Protein 6ZRC (pdb70)

Solvent-accessible surface area: 34987 Å² total; per-residue (Å²): 150,90,97,99,95,114,82,34,83,64,62,77,103,14,6,135,18,3,29,76,45,0,12,82,34,48,22,73,48,71,20,124,77,20,2,14,0,1,39,5,2,48,62,46,63,126,57,178,42,132,112,44,3,34,2,31,0,0,2,2,8,53,16,66,127,83,14,1,19,4,12,3,0,14,0,25,3,72,94,192,81,121,20,96,55,72,22,56,6,46,0,112,16,13,0,9,11,0,34,33,16,60,75,67,40,34,31,1,0,0,3,6,27,57,55,86,25,42,68,27,20,30,89,158,69,91,70,79,18,124,110,81,55,111,85,25,57,150,142,78,157,102,75,172,61,165,28,0,69,0,6,20,12,0,51,66,54,56,0,26,2,0,1,0,15,49,96,72,16,0,12,5,34,35,38,69,81,98,58,200,142,55,161,110,52,118,37,129,36,89,4,69,15,10,98,24,27,0,37,10,2,19,3,4,72,110,92,79,12,37,0,0,0,0,0,41,17,72,57,0,9,8,4,23,50,183,51,160,73,40,57,133,15,61,94,69,12,123,5,8,108,24,78,0,8,0,4,13,9,6,58,112,29,52,70,29,0,0,0,0,0,17,26,85,14,0,0,12,4,19,23,163,70,11,190,106,64,77,40,36,0,111,16,10,130,66,48,0,48,4,0,56,14,3,56,60,50,79,48,8,0,0,0,0,0,40,7,80,34,0,0,0,0,6,37,77,23,65,75,95,176,58,37,94,54,52,55,72,18,16,24,22,11,2,9,0,1,0,2,3,7,45,22,42,0,5,0,3,15,16,1,51,48,37,63,22,5,0,0,0,1,1,69,58,36,37,0,3,0,1,32,0,4,76,58,1,47,85,68,114,117,49,35,79,61,8,0,28,13,1,32,62,4,45,49,116,38,93,102,6,0,22,50,1,30,97,75,44,129,154,126,83,71,90,97,167,70,37,74,91,59,75,118,52,1,102,102,2,17,106,113,1,12,78,34,42,34,71,50,70,18,121,70,17,1,16,0,1,37,6,2,7,18,1,36,79,57,178,42,134,114,51,7,33,2,31,0,0,2,2,8,57,16,67,118,94,20,4,18,5,12,3,0,15,0,32,4,76,122,175,157,20,100,53,70,21,51,6,47,1,112,19,11,0,9,11,0,35,9,17,21,35,63,40,32,27,1,0,0,3,5,26,64,62,94,27,45,70,30,23,23,88,155,68,101,69,74,34,124,99,112,58,108,82,24,56,147,143,88,157,108,51,160,69,110,22,1,67,0,6,19,13,0,36,43,54,37,0,26,2,0,1,0,16,43,100,70,19,0,13,4,35,33,33,71,81,109,58,204,175,50,188,113,51,117,37,126,35,87,3,68,15,9,100,24,33,0,35,9,4,19,2,4,62,53,90,75,10,40,0,0,0,0,0,38,16,71,60,0,9,9,4,23,47,183,51,156,74,44,58,137,12,59,93,70,13,121,5,8,109,25,80,0,6,0,5,14,9,7,25,47,27,54,69,31,0,0,0,0,0,17,28,88,14,0,0,13,4,18,25,163,68,12,191,109,65,75,41,36,0,111,17,11,128,66,47,0,43,5,0,53,15,2,25,20,34,69,45,7,0,0,0,0,0,41,6,81,39,0,0,0,0,11,36,81,18,64,76,90,177,58,36,108,110,54,54,139,14,14,25,24,9,2,10,0,2,0,2,3,7,52,22,41,0,7,1,3,15,15,1,11,11,36,62,24,4,0,0,0,0,1,69,59,37,37,0,3,0,0,29,0,5,74,62,3,47,47,83,113,165

Secondary structure (DSSP, 8-state):
-HHHHHHHHHHHHHHHHHHHHHEEEEEEEE-SS--S--EEEEEEEPPSSTTEEEEEEEEE---SSS--EEEEEEEEEE---EEEEEEEEE-SS--SEEEEETTEEEEEEEE-SSS-EEEEEGGGS-SS-SS------S-----S------EEE-SSSTTEEEEE-SSS-EEEEE-SS--SS------SEEE---SS-EEEEEE-SS-SSEEEEEESSSEEEEEETT-S-SSS-SEEEE--SS-EEEEEE-SS-TTEEEEEETTSEEEEEESS-TTSEEEEEE--SS-EEEEEE-SS-TTEEEEEETTS-EEEEEGGGTT----HHHHTS--TTEEEE----SS-EEEEEE-SSSTT-EEEEETTSEEEEEEE-HHHHTT--/--HHHHHHHHHHHHHHHHHHHHHEEEEEEEE-SS--S--EEEEEEEPPSSTTEEEEEEEEE---SSS--EEEEEEEEEE---EEEEEEEE-SS--SEEEEETTEEEEEEEE-SSS-EEEEEGGGS-SS--S------S-----S------EEE-SSSTTEEEEE-SSS-EEEEE-SS--SS------SEEE---SS-EEEEEE-SS-SSEEEEEESSSEEEEEETT-S-SSS-SEEEE--SS-EEEEEE-SS-TTEEEEEETTSEEEEEESS-TTSEEEEEE--SS-EEEEEE-SS-TTEEEEEETTS-EEEEEGGGTT----HHHHTS--TTEEEE----SS-EEEEEE-SSSTT-EEEEETTSEEEEEEE-HHHHTT--/-HHHHTT-TTSPP-/-HHHHTT-TTSPP-

Radius of gyration: 31.46 Å; Cα contacts (8 Å, |Δi|>4): 2095; chains: 4; bounding box: 93×59×86 Å

B-factor: mean 115.37, std 13.86, range [82.26, 181.57]

Structure (mmCIF, N/CA/C/O backbone):
data_6ZRC
#
_entry.id   6ZRC
#
_cell.length_a   71.960
_cell.length_b   96.325
_cell.length_c   149.300
_cell.angle_alpha   90.000
_cell.angle_beta   90.010
_cell.angle_gamma   90.000
#
_symmetry.space_group_name_H-M   'C 1 2 1'
#
loop_
_entity.id
_entity.type
_entity.pdbx_description
1 polymer 'Histone-binding protein RBBP4'
2 polymer 'macrocyclic peptide based on residues 659-672 of the metastasis-associated protein MTA1'
3 non-polymer PARA-XYLENE
4 water water
#
loop_
_atom_site.group_PDB
_atom_site.id
_atom_site.type_symbol
_atom_site.label_atom_id
_atom_site.label_alt_id
_atom_site.label_comp_id
_atom_site.label_asym_id
_atom_site.label_entity_id
_atom_site.label_seq_id
_atom_site.pdbx_PDB_ins_code
_atom_site.Cartn_x
_atom_site.Cartn_y
_atom_site.Cartn_z
_atom_site.occupancy
_atom_site.B_iso_or_equiv
_atom_site.auth_seq_id
_atom_site.auth_comp_id
_atom_site.auth_asym_id
_atom_site.auth_atom_id
_atom_site.pdbx_PDB_model_num
ATOM 1 N N . ASP A 1 12 ? 3.236 -6.612 17.372 1.00 179.21 10 ASP A N 1
ATOM 2 C CA . ASP A 1 12 ? 4.500 -6.015 16.960 1.00 174.12 10 ASP A CA 1
ATOM 3 C C . ASP A 1 12 ? 4.500 -4.516 17.268 1.00 168.21 10 ASP A C 1
ATOM 4 O O . ASP A 1 12 ? 5.493 -3.978 17.776 1.00 166.13 10 ASP A O 1
ATOM 9 N N . ALA A 1 13 ? 3.381 -3.853 16.943 1.00 174.58 11 ALA A N 1
ATOM 10 C CA . ALA A 1 13 ? 3.237 -2.426 17.225 1.00 169.33 11 ALA A CA 1
ATOM 11 C C . ALA A 1 13 ? 3.007 -2.182 18.705 1.00 166.33 11 ALA A C 1
ATOM 12 O O . ALA A 1 13 ? 3.467 -1.172 19.257 1.00 162.35 11 ALA A O 1
ATOM 14 N N . VAL A 1 14 ? 2.354 -3.132 19.370 1.00 164.83 12 VAL A N 1
ATOM 15 C CA . VAL A 1 14 ? 2.183 -3.077 20.814 1.00 161.52 12 VAL A CA 1
ATOM 16 C C . VAL A 1 14 ? 3.462 -3.449 21.583 1.00 161.67 12 VAL A C 1
ATOM 17 O O . VAL A 1 14 ? 3.583 -3.114 22.771 1.00 158.50 12 VAL A O 1
ATOM 21 N N . GLU A 1 15 ? 4.435 -4.095 20.924 1.00 159.37 13 GLU A N 1
ATOM 22 C CA . GLU A 1 15 ? 5.704 -4.429 21.566 1.00 160.39 13 GLU A CA 1
ATOM 23 C C . GLU A 1 15 ? 6.598 -3.209 21.747 1.00 156.07 13 GLU A C 1
ATOM 24 O O . GLU A 1 15 ? 7.351 -3.151 22.726 1.00 154.76 13 GLU A O 1
ATOM 30 N N . GLU A 1 16 ? 6.525 -2.235 20.826 1.00 157.78 14 GLU A N 1
ATOM 31 C CA . GLU A 1 16 ? 7.249 -0.968 20.966 1.00 153.17 14 GLU A CA 1
ATOM 32 C C . GLU A 1 16 ? 6.685 -0.109 22.108 1.00 147.97 14 GLU A C 1
ATOM 33 O O . GLU A 1 16 ? 7.434 0.633 22.757 1.00 144.56 14 GLU A O 1
ATOM 39 N N . ARG A 1 17 ? 5.378 -0.223 22.383 1.00 151.42 15 ARG A N 1
ATOM 40 C CA . ARG A 1 17 ? 4.741 0.517 23.470 1.00 146.92 15 ARG A CA 1
ATOM 41 C C . ARG A 1 17 ? 5.146 -0.040 24.842 1.00 146.36 15 ARG A C 1
ATOM 42 O O . ARG A 1 17 ? 5.213 0.716 25.826 1.00 141.91 15 ARG A O 1
ATOM 50 N N . VAL A 1 18 ? 5.464 -1.344 24.900 1.00 144.37 16 VAL A N 1
ATOM 51 C CA . VAL A 1 18 ? 6.026 -1.972 26.099 1.00 144.22 16 VAL A CA 1
ATOM 52 C C . VAL A 1 18 ? 7.435 -1.439 26.356 1.00 142.19 16 VAL A C 1
ATOM 53 O O . VAL A 1 18 ? 7.789 -1.121 27.500 1.00 138.25 16 VAL A O 1
ATOM 57 N N . ILE A 1 19 ? 8.199 -1.214 25.277 1.00 136.49 17 ILE A N 1
ATOM 58 C CA . ILE A 1 19 ? 9.524 -0.592 25.352 1.00 134.27 17 ILE A CA 1
ATOM 59 C C . ILE A 1 19 ? 9.407 0.899 25.693 1.00 128.76 17 ILE A C 1
ATOM 60 O O . ILE A 1 19 ? 10.209 1.431 26.474 1.00 124.81 17 ILE A O 1
ATOM 65 N N . ASN A 1 20 ? 8.369 1.574 25.168 1.00 138.99 18 ASN A N 1
ATOM 66 C CA . ASN A 1 20 ? 8.166 3.004 25.424 1.00 134.08 18 ASN A CA 1
ATOM 67 C C . ASN A 1 20 ? 7.701 3.294 26.853 1.00 130.35 18 ASN A C 1
ATOM 68 O O . ASN A 1 20 ? 8.074 4.330 27.417 1.00 126.48 18 ASN A O 1
ATOM 73 N N . GLU A 1 21 ? 6.937 2.380 27.468 1.00 135.79 19 GLU A N 1
ATOM 74 C CA . GLU A 1 21 ? 6.488 2.597 28.843 1.00 132.41 19 GLU A CA 1
ATOM 75 C C . GLU A 1 21 ? 7.560 2.202 29.858 1.00 130.88 19 GLU A C 1
ATOM 76 O O . GLU A 1 21 ? 7.708 2.855 30.900 1.00 126.68 19 GLU A O 1
ATOM 82 N N . GLU A 1 22 ? 8.329 1.145 29.567 1.00 124.35 20 GLU A N 1
ATOM 83 C CA . GLU A 1 22 ? 9.373 0.709 30.488 1.00 122.75 20 GLU A CA 1
ATOM 84 C C . GLU A 1 22 ? 10.614 1.582 30.424 1.00 119.90 20 GLU A C 1
ATOM 85 O O . GLU A 1 22 ? 11.434 1.524 31.349 1.00 117.07 20 GLU A O 1
ATOM 91 N N . TYR A 1 23 ? 10.761 2.376 29.355 1.00 119.89 21 TYR A N 1
ATOM 92 C CA . TYR A 1 23 ? 11.698 3.493 29.357 1.00 117.14 21 TYR A CA 1
ATOM 93 C C . TYR A 1 23 ? 11.304 4.547 30.392 1.00 112.51 21 TYR A C 1
ATOM 94 O O . TYR A 1 23 ? 12.174 5.149 31.040 1.00 109.69 21 TYR A O 1
ATOM 103 N N . LYS A 1 24 ? 9.997 4.802 30.534 1.00 122.22 22 LYS A N 1
ATOM 104 C CA . LYS A 1 24 ? 9.518 5.873 31.401 1.00 118.84 22 LYS A CA 1
ATOM 105 C C . LYS A 1 24 ? 9.638 5.522 32.864 1.00 116.36 22 LYS A C 1
ATOM 106 O O . LYS A 1 24 ? 9.799 6.431 33.685 1.00 114.13 22 LYS A O 1
ATOM 112 N N . ILE A 1 25 ? 9.568 4.227 33.200 1.00 117.60 23 ILE A N 1
ATOM 113 C CA . ILE A 1 25 ? 9.758 3.803 34.593 1.00 115.44 23 ILE A CA 1
ATOM 114 C C . ILE A 1 25 ? 11.237 3.893 34.956 1.00 113.74 23 ILE A C 1
ATOM 115 O O . ILE A 1 25 ? 11.566 4.302 36.076 1.00 111.18 23 ILE A O 1
ATOM 120 N N . TRP A 1 26 ? 12.129 3.614 33.981 1.00 111.97 24 TRP A N 1
ATOM 121 C CA . TRP A 1 26 ? 13.584 3.777 34.111 1.00 110.49 24 TRP A CA 1
ATOM 122 C C . TRP A 1 26 ? 1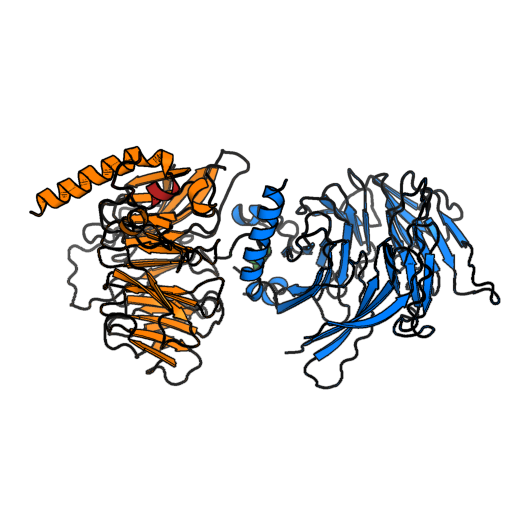3.987 5.229 34.366 1.00 108.30 24 TRP A C 1
ATOM 123 O O . TRP A 1 26 ? 14.905 5.486 35.150 1.00 106.40 24 TRP A O 1
ATOM 134 N N . LYS A 1 27 ? 13.316 6.180 33.710 1.00 115.58 25 LYS A N 1
ATOM 135 C CA . LYS A 1 27 ? 13.632 7.600 33.851 1.00 114.73 25 LYS A CA 1
ATOM 136 C C . LYS A 1 27 ? 13.197 8.126 35.202 1.00 112.97 25 LYS A C 1
ATOM 137 O O . LYS A 1 27 ? 13.855 9.006 35.766 1.00 112.53 25 LYS A O 1
ATOM 143 N N . LYS A 1 28 ? 12.121 7.544 35.740 1.00 115.41 26 LYS A N 1
ATOM 144 C CA . LYS A 1 28 ? 11.735 7.720 37.140 1.00 113.92 26 LYS A CA 1
ATOM 145 C C . LYS A 1 28 ? 12.714 7.032 38.079 1.00 112.32 26 LYS A C 1
ATOM 146 O O . LYS A 1 28 ? 12.985 7.557 39.160 1.00 111.48 26 LYS A O 1
ATOM 152 N N . ASN A 1 29 ? 13.324 5.917 37.643 1.00 111.94 27 ASN A N 1
ATOM 153 C CA . ASN A 1 29 ? 14.237 5.136 38.470 1.00 110.76 27 ASN A CA 1
ATOM 154 C C . ASN A 1 29 ? 15.657 5.681 38.481 1.00 110.46 27 ASN A C 1
ATOM 155 O O . ASN A 1 29 ? 16.443 5.255 39.333 1.00 109.62 27 ASN A O 1
ATOM 160 N N . THR A 1 30 ? 15.981 6.574 37.538 1.00 110.96 28 THR A N 1
ATOM 161 C CA . THR A 1 30 ? 17.311 7.160 37.313 1.00 111.18 28 THR A CA 1
ATOM 162 C C . THR A 1 30 ? 18.040 7.833 38.500 1.00 110.97 28 THR A C 1
ATOM 163 O O . THR A 1 30 ? 19.233 7.508 38.675 1.00 110.84 28 THR A O 1
ATOM 167 N N . PRO A 1 31 ? 17.449 8.705 39.364 1.00 113.00 29 PRO A N 1
ATOM 168 C CA . PRO A 1 31 ? 18.278 9.288 40.449 1.00 113.73 29 PRO A CA 1
ATOM 169 C C . PRO A 1 31 ? 18.558 8.357 41.616 1.00 112.20 29 PRO A C 1
ATOM 170 O O . PRO A 1 31 ? 19.476 8.641 42.401 1.00 113.25 29 PRO A O 1
ATOM 174 N N . PHE A 1 32 ? 17.843 7.240 41.727 1.00 113.54 30 PHE A N 1
ATOM 175 C CA . PHE A 1 32 ? 18.226 6.234 42.703 1.00 112.49 30 PHE A CA 1
ATOM 176 C C . PHE A 1 32 ? 19.280 5.264 42.171 1.00 112.11 30 PHE A C 1
ATOM 177 O O . PHE A 1 32 ? 20.041 4.707 42.970 1.00 111.81 30 PHE A O 1
ATOM 185 N N . LEU A 1 33 ? 19.386 5.078 40.846 1.00 113.04 31 LEU A N 1
ATOM 186 C CA . LEU A 1 33 ? 20.202 3.998 40.309 1.00 112.93 31 LEU A CA 1
ATOM 187 C C . LEU A 1 33 ? 21.509 4.456 39.695 1.00 113.62 31 LEU A C 1
ATOM 188 O O . LEU A 1 33 ? 22.325 3.605 39.320 1.00 113.45 31 LEU A O 1
ATOM 193 N N . TYR A 1 34 ? 21.709 5.761 39.525 1.00 111.46 32 TYR A N 1
ATOM 194 C CA . TYR A 1 34 ? 22.862 6.290 38.818 1.00 112.60 32 TYR A CA 1
ATOM 195 C C . TYR A 1 34 ? 23.455 7.438 39.616 1.00 114.61 32 TYR A C 1
ATOM 196 O O . TYR A 1 34 ? 22.742 8.157 40.321 1.00 115.54 32 TYR A O 1
ATOM 205 N N . ASP A 1 35 ? 24.774 7.586 39.536 1.00 113.54 33 ASP A N 1
ATOM 206 C CA . ASP A 1 35 ? 25.406 8.811 39.997 1.00 116.93 33 ASP A CA 1
ATOM 207 C C . ASP A 1 35 ? 25.643 9.784 38.853 1.00 119.05 33 ASP A C 1
ATOM 208 O O . ASP A 1 35 ? 26.054 10.923 39.105 1.00 122.76 33 ASP A O 1
ATOM 213 N N . LEU A 1 36 ? 25.336 9.365 37.619 1.00 112.95 34 LEU A N 1
ATOM 214 C CA . LEU A 1 36 ? 25.592 10.100 36.381 1.00 114.77 34 LEU A CA 1
ATOM 215 C C . LEU A 1 36 ? 24.843 9.480 35.206 1.00 113.14 34 LEU A C 1
ATOM 216 O O . LEU A 1 36 ? 25.032 8.296 34.939 1.00 111.16 34 LEU A O 1
ATOM 221 N N . VAL A 1 37 ? 23.999 10.241 34.502 1.00 109.80 35 VAL A N 1
ATOM 222 C CA . VAL A 1 37 ? 23.431 9.831 33.216 1.00 109.91 35 VAL A CA 1
ATOM 223 C C . VAL A 1 37 ? 23.593 11.004 32.258 1.00 113.27 35 VAL A C 1
ATOM 224 O O . VAL A 1 37 ? 23.134 12.117 32.547 1.00 115.40 35 VAL A O 1
ATOM 228 N N . MET A 1 38 ? 24.301 10.774 31.150 1.00 107.58 36 MET A N 1
ATOM 229 C CA . MET A 1 38 ? 24.327 11.677 30.006 1.00 110.87 36 MET A CA 1
ATOM 230 C C . MET A 1 38 ? 23.782 10.942 28.785 1.00 110.91 36 MET A C 1
ATOM 231 O O . MET A 1 38 ? 24.131 9.783 28.551 1.00 108.93 36 MET A O 1
ATOM 236 N N . THR A 1 39 ? 22.915 11.607 28.017 1.00 107.91 37 THR A N 1
ATOM 237 C CA . THR A 1 39 ? 22.286 11.031 26.831 1.00 108.35 37 THR A CA 1
ATOM 238 C C . THR A 1 39 ? 22.474 11.993 25.666 1.00 111.87 37 THR A C 1
ATOM 239 O O . THR A 1 39 ? 22.128 13.174 25.787 1.00 114.66 37 THR A O 1
ATOM 243 N N . HIS A 1 40 ? 23.013 11.494 24.543 1.00 104.57 38 HIS A N 1
ATOM 244 C CA . HIS A 1 40 ? 23.283 12.322 23.373 1.00 107.19 38 HIS A CA 1
ATOM 245 C C . HIS A 1 40 ? 22.850 11.587 22.101 1.00 106.56 38 HIS A C 1
ATOM 246 O O . HIS A 1 40 ? 23.274 10.452 21.856 1.00 104.87 38 HIS A O 1
ATOM 253 N N . ALA A 1 41 ? 21.982 12.212 21.303 1.00 106.89 39 ALA A N 1
ATOM 254 C CA . ALA A 1 41 ? 21.687 11.684 19.977 1.00 107.04 39 ALA A CA 1
ATOM 255 C C . ALA A 1 41 ? 22.788 12.111 19.027 1.00 108.27 39 ALA A C 1
ATOM 256 O O . ALA A 1 41 ? 22.949 13.307 18.752 1.00 110.80 39 ALA A O 1
ATOM 258 N N . LEU A 1 42 ? 23.487 11.130 18.458 1.00 110.05 40 LEU A N 1
ATOM 259 C CA . LEU A 1 42 ? 24.427 11.376 17.380 1.00 110.53 40 LEU A CA 1
ATOM 260 C C . LEU A 1 42 ? 23.671 11.634 16.065 1.00 111.86 40 LEU A C 1
ATOM 261 O O . LEU A 1 42 ? 22.453 11.474 15.961 1.00 112.13 40 LEU A O 1
ATOM 266 N N . GLU A 1 43 ? 24.408 12.078 15.047 1.00 115.10 41 GLU A N 1
ATOM 267 C CA . GLU A 1 43 ? 23.778 12.382 13.772 1.00 115.88 41 GLU A CA 1
ATOM 268 C C . GLU A 1 43 ? 23.479 11.114 12.991 1.00 113.80 41 GLU A C 1
ATOM 269 O O . GLU A 1 43 ? 22.493 11.064 12.245 1.00 114.96 41 GLU A O 1
ATOM 275 N N . TRP A 1 44 ? 24.278 10.075 13.194 1.00 115.96 42 TRP A N 1
ATOM 276 C CA . TRP A 1 44 ? 24.128 8.769 12.571 1.00 114.61 42 TRP A CA 1
ATOM 277 C C . TRP A 1 44 ? 24.397 7.750 13.674 1.00 112.69 42 TRP A C 1
ATOM 278 O O . TRP A 1 44 ? 25.140 8.076 14.604 1.00 111.95 42 TRP A O 1
ATOM 289 N N . PRO A 1 45 ? 23.779 6.542 13.638 1.00 107.86 43 PRO A N 1
ATOM 290 C CA . PRO A 1 45 ? 24.067 5.541 14.681 1.00 106.54 43 PRO A CA 1
ATOM 291 C C . PRO A 1 45 ? 25.463 4.951 14.563 1.00 105.26 43 PRO A C 1
ATOM 292 O O . PRO A 1 45 ? 26.069 4.950 13.494 1.00 105.25 43 PRO A O 1
ATOM 296 N N . SER A 1 46 ? 25.997 4.518 15.706 1.00 105.57 44 SER A N 1
ATOM 297 C CA . SER A 1 46 ? 27.330 3.937 15.783 1.00 104.47 44 SER A CA 1
ATOM 298 C C . SER A 1 46 ? 27.270 2.463 16.147 1.00 105.37 44 SER A C 1
ATOM 299 O O . SER A 1 46 ? 26.487 2.054 17.010 1.00 105.83 44 SER A O 1
ATOM 302 N N . LEU A 1 47 ? 28.081 1.668 15.460 1.00 100.40 45 LEU A N 1
ATOM 303 C CA . LEU A 1 47 ? 28.296 0.271 15.802 1.00 102.14 45 LEU A CA 1
ATOM 304 C C . LEU A 1 47 ? 29.454 0.091 16.757 1.00 101.29 45 LEU A C 1
ATOM 305 O O . LEU A 1 47 ? 29.730 -1.037 17.187 1.00 102.75 45 LEU A O 1
ATOM 310 N N . THR A 1 48 ? 30.156 1.171 17.050 1.00 104.88 46 THR A N 1
ATOM 311 C CA . THR A 1 48 ? 31.457 1.086 17.667 1.00 102.30 46 THR A CA 1
ATOM 312 C C . THR A 1 48 ? 31.598 2.188 18.712 1.00 98.38 46 THR A C 1
ATOM 313 O O . THR A 1 48 ? 30.997 3.263 18.595 1.00 98.60 46 THR A O 1
ATOM 317 N N . ALA A 1 49 ? 32.336 1.866 19.778 1.00 101.22 47 ALA A N 1
ATOM 318 C CA . ALA A 1 49 ? 32.519 2.750 20.928 1.00 98.56 47 ALA A CA 1
ATOM 319 C C . ALA A 1 49 ? 33.781 2.323 21.655 1.00 96.46 47 ALA A C 1
ATOM 320 O O . ALA A 1 49 ? 33.838 1.199 22.166 1.00 97.18 47 ALA A O 1
ATOM 322 N N . GLN A 1 50 ? 34.774 3.209 21.723 1.00 97.65 48 GLN A N 1
ATOM 323 C CA . GLN A 1 50 ? 35.947 2.914 22.517 1.00 96.55 48 GLN A CA 1
ATOM 324 C C . GLN A 1 50 ? 36.495 4.210 23.083 1.00 96.32 48 GLN A C 1
ATOM 325 O O . GLN A 1 50 ? 36.563 5.215 22.376 1.00 97.07 48 GLN A O 1
ATOM 331 N N . TRP A 1 51 ? 36.843 4.180 24.373 1.00 90.81 49 TRP A N 1
ATOM 332 C CA . TRP A 1 51 ? 37.361 5.351 25.062 1.00 92.46 49 TRP A CA 1
ATOM 333 C C . TRP A 1 51 ? 38.842 5.472 24.772 1.00 92.96 49 TRP A C 1
ATOM 334 O O . TRP A 1 51 ? 39.582 4.508 24.988 1.00 92.35 49 TRP A O 1
ATOM 345 N N . LEU A 1 52 ? 39.267 6.659 24.321 1.00 97.82 50 LEU A N 1
ATOM 346 C CA . LEU A 1 52 ? 40.686 6.984 24.170 1.00 99.87 50 LEU A CA 1
ATOM 347 C C . LEU A 1 52 ? 41.352 7.065 25.554 1.00 102.84 50 LEU A C 1
ATOM 348 O O . LEU A 1 52 ? 40.693 7.459 26.530 1.00 104.18 50 LEU A O 1
ATOM 353 N N . PRO A 1 53 ? 42.617 6.624 25.699 1.00 101.31 51 PRO A N 1
ATOM 354 C CA . PRO A 1 53 ? 43.143 6.379 27.052 1.00 104.02 51 PRO A CA 1
ATOM 355 C C . PRO A 1 53 ? 43.591 7.625 27.798 1.00 106.44 51 PRO A C 1
ATOM 356 O O . PRO A 1 53 ? 43.851 7.535 29.008 1.00 106.98 51 PRO A O 1
ATOM 360 N N . ASP A 1 54 ? 43.648 8.773 27.128 1.00 108.97 52 ASP A N 1
ATOM 361 C CA . ASP A 1 54 ? 44.077 10.016 27.739 1.00 111.51 52 ASP A CA 1
ATOM 362 C C . ASP A 1 54 ? 42.895 10.727 28.388 1.00 112.62 52 ASP A C 1
ATOM 363 O O . ASP A 1 54 ? 41.782 10.743 27.852 1.00 112.25 52 ASP A O 1
ATOM 368 N N . VAL A 1 55 ? 43.132 11.280 29.567 1.00 112.16 53 VAL A N 1
ATOM 369 C CA . VAL A 1 55 ? 42.230 12.245 30.178 1.00 114.03 53 VAL A CA 1
ATOM 370 C C . VAL A 1 55 ? 42.976 13.574 30.206 1.00 117.46 53 VAL A C 1
ATOM 371 O O . VAL A 1 55 ? 44.180 13.615 30.491 1.00 118.03 53 VAL A O 1
ATOM 375 N N . THR A 1 56 ? 42.313 14.635 29.777 1.00 117.26 54 THR A N 1
ATOM 376 C CA . THR A 1 56 ? 42.812 15.977 30.027 1.00 120.94 54 THR A CA 1
ATOM 377 C C . THR A 1 56 ? 41.863 16.615 31.030 1.00 122.82 54 THR A C 1
ATOM 378 O O . THR A 1 56 ? 40.838 17.182 30.661 1.00 125.07 54 THR A O 1
ATOM 382 N N . ARG A 1 57 ? 42.187 16.495 32.290 1.00 124.74 55 ARG A N 1
ATOM 383 C CA . ARG A 1 57 ? 41.636 17.465 33.215 1.00 127.40 55 ARG A CA 1
ATOM 384 C C . ARG A 1 57 ? 42.497 18.717 33.176 1.00 130.87 55 ARG A C 1
ATOM 385 O O . ARG A 1 57 ? 43.711 18.635 33.371 1.00 130.48 55 ARG A O 1
ATOM 393 N N . PRO A 1 58 ? 41.911 19.895 32.995 1.00 130.86 56 PRO A N 1
ATOM 394 C CA . PRO A 1 58 ? 42.513 21.065 33.628 1.00 134.16 56 PRO A CA 1
ATOM 395 C C . PRO A 1 58 ? 42.313 20.958 35.131 1.00 133.93 56 PRO A C 1
ATOM 396 O O . PRO A 1 58 ? 41.381 20.294 35.624 1.00 132.14 56 PRO A O 1
ATOM 400 N N . GLU A 1 59 ? 43.214 21.622 35.867 1.00 132.40 57 GLU A N 1
ATOM 401 C CA . GLU A 1 59 ? 42.921 21.955 37.253 1.00 133.77 57 GLU A CA 1
ATOM 402 C C . GLU A 1 59 ? 41.753 22.938 37.250 1.00 136.50 57 GLU A C 1
ATOM 403 O O . GLU A 1 59 ? 41.652 23.793 36.362 1.00 138.77 57 GLU A O 1
ATOM 409 N N . GLY A 1 60 ? 40.780 22.657 38.115 1.00 140.67 58 GLY A N 1
ATOM 410 C CA . GLY A 1 60 ? 39.448 23.216 38.040 1.00 141.80 58 GLY A CA 1
ATOM 411 C C . GLY A 1 60 ? 38.640 22.778 36.818 1.00 140.55 58 GLY A C 1
ATOM 412 O O . GLY A 1 60 ? 38.841 21.700 36.239 1.00 137.34 58 GLY A O 1
ATOM 413 N N . LYS A 1 61 ? 37.703 23.669 36.456 1.00 139.91 59 LYS A N 1
ATOM 414 C CA . LYS A 1 61 ? 36.565 23.765 35.539 1.00 140.84 59 LYS A CA 1
ATOM 415 C C . LYS A 1 61 ? 35.324 23.052 36.088 1.00 138.67 59 LYS A C 1
ATOM 416 O O . LYS A 1 61 ? 34.240 23.225 35.514 1.00 139.53 59 LYS A O 1
ATOM 422 N N . ASP A 1 62 ? 35.442 22.304 37.210 1.00 140.57 60 ASP A N 1
ATOM 423 C CA . ASP A 1 62 ? 34.581 21.221 37.741 1.00 137.29 60 ASP A CA 1
ATOM 424 C C . ASP A 1 62 ? 34.346 20.072 36.746 1.00 134.00 60 ASP A C 1
ATOM 425 O O . ASP A 1 62 ? 33.345 19.360 36.882 1.00 131.80 60 ASP A O 1
ATOM 430 N N . PHE A 1 63 ? 35.238 19.851 35.767 1.00 129.22 61 PHE A N 1
ATOM 431 C CA . PHE A 1 63 ? 35.153 18.696 34.887 1.00 125.96 61 PHE A CA 1
ATOM 432 C C . PHE A 1 63 ? 36.539 18.289 34.406 1.00 124.78 61 PHE A C 1
ATOM 433 O O . PHE A 1 63 ? 37.525 19.018 34.542 1.00 126.98 61 PHE A O 1
ATOM 441 N N . SER A 1 64 ? 36.576 17.098 33.828 1.00 121.96 62 SER A N 1
ATOM 442 C CA . SER A 1 64 ? 37.679 16.596 33.036 1.00 120.46 62 SER A CA 1
ATOM 443 C C . SER A 1 64 ? 37.157 16.233 31.654 1.00 120.01 62 SER A C 1
ATOM 444 O O . SER A 1 64 ? 35.997 15.845 31.506 1.00 118.90 62 SER A O 1
ATOM 447 N N . ILE A 1 65 ? 38.028 16.353 30.653 1.00 115.19 63 ILE A N 1
ATOM 448 C CA . ILE A 1 65 ? 37.716 16.046 29.264 1.00 115.38 63 ILE A CA 1
ATOM 449 C C . ILE A 1 65 ? 38.206 14.639 28.962 1.00 110.36 63 ILE A C 1
ATOM 450 O O . ILE A 1 65 ? 39.395 14.349 29.095 1.00 109.10 63 ILE A O 1
ATOM 455 N N . HIS A 1 66 ? 37.304 13.770 28.537 1.00 114.48 64 HIS A N 1
ATOM 456 C C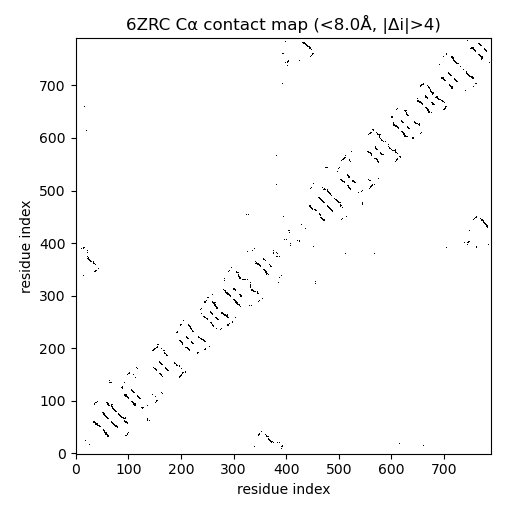A . HIS A 1 66 ? 37.636 12.429 28.086 1.00 109.89 64 HIS A CA 1
ATOM 457 C C . HIS A 1 66 ? 37.213 12.255 26.627 1.00 109.96 64 HIS A C 1
ATOM 458 O O . HIS A 1 66 ? 36.319 12.953 26.142 1.00 112.89 64 HIS A O 1
ATOM 465 N N . ARG A 1 67 ? 37.871 11.332 25.902 1.00 108.94 65 ARG A N 1
ATOM 466 C CA . ARG A 1 67 ? 37.641 11.203 24.467 1.00 108.31 65 ARG A CA 1
ATOM 467 C C . ARG A 1 67 ? 37.216 9.780 24.092 1.00 101.75 65 ARG A C 1
ATOM 468 O O . ARG A 1 67 ? 37.601 8.803 24.752 1.00 98.65 65 ARG A O 1
ATOM 476 N N . LEU A 1 68 ? 36.412 9.685 23.011 1.00 104.68 66 LEU A N 1
ATOM 477 C CA . LEU A 1 68 ? 35.720 8.472 22.572 1.00 100.50 66 LEU A CA 1
ATOM 478 C C . LEU A 1 68 ? 35.776 8.275 21.055 1.00 99.89 66 LEU A C 1
ATOM 479 O O . LEU A 1 68 ? 35.603 9.233 20.305 1.00 102.95 66 LEU A O 1
ATOM 484 N N . VAL A 1 69 ? 35.925 7.026 20.597 1.00 100.01 67 VAL A N 1
ATOM 485 C CA . VAL A 1 69 ? 36.039 6.707 19.167 1.00 99.83 67 VAL A CA 1
ATOM 486 C C . VAL A 1 69 ? 34.750 6.067 18.650 1.00 100.70 67 VAL A C 1
ATOM 487 O O . VAL A 1 69 ? 34.410 4.936 19.027 1.00 100.13 67 VAL A O 1
ATOM 491 N N . LEU A 1 70 ? 34.075 6.766 17.731 1.00 99.29 68 LEU A N 1
ATOM 492 C CA . LEU A 1 70 ? 32.808 6.359 17.119 1.00 101.43 68 LEU A CA 1
ATOM 493 C C . LEU A 1 70 ? 32.977 6.174 15.607 1.00 102.05 68 LEU A C 1
ATOM 494 O O . LEU A 1 70 ? 34.039 6.411 15.032 1.00 100.90 68 LEU A O 1
ATOM 499 N N . GLY A 1 71 ? 31.901 5.756 14.953 1.00 103.23 69 GLY A N 1
ATOM 500 C CA . GLY A 1 71 ? 31.869 5.639 13.507 1.00 103.93 69 GLY A CA 1
ATOM 501 C C . GLY A 1 71 ? 30.429 5.684 13.058 1.00 106.22 69 GLY A C 1
ATOM 502 O O . GLY A 1 71 ? 29.516 5.660 13.878 1.00 106.88 69 GLY A O 1
ATOM 503 N N . THR A 1 72 ? 30.214 5.816 11.745 1.00 107.64 70 THR A N 1
ATOM 504 C CA . THR A 1 72 ? 28.865 5.795 11.198 1.00 109.53 70 THR A CA 1
ATOM 505 C C . THR A 1 72 ? 28.746 4.574 10.294 1.00 110.43 70 THR A C 1
ATOM 506 O O . THR A 1 72 ? 29.755 4.047 9.831 1.00 109.85 70 THR A O 1
ATOM 510 N N . HIS A 1 73 ? 27.522 4.110 10.018 1.00 112.26 71 HIS A N 1
ATOM 511 C CA . HIS A 1 73 ? 27.394 2.893 9.205 1.00 114.01 71 HIS A CA 1
ATOM 512 C C . HIS A 1 73 ? 26.309 3.037 8.133 1.00 115.94 71 HIS A C 1
ATOM 513 O O . HIS A 1 73 ? 25.511 2.121 7.889 1.00 117.67 71 HIS A O 1
ATOM 520 N N . THR A 1 74 ? 26.288 4.171 7.441 1.00 121.78 72 THR A N 1
ATOM 521 C CA . THR A 1 74 ? 25.213 4.456 6.500 1.00 123.83 72 THR A CA 1
ATOM 522 C C . THR A 1 74 ? 25.689 4.289 5.063 1.00 124.80 72 THR A C 1
ATOM 523 O O . THR A 1 74 ? 26.872 4.449 4.756 1.00 123.85 72 THR A O 1
ATOM 527 N N . SER A 1 75 ? 24.746 3.963 4.188 1.00 127.78 73 SER A N 1
ATOM 528 C CA . SER A 1 75 ? 24.986 3.890 2.758 1.00 129.12 73 SER A CA 1
ATOM 529 C C . SER A 1 75 ? 24.421 5.080 2.017 1.00 130.41 73 SER A C 1
ATOM 530 O O . SER A 1 75 ? 24.489 5.106 0.787 1.00 132.61 73 SER A O 1
ATOM 533 N N . ASP A 1 76 ? 23.743 5.977 2.712 1.00 133.91 74 ASP A N 1
ATOM 534 C CA . ASP A 1 76 ? 23.090 7.100 2.059 1.00 135.73 74 ASP A CA 1
ATOM 535 C C . ASP A 1 76 ? 23.963 8.336 2.007 1.00 135.22 74 ASP A C 1
ATOM 536 O O . ASP A 1 76 ? 23.802 9.162 1.099 1.00 136.99 74 ASP A O 1
ATOM 541 N N . GLU A 1 77 ? 24.836 8.508 2.980 1.00 128.27 75 GLU A N 1
ATOM 542 C CA . GLU A 1 77 ? 25.669 9.692 3.044 1.00 128.14 75 GLU A CA 1
ATOM 543 C C . GLU A 1 77 ? 27.135 9.282 3.063 1.00 125.94 75 GLU A C 1
ATOM 544 O O . GLU A 1 77 ? 27.463 8.090 3.089 1.00 124.68 75 GLU A O 1
ATOM 550 N N . GLN A 1 78 ? 28.003 10.302 3.031 1.00 125.47 76 GLN A N 1
ATOM 551 C CA . GLN A 1 78 ? 29.427 10.129 3.291 1.00 123.68 76 GLN A CA 1
ATOM 552 C C . GLN A 1 78 ? 29.641 9.679 4.729 1.00 122.01 76 GLN A C 1
ATOM 553 O O . GLN A 1 78 ? 29.160 10.329 5.660 1.00 122.38 76 GLN A O 1
ATOM 559 N N . ASN A 1 79 ? 30.319 8.544 4.897 1.00 118.60 77 ASN A N 1
ATOM 560 C CA . ASN A 1 79 ? 30.529 7.988 6.220 1.00 116.60 77 ASN A CA 1
ATOM 561 C C . ASN A 1 79 ? 31.616 8.736 6.979 1.00 115.57 77 ASN A C 1
ATOM 562 O O . ASN A 1 79 ? 32.389 9.510 6.424 1.00 116.34 77 ASN A O 1
ATOM 567 N N . HIS A 1 80 ? 31.667 8.507 8.281 1.00 112.82 78 HIS A N 1
ATOM 568 C CA . HIS A 1 80 ? 32.559 9.307 9.106 1.00 112.37 78 HIS A CA 1
ATOM 569 C C . HIS A 1 80 ? 33.158 8.487 10.239 1.00 109.88 78 HIS A C 1
ATOM 570 O O . HIS A 1 80 ? 32.568 7.522 10.736 1.00 109.09 78 HIS A O 1
ATOM 577 N N . LEU A 1 81 ? 34.370 8.885 10.602 1.00 110.36 79 LEU A N 1
ATOM 578 C CA . LEU A 1 81 ? 35.074 8.459 11.802 1.00 108.17 79 LEU A CA 1
ATOM 579 C C . LEU A 1 81 ? 35.027 9.636 12.771 1.00 110.00 79 LEU A C 1
ATOM 580 O O . LEU A 1 81 ? 35.416 10.752 12.408 1.00 112.52 79 LEU A O 1
ATOM 585 N N . VAL A 1 82 ? 34.509 9.405 13.977 1.00 104.44 80 VAL A N 1
ATOM 586 C CA . VAL A 1 82 ? 34.151 10.472 14.909 1.00 107.41 80 VAL A CA 1
ATOM 587 C C . VAL A 1 82 ? 34.982 10.344 16.191 1.00 105.91 80 VAL A C 1
ATOM 588 O O . VAL A 1 82 ? 35.028 9.270 16.807 1.00 102.45 80 VAL A O 1
ATOM 592 N N . ILE A 1 83 ? 35.645 11.435 16.589 1.00 105.86 81 ILE A N 1
ATOM 593 C CA . ILE A 1 83 ? 36.109 11.596 17.962 1.00 106.19 81 ILE A CA 1
ATOM 594 C C . ILE A 1 83 ? 35.173 12.556 18.695 1.00 111.62 81 ILE A C 1
ATOM 595 O O . ILE A 1 83 ? 35.017 13.713 18.293 1.00 117.55 81 ILE A O 1
ATOM 600 N N . ALA A 1 84 ? 34.562 12.089 19.779 1.00 103.46 82 ALA A N 1
ATOM 601 C CA . ALA A 1 84 ? 33.763 12.938 20.657 1.00 108.64 82 ALA A CA 1
ATOM 602 C C . ALA A 1 84 ? 34.500 13.241 21.966 1.00 110.27 82 ALA A C 1
ATOM 603 O O . ALA A 1 84 ? 35.129 12.360 22.557 1.00 105.32 82 ALA A O 1
ATOM 605 N N . SER A 1 85 ? 34.404 14.490 22.418 1.00 108.70 83 SER A N 1
ATOM 606 C CA . SER A 1 85 ? 34.846 14.896 23.747 1.00 110.69 83 SER A CA 1
ATOM 607 C C . SER A 1 85 ? 33.666 14.875 24.717 1.00 108.89 83 SER A C 1
ATOM 608 O O . SER A 1 85 ? 32.605 15.431 24.420 1.00 111.86 83 SER A O 1
ATOM 611 N N . VAL A 1 86 ? 33.846 14.212 25.867 1.00 115.94 84 VAL A N 1
ATOM 612 C CA . VAL A 1 86 ? 32.802 14.046 26.888 1.00 114.02 84 VAL A CA 1
ATOM 613 C C . VAL A 1 86 ? 33.304 14.608 28.219 1.00 115.22 84 VAL A C 1
ATOM 614 O O . VAL A 1 86 ? 34.260 14.083 28.800 1.00 112.77 84 VAL A O 1
ATOM 618 N N . GLN A 1 87 ? 32.639 15.648 28.717 1.00 115.03 85 GLN A N 1
ATOM 619 C CA . GLN A 1 87 ? 32.992 16.279 29.987 1.00 116.23 85 GLN A CA 1
ATOM 620 C C . GLN A 1 87 ? 32.291 15.581 31.153 1.00 112.53 85 GLN A C 1
ATOM 621 O O . GLN A 1 87 ? 31.061 15.596 31.237 1.00 112.34 85 GLN A O 1
ATOM 627 N N . LEU A 1 88 ? 33.073 14.999 32.071 1.00 120.68 86 LEU A N 1
ATOM 628 C CA . LEU A 1 88 ? 32.560 14.314 33.256 1.00 118.15 86 LEU A CA 1
ATOM 629 C C . LEU A 1 88 ? 32.877 15.124 34.505 1.00 120.54 86 LEU A C 1
ATOM 630 O O . LEU A 1 88 ? 34.024 15.548 34.644 1.00 122.02 86 LEU A O 1
ATOM 635 N N . PRO A 1 89 ? 31.947 15.335 35.439 1.00 126.27 87 PRO A N 1
ATOM 636 C CA . PRO A 1 89 ? 32.239 16.180 36.606 1.00 128.71 87 PRO A CA 1
ATOM 637 C C . PRO A 1 89 ? 33.087 15.479 37.664 1.00 127.08 87 PRO A C 1
ATOM 638 O O . PRO A 1 89 ? 33.402 14.291 37.575 1.00 123.93 87 PRO A O 1
ATOM 642 N N . ASN A 1 90 ? 33.508 16.280 38.660 1.00 132.82 88 ASN A N 1
ATOM 643 C CA . ASN A 1 90 ? 34.236 15.806 39.835 1.00 132.20 88 ASN A CA 1
ATOM 644 C C . ASN A 1 90 ? 33.634 16.458 41.085 1.00 134.72 88 ASN A C 1
ATOM 645 O O . ASN A 1 90 ? 34.292 17.214 41.802 1.00 137.34 88 ASN A O 1
ATOM 650 N N . ASP A 1 91 ? 32.373 16.146 41.384 1.00 143.19 89 ASP A N 1
ATOM 651 C CA . ASP A 1 91 ? 31.778 16.652 42.626 1.00 145.60 89 ASP A CA 1
ATOM 652 C C . ASP A 1 91 ? 31.737 15.509 43.633 1.00 143.60 89 ASP A C 1
ATOM 653 O O . ASP A 1 91 ? 32.548 15.479 44.559 1.00 144.22 89 ASP A O 1
ATOM 658 N N . GLY A 1 115 ? 27.030 18.226 32.287 1.00 116.57 113 GLY A N 1
ATOM 659 C CA . GLY A 1 115 ? 28.195 18.154 31.421 1.00 116.99 113 GLY A CA 1
ATOM 660 C C . GLY A 1 115 ? 27.938 18.629 30.003 1.00 120.04 113 GLY A C 1
ATOM 661 O O . GLY A 1 115 ? 27.037 19.434 29.759 1.00 122.88 113 GLY A O 1
ATOM 662 N N . LYS A 1 116 ? 28.743 18.131 29.066 1.00 117.83 114 LYS A N 1
ATOM 663 C CA . LYS A 1 116 ? 28.594 18.444 27.650 1.00 120.59 114 LYS A CA 1
ATOM 664 C C . LYS A 1 116 ? 29.174 17.296 26.844 1.00 117.24 114 LYS A C 1
ATOM 665 O O . LYS A 1 116 ? 30.204 16.734 27.215 1.00 114.82 114 LYS A O 1
ATOM 671 N N . ILE A 1 117 ? 28.508 16.929 25.757 1.00 119.62 115 ILE A N 1
ATOM 672 C CA . ILE A 1 117 ? 29.098 16.029 24.773 1.00 117.19 115 ILE A CA 1
ATOM 673 C C . ILE A 1 117 ? 29.095 16.748 23.433 1.00 122.01 115 ILE A C 1
ATOM 674 O O . ILE A 1 117 ? 28.029 17.076 22.899 1.00 123.17 115 ILE A O 1
ATOM 679 N N . GLU A 1 118 ? 30.287 17.011 22.907 1.00 116.68 116 GLU A N 1
ATOM 680 C CA . GLU A 1 118 ? 30.486 17.633 21.610 1.00 121.54 116 GLU A CA 1
ATOM 681 C C . GLU A 1 118 ? 31.338 16.723 20.739 1.00 118.77 116 GLU A C 1
ATOM 682 O O . GLU A 1 118 ? 31.979 15.783 21.214 1.00 113.32 116 GLU A O 1
ATOM 688 N N . ILE A 1 119 ? 31.345 17.031 19.445 1.00 122.91 117 ILE A N 1
ATOM 689 C CA . ILE A 1 119 ? 32.088 16.262 18.457 1.00 117.49 117 ILE A CA 1
ATOM 690 C C . ILE A 1 119 ? 33.379 17.012 18.169 1.00 120.39 117 ILE A C 1
ATOM 691 O O . ILE A 1 119 ? 33.349 18.167 17.729 1.00 124.77 117 ILE A O 1
ATOM 696 N N . GLU A 1 120 ? 34.512 16.374 18.460 1.00 119.20 118 GLU A N 1
ATOM 697 C CA . GLU A 1 120 ? 35.803 17.027 18.278 1.00 120.91 118 GLU A CA 1
ATOM 698 C C . GLU A 1 120 ? 36.275 16.917 16.835 1.00 117.00 118 GLU A C 1
ATOM 699 O O . GLU A 1 120 ? 36.521 17.928 16.168 1.00 119.67 118 GLU A O 1
ATOM 705 N N . ILE A 1 121 ? 36.467 15.686 16.357 1.00 122.61 119 ILE A N 1
ATOM 706 C CA . ILE A 1 121 ? 36.933 15.427 15.002 1.00 119.33 119 ILE A CA 1
ATOM 707 C C . ILE A 1 121 ? 35.854 14.652 14.241 1.00 116.33 119 ILE A C 1
ATOM 708 O O . ILE A 1 121 ? 35.242 13.723 14.779 1.00 113.44 119 ILE A O 1
ATOM 713 N N . LYS A 1 122 ? 35.620 15.046 12.985 1.00 123.11 120 LYS A N 1
ATOM 714 C CA . LYS A 1 122 ? 34.940 14.221 11.996 1.00 120.08 120 LYS A CA 1
ATOM 715 C C . LYS A 1 122 ? 35.871 14.051 10.805 1.00 118.36 120 LYS A C 1
ATOM 716 O O . LYS A 1 122 ? 36.347 15.041 10.240 1.00 121.00 120 LYS A O 1
ATOM 722 N N . ILE A 1 123 ? 36.117 12.799 10.418 1.00 122.10 121 ILE A N 1
ATOM 723 C CA . ILE A 1 123 ? 37.028 12.438 9.333 1.00 120.29 121 ILE A CA 1
ATOM 724 C C . ILE A 1 123 ? 36.288 11.526 8.362 1.00 119.10 121 ILE A C 1
ATOM 725 O O . ILE A 1 123 ? 35.655 10.564 8.799 1.00 117.50 121 ILE A O 1
ATOM 730 N N . ASN A 1 124 ? 36.346 11.841 7.058 1.00 119.81 122 ASN A N 1
ATOM 731 C CA . ASN A 1 124 ? 35.715 11.043 6.010 1.00 119.43 122 ASN A CA 1
ATOM 732 C C . ASN A 1 124 ? 36.286 9.632 5.854 1.00 116.87 122 ASN A C 1
ATOM 733 O O . ASN A 1 124 ? 37.360 9.439 5.277 1.00 116.77 122 ASN A O 1
ATOM 738 N N . HIS A 1 125 ? 35.534 8.646 6.334 1.00 112.09 123 HIS A N 1
ATOM 739 C CA . HIS A 1 125 ? 35.848 7.235 6.188 1.00 110.92 123 HIS A CA 1
ATOM 740 C C . HIS A 1 125 ? 35.188 6.749 4.903 1.00 112.67 123 HIS A C 1
ATOM 741 O O . HIS A 1 125 ? 34.126 7.235 4.508 1.00 113.99 123 HIS A O 1
ATOM 748 N N . GLU A 1 126 ? 35.844 5.829 4.212 1.00 112.48 124 GLU A N 1
ATOM 749 C CA . GLU A 1 126 ? 35.260 5.268 2.997 1.00 114.63 124 GLU A CA 1
ATOM 750 C C . GLU A 1 126 ? 34.624 3.924 3.338 1.00 115.17 124 GLU A C 1
ATOM 751 O O . GLU A 1 126 ? 35.304 3.006 3.818 1.00 114.85 124 GLU A O 1
ATOM 757 N N . GLY A 1 127 ? 33.311 3.837 3.137 1.00 115.92 125 GLY A N 1
ATOM 758 C CA . GLY A 1 127 ? 32.545 2.675 3.527 1.00 117.15 125 GLY A CA 1
ATOM 759 C C . GLY A 1 127 ? 32.127 2.752 4.983 1.00 115.83 125 GLY A C 1
ATOM 760 O O . GLY A 1 127 ? 32.520 3.642 5.740 1.00 113.84 125 GLY A O 1
ATOM 761 N N . GLU A 1 128 ? 31.326 1.764 5.371 1.00 115.01 126 GLU A N 1
ATOM 762 C CA . GLU A 1 128 ? 30.708 1.732 6.686 1.00 114.48 126 GLU A CA 1
ATOM 763 C C . GLU A 1 128 ? 31.732 1.354 7.756 1.00 113.11 126 GLU A C 1
ATOM 764 O O . GLU A 1 128 ? 32.686 0.624 7.484 1.00 113.47 126 GLU A O 1
ATOM 770 N N . VAL A 1 129 ? 31.590 1.939 8.947 1.00 106.92 127 VAL A N 1
ATOM 771 C CA . VAL A 1 129 ? 32.470 1.670 10.082 1.00 105.31 127 VAL A CA 1
ATOM 772 C C . VAL A 1 129 ? 31.791 0.602 10.931 1.00 107.58 127 VAL A C 1
ATOM 773 O O . VAL A 1 129 ? 30.797 0.875 11.615 1.00 107.78 127 VAL A O 1
ATOM 777 N N . ASN A 1 130 ? 32.316 -0.625 10.867 1.00 100.47 128 ASN A N 1
ATOM 778 C CA . ASN A 1 130 ? 31.789 -1.734 11.658 1.00 103.72 128 ASN A CA 1
ATOM 779 C C . ASN A 1 130 ? 32.372 -1.757 13.069 1.00 103.35 128 ASN A C 1
ATOM 780 O O . ASN A 1 130 ? 31.644 -2.010 14.036 1.00 105.07 128 ASN A O 1
ATOM 785 N N . ARG A 1 131 ? 33.680 -1.522 13.200 1.00 101.65 129 ARG A N 1
ATOM 786 C CA . ARG A 1 131 ? 34.364 -1.490 14.491 1.00 99.97 129 ARG A CA 1
ATOM 787 C C . ARG A 1 131 ? 35.596 -0.612 14.363 1.00 94.87 129 ARG A C 1
ATOM 788 O O . ARG A 1 131 ? 36.299 -0.712 13.359 1.00 94.76 129 ARG A O 1
ATOM 796 N N . ALA A 1 132 ? 35.833 0.261 15.352 1.00 101.72 130 ALA A N 1
ATOM 797 C CA . ALA A 1 132 ? 36.956 1.198 15.341 1.00 97.56 130 ALA A CA 1
ATOM 798 C C . ALA A 1 132 ? 37.741 1.111 16.647 1.00 95.39 130 ALA A C 1
ATOM 799 O O . ALA A 1 132 ? 37.193 1.378 17.727 1.00 94.66 130 ALA A O 1
ATOM 801 N N . ARG A 1 133 ? 39.016 0.732 16.552 1.00 94.51 131 ARG A N 1
ATOM 802 C CA . ARG A 1 133 ? 39.892 0.575 17.711 1.00 93.21 131 ARG A CA 1
ATOM 803 C C . ARG A 1 133 ? 41.197 1.356 17.529 1.00 91.49 131 ARG A C 1
ATOM 804 O O . ARG A 1 133 ? 41.755 1.394 16.424 1.00 92.21 131 ARG A O 1
ATOM 812 N N . TYR A 1 134 ? 41.689 1.974 18.607 1.00 98.34 132 TYR A N 1
ATOM 813 C CA . TYR A 1 134 ? 42.979 2.656 18.546 1.00 98.32 132 TYR A CA 1
ATOM 814 C C . TYR A 1 134 ? 44.128 1.668 18.783 1.00 99.41 132 TYR A C 1
ATOM 815 O O . TYR A 1 134 ? 43.985 0.681 19.502 1.00 100.64 132 TYR A O 1
ATOM 824 N N . MET A 1 135 ? 45.269 1.978 18.230 1.00 99.65 133 MET A N 1
ATOM 825 C CA . MET A 1 135 ? 46.501 1.258 18.530 1.00 101.45 133 MET A CA 1
ATOM 826 C C . MET A 1 135 ? 47.016 1.746 19.876 1.00 102.27 133 MET A C 1
ATOM 827 O O . MET A 1 135 ? 47.050 2.949 20.083 1.00 102.11 133 MET A O 1
ATOM 832 N N . PRO A 1 136 ? 47.352 0.856 20.831 1.00 102.68 134 PRO A N 1
ATOM 833 C CA . PRO A 1 136 ? 47.788 1.319 22.164 1.00 104.43 134 PRO A CA 1
ATOM 834 C C . PRO A 1 136 ? 49.147 1.980 22.192 1.00 106.17 134 PRO A C 1
ATOM 835 O O . PRO A 1 136 ? 49.347 2.896 22.994 1.00 107.31 134 PRO A O 1
ATOM 839 N N . GLN A 1 137 ? 50.040 1.627 21.276 1.00 102.84 135 GLN A N 1
ATOM 840 C CA . GLN A 1 137 ? 51.384 2.189 21.291 1.00 104.34 135 GLN A CA 1
ATOM 841 C C . GLN A 1 137 ? 51.450 3.588 20.673 1.00 103.39 135 GLN A C 1
ATOM 842 O O . GLN A 1 137 ? 52.473 4.263 20.852 1.00 105.09 135 GLN A O 1
ATOM 848 N N . ASN A 1 138 ? 50.373 4.042 19.970 1.00 104.66 136 ASN A N 1
ATOM 849 C CA . ASN A 1 138 ? 50.098 5.437 19.608 1.00 104.84 136 ASN A CA 1
ATOM 850 C C . ASN A 1 138 ? 48.595 5.579 19.385 1.00 103.06 136 ASN A C 1
ATOM 851 O O . ASN A 1 138 ? 48.089 5.140 18.338 1.00 101.40 136 ASN A O 1
ATOM 856 N N . PRO A 1 139 ? 47.849 6.214 20.312 1.00 105.58 137 PRO A N 1
ATOM 857 C CA . PRO A 1 139 ? 46.372 6.276 20.186 1.00 103.93 137 PRO A CA 1
ATOM 858 C C . PRO A 1 139 ? 45.830 7.226 19.120 1.00 104.06 137 PRO A C 1
ATOM 859 O O . PRO A 1 139 ? 44.608 7.227 18.891 1.00 103.25 137 PRO A O 1
ATOM 863 N N . CYS A 1 140 ? 46.686 8.006 18.459 1.00 106.60 138 CYS A N 1
ATOM 864 C CA . CYS A 1 140 ? 46.301 8.726 17.255 1.00 107.31 138 CYS A CA 1
ATOM 865 C C . CYS A 1 140 ? 46.045 7.797 16.058 1.00 105.05 138 CYS A C 1
ATOM 866 O O . CYS A 1 140 ? 45.304 8.172 15.146 1.00 105.28 138 CYS A O 1
ATOM 869 N N . ILE A 1 141 ? 46.648 6.606 16.041 1.00 104.29 139 ILE A N 1
ATOM 870 C CA . ILE A 1 141 ? 46.429 5.601 15.005 1.00 103.29 139 ILE A CA 1
ATOM 871 C C . ILE A 1 141 ? 45.195 4.793 15.376 1.00 101.96 139 ILE A C 1
ATOM 872 O O . ILE A 1 141 ? 45.158 4.145 16.424 1.00 101.53 139 ILE A O 1
ATOM 877 N N . ILE A 1 142 ? 44.173 4.845 14.523 1.00 100.65 140 ILE A N 1
ATOM 878 C CA . ILE A 1 142 ? 42.906 4.147 14.711 1.00 100.26 140 ILE A CA 1
ATOM 879 C C . ILE A 1 142 ? 42.703 3.195 13.542 1.00 101.58 140 ILE A C 1
ATOM 880 O O . ILE A 1 142 ? 42.782 3.612 12.385 1.00 102.68 140 ILE A O 1
ATOM 885 N N . ALA A 1 143 ? 42.455 1.920 13.838 1.00 96.26 141 ALA A N 1
ATOM 886 C CA . ALA A 1 143 ? 42.134 0.933 12.819 1.00 98.97 141 ALA A CA 1
ATOM 887 C C . ALA A 1 143 ? 40.629 0.770 12.741 1.00 100.28 141 ALA A C 1
ATOM 888 O O . ALA A 1 143 ? 39.958 0.755 13.772 1.00 99.76 141 ALA A O 1
ATOM 890 N N . THR A 1 144 ? 40.091 0.714 11.512 1.00 99.09 142 THR A N 1
ATOM 891 C CA . THR A 1 144 ? 38.666 0.473 11.301 1.00 100.97 142 THR A CA 1
ATOM 892 C C . THR A 1 144 ? 38.413 -0.788 10.488 1.00 105.04 142 THR A C 1
ATOM 893 O O . THR A 1 144 ? 39.156 -1.113 9.568 1.00 106.20 142 THR A O 1
ATOM 897 N N . LYS A 1 145 ? 37.339 -1.480 10.820 1.00 100.33 143 LYS A N 1
ATOM 898 C CA . LYS A 1 145 ? 36.909 -2.653 10.079 1.00 105.03 143 LYS A CA 1
ATOM 899 C C . LYS A 1 145 ? 35.733 -2.272 9.175 1.00 105.52 143 LYS A C 1
ATOM 900 O O . LYS A 1 145 ? 34.779 -1.626 9.616 1.00 104.28 143 LYS A O 1
ATOM 906 N N . THR A 1 146 ? 35.827 -2.625 7.903 1.00 114.06 144 THR A N 1
ATOM 907 C CA . THR A 1 146 ? 34.814 -2.262 6.931 1.00 114.55 144 THR A CA 1
ATOM 908 C C . THR A 1 146 ? 33.999 -3.507 6.576 1.00 118.59 144 THR A C 1
ATOM 909 O O . THR A 1 146 ? 34.451 -4.624 6.846 1.00 121.36 144 THR A O 1
ATOM 913 N N . PRO A 1 147 ? 32.797 -3.379 5.970 1.00 116.94 145 PRO A N 1
ATOM 914 C CA . PRO A 1 147 ? 32.115 -4.587 5.462 1.00 120.77 145 PRO A CA 1
ATOM 915 C C . PRO A 1 147 ? 32.734 -5.197 4.213 1.00 123.09 145 PRO A C 1
ATOM 916 O O . PRO A 1 147 ? 32.295 -6.281 3.810 1.00 126.63 145 PRO A O 1
ATOM 920 N N . SER A 1 148 ? 33.669 -4.519 3.548 1.00 125.11 146 SER A N 1
ATOM 921 C CA . SER A 1 148 ? 34.545 -5.136 2.577 1.00 127.22 146 SER A CA 1
ATOM 922 C C . SER A 1 148 ? 35.683 -5.872 3.294 1.00 128.36 146 SER A C 1
ATOM 923 O O . SER A 1 148 ? 35.837 -5.823 4.523 1.00 127.27 146 SER A O 1
ATOM 926 N N . SER A 1 149 ? 36.558 -6.500 2.508 1.00 128.10 147 SER A N 1
ATOM 927 C CA . SER A 1 149 ? 37.513 -7.459 3.058 1.00 130.31 147 SER A CA 1
ATOM 928 C C . SER A 1 149 ? 38.795 -6.829 3.646 1.00 127.39 147 SER A C 1
ATOM 929 O O . SER A 1 149 ? 39.718 -7.571 4.015 1.00 128.94 147 SER A O 1
ATOM 932 N N . ASP A 1 150 ? 38.868 -5.508 3.779 1.00 128.65 148 ASP A N 1
ATOM 933 C CA . ASP A 1 150 ? 40.074 -4.827 4.206 1.00 125.64 148 ASP A CA 1
ATOM 934 C C . ASP A 1 150 ? 39.873 -4.195 5.568 1.00 122.67 148 ASP A C 1
ATOM 935 O O . ASP A 1 150 ? 38.771 -4.159 6.117 1.00 122.63 148 ASP A O 1
ATOM 940 N N . VAL A 1 151 ? 40.986 -3.694 6.094 1.00 113.91 149 VAL A N 1
ATOM 941 C CA . VAL A 1 151 ? 41.050 -2.955 7.344 1.00 111.82 149 VAL A CA 1
ATOM 942 C C . VAL A 1 151 ? 41.663 -1.611 6.998 1.00 109.32 149 VAL A C 1
ATOM 943 O O . VAL A 1 151 ? 42.776 -1.561 6.463 1.00 110.03 149 VAL A O 1
ATOM 947 N N . LEU A 1 152 ? 40.956 -0.530 7.294 1.00 105.56 150 LEU A N 1
ATOM 948 C CA . LEU A 1 152 ? 41.526 0.786 7.075 1.00 105.81 150 LEU A CA 1
ATOM 949 C C . LEU A 1 152 ? 42.186 1.285 8.350 1.00 106.38 150 LEU A C 1
ATOM 950 O O . LEU A 1 152 ? 41.819 0.902 9.457 1.00 106.24 150 LEU A O 1
ATOM 955 N N . VAL A 1 153 ? 43.225 2.092 8.176 1.00 105.74 151 VAL A N 1
ATOM 956 C CA . VAL A 1 153 ? 44.001 2.657 9.269 1.00 106.93 151 VAL A CA 1
ATOM 957 C C . VAL A 1 153 ? 44.050 4.161 9.037 1.00 110.37 151 VAL A C 1
ATOM 958 O O . VAL A 1 153 ? 44.482 4.613 7.968 1.00 111.06 151 VAL A O 1
ATOM 962 N N . PHE A 1 154 ? 43.580 4.930 10.012 1.00 105.13 152 PHE A N 1
ATOM 963 C CA . PHE A 1 154 ? 43.650 6.379 9.956 1.00 110.30 152 PHE A CA 1
ATOM 964 C C . PHE A 1 154 ? 44.600 6.899 11.028 1.00 112.21 152 PHE A C 1
ATOM 965 O O . PHE A 1 154 ? 44.904 6.218 12.006 1.00 110.01 152 PHE A O 1
ATOM 973 N N . ASP A 1 155 ? 45.111 8.103 10.790 1.00 110.56 153 ASP A N 1
ATOM 974 C CA . ASP A 1 155 ? 45.848 8.897 11.768 1.00 113.28 153 ASP A CA 1
ATOM 975 C C . ASP A 1 155 ? 45.158 10.250 11.769 1.00 117.28 153 ASP A C 1
ATOM 976 O O . ASP A 1 155 ? 45.234 10.967 10.767 1.00 118.84 153 ASP A O 1
ATOM 981 N N . TYR A 1 156 ? 44.507 10.601 12.893 1.00 114.84 154 TYR A N 1
ATOM 982 C CA . TYR A 1 156 ? 43.603 11.752 12.923 1.00 116.42 154 TYR A CA 1
ATOM 983 C C . TYR A 1 156 ? 44.330 13.093 12.900 1.00 118.43 154 TYR A C 1
ATOM 984 O O . TYR A 1 156 ? 43.748 14.093 12.468 1.00 119.03 154 TYR A O 1
ATOM 993 N N . THR A 1 157 ? 45.607 13.105 13.286 1.00 121.17 155 THR A N 1
ATOM 994 C CA . THR A 1 157 ? 46.455 14.280 13.155 1.00 122.48 155 THR A CA 1
ATOM 995 C C . THR A 1 157 ? 46.817 14.594 11.701 1.00 122.72 155 THR A C 1
ATOM 996 O O . THR A 1 157 ? 47.201 15.732 11.410 1.00 123.55 155 THR A O 1
ATOM 1000 N N . LYS A 1 158 ? 46.728 13.621 10.790 1.00 124.07 156 LYS A N 1
ATOM 1001 C CA . LYS A 1 158 ? 47.062 13.818 9.387 1.00 124.18 156 LYS A CA 1
ATOM 1002 C C . LYS A 1 158 ? 45.845 14.164 8.522 1.00 124.43 156 LYS A C 1
ATOM 1003 O O . LYS A 1 158 ? 45.891 13.973 7.299 1.00 123.96 156 LYS A O 1
ATOM 1009 N N . HIS A 1 159 ? 44.777 14.673 9.123 1.00 125.40 157 HIS A N 1
ATOM 1010 C CA . HIS A 1 159 ? 43.526 14.964 8.429 1.00 125.33 157 HIS A CA 1
ATOM 1011 C C . HIS A 1 159 ? 42.989 16.314 8.866 1.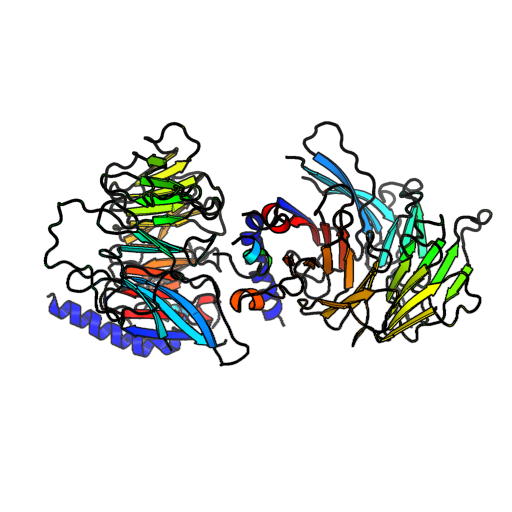00 125.81 157 HIS A C 1
ATOM 1012 O O . HIS A 1 159 ? 43.364 16.828 9.924 1.00 126.03 157 HIS A O 1
ATOM 1019 N N . PRO A 1 160 ? 42.134 16.947 8.043 1.00 130.63 158 PRO A N 1
ATOM 1020 C CA . PRO A 1 160 ? 41.322 18.063 8.548 1.00 130.57 158 PRO A CA 1
ATOM 1021 C C . PRO A 1 160 ? 40.311 17.623 9.607 1.00 129.25 158 PRO A C 1
ATOM 1022 O O . PRO A 1 160 ? 39.806 16.493 9.596 1.00 128.26 158 PRO A O 1
ATOM 1026 N N . SER A 1 161 ? 40.041 18.543 10.545 1.00 131.03 159 SER A N 1
ATOM 1027 C CA . SER A 1 161 ? 39.232 18.226 11.721 1.00 129.30 159 SER A CA 1
ATOM 1028 C C . SER A 1 161 ? 37.743 18.117 11.395 1.00 127.86 159 SER A C 1
ATOM 1029 O O . SER A 1 161 ? 37.016 17.368 12.056 1.00 125.79 159 SER A O 1
ATOM 1032 N N . LYS A 1 162 ? 37.281 18.821 10.376 1.00 132.86 160 LYS A N 1
ATOM 1033 C CA . LYS A 1 162 ? 35.898 18.745 9.950 1.00 131.83 160 LYS A CA 1
ATOM 1034 C C . LYS A 1 162 ? 35.896 18.592 8.439 1.00 133.33 160 LYS A C 1
ATOM 1035 O O . LYS A 1 162 ? 36.877 18.966 7.788 1.00 134.87 160 LYS A O 1
ATOM 1041 N N . PRO A 1 163 ? 34.835 17.996 7.844 1.00 136.70 161 PRO A N 1
ATOM 1042 C CA . PRO A 1 163 ? 34.693 18.027 6.375 1.00 138.86 161 PRO A CA 1
ATOM 1043 C C . PRO A 1 163 ? 33.990 19.286 5.860 1.00 140.33 161 PRO A C 1
ATOM 1044 O O . PRO A 1 163 ? 32.893 19.232 5.272 1.00 140.79 161 PRO A O 1
ATOM 1048 N N . ASP A 1 164 ? 34.628 20.436 6.086 1.00 143.58 162 ASP A N 1
ATOM 1049 C CA . ASP A 1 164 ? 34.358 21.726 5.452 1.00 145.44 162 ASP A CA 1
ATOM 1050 C C . ASP A 1 164 ? 34.673 21.732 3.948 1.00 147.66 162 ASP A C 1
ATOM 1051 O O . ASP A 1 164 ? 34.112 22.586 3.241 1.00 149.17 162 ASP A O 1
ATOM 1056 N N . PRO A 1 165 ? 35.583 20.877 3.410 1.00 146.17 163 PRO A N 1
ATOM 1057 C CA . PRO A 1 165 ? 35.390 20.458 2.011 1.00 147.86 163 PRO A CA 1
ATOM 1058 C C . PRO A 1 165 ? 34.039 19.843 1.676 1.00 147.94 163 PRO A C 1
ATOM 1059 O O . PRO A 1 165 ? 33.400 20.335 0.733 1.00 149.84 163 PRO A O 1
ATOM 1063 N N . SER A 1 166 ? 33.610 18.780 2.402 1.00 145.00 164 SER A N 1
ATOM 1064 C CA . SER A 1 166 ? 32.389 17.958 2.162 1.00 144.32 164 SER A CA 1
ATOM 1065 C C . SER A 1 166 ? 32.382 17.327 0.758 1.00 145.99 164 SER A C 1
ATOM 1066 O O . SER A 1 166 ? 31.333 17.186 0.119 1.00 146.58 164 SER A O 1
ATOM 1069 N N . GLY A 1 167 ? 33.574 16.963 0.281 1.00 141.56 165 GLY A N 1
ATOM 1070 C CA . GLY A 1 167 ? 33.778 16.212 -0.929 1.00 141.73 165 GLY A CA 1
ATOM 1071 C C . GLY A 1 167 ? 33.611 14.782 -0.513 1.00 139.60 165 GLY A C 1
ATOM 1072 O O . GLY A 1 167 ? 34.497 14.192 0.117 1.00 138.04 165 GLY A O 1
ATOM 1073 N N . GLU A 1 168 ? 32.418 14.269 -0.777 1.00 134.42 166 GLU A N 1
ATOM 1074 C CA . GLU A 1 168 ? 32.145 12.865 -0.566 1.00 131.86 166 GLU A CA 1
ATOM 1075 C C . GLU A 1 168 ? 32.919 11.993 -1.554 1.00 131.05 166 GLU A C 1
ATOM 1076 O O . GLU A 1 168 ? 33.232 12.398 -2.681 1.00 132.19 166 GLU A O 1
ATOM 1082 N N . CYS A 1 169 ? 33.273 10.799 -1.089 1.00 133.56 167 CYS A N 1
ATOM 1083 C CA . CYS A 1 169 ? 33.647 9.695 -1.954 1.00 130.65 167 CYS A CA 1
ATOM 1084 C C . CYS A 1 169 ? 32.521 8.681 -2.064 1.00 127.93 167 CYS A C 1
ATOM 1085 O O . CYS A 1 169 ? 32.715 7.614 -2.661 1.00 124.26 167 CYS A O 1
ATOM 1088 N N . ASN A 1 170 ? 31.342 9.005 -1.507 1.00 127.71 168 ASN A N 1
ATOM 1089 C CA . ASN A 1 170 ? 30.268 8.041 -1.331 1.00 124.02 168 ASN A CA 1
ATOM 1090 C C . ASN A 1 170 ? 29.518 7.839 -2.646 1.00 124.35 168 ASN A C 1
ATOM 1091 O O . ASN A 1 170 ? 29.109 8.821 -3.276 1.00 128.49 168 ASN A O 1
ATOM 1096 N N . PRO A 1 171 ? 29.313 6.597 -3.084 1.00 119.86 169 PRO A N 1
ATOM 1097 C CA . PRO A 1 171 ? 28.660 6.354 -4.368 1.00 119.63 169 PRO A CA 1
ATOM 1098 C C . PRO A 1 171 ? 27.144 6.463 -4.256 1.00 119.99 169 PRO A C 1
ATOM 1099 O O . PRO A 1 171 ? 26.585 6.696 -3.187 1.00 119.59 169 PRO A O 1
ATOM 1103 N N . ASP A 1 172 ? 26.481 6.290 -5.401 1.00 115.55 170 ASP A N 1
ATOM 1104 C CA . ASP A 1 172 ? 25.028 6.308 -5.466 1.00 115.38 170 ASP A CA 1
ATOM 1105 C C . ASP A 1 172 ? 24.424 4.928 -5.293 1.00 108.74 170 ASP A C 1
ATOM 1106 O O . ASP A 1 172 ? 23.266 4.813 -4.865 1.00 107.61 170 ASP A O 1
ATOM 1111 N N . LEU A 1 173 ? 25.149 3.883 -5.676 1.00 116.10 171 LEU A N 1
ATOM 1112 C CA . LEU A 1 173 ? 24.774 2.525 -5.328 1.00 110.63 171 LEU A CA 1
ATOM 1113 C C . LEU A 1 173 ? 26.011 1.768 -4.882 1.00 108.23 171 LEU A C 1
ATOM 1114 O O . LEU A 1 173 ? 27.147 2.194 -5.071 1.00 109.79 171 LEU A O 1
ATOM 1119 N N . ARG A 1 174 ? 25.765 0.620 -4.287 1.00 115.93 172 ARG A N 1
ATOM 1120 C CA . ARG A 1 174 ? 26.823 -0.176 -3.694 1.00 114.70 172 ARG A CA 1
ATOM 1121 C C . ARG A 1 174 ? 26.341 -1.604 -3.832 1.00 113.62 172 ARG A C 1
ATOM 1122 O O . ARG A 1 174 ? 25.346 -1.982 -3.212 1.00 113.40 172 ARG A O 1
ATOM 1130 N N . LEU A 1 175 ? 26.962 -2.359 -4.698 1.00 112.84 173 LEU A N 1
ATOM 1131 C CA . LEU A 1 175 ? 26.407 -3.653 -5.036 1.00 113.99 173 LEU A CA 1
ATOM 1132 C C . LEU A 1 175 ? 27.303 -4.689 -4.384 1.00 116.47 173 LEU A C 1
ATOM 1133 O O . LEU A 1 175 ? 28.356 -5.031 -4.921 1.00 117.20 173 LEU A O 1
ATOM 1138 N N . ARG A 1 176 ? 26.923 -5.149 -3.198 1.00 121.98 174 ARG A N 1
ATOM 1139 C CA . ARG A 1 176 ? 27.692 -6.170 -2.497 1.00 126.01 174 ARG A CA 1
ATOM 1140 C C . ARG A 1 176 ? 27.023 -7.496 -2.802 1.00 131.41 174 ARG A C 1
ATOM 1141 O O . ARG A 1 176 ? 25.825 -7.666 -2.545 1.00 132.48 174 ARG A O 1
ATOM 1149 N N . GLY A 1 177 ? 27.777 -8.409 -3.388 1.00 123.66 175 GLY A N 1
ATOM 1150 C CA . GLY A 1 177 ? 27.253 -9.738 -3.599 1.00 130.01 175 GLY A CA 1
ATOM 1151 C C . GLY A 1 177 ? 27.278 -10.593 -2.354 1.00 137.45 175 GLY A C 1
ATOM 1152 O O . GLY A 1 177 ? 26.435 -10.493 -1.454 1.00 139.09 175 GLY A O 1
ATOM 1153 N N . HIS A 1 178 ? 28.278 -11.460 -2.334 1.00 132.88 176 HIS A N 1
ATOM 1154 C CA . HIS A 1 178 ? 28.471 -12.482 -1.315 1.00 140.95 176 HIS A CA 1
ATOM 1155 C C . HIS A 1 178 ? 29.237 -11.802 -0.184 1.00 140.18 176 HIS A C 1
ATOM 1156 O O . HIS A 1 178 ? 30.471 -11.780 -0.168 1.00 137.33 176 HIS A O 1
ATOM 1163 N N . GLN A 1 179 ? 28.505 -11.223 0.778 1.00 145.82 177 GLN A N 1
ATOM 1164 C CA . GLN A 1 179 ? 29.149 -10.483 1.870 1.00 141.55 177 GLN A CA 1
ATOM 1165 C C . GLN A 1 179 ? 28.477 -10.710 3.225 1.00 142.47 177 GLN A C 1
ATOM 1166 O O . GLN A 1 179 ? 27.381 -10.192 3.482 1.00 140.45 177 GLN A O 1
ATOM 1172 N N . LYS A 1 180 ? 29.117 -11.547 4.054 1.00 140.80 178 LYS A N 1
ATOM 1173 C CA . LYS A 1 180 ? 28.867 -11.658 5.495 1.00 139.08 178 LYS A CA 1
ATOM 1174 C C . LYS A 1 180 ? 30.204 -11.658 6.227 1.00 140.35 178 LYS A C 1
ATOM 1175 O O . LYS A 1 180 ? 31.072 -12.495 5.948 1.00 144.36 178 LYS A O 1
ATOM 1181 N N . GLU A 1 181 ? 30.386 -10.710 7.142 1.00 131.90 179 GLU A N 1
ATOM 1182 C CA . GLU A 1 181 ? 31.633 -10.631 7.887 1.00 132.73 179 GLU A CA 1
ATOM 1183 C C . GLU A 1 181 ? 31.359 -10.257 9.334 1.00 127.30 179 GLU A C 1
ATOM 1184 O O . GLU A 1 181 ? 30.361 -9.599 9.647 1.00 121.96 179 GLU A O 1
ATOM 1190 N N . GLY A 1 182 ? 32.257 -10.684 10.218 1.00 125.50 180 GLY A N 1
ATOM 1191 C CA . GLY A 1 182 ? 32.170 -10.310 11.610 1.00 120.48 180 GLY A CA 1
ATOM 1192 C C . GLY A 1 182 ? 32.987 -9.076 11.880 1.00 115.82 180 GLY A C 1
ATOM 1193 O O . GLY A 1 182 ? 33.706 -8.563 11.023 1.00 115.99 180 GLY A O 1
ATOM 1194 N N . TYR A 1 183 ? 32.893 -8.608 13.111 1.00 118.63 181 TYR A N 1
ATOM 1195 C CA . TYR A 1 183 ? 33.334 -7.256 13.382 1.00 113.50 181 TYR A CA 1
ATOM 1196 C C . TYR A 1 183 ? 34.694 -7.178 14.040 1.00 113.83 181 TYR A C 1
ATOM 1197 O O . TYR A 1 183 ? 35.214 -6.075 14.144 1.00 110.32 181 TYR A O 1
ATOM 1206 N N . GLY A 1 184 ? 35.292 -8.310 14.418 1.00 109.05 182 GLY A N 1
ATOM 1207 C CA . GLY A 1 184 ? 36.390 -8.323 15.390 1.00 108.71 182 GLY A CA 1
ATOM 1208 C C . GLY A 1 184 ? 37.725 -7.815 14.854 1.00 109.59 182 GLY A C 1
ATOM 1209 O O . GLY A 1 184 ? 38.092 -8.057 13.703 1.00 113.38 182 GLY A O 1
ATOM 1210 N N . LEU A 1 185 ? 38.398 -7.027 15.696 1.00 108.93 183 LEU A N 1
ATOM 1211 C CA . LEU A 1 185 ? 39.592 -6.280 15.317 1.00 108.44 183 LEU A CA 1
ATOM 1212 C C . LEU A 1 185 ? 40.366 -5.930 16.575 1.00 106.09 183 LEU A C 1
ATOM 1213 O O . LEU A 1 185 ? 39.867 -5.148 17.384 1.00 102.40 183 LEU A O 1
ATOM 1218 N N . SER A 1 186 ? 41.608 -6.407 16.709 1.00 107.16 184 SER A N 1
ATOM 1219 C CA . SER A 1 186 ? 42.332 -6.210 17.963 1.00 104.92 184 SER A CA 1
ATOM 1220 C C . SER A 1 186 ? 43.829 -6.042 17.742 1.00 106.03 184 SER A C 1
ATOM 1221 O O . SER A 1 186 ? 44.456 -6.824 17.016 1.00 111.18 184 SER A O 1
ATOM 1224 N N . TRP A 1 187 ? 44.392 -5.011 18.366 1.00 104.58 185 TRP A N 1
ATOM 1225 C CA . TRP A 1 187 ? 45.822 -4.742 18.332 1.00 104.97 185 TRP A CA 1
ATOM 1226 C C . TRP A 1 187 ? 46.549 -5.489 19.440 1.00 106.31 185 TRP A C 1
ATOM 1227 O O . TRP A 1 187 ? 45.990 -5.768 20.501 1.00 107.35 185 TRP A O 1
ATOM 1238 N N . ASN A 1 188 ? 47.785 -5.855 19.169 1.00 103.37 186 ASN A N 1
ATOM 1239 C CA . ASN A 1 188 ? 48.617 -6.512 20.173 1.00 105.15 186 ASN A CA 1
ATOM 1240 C C . ASN A 1 188 ? 49.144 -5.455 21.134 1.00 102.99 186 ASN A C 1
ATOM 1241 O O . ASN A 1 188 ? 49.923 -4.586 20.717 1.00 102.09 186 ASN A O 1
ATOM 1246 N N . PRO A 1 189 ? 48.804 -5.520 22.430 1.00 110.88 187 PRO A N 1
ATOM 1247 C CA . PRO A 1 189 ? 49.337 -4.540 23.384 1.00 107.28 187 PRO A CA 1
ATOM 1248 C C . PRO A 1 189 ? 50.789 -4.790 23.803 1.00 108.28 187 PRO A C 1
ATOM 1249 O O . PRO A 1 189 ? 51.409 -3.891 24.389 1.00 105.61 187 PRO A O 1
ATOM 1253 N N . ASN A 1 190 ? 51.360 -5.952 23.459 1.00 106.02 188 ASN A N 1
ATOM 1254 C CA . ASN A 1 190 ? 52.727 -6.335 23.771 1.00 108.09 188 ASN A CA 1
ATOM 1255 C C . ASN A 1 190 ? 53.656 -6.374 22.561 1.00 111.44 188 ASN A C 1
ATOM 1256 O O . ASN A 1 190 ? 54.863 -6.571 22.750 1.00 113.27 188 ASN A O 1
ATOM 1261 N N . LEU A 1 191 ? 53.136 -6.233 21.332 1.00 105.99 189 LEU A N 1
ATOM 1262 C CA . LEU A 1 191 ? 53.964 -6.101 20.121 1.00 105.89 189 LEU A CA 1
ATOM 1263 C C . LEU A 1 191 ? 53.378 -5.006 19.249 1.00 103.12 189 LEU A C 1
ATOM 1264 O O . LEU A 1 191 ? 52.254 -5.157 18.781 1.00 101.79 189 LEU A O 1
ATOM 1269 N N . SER A 1 192 ? 54.127 -3.934 19.017 1.00 104.73 190 SER A N 1
ATOM 1270 C CA . SER A 1 192 ? 53.613 -2.763 18.311 1.00 102.60 190 SER A CA 1
ATOM 1271 C C . SER A 1 192 ? 53.463 -3.016 16.813 1.00 102.09 190 SER A C 1
ATOM 1272 O O . SER A 1 192 ? 54.441 -3.296 16.112 1.00 104.21 190 SER A O 1
ATOM 1275 N N . GLY A 1 193 ? 52.221 -2.949 16.341 1.00 103.59 191 GLY A N 1
ATOM 1276 C CA . GLY A 1 193 ? 51.888 -3.092 14.951 1.00 105.27 191 GLY A CA 1
ATOM 1277 C C . GLY A 1 193 ? 51.180 -4.370 14.583 1.00 110.35 191 GLY A C 1
ATOM 1278 O O . GLY A 1 193 ? 50.589 -4.433 13.491 1.00 111.38 191 GLY A O 1
ATOM 1279 N N . HIS A 1 194 ? 51.226 -5.389 15.439 1.00 109.10 192 HIS A N 1
ATOM 1280 C CA . HIS A 1 194 ? 50.611 -6.680 15.135 1.00 109.96 192 HIS A CA 1
ATOM 1281 C C . HIS A 1 194 ? 49.102 -6.578 15.338 1.00 109.33 192 HIS A C 1
ATOM 1282 O O . HIS A 1 194 ? 48.631 -6.423 16.466 1.00 108.78 192 HIS A O 1
ATOM 1289 N N . LEU A 1 195 ? 48.342 -6.679 14.247 1.00 107.72 193 LEU A N 1
ATOM 1290 C CA . LEU A 1 195 ? 46.917 -6.376 14.255 1.00 106.99 193 LEU A CA 1
ATOM 1291 C C . LEU A 1 195 ? 46.132 -7.527 13.643 1.00 108.32 193 LEU A C 1
ATOM 1292 O O . LEU A 1 195 ? 46.426 -7.964 12.529 1.00 109.42 193 LEU A O 1
ATOM 1297 N N . LEU A 1 196 ? 45.148 -8.031 14.380 1.00 107.72 194 LEU A N 1
ATOM 1298 C CA . LEU A 1 196 ? 44.285 -9.090 13.880 1.00 109.28 194 LEU A CA 1
ATOM 1299 C C . LEU A 1 196 ? 42.924 -8.564 13.455 1.00 108.33 194 LEU A C 1
ATOM 1300 O O . LEU A 1 196 ? 42.439 -7.550 13.966 1.00 106.26 194 LEU A O 1
ATOM 1305 N N . SER A 1 197 ? 42.287 -9.318 12.555 1.00 110.86 195 SER A N 1
ATOM 1306 C CA . SER A 1 197 ? 40.916 -9.058 12.147 1.00 110.04 195 SER A CA 1
ATOM 1307 C C . SER A 1 197 ? 40.267 -10.334 11.638 1.00 112.52 195 SER A C 1
ATOM 1308 O O . SER A 1 197 ? 40.931 -11.279 11.210 1.00 114.94 195 SER A O 1
ATOM 1311 N N . ALA A 1 198 ? 38.943 -10.330 11.692 1.00 116.11 196 ALA A N 1
ATOM 1312 C CA . ALA A 1 198 ? 38.118 -11.433 11.225 1.00 117.93 196 ALA A CA 1
ATOM 1313 C C . ALA A 1 198 ? 37.972 -11.332 9.713 1.00 118.77 196 ALA A C 1
ATOM 1314 O O . ALA A 1 198 ? 37.383 -10.375 9.204 1.00 117.05 196 ALA A O 1
ATOM 1316 N N . SER A 1 199 ? 38.522 -12.301 8.988 1.00 123.51 197 SER A N 1
ATOM 1317 C CA . SER A 1 199 ? 38.556 -12.227 7.537 1.00 124.37 197 SER A CA 1
ATOM 1318 C C . SER A 1 199 ? 37.309 -12.875 6.920 1.00 125.20 197 SER A C 1
ATOM 1319 O O . SER A 1 199 ? 36.456 -13.446 7.609 1.00 125.08 197 SER A O 1
ATOM 1322 N N . ASP A 1 200 ? 37.215 -12.789 5.589 1.00 129.61 198 ASP A N 1
ATOM 1323 C CA . ASP A 1 200 ? 35.930 -12.892 4.892 1.00 129.57 198 ASP A CA 1
ATOM 1324 C C . ASP A 1 200 ? 35.453 -14.334 4.706 1.00 131.77 198 ASP A C 1
ATOM 1325 O O . ASP A 1 200 ? 34.254 -14.609 4.847 1.00 131.53 198 ASP A O 1
ATOM 1330 N N . ASP A 1 201 ? 36.344 -15.247 4.333 1.00 127.25 199 ASP A N 1
ATOM 1331 C CA . ASP A 1 201 ? 35.999 -16.653 4.134 1.00 129.42 199 ASP A CA 1
ATOM 1332 C C . ASP A 1 201 ? 36.571 -17.482 5.281 1.00 130.19 199 ASP A C 1
ATOM 1333 O O . ASP A 1 201 ? 37.513 -18.264 5.097 1.00 131.95 199 ASP A O 1
ATOM 1338 N N . HIS A 1 202 ? 36.025 -17.221 6.485 1.00 123.15 200 HIS A N 1
ATOM 1339 C CA . HIS A 1 202 ? 36.156 -18.014 7.724 1.00 123.97 200 HIS A CA 1
ATOM 1340 C C . HIS A 1 202 ? 37.584 -18.016 8.261 1.00 124.75 200 HIS A C 1
ATOM 1341 O O . HIS A 1 202 ? 38.009 -18.967 8.924 1.00 126.67 200 HIS A O 1
ATOM 1348 N N . THR A 1 203 ? 38.340 -16.963 7.978 1.00 124.41 201 THR A N 1
ATOM 1349 C CA . THR A 1 203 ? 39.730 -16.895 8.382 1.00 124.89 201 THR A CA 1
ATOM 1350 C C . THR A 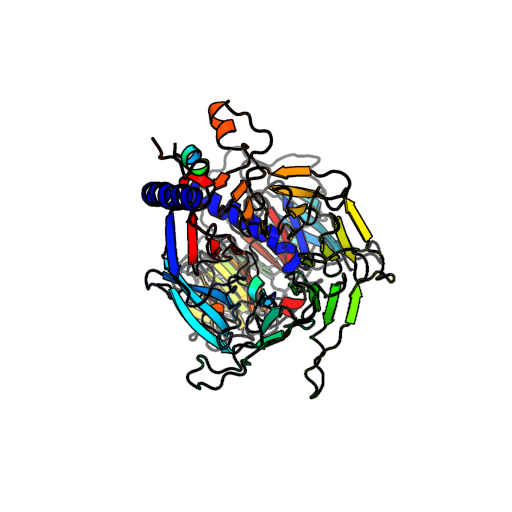1 203 ? 39.962 -15.717 9.316 1.00 122.74 201 THR A C 1
ATOM 1351 O O . THR A 1 203 ? 39.067 -14.914 9.598 1.00 120.71 201 THR A O 1
ATOM 1355 N N . ILE A 1 204 ? 41.178 -15.685 9.860 1.00 119.47 202 ILE A N 1
ATOM 1356 C CA . ILE A 1 204 ? 41.691 -14.586 10.670 1.00 117.28 202 ILE A CA 1
ATOM 1357 C C . ILE A 1 204 ? 42.994 -14.166 10.007 1.00 116.64 202 ILE A C 1
ATOM 1358 O O . ILE A 1 204 ? 43.821 -15.022 9.679 1.00 118.52 202 ILE A O 1
ATOM 1363 N N . CYS A 1 205 ? 43.161 -12.870 9.762 1.00 120.64 203 CYS A N 1
ATOM 1364 C CA . CYS A 1 205 ? 44.377 -12.344 9.162 1.00 120.01 203 CYS A CA 1
ATOM 1365 C C . CYS A 1 205 ? 45.207 -11.590 10.183 1.00 118.31 203 CYS A C 1
ATOM 1366 O O . CYS A 1 205 ? 44.664 -10.900 11.046 1.00 116.57 203 CYS A O 1
ATOM 1369 N N . LEU A 1 206 ? 46.523 -11.702 10.060 1.00 118.27 204 LEU A N 1
ATOM 1370 C CA . LEU A 1 206 ? 47.460 -10.925 10.855 1.00 116.59 204 LEU A CA 1
ATOM 1371 C C . LEU A 1 206 ? 48.235 -9.981 9.942 1.00 115.41 204 LEU A C 1
ATOM 1372 O O . LEU A 1 206 ? 48.768 -10.406 8.913 1.00 116.53 204 LEU A O 1
ATOM 1377 N N . TRP A 1 207 ? 48.286 -8.707 10.320 1.00 117.41 205 TRP A N 1
ATOM 1378 C CA . TRP A 1 207 ? 49.130 -7.711 9.677 1.00 116.57 205 TRP A CA 1
ATOM 1379 C C . TRP A 1 207 ? 50.176 -7.227 10.673 1.00 115.79 205 TRP A C 1
ATOM 1380 O O . TRP A 1 207 ? 49.888 -7.090 11.859 1.00 115.05 205 TRP A O 1
ATOM 1391 N N . ASP A 1 208 ? 51.391 -6.975 10.186 1.00 117.27 206 ASP A N 1
ATOM 1392 C CA . ASP A 1 208 ? 52.469 -6.345 10.948 1.00 116.55 206 ASP A CA 1
ATOM 1393 C C . ASP A 1 208 ? 52.711 -5.012 10.248 1.00 116.01 206 ASP A C 1
ATOM 1394 O O . ASP A 1 208 ? 53.300 -4.978 9.164 1.00 116.57 206 ASP A O 1
ATOM 1399 N N . ILE A 1 209 ? 52.227 -3.918 10.835 1.00 115.30 207 ILE A N 1
ATOM 1400 C CA . ILE A 1 209 ? 52.349 -2.602 10.219 1.00 115.03 207 ILE A CA 1
ATOM 1401 C C . ILE A 1 209 ? 53.554 -1.828 10.753 1.00 115.14 207 ILE A C 1
ATOM 1402 O O . ILE A 1 209 ? 53.700 -0.629 10.468 1.00 115.18 207 ILE A O 1
ATOM 1407 N N . SER A 1 210 ? 54.438 -2.498 11.504 1.00 122.15 208 SER A N 1
ATOM 1408 C CA . SER A 1 210 ? 55.633 -1.852 12.041 1.00 122.35 208 SER A CA 1
ATOM 1409 C C . SER A 1 210 ? 56.667 -1.622 10.951 1.00 123.01 208 SER A C 1
ATOM 1410 O O . SER A 1 210 ? 57.292 -0.557 10.893 1.00 123.17 208 SER A O 1
ATOM 1413 N N . ALA A 1 211 ? 56.834 -2.592 10.057 1.00 129.20 209 ALA A N 1
ATOM 1414 C CA . ALA A 1 211 ? 57.587 -2.359 8.832 1.00 130.05 209 ALA A CA 1
ATOM 1415 C C . ALA A 1 211 ? 56.567 -1.930 7.785 1.00 130.01 209 ALA A C 1
ATOM 1416 O O . ALA A 1 211 ? 55.973 -2.754 7.083 1.00 130.05 209 ALA A O 1
ATOM 1418 N N . VAL A 1 212 ? 56.317 -0.627 7.723 1.00 136.87 210 VAL A N 1
ATOM 1419 C CA . VAL A 1 212 ? 55.508 -0.054 6.648 1.00 137.05 210 VAL A CA 1
ATOM 1420 C C . VAL A 1 212 ? 56.385 0.019 5.383 1.00 137.89 210 VAL A C 1
ATOM 1421 O O . VAL A 1 212 ? 57.557 0.418 5.492 1.00 138.24 210 VAL A O 1
ATOM 1425 N N . PRO A 1 213 ? 55.888 -0.405 4.209 1.00 139.71 211 PRO A N 1
ATOM 1426 C CA . PRO A 1 213 ? 56.716 -0.339 2.980 1.00 140.48 211 PRO A CA 1
ATOM 1427 C C . PRO A 1 213 ? 56.866 1.084 2.447 1.00 140.61 211 PRO A C 1
ATOM 1428 O O . PRO A 1 213 ? 56.162 2.012 2.857 1.00 140.20 211 PRO A O 1
ATOM 1432 N N . LYS A 1 214 ? 57.793 1.246 1.485 1.00 143.62 212 LYS A N 1
ATOM 1433 C CA . LYS A 1 214 ? 58.255 2.564 1.027 1.00 143.89 212 LYS A CA 1
ATOM 1434 C C . LYS A 1 214 ? 57.238 3.310 0.152 1.00 143.95 212 LYS A C 1
ATOM 1435 O O . LYS A 1 214 ? 57.430 3.438 -1.068 1.00 144.52 212 LYS A O 1
ATOM 1441 N N . GLU A 1 215 ? 56.170 3.804 0.816 1.00 144.50 213 GLU A N 1
ATOM 1442 C CA . GLU A 1 215 ? 55.098 4.667 0.279 1.00 144.32 213 GLU A CA 1
ATOM 1443 C C . GLU A 1 215 ? 54.313 3.971 -0.842 1.00 144.40 213 GLU A C 1
ATOM 1444 O O . GLU A 1 215 ? 54.121 4.500 -1.944 1.00 144.82 213 GLU A O 1
ATOM 1450 N N . GLY A 1 216 ? 53.962 2.715 -0.560 1.00 137.25 214 GLY A N 1
ATOM 1451 C CA . GLY A 1 216 ? 53.081 1.872 -1.337 1.00 137.12 214 GLY A CA 1
ATOM 1452 C C . GLY A 1 216 ? 51.739 1.894 -0.627 1.00 136.01 214 GLY A C 1
ATOM 1453 O O . GLY A 1 216 ? 50.690 1.814 -1.268 1.00 135.88 214 GLY A O 1
ATOM 1454 N N . LYS A 1 217 ? 51.790 1.906 0.723 1.00 126.32 215 LYS A N 1
ATOM 1455 C CA . LYS A 1 217 ? 50.678 2.068 1.694 1.00 125.25 215 LYS A CA 1
ATOM 1456 C C . LYS A 1 217 ? 49.633 0.947 1.650 1.00 124.93 215 LYS A C 1
ATOM 1457 O O . LYS A 1 217 ? 48.513 1.124 2.124 1.00 124.33 215 LYS A O 1
ATOM 1463 N N . VAL A 1 218 ? 49.989 -0.204 1.093 1.00 122.95 216 VAL A N 1
ATOM 1464 C CA . VAL A 1 218 ? 49.194 -1.418 1.102 1.00 122.96 216 VAL A CA 1
ATOM 1465 C C . VAL A 1 218 ? 49.992 -2.428 1.904 1.00 123.33 216 VAL A C 1
ATOM 1466 O O . VAL A 1 218 ? 51.178 -2.645 1.635 1.00 124.10 216 VAL A O 1
ATOM 1470 N N . VAL A 1 219 ? 49.392 -2.972 2.944 1.00 119.06 217 VAL A N 1
ATOM 1471 C CA . VAL A 1 219 ? 50.060 -3.980 3.749 1.00 119.31 217 VAL A CA 1
ATOM 1472 C C . VAL A 1 219 ? 49.355 -5.302 3.500 1.00 120.17 217 VAL A C 1
ATOM 1473 O O . VAL A 1 219 ? 48.158 -5.440 3.783 1.00 119.68 217 VAL A O 1
ATOM 1477 N N . ASP A 1 220 ? 50.090 -6.275 2.972 1.00 120.39 218 ASP A N 1
ATOM 1478 C CA . ASP A 1 220 ? 49.538 -7.610 2.848 1.00 121.56 218 ASP A CA 1
ATOM 1479 C C . ASP A 1 220 ? 49.608 -8.336 4.191 1.00 121.62 218 ASP A C 1
ATOM 1480 O O . ASP A 1 220 ? 50.239 -7.877 5.147 1.00 120.69 218 ASP A O 1
ATOM 1485 N N . ALA A 1 221 ? 48.920 -9.471 4.270 1.00 118.05 219 ALA A N 1
ATOM 1486 C CA . ALA A 1 221 ? 48.830 -10.195 5.530 1.00 118.50 219 ALA A CA 1
ATOM 1487 C C . ALA A 1 221 ? 50.103 -10.987 5.790 1.00 119.63 219 ALA A C 1
ATOM 1488 O O . ALA A 1 221 ? 50.670 -11.599 4.877 1.00 120.91 219 ALA A O 1
ATOM 1490 N N . LYS A 1 222 ? 50.567 -10.932 7.041 1.00 116.39 220 LYS A N 1
ATOM 1491 C CA . LYS A 1 222 ? 51.681 -11.769 7.467 1.00 117.45 220 LYS A CA 1
ATOM 1492 C C . LYS A 1 222 ? 51.241 -13.222 7.557 1.00 119.82 220 LYS A C 1
ATOM 1493 O O . LYS A 1 222 ? 51.827 -14.107 6.925 1.00 121.46 220 LYS A O 1
ATOM 1499 N N . THR A 1 223 ? 50.178 -13.475 8.299 1.00 116.61 221 THR A N 1
ATOM 1500 C CA . THR A 1 223 ? 49.671 -14.817 8.490 1.00 119.04 221 THR A CA 1
ATOM 1501 C C . THR A 1 223 ? 48.172 -14.814 8.252 1.00 119.21 221 THR A C 1
ATOM 1502 O O . THR A 1 223 ? 47.503 -13.787 8.386 1.00 117.38 221 THR A O 1
ATOM 1506 N N . ILE A 1 224 ? 47.664 -15.962 7.821 1.00 120.43 222 ILE A N 1
ATOM 1507 C CA . ILE A 1 224 ? 46.240 -16.186 7.604 1.00 120.99 222 ILE A CA 1
ATOM 1508 C C . ILE A 1 224 ? 45.889 -17.469 8.344 1.00 123.53 222 ILE A C 1
ATOM 1509 O O . ILE A 1 224 ? 46.481 -18.523 8.083 1.00 125.52 222 ILE A O 1
ATOM 1514 N N . PHE A 1 225 ? 44.962 -17.374 9.289 1.00 120.13 223 PHE A N 1
ATOM 1515 C CA . PHE A 1 225 ? 44.682 -18.456 10.220 1.00 122.35 223 PHE A CA 1
ATOM 1516 C C . PHE A 1 225 ? 43.383 -19.143 9.821 1.00 123.31 223 PHE A C 1
ATOM 1517 O O . PHE A 1 225 ? 42.328 -18.509 9.806 1.00 121.92 223 PHE A O 1
ATOM 1525 N N . THR A 1 226 ? 43.463 -20.436 9.482 1.00 123.52 224 THR A N 1
ATOM 1526 C CA . THR A 1 226 ? 42.374 -21.092 8.755 1.00 124.17 224 THR A CA 1
ATOM 1527 C C . THR A 1 226 ? 41.630 -22.151 9.580 1.00 125.65 224 THR A C 1
ATOM 1528 O O . THR A 1 226 ? 41.366 -23.255 9.091 1.00 127.13 224 THR A O 1
ATOM 1532 N N . GLY A 1 227 ? 41.259 -21.839 10.818 1.00 124.10 225 GLY A N 1
ATOM 1533 C CA . GLY A 1 227 ? 40.710 -22.872 11.684 1.00 125.35 225 GLY A CA 1
ATOM 1534 C C . GLY A 1 227 ? 39.205 -23.001 11.794 1.00 124.66 225 GLY A C 1
ATOM 1535 O O . GLY A 1 227 ? 38.683 -24.114 11.940 1.00 125.69 225 GLY A O 1
ATOM 1536 N N . HIS A 1 228 ? 38.501 -21.875 11.747 1.00 124.38 226 HIS A N 1
ATOM 1537 C CA . HIS A 1 228 ? 37.060 -21.874 11.930 1.00 123.26 226 HIS A CA 1
ATOM 1538 C C . HIS A 1 228 ? 36.349 -22.350 10.665 1.00 123.54 226 HIS A C 1
ATOM 1539 O O . HIS A 1 228 ? 36.869 -22.228 9.551 1.00 123.67 226 HIS A O 1
ATOM 1546 N N . THR A 1 229 ? 35.157 -22.929 10.850 1.00 122.65 227 THR A N 1
ATOM 1547 C CA . THR A 1 229 ? 34.360 -23.417 9.731 1.00 122.89 227 THR A CA 1
ATOM 1548 C C . THR A 1 229 ? 33.165 -22.530 9.409 1.00 120.69 227 THR A C 1
ATOM 1549 O O . THR A 1 229 ? 32.473 -22.793 8.419 1.00 120.86 227 THR A O 1
ATOM 1553 N N . ALA A 1 230 ? 32.896 -21.505 10.216 1.00 121.10 228 ALA A N 1
ATOM 1554 C CA . ALA A 1 230 ? 31.868 -20.524 9.890 1.00 118.58 228 ALA A CA 1
ATOM 1555 C C . ALA A 1 230 ? 32.441 -19.129 10.083 1.00 116.53 228 ALA A C 1
ATOM 1556 O O . ALA A 1 230 ? 33.658 -18.994 10.207 1.00 117.24 228 ALA A O 1
ATOM 1558 N N . VAL A 1 231 ? 31.585 -18.104 10.075 1.00 119.83 229 VAL A N 1
ATOM 1559 C CA . VAL A 1 231 ? 32.011 -16.704 9.999 1.00 117.58 229 VAL A CA 1
ATOM 1560 C C . VAL A 1 231 ? 32.571 -16.259 11.346 1.00 116.73 229 VAL A C 1
ATOM 1561 O O . VAL A 1 231 ? 31.878 -16.325 12.366 1.00 116.08 229 VAL A O 1
ATOM 1565 N N . VAL A 1 232 ? 33.843 -15.847 11.342 1.00 115.69 230 VAL A N 1
ATOM 1566 C CA . VAL A 1 232 ? 34.529 -15.367 12.537 1.00 115.21 230 VAL A CA 1
ATOM 1567 C C . VAL A 1 232 ? 33.967 -14.009 12.919 1.00 111.72 230 VAL A C 1
ATOM 1568 O O . VAL A 1 232 ? 33.871 -13.117 12.078 1.00 110.00 230 VAL A O 1
ATOM 1572 N N . GLU A 1 233 ? 33.514 -13.878 14.167 1.00 115.86 231 GLU A N 1
ATOM 1573 C CA . GLU A 1 233 ? 32.830 -12.673 14.619 1.00 112.53 231 GLU A CA 1
ATOM 1574 C C . GLU A 1 233 ? 33.715 -11.747 15.444 1.00 110.95 231 GLU A C 1
ATOM 1575 O O . GLU A 1 233 ? 33.726 -10.533 15.218 1.00 108.60 231 GLU A O 1
ATOM 1581 N N . ASP A 1 234 ? 34.444 -12.285 16.415 1.00 107.72 232 ASP A N 1
ATOM 1582 C CA . ASP A 1 234 ? 35.308 -11.459 17.243 1.00 106.07 232 ASP A CA 1
ATOM 1583 C C . ASP A 1 234 ? 36.618 -12.182 17.492 1.00 108.74 232 ASP A C 1
ATOM 1584 O O . ASP A 1 234 ? 36.672 -13.411 17.594 1.00 112.38 232 ASP A O 1
ATOM 1589 N N . VAL A 1 235 ? 37.671 -11.386 17.595 1.00 104.85 233 VAL A N 1
ATOM 1590 C CA . VAL A 1 235 ? 39.024 -11.871 17.799 1.00 106.85 233 VAL A CA 1
ATOM 1591 C C . VAL A 1 235 ? 39.690 -10.933 18.816 1.00 103.84 233 VAL A C 1
ATOM 1592 O O . VAL A 1 235 ? 39.348 -9.746 18.891 1.00 101.14 233 VAL A O 1
ATOM 1596 N N . SER A 1 236 ? 40.555 -11.481 19.678 1.00 105.42 234 SER A N 1
ATOM 1597 C CA . SER A 1 236 ? 41.286 -10.658 20.647 1.00 103.06 234 SER A CA 1
ATOM 1598 C C . SER A 1 236 ? 42.626 -11.272 21.015 1.00 104.23 234 SER A C 1
ATOM 1599 O O . SER A 1 236 ? 42.693 -12.457 21.344 1.00 106.41 234 SER A O 1
ATOM 1602 N N . TRP A 1 237 ? 43.661 -10.432 21.034 1.00 106.86 235 TRP A N 1
ATOM 1603 C CA . TRP A 1 237 ? 44.963 -10.808 21.567 1.00 107.71 235 TRP A CA 1
ATOM 1604 C C . TRP A 1 237 ? 44.902 -10.974 23.073 1.00 106.83 235 TRP A C 1
ATOM 1605 O O . TRP A 1 237 ? 44.095 -10.334 23.752 1.00 105.07 235 TRP A O 1
ATOM 1616 N N . HIS A 1 238 ? 45.768 -11.844 23.585 1.00 108.44 236 HIS A N 1
ATOM 1617 C CA . HIS A 1 238 ? 45.931 -11.992 25.023 1.00 107.60 236 HIS A CA 1
ATOM 1618 C C . HIS A 1 238 ? 46.642 -10.767 25.583 1.00 106.54 236 HIS A C 1
ATOM 1619 O O . HIS A 1 238 ? 47.503 -10.176 24.925 1.00 107.49 236 HIS A O 1
ATOM 1626 N N . LEU A 1 239 ? 46.262 -10.366 26.791 1.00 107.66 237 LEU A N 1
ATOM 1627 C CA . LEU A 1 239 ? 46.752 -9.103 27.319 1.00 106.10 237 LEU A CA 1
ATOM 1628 C C . LEU A 1 239 ? 48.138 -9.226 27.916 1.00 106.40 237 LEU A C 1
ATOM 1629 O O . LEU A 1 239 ? 48.801 -8.207 28.114 1.00 105.23 237 LEU A O 1
ATOM 1634 N N . LEU A 1 240 ? 48.595 -10.442 28.194 1.00 108.99 238 LEU A N 1
ATOM 1635 C CA . LEU A 1 240 ? 49.900 -10.639 28.792 1.00 109.13 238 LEU A CA 1
ATOM 1636 C C . LEU A 1 240 ? 50.886 -11.294 27.836 1.00 111.16 238 LEU A C 1
ATOM 1637 O O . LEU A 1 240 ? 51.948 -10.729 27.568 1.00 111.07 238 LEU A O 1
ATOM 1642 N N . HIS A 1 241 ? 50.570 -12.478 27.326 1.00 109.35 239 HIS A N 1
ATOM 1643 C CA . HIS A 1 241 ? 51.431 -13.161 26.370 1.00 111.52 239 HIS A CA 1
ATOM 1644 C C . HIS A 1 241 ? 51.246 -12.573 24.978 1.00 112.50 239 HIS A C 1
ATOM 1645 O O . HIS A 1 241 ? 50.118 -12.428 24.495 1.00 112.67 239 HIS A O 1
ATOM 1652 N N . GLU A 1 242 ? 52.358 -12.261 24.322 1.00 114.91 240 GLU A N 1
ATOM 1653 C CA . GLU A 1 242 ? 52.340 -11.611 23.019 1.00 115.10 240 GLU A CA 1
ATOM 1654 C C . GLU A 1 242 ? 52.019 -12.565 21.872 1.00 117.39 240 GLU A C 1
ATOM 1655 O O . GLU A 1 242 ? 51.710 -12.100 20.768 1.00 116.97 240 GLU A O 1
ATOM 1661 N N . SER A 1 243 ? 52.101 -13.874 22.105 1.00 111.25 241 SER A N 1
ATOM 1662 C CA . SER A 1 243 ? 51.911 -14.877 21.076 1.00 113.83 241 SER A CA 1
ATOM 1663 C C . SER A 1 243 ? 50.484 -15.399 20.995 1.00 114.50 241 SER A C 1
ATOM 1664 O O . SER A 1 243 ? 50.111 -15.949 19.956 1.00 116.70 241 SER A O 1
ATOM 1667 N N . LEU A 1 244 ? 49.682 -15.248 22.055 1.00 113.47 242 LEU A N 1
ATOM 1668 C CA . LEU A 1 244 ? 48.376 -15.891 22.151 1.00 113.73 242 LEU A CA 1
ATOM 1669 C C . LEU A 1 244 ? 47.247 -14.974 21.703 1.00 111.90 242 LEU A C 1
ATOM 1670 O O . LEU A 1 244 ? 47.232 -13.782 22.030 1.00 109.11 242 LEU A O 1
ATOM 1675 N N . PHE A 1 245 ? 46.273 -15.550 20.995 1.00 108.37 243 PHE A N 1
ATOM 1676 C CA . PHE A 1 245 ? 45.019 -14.853 20.795 1.00 106.67 243 PHE A CA 1
ATOM 1677 C C . PHE A 1 245 ? 43.855 -15.828 20.825 1.00 109.05 243 PHE A C 1
ATOM 1678 O O . PHE A 1 245 ? 44.020 -17.042 20.688 1.00 112.12 243 PHE A O 1
ATOM 1686 N N . GLY A 1 246 ? 42.670 -15.262 21.025 1.00 105.58 244 GLY A N 1
ATOM 1687 C CA . GLY A 1 246 ? 41.437 -16.023 21.009 1.00 108.01 244 GLY A CA 1
ATOM 1688 C C . GLY A 1 246 ? 40.469 -15.512 19.957 1.00 108.25 244 GLY A C 1
ATOM 1689 O O . GLY A 1 246 ? 40.447 -14.324 19.639 1.00 105.24 244 GLY A O 1
ATOM 1690 N N . SER A 1 247 ? 39.655 -16.423 19.420 1.00 110.34 245 SER A N 1
ATOM 1691 C CA . SER A 1 247 ? 38.709 -16.078 18.364 1.00 111.25 245 SER A CA 1
ATOM 1692 C C . SER A 1 247 ? 37.406 -16.832 18.576 1.00 112.39 245 SER A C 1
ATOM 1693 O O . SER A 1 247 ? 37.413 -17.961 19.074 1.00 113.37 245 SER A O 1
ATOM 1696 N N . VAL A 1 248 ? 36.278 -16.185 18.255 1.00 114.84 246 VAL A N 1
ATOM 1697 C CA . VAL A 1 248 ? 34.956 -16.800 18.340 1.00 113.83 246 VAL A CA 1
ATOM 1698 C C . VAL A 1 248 ? 34.226 -16.638 17.006 1.00 112.67 246 VAL A C 1
ATOM 1699 O O . VAL A 1 248 ? 34.482 -15.701 16.239 1.00 110.84 246 VAL A O 1
ATOM 1703 N N . ALA A 1 249 ? 33.303 -17.557 16.724 1.00 115.31 247 ALA A N 1
ATOM 1704 C CA . ALA A 1 249 ? 32.686 -17.593 15.404 1.00 114.47 247 ALA A CA 1
ATOM 1705 C C . ALA A 1 249 ? 31.263 -18.126 15.491 1.00 113.93 247 ALA A C 1
ATOM 1706 O O . ALA A 1 249 ? 30.722 -18.341 16.577 1.00 113.67 247 ALA A O 1
ATOM 1708 N N . ASP A 1 250 ? 30.670 -18.370 14.322 1.00 116.03 248 ASP A N 1
ATOM 1709 C CA . ASP A 1 250 ? 29.316 -18.898 14.206 1.00 115.98 248 ASP A CA 1
ATOM 1710 C C . ASP A 1 250 ? 29.267 -20.415 14.143 1.00 118.74 248 ASP A C 1
ATOM 1711 O O . ASP A 1 250 ? 28.170 -20.977 14.076 1.00 118.93 248 ASP A O 1
ATOM 1716 N N . ASP A 1 251 ? 30.414 -21.097 14.252 1.00 115.92 249 ASP A N 1
ATOM 1717 C CA . ASP A 1 251 ? 30.466 -22.555 14.330 1.00 118.55 249 ASP A CA 1
ATOM 1718 C C . ASP A 1 251 ? 30.416 -23.088 15.771 1.00 119.27 249 ASP A C 1
ATOM 1719 O O . ASP A 1 251 ? 30.871 -24.217 16.009 1.00 121.48 249 ASP A O 1
ATOM 1724 N N . GLN A 1 252 ? 29.916 -22.259 16.714 1.00 119.81 250 GLN A N 1
ATOM 1725 C CA . GLN A 1 252 ? 29.794 -22.479 18.163 1.00 119.76 250 GLN A CA 1
ATOM 1726 C C . GLN A 1 252 ? 31.143 -22.762 18.833 1.00 121.17 250 GLN A C 1
ATOM 1727 O O . GLN A 1 252 ? 31.207 -23.500 19.818 1.00 121.96 250 GLN A O 1
ATOM 1733 N N . LYS A 1 253 ? 32.238 -22.177 18.332 1.00 117.78 251 LYS A N 1
ATOM 1734 C CA . LYS A 1 253 ? 33.562 -22.558 18.812 1.00 119.41 251 LYS A CA 1
ATOM 1735 C C . LYS A 1 253 ? 34.378 -21.370 19.298 1.00 118.09 251 LYS A C 1
ATOM 1736 O O . LYS A 1 253 ? 34.443 -20.327 18.640 1.00 117.06 251 LYS A O 1
ATOM 1742 N N . LEU A 1 254 ? 34.994 -21.549 20.461 1.00 117.27 252 LEU A N 1
ATOM 1743 C CA . LEU A 1 254 ? 36.057 -20.689 20.951 1.00 116.36 252 LEU A CA 1
ATOM 1744 C C . LEU A 1 254 ? 37.376 -21.386 20.654 1.00 118.74 252 LEU A C 1
ATOM 1745 O O . LEU A 1 254 ? 37.556 -22.551 21.027 1.00 120.08 252 LEU A O 1
ATOM 1750 N N . MET A 1 255 ? 38.285 -20.690 19.967 1.00 116.00 253 MET A N 1
ATOM 1751 C CA . MET A 1 255 ? 39.578 -21.241 19.588 1.00 117.67 253 MET A CA 1
ATOM 1752 C C . MET A 1 255 ? 40.686 -20.363 20.145 1.00 116.30 253 MET A C 1
ATOM 1753 O O . MET A 1 255 ? 40.578 -19.136 20.115 1.00 114.55 253 MET A O 1
ATOM 1758 N N . ILE A 1 256 ? 41.744 -21.002 20.652 1.00 118.82 254 ILE A N 1
ATOM 1759 C CA . ILE A 1 256 ? 42.870 -20.341 21.312 1.00 116.46 254 ILE A CA 1
ATOM 1760 C C . ILE A 1 256 ? 44.123 -20.650 20.500 1.00 118.20 254 ILE A C 1
ATOM 1761 O O . ILE A 1 256 ? 44.458 -21.821 20.292 1.00 120.04 254 ILE A O 1
ATOM 1766 N N . TRP A 1 257 ? 44.819 -19.610 20.055 1.00 115.64 255 TRP A N 1
ATOM 1767 C CA . TRP A 1 257 ? 45.863 -19.746 19.051 1.00 117.44 255 TRP A CA 1
ATOM 1768 C C . TRP A 1 257 ? 47.205 -19.338 19.624 1.00 115.62 255 TRP A C 1
ATOM 1769 O O . TRP A 1 257 ? 47.274 -18.740 20.693 1.00 112.74 255 TRP A O 1
ATOM 1780 N N . ASP A 1 258 ? 48.272 -19.635 18.872 1.00 118.87 256 ASP A N 1
ATOM 1781 C CA . ASP A 1 258 ? 49.640 -19.236 19.203 1.00 117.47 256 ASP A CA 1
ATOM 1782 C C . ASP A 1 258 ? 50.381 -18.977 17.894 1.00 118.31 256 ASP A C 1
ATOM 1783 O O . ASP A 1 258 ? 50.471 -19.877 17.052 1.00 119.72 256 ASP A O 1
ATOM 1788 N N . THR A 1 259 ? 50.968 -17.771 17.763 1.00 118.88 257 THR A N 1
ATOM 1789 C CA . THR A 1 259 ? 51.594 -17.323 16.513 1.00 117.91 257 THR A CA 1
ATOM 1790 C C . THR A 1 259 ? 52.923 -18.008 16.213 1.00 118.12 257 THR A C 1
ATOM 1791 O O . THR A 1 259 ? 53.351 -18.003 15.054 1.00 117.98 257 THR A O 1
ATOM 1795 N N . ARG A 1 260 ? 53.559 -18.622 17.216 1.00 118.22 258 ARG A N 1
ATOM 1796 C CA . ARG A 1 260 ? 54.814 -19.348 17.062 1.00 118.28 258 ARG A CA 1
ATOM 1797 C C . ARG A 1 260 ? 54.630 -20.755 16.503 1.00 120.39 258 ARG A C 1
ATOM 1798 O O . ARG A 1 260 ? 55.628 -21.410 16.184 1.00 120.72 258 ARG A O 1
ATOM 1806 N N . SER A 1 261 ? 53.395 -21.239 16.418 1.00 122.24 259 SER A N 1
ATOM 1807 C CA . SER A 1 261 ? 53.112 -22.540 15.833 1.00 124.10 259 SER A CA 1
ATOM 1808 C C . SER A 1 261 ? 53.286 -22.508 14.324 1.00 124.71 259 SER A C 1
ATOM 1809 O O . SER A 1 261 ? 52.925 -21.529 13.665 1.00 124.01 259 SER A O 1
ATOM 1812 N N . ASN A 1 262 ? 53.855 -23.585 13.779 1.00 127.59 260 ASN A N 1
ATOM 1813 C CA . ASN A 1 262 ? 54.047 -23.675 12.336 1.00 128.00 260 ASN A CA 1
ATOM 1814 C C . ASN A 1 262 ? 52.759 -23.994 11.587 1.00 129.27 260 ASN A C 1
ATOM 1815 O O . ASN A 1 262 ? 52.665 -23.698 10.391 1.00 129.18 260 ASN A O 1
ATOM 1820 N N . ASN A 1 263 ? 51.768 -24.583 12.250 1.00 127.32 261 ASN A N 1
ATOM 1821 C CA . ASN A 1 263 ? 50.507 -24.940 11.610 1.00 128.42 261 ASN A CA 1
ATOM 1822 C C . ASN A 1 263 ? 49.473 -23.866 11.912 1.00 127.70 261 ASN A C 1
ATOM 1823 O O . ASN A 1 263 ? 48.939 -23.799 13.023 1.00 127.91 261 ASN A O 1
ATOM 1828 N N . THR A 1 264 ? 49.160 -23.051 10.913 1.00 127.09 262 THR A N 1
ATOM 1829 C CA . THR A 1 264 ? 48.170 -21.999 11.069 1.00 126.12 262 THR A CA 1
ATOM 1830 C C . THR A 1 264 ? 46.795 -22.435 10.572 1.00 126.82 262 THR A C 1
ATOM 1831 O O . THR A 1 264 ? 45.903 -21.598 10.414 1.00 125.64 262 THR A O 1
ATOM 1835 N N . SER A 1 265 ? 46.598 -23.733 10.345 1.00 125.80 263 SER A N 1
ATOM 1836 C CA . SER A 1 265 ? 45.285 -24.266 10.014 1.00 126.60 263 SER A CA 1
ATOM 1837 C C . SER A 1 265 ? 44.571 -24.837 11.221 1.00 127.30 263 SER A C 1
ATOM 1838 O O . SER A 1 265 ? 43.340 -24.915 11.221 1.00 127.37 263 SER A O 1
ATOM 1841 N N . LYS A 1 266 ? 45.317 -25.269 12.229 1.00 126.30 264 LYS A N 1
ATOM 1842 C CA . LYS A 1 266 ? 44.743 -25.772 13.450 1.00 126.56 264 LYS A CA 1
ATOM 1843 C C . LYS A 1 266 ? 45.160 -24.862 14.594 1.00 125.56 264 LYS A C 1
ATOM 1844 O O . LYS A 1 266 ? 46.328 -24.454 14.650 1.00 125.00 264 LYS A O 1
ATOM 1850 N N . PRO A 1 267 ? 44.245 -24.495 15.495 1.00 125.03 265 PRO A N 1
ATOM 1851 C CA . PRO A 1 267 ? 44.637 -23.771 16.708 1.00 123.85 265 PRO A CA 1
ATOM 1852 C C . PRO A 1 267 ? 45.158 -24.735 17.767 1.00 123.52 265 PRO A C 1
ATOM 1853 O O . PRO A 1 267 ? 45.189 -25.955 17.588 1.00 124.55 265 PRO A O 1
ATOM 1857 N N . SER A 1 268 ? 45.547 -24.158 18.904 1.00 124.44 266 SER A N 1
ATOM 1858 C CA . SER A 1 268 ? 46.056 -24.962 20.007 1.00 123.56 266 SER A CA 1
ATOM 1859 C C . SER A 1 268 ? 44.934 -25.668 20.754 1.00 123.59 266 SER A C 1
ATOM 1860 O O . SER A 1 268 ? 45.090 -26.827 21.157 1.00 124.08 266 SER A O 1
ATOM 1863 N N . HIS A 1 269 ? 43.799 -24.991 20.958 1.00 124.14 267 HIS A N 1
ATOM 1864 C CA . HIS A 1 269 ? 42.659 -25.563 21.664 1.00 123.80 267 HIS A CA 1
ATOM 1865 C C . HIS A 1 269 ? 41.366 -25.170 20.968 1.00 124.66 267 HIS A C 1
ATOM 1866 O O . HIS A 1 269 ? 41.263 -24.090 20.383 1.00 124.52 267 HIS A O 1
ATOM 1873 N N . SER A 1 270 ? 40.371 -26.051 21.057 1.00 122.66 268 SER A N 1
ATOM 1874 C CA . SER A 1 270 ? 39.061 -25.803 20.474 1.00 123.05 268 SER A CA 1
ATOM 1875 C C . SER A 1 270 ? 38.001 -26.300 21.447 1.00 122.57 268 SER A C 1
ATOM 1876 O O . SER A 1 270 ? 38.123 -27.401 21.995 1.00 122.90 268 SER A O 1
ATOM 1879 N N . VAL A 1 271 ? 36.983 -25.467 21.681 1.00 123.80 269 VAL A N 1
ATOM 1880 C CA . VAL A 1 271 ? 35.883 -25.757 22.593 1.00 122.84 269 VAL A CA 1
ATOM 1881 C C . VAL A 1 271 ? 34.602 -25.839 21.779 1.00 123.37 269 VAL A C 1
ATOM 1882 O O . VAL A 1 271 ? 34.448 -25.115 20.798 1.00 122.99 269 VAL A O 1
ATOM 1886 N N . ASP A 1 272 ? 33.685 -26.727 22.168 1.00 125.65 270 ASP A N 1
ATOM 1887 C CA . ASP A 1 272 ? 32.273 -26.538 21.833 1.00 125.28 270 ASP A CA 1
ATOM 1888 C C . ASP A 1 272 ? 31.681 -25.644 22.918 1.00 122.46 270 ASP A C 1
ATOM 1889 O O . ASP A 1 272 ? 31.154 -26.117 23.929 1.00 121.90 270 ASP A O 1
ATOM 1894 N N . ALA A 1 273 ? 31.758 -24.327 22.684 1.00 123.75 271 ALA A N 1
ATOM 1895 C CA . ALA A 1 273 ? 31.581 -23.322 23.731 1.00 121.00 271 ALA A CA 1
ATOM 1896 C C . ALA A 1 273 ? 30.116 -23.100 24.078 1.00 119.50 271 ALA A C 1
ATOM 1897 O O . ALA A 1 273 ? 29.716 -23.184 25.249 1.00 118.26 271 ALA A O 1
ATOM 1899 N N . HIS A 1 274 ? 29.311 -22.806 23.068 1.00 122.44 272 HIS A N 1
ATOM 1900 C CA . HIS A 1 274 ? 27.937 -22.392 23.247 1.00 120.86 272 HIS A CA 1
ATOM 1901 C C . HIS A 1 274 ? 27.037 -23.254 22.383 1.00 122.35 272 HIS A C 1
ATOM 1902 O O . HIS A 1 274 ? 27.497 -24.079 21.588 1.00 124.38 272 HIS A O 1
ATOM 1909 N N . THR A 1 275 ? 25.738 -23.040 22.529 1.00 123.92 273 THR A N 1
ATOM 1910 C CA . THR A 1 275 ? 24.779 -23.766 21.726 1.00 125.08 273 THR A CA 1
ATOM 1911 C C . THR A 1 275 ? 24.315 -22.952 20.526 1.00 124.00 273 THR A C 1
ATOM 1912 O O . THR A 1 275 ? 23.481 -23.436 19.751 1.00 124.86 273 THR A O 1
ATOM 1916 N N . ALA A 1 276 ? 24.863 -21.757 20.329 1.00 121.02 274 ALA A N 1
ATOM 1917 C CA . ALA A 1 276 ? 24.557 -20.955 19.148 1.00 119.77 274 ALA A CA 1
ATOM 1918 C C . ALA A 1 276 ? 25.791 -20.143 18.765 1.00 119.12 274 ALA A C 1
ATOM 1919 O O . ALA A 1 276 ? 26.919 -20.482 19.142 1.00 120.32 274 ALA A O 1
ATOM 1921 N N . GLU A 1 277 ? 25.558 -19.051 18.033 1.00 117.35 275 GLU A N 1
ATOM 1922 C CA . GLU A 1 277 ? 26.622 -18.221 17.479 1.00 116.56 275 GLU A CA 1
ATOM 1923 C C . GLU A 1 277 ? 27.324 -17.394 18.546 1.00 115.17 275 GLU A C 1
ATOM 1924 O O . GLU A 1 277 ? 26.688 -16.614 19.259 1.00 113.09 275 GLU A O 1
ATOM 1930 N N . VAL A 1 278 ? 28.642 -17.528 18.612 1.00 113.37 276 VAL A N 1
ATOM 1931 C CA . VAL A 1 278 ? 29.452 -16.813 19.591 1.00 112.45 276 VAL A CA 1
ATOM 1932 C C . VAL A 1 278 ? 29.922 -15.502 18.973 1.00 110.49 276 VAL A C 1
ATOM 1933 O O . VAL A 1 278 ? 30.617 -15.501 17.953 1.00 111.33 276 VAL A O 1
ATOM 1937 N N . ASN A 1 279 ? 29.545 -14.381 19.594 1.00 111.74 277 ASN A N 1
ATOM 1938 C CA . ASN A 1 279 ? 29.671 -13.073 18.967 1.00 109.23 277 ASN A CA 1
ATOM 1939 C C . ASN A 1 279 ? 30.738 -12.161 19.558 1.00 108.26 277 ASN A C 1
ATOM 1940 O O . ASN A 1 279 ? 31.048 -11.143 18.924 1.00 106.46 277 ASN A O 1
ATOM 1945 N N . CYS A 1 280 ? 31.285 -12.468 20.744 1.00 105.50 278 CYS A N 1
ATOM 1946 C CA . CYS A 1 280 ? 32.250 -11.610 21.434 1.00 104.11 278 CYS A CA 1
ATOM 1947 C C . CYS A 1 280 ? 33.072 -12.431 22.414 1.00 106.71 278 CYS A C 1
ATOM 1948 O O . CYS A 1 280 ? 32.601 -13.447 22.935 1.00 108.12 278 CYS A O 1
ATOM 1951 N N . LEU A 1 281 ? 34.303 -11.970 22.665 1.00 102.22 279 LEU A N 1
ATOM 1952 C CA . LEU A 1 281 ? 35.115 -12.518 23.745 1.00 102.51 279 LEU A CA 1
ATOM 1953 C C . LEU A 1 281 ? 35.960 -11.414 24.378 1.00 99.49 279 LEU A C 1
ATOM 1954 O O . LEU A 1 281 ? 36.277 -10.409 23.740 1.00 97.75 279 LEU A O 1
ATOM 1959 N N . SER A 1 282 ? 36.293 -11.589 25.655 1.00 98.66 280 SER A N 1
ATOM 1960 C CA . SER A 1 282 ? 37.141 -10.613 26.335 1.00 96.54 280 SER A CA 1
ATOM 1961 C C . SER A 1 282 ? 37.995 -11.322 27.374 1.00 96.98 280 SER A C 1
ATOM 1962 O O . SER A 1 282 ? 37.465 -12.051 28.219 1.00 97.53 280 SER A O 1
ATOM 1965 N N . PHE A 1 283 ? 39.312 -11.099 27.305 1.00 96.29 281 PHE A N 1
ATOM 1966 C CA . PHE A 1 283 ? 40.240 -11.644 28.293 1.00 96.47 281 PHE A CA 1
ATOM 1967 C C . PHE A 1 283 ? 40.241 -10.804 29.569 1.00 95.11 281 PHE A C 1
ATOM 1968 O O . PHE A 1 283 ? 40.128 -9.576 29.524 1.00 93.86 281 PHE A O 1
ATOM 1976 N N . ASN A 1 284 ? 40.407 -11.480 30.711 1.00 98.77 282 ASN A N 1
ATOM 1977 C CA . ASN A 1 284 ? 40.453 -10.809 32.015 1.00 97.93 282 ASN A CA 1
ATOM 1978 C C . ASN A 1 284 ? 41.799 -10.111 32.166 1.00 97.42 282 ASN A C 1
ATOM 1979 O O . ASN A 1 284 ? 42.833 -10.739 31.931 1.00 98.42 282 ASN A O 1
ATOM 1984 N N . PRO A 1 285 ? 41.827 -8.833 32.576 1.00 99.03 283 PRO A N 1
ATOM 1985 C CA . PRO A 1 285 ? 43.115 -8.139 32.734 1.00 98.62 283 PRO A CA 1
ATOM 1986 C C . PRO A 1 285 ? 43.821 -8.413 34.053 1.00 98.84 283 PRO A C 1
ATOM 1987 O O . PRO A 1 285 ? 44.962 -7.966 34.232 1.00 98.79 283 PRO A O 1
ATOM 1991 N N . TYR A 1 286 ? 43.189 -9.128 34.977 1.00 99.89 284 TYR A N 1
ATOM 1992 C CA . TYR A 1 286 ? 43.771 -9.405 36.283 1.00 100.00 284 TYR A CA 1
ATOM 1993 C C . TYR A 1 286 ? 44.133 -10.870 36.443 1.00 100.99 284 TYR A C 1
ATOM 1994 O O . TYR A 1 286 ? 44.912 -11.203 37.338 1.00 101.32 284 TYR A O 1
ATOM 2003 N N . SER A 1 287 ? 43.560 -11.745 35.623 1.00 101.22 285 SER A N 1
ATOM 2004 C CA . SER A 1 287 ? 43.814 -13.176 35.672 1.00 102.30 285 SER A CA 1
ATOM 2005 C C . SER A 1 287 ? 44.065 -13.606 34.247 1.00 103.25 285 SER A C 1
ATOM 2006 O O . SER A 1 287 ? 43.173 -13.484 33.406 1.00 103.48 285 SER A O 1
ATOM 2009 N N . GLU A 1 288 ? 45.261 -14.118 33.980 1.00 104.97 286 GLU A N 1
ATOM 2010 C CA . GLU A 1 288 ? 45.702 -14.405 32.620 1.00 106.06 286 GLU A CA 1
ATOM 2011 C C . GLU A 1 288 ? 45.083 -15.666 32.027 1.00 107.58 286 GLU A C 1
ATOM 2012 O O . GLU A 1 288 ? 45.150 -15.854 30.807 1.00 108.63 286 GLU A O 1
ATOM 2018 N N . PHE A 1 289 ? 44.485 -16.531 32.851 1.00 106.45 287 PHE A N 1
ATOM 2019 C CA . PHE A 1 289 ? 43.856 -17.754 32.376 1.00 107.98 287 PHE A CA 1
ATOM 2020 C C . PHE A 1 289 ? 42.361 -17.595 32.148 1.00 107.75 287 PHE A C 1
ATOM 2021 O O . PHE A 1 289 ? 41.730 -18.487 31.579 1.00 109.23 287 PHE A O 1
ATOM 2029 N N . ILE A 1 290 ? 41.796 -16.467 32.547 1.00 103.24 288 ILE A N 1
ATOM 2030 C CA . ILE A 1 290 ? 40.362 -16.293 32.652 1.00 102.91 288 ILE A CA 1
ATOM 2031 C C . ILE A 1 290 ? 39.921 -15.405 31.498 1.00 102.51 288 ILE A C 1
ATOM 2032 O O . ILE A 1 290 ? 40.622 -14.453 31.143 1.00 101.50 288 ILE A O 1
ATOM 2037 N N . LEU A 1 291 ? 38.839 -15.806 30.829 1.00 103.44 289 LEU A N 1
ATOM 2038 C CA . LEU A 1 291 ? 38.228 -15.022 29.769 1.00 103.14 289 LEU A CA 1
ATOM 2039 C C . LEU A 1 291 ? 36.726 -15.299 29.785 1.00 103.78 289 LEU A C 1
ATOM 2040 O O . LEU A 1 291 ? 36.239 -16.156 30.529 1.00 104.50 289 LEU A O 1
ATOM 2045 N N . ALA A 1 292 ? 35.990 -14.593 28.936 1.00 105.76 290 ALA A N 1
ATOM 2046 C CA . ALA A 1 292 ? 34.544 -14.743 28.926 1.00 106.16 290 ALA A CA 1
ATOM 2047 C C . ALA A 1 292 ? 34.013 -14.552 27.513 1.00 107.25 290 ALA A C 1
ATOM 2048 O O . ALA A 1 292 ? 34.390 -13.596 26.839 1.00 106.51 290 ALA A O 1
ATOM 2050 N N . THR A 1 293 ? 33.144 -15.453 27.069 1.00 109.13 291 THR A N 1
ATOM 2051 C CA . THR A 1 293 ? 32.557 -15.385 25.741 1.00 109.96 291 THR A CA 1
ATOM 2052 C C . THR A 1 293 ? 31.051 -15.205 25.881 1.00 109.12 291 THR A C 1
ATOM 2053 O O . THR A 1 293 ? 30.423 -15.935 26.648 1.00 109.48 291 THR A O 1
ATOM 2057 N N . GLY A 1 294 ? 30.478 -14.255 25.134 1.00 110.36 292 GLY A N 1
ATOM 2058 C CA . GLY A 1 294 ? 29.038 -14.048 25.106 1.00 109.33 292 GLY A CA 1
ATOM 2059 C C . GLY A 1 294 ? 28.478 -14.330 23.724 1.00 109.89 292 GLY A C 1
ATOM 2060 O O . GLY A 1 294 ? 29.180 -14.199 22.723 1.00 110.43 292 GLY A O 1
ATOM 2061 N N . SER A 1 295 ? 27.200 -14.709 23.667 1.00 109.65 293 SER A N 1
ATOM 2062 C CA . SER A 1 295 ? 26.739 -15.425 22.483 1.00 110.81 293 SER A CA 1
ATOM 2063 C C . SER A 1 295 ? 25.230 -15.305 22.285 1.00 110.01 293 SER A C 1
ATOM 2064 O O . SER A 1 295 ? 24.514 -14.656 23.053 1.00 108.58 293 SER A O 1
ATOM 2067 N N . ALA A 1 296 ? 24.755 -15.976 21.229 1.00 113.12 294 ALA A N 1
ATOM 2068 C CA . ALA A 1 296 ? 23.371 -15.940 20.782 1.00 112.62 294 ALA A CA 1
ATOM 2069 C C . ALA A 1 296 ? 22.473 -16.916 21.517 1.00 113.90 294 ALA A C 1
ATOM 2070 O O . ALA A 1 296 ? 21.264 -16.915 21.269 1.00 113.91 294 ALA A O 1
ATOM 2072 N N . ASP A 1 297 ? 22.998 -17.708 22.450 1.00 113.70 295 ASP A N 1
ATOM 2073 C CA . ASP A 1 297 ? 22.162 -18.541 23.306 1.00 114.69 295 ASP A CA 1
ATOM 2074 C C . ASP A 1 297 ? 21.712 -17.829 24.595 1.00 113.49 295 ASP A C 1
ATOM 2075 O O . ASP A 1 297 ? 21.164 -18.497 25.488 1.00 114.26 295 ASP A O 1
ATOM 2080 N N . LYS A 1 298 ? 21.916 -16.487 24.666 1.00 114.51 296 LYS A N 1
ATOM 2081 C CA . LYS A 1 298 ? 21.701 -15.519 25.758 1.00 112.97 296 LYS A CA 1
ATOM 2082 C C . LYS A 1 298 ? 22.560 -15.808 26.987 1.00 113.28 296 LYS A C 1
ATOM 2083 O O . LYS A 1 298 ? 22.254 -15.336 28.087 1.00 112.56 296 LYS A O 1
ATOM 2089 N N . THR A 1 299 ? 23.684 -16.504 26.823 1.00 112.63 297 THR A N 1
ATOM 2090 C CA . THR A 1 299 ? 24.559 -16.819 27.938 1.00 113.06 297 THR A CA 1
ATOM 2091 C C . THR A 1 299 ? 25.906 -16.149 27.721 1.00 112.46 297 THR A C 1
ATOM 2092 O O . THR A 1 299 ? 26.373 -15.994 26.581 1.00 112.53 297 THR A O 1
ATOM 2096 N N . VAL A 1 300 ? 26.506 -15.718 28.826 1.00 111.19 298 VAL A N 1
ATOM 2097 C CA . VAL A 1 300 ? 27.930 -15.426 28.873 1.00 110.96 298 VAL A CA 1
ATOM 2098 C C . VAL A 1 300 ? 28.597 -16.595 29.571 1.00 112.17 298 VAL A C 1
ATOM 2099 O O . VAL A 1 300 ? 28.254 -16.925 30.712 1.00 112.14 298 VAL A O 1
ATOM 2103 N N . ALA A 1 301 ? 29.530 -17.232 28.889 1.00 110.87 299 ALA A N 1
ATOM 2104 C CA . ALA A 1 301 ? 30.257 -18.338 29.476 1.00 112.07 299 ALA A CA 1
ATOM 2105 C C . ALA A 1 301 ? 31.513 -17.807 30.155 1.00 111.17 299 ALA A C 1
ATOM 2106 O O . ALA A 1 301 ? 31.958 -16.691 29.885 1.00 110.11 299 ALA A O 1
ATOM 2108 N N . LEU A 1 302 ? 32.046 -18.591 31.094 1.00 111.29 300 LEU A N 1
ATOM 2109 C CA . LEU A 1 302 ? 33.296 -18.275 31.773 1.00 110.22 300 LEU A CA 1
ATOM 2110 C C . LEU A 1 302 ? 34.267 -19.426 31.581 1.00 111.80 300 LEU A C 1
ATOM 2111 O O . LEU A 1 302 ? 33.884 -20.594 31.685 1.00 113.39 300 LEU A O 1
ATOM 2116 N N . TRP A 1 303 ? 35.521 -19.094 31.282 1.00 109.10 301 TRP A N 1
ATOM 2117 C CA . TRP A 1 303 ? 36.506 -20.067 30.822 1.00 110.76 301 TRP A CA 1
ATOM 2118 C C . TRP A 1 303 ? 37.815 -19.936 31.574 1.00 109.73 301 TRP A C 1
ATOM 2119 O O . TRP A 1 303 ? 38.319 -18.825 31.741 1.00 107.94 301 TRP A O 1
ATOM 2130 N N . ASP A 1 304 ? 38.374 -21.072 31.996 1.00 114.82 302 ASP A N 1
ATOM 2131 C CA . ASP A 1 304 ? 39.793 -21.160 32.325 1.00 114.51 302 ASP A CA 1
ATOM 2132 C C . ASP A 1 304 ? 40.561 -21.628 31.094 1.00 116.43 302 ASP A C 1
ATOM 2133 O O . ASP A 1 304 ? 40.079 -22.466 30.325 1.00 118.52 302 ASP A O 1
ATOM 2138 N N . LEU A 1 305 ? 41.777 -21.099 30.930 1.00 114.16 303 LEU A N 1
ATOM 2139 C CA . LEU A 1 305 ? 42.598 -21.479 29.789 1.00 116.01 303 LEU A CA 1
ATOM 2140 C C . LEU A 1 305 ? 43.252 -22.841 29.964 1.00 117.66 303 LEU A C 1
ATOM 2141 O O . LEU A 1 305 ? 43.510 -23.528 28.969 1.00 119.80 303 LEU A O 1
ATOM 2146 N N . ARG A 1 306 ? 43.532 -23.247 31.196 1.00 117.94 304 ARG A N 1
ATOM 2147 C CA . ARG A 1 306 ? 44.246 -24.498 31.403 1.00 119.19 304 ARG A CA 1
ATOM 2148 C C . ARG A 1 306 ? 43.341 -25.726 31.370 1.00 120.86 304 ARG A C 1
ATOM 2149 O O . ARG A 1 306 ? 43.859 -26.848 31.320 1.00 122.16 304 ARG A O 1
ATOM 2157 N N . ASN A 1 307 ? 42.015 -25.553 31.416 1.00 119.60 305 ASN A N 1
ATOM 2158 C CA . ASN A 1 307 ? 41.094 -26.652 31.113 1.00 121.40 305 ASN A CA 1
ATOM 2159 C C . ASN A 1 307 ? 39.867 -26.042 30.449 1.00 121.48 305 ASN A C 1
ATOM 2160 O O . ASN A 1 307 ? 38.934 -25.603 31.130 1.00 120.34 305 ASN A O 1
ATOM 2165 N N . LEU A 1 308 ? 39.865 -26.047 29.123 1.00 119.80 306 LEU A N 1
ATOM 2166 C CA . LEU A 1 308 ? 38.753 -25.475 28.381 1.00 120.32 306 LEU A CA 1
ATOM 2167 C C . LEU A 1 308 ? 37.564 -26.414 28.252 1.00 121.73 306 LEU A C 1
ATOM 2168 O O . LEU A 1 308 ? 36.487 -25.952 27.873 1.00 121.67 306 LEU A O 1
ATOM 2173 N N . LYS A 1 309 ? 37.703 -27.691 28.633 1.00 121.82 307 LYS A N 1
ATOM 2174 C CA . LYS A 1 309 ? 36.594 -28.644 28.578 1.00 123.09 307 LYS A CA 1
ATOM 2175 C C . LYS A 1 309 ? 35.540 -28.412 29.668 1.00 121.52 307 LYS A C 1
ATOM 2176 O O . LYS A 1 309 ? 34.431 -28.943 29.557 1.00 122.37 307 LYS A O 1
ATOM 2182 N N . LEU A 1 310 ? 35.859 -27.650 30.718 1.00 122.97 308 LEU A N 1
ATOM 2183 C CA . LEU A 1 310 ? 34.898 -27.218 31.723 1.00 121.39 308 LEU A CA 1
ATOM 2184 C C . LEU A 1 310 ? 34.615 -25.727 31.552 1.00 119.75 308 LEU A C 1
ATOM 2185 O O . LEU A 1 310 ? 35.508 -24.891 31.738 1.00 118.42 308 LEU A O 1
ATOM 2190 N N . LYS A 1 311 ? 33.381 -25.402 31.178 1.00 120.15 309 LYS A N 1
ATOM 2191 C CA . LYS A 1 311 ? 32.864 -24.051 31.351 1.00 118.14 309 LYS A CA 1
ATOM 2192 C C . LYS A 1 311 ? 32.711 -23.794 32.846 1.00 116.53 309 LYS A C 1
ATOM 2193 O O . LYS A 1 311 ? 32.074 -24.593 33.546 1.00 117.03 309 LYS A O 1
ATOM 2199 N N . LEU A 1 312 ? 33.335 -22.714 33.342 1.00 116.65 310 LEU A N 1
ATOM 2200 C CA . LEU A 1 312 ? 33.305 -22.426 34.775 1.00 115.11 310 LEU A CA 1
ATOM 2201 C C . LEU A 1 312 ? 31.940 -21.908 35.218 1.00 114.56 310 LEU A C 1
ATOM 2202 O O . LEU A 1 312 ? 31.381 -22.399 36.202 1.00 114.73 310 LEU A O 1
ATOM 2207 N N . HIS A 1 313 ? 31.378 -20.933 34.505 1.00 115.36 311 HIS A N 1
ATOM 2208 C CA . HIS A 1 313 ? 30.067 -20.423 34.879 1.00 114.72 311 HIS A CA 1
ATOM 2209 C C . HIS A 1 313 ? 29.353 -19.902 33.647 1.00 114.91 311 HIS A C 1
ATOM 2210 O O . HIS A 1 313 ? 29.983 -19.327 32.759 1.00 114.68 311 HIS A O 1
ATOM 2217 N N . SER A 1 314 ? 28.033 -20.103 33.610 1.00 112.93 312 SER A N 1
ATOM 2218 C CA . SER A 1 314 ? 27.150 -19.565 32.582 1.00 112.57 312 SER A CA 1
ATOM 2219 C C . SER A 1 314 ? 26.268 -18.485 33.206 1.00 111.21 312 SER A C 1
ATOM 2220 O O . SER A 1 314 ? 25.363 -18.798 33.983 1.00 111.66 312 SER A O 1
ATOM 2223 N N . PHE A 1 315 ? 26.525 -17.219 32.866 1.00 110.44 313 PHE A N 1
ATOM 2224 C CA . PHE A 1 315 ? 25.702 -16.096 33.319 1.00 109.30 313 PHE A CA 1
ATOM 2225 C C . PHE A 1 315 ? 24.432 -16.002 32.486 1.00 109.48 313 PHE A C 1
ATOM 2226 O O . PHE A 1 315 ? 24.505 -15.883 31.258 1.00 109.60 313 PHE A O 1
ATOM 2234 N N . GLU A 1 316 ? 23.264 -16.059 33.133 1.00 111.86 314 GLU A N 1
ATOM 2235 C CA . GLU A 1 316 ? 21.989 -16.045 32.413 1.00 111.93 314 GLU A CA 1
ATOM 2236 C C . GLU A 1 316 ? 21.070 -14.968 32.972 1.00 110.96 314 GLU A C 1
ATOM 2237 O O . GLU A 1 316 ? 20.472 -15.160 34.035 1.00 111.60 314 GLU A O 1
ATOM 2243 N N . SER A 1 317 ? 20.936 -13.847 32.232 1.00 111.96 315 SER A N 1
ATOM 2244 C CA . SER A 1 317 ? 19.815 -12.923 32.409 1.00 111.63 315 SER A CA 1
ATOM 2245 C C . SER A 1 317 ? 19.452 -12.171 31.139 1.00 110.77 315 SER A C 1
ATOM 2246 O O . SER A 1 317 ? 18.508 -11.376 31.183 1.00 110.44 315 SER A O 1
ATOM 2249 N N . HIS A 1 318 ? 20.181 -12.344 30.040 1.00 111.16 316 HIS A N 1
ATOM 2250 C CA . HIS A 1 318 ? 19.831 -11.671 28.802 1.00 110.48 316 HIS A CA 1
ATOM 2251 C C . HIS A 1 318 ? 18.652 -12.391 28.181 1.00 111.27 316 HIS A C 1
ATOM 2252 O O . HIS A 1 318 ? 18.451 -13.593 28.382 1.00 112.43 316 HIS A O 1
ATOM 2259 N N . LYS A 1 319 ? 17.808 -11.617 27.519 1.00 113.61 317 LYS A N 1
ATOM 2260 C CA . LYS A 1 319 ? 16.626 -12.174 26.900 1.00 114.35 317 LYS A CA 1
ATOM 2261 C C . LYS A 1 319 ? 16.834 -12.427 25.416 1.00 114.21 317 LYS A C 1
ATOM 2262 O O . LYS A 1 319 ? 16.057 -13.173 24.820 1.00 115.10 317 LYS A O 1
ATOM 2268 N N . ASP A 1 320 ? 17.862 -11.832 24.817 1.00 110.29 318 ASP A N 1
ATOM 2269 C CA . ASP A 1 320 ? 18.166 -12.010 23.402 1.00 110.20 318 ASP A CA 1
ATOM 2270 C C . ASP A 1 320 ? 19.690 -12.078 23.248 1.00 110.10 318 ASP A C 1
ATOM 2271 O O . ASP A 1 320 ? 20.442 -12.217 24.225 1.00 110.00 318 ASP A O 1
ATOM 2276 N N . GLU A 1 321 ? 20.113 -11.978 21.989 1.00 108.08 319 GLU A N 1
ATOM 2277 C CA . GLU A 1 321 ? 21.466 -12.258 21.541 1.00 108.24 319 GLU A CA 1
ATOM 2278 C C . GLU A 1 321 ? 22.472 -11.205 22.012 1.00 106.96 319 GLU A C 1
ATOM 2279 O O . GLU A 1 321 ? 22.231 -10.001 21.886 1.00 105.62 319 GLU A O 1
ATOM 2285 N N . ILE A 1 322 ? 23.583 -11.685 22.595 1.00 104.72 320 ILE A N 1
ATOM 2286 C CA . ILE A 1 322 ? 24.640 -10.864 23.187 1.00 103.71 320 ILE A CA 1
ATOM 2287 C C . ILE A 1 322 ? 25.665 -10.522 22.112 1.00 103.38 320 ILE A C 1
ATOM 2288 O O . ILE A 1 322 ? 26.144 -11.418 21.411 1.00 104.73 320 ILE A O 1
ATOM 2293 N N . PHE A 1 323 ? 26.013 -9.229 21.977 1.00 103.81 321 PHE A N 1
ATOM 2294 C CA . PHE A 1 323 ? 27.001 -8.815 20.985 1.00 103.27 321 PHE A CA 1
ATOM 2295 C C . PHE A 1 323 ? 28.294 -8.224 21.541 1.00 102.76 321 PHE A C 1
ATOM 2296 O O . PHE A 1 323 ? 29.227 -8.000 20.753 1.00 102.60 321 PHE A O 1
ATOM 2304 N N . GLN A 1 324 ? 28.389 -7.961 22.845 1.00 98.87 322 GLN A N 1
ATOM 2305 C CA . GLN A 1 324 ? 29.605 -7.397 23.412 1.00 98.44 322 GLN A CA 1
ATOM 2306 C C . GLN A 1 324 ? 29.738 -7.865 24.859 1.00 99.24 322 GLN A C 1
ATOM 2307 O O . GLN A 1 324 ? 28.742 -7.901 25.583 1.00 99.41 322 GLN A O 1
ATOM 2313 N N . VAL A 1 325 ? 30.952 -8.264 25.260 1.00 96.75 323 VAL A N 1
ATOM 2314 C CA . VAL A 1 325 ? 31.295 -8.513 26.657 1.00 97.44 323 VAL A CA 1
ATOM 2315 C C . VAL A 1 325 ? 32.621 -7.797 26.940 1.00 96.56 323 VAL A C 1
ATOM 2316 O O . VAL A 1 325 ? 33.512 -7.775 26.080 1.00 96.35 323 VAL A O 1
ATOM 2320 N N . GLN A 1 326 ? 32.697 -7.067 28.066 1.00 95.76 324 GLN A N 1
ATOM 2321 C CA . GLN A 1 326 ? 33.928 -6.366 28.463 1.00 95.00 324 GLN A CA 1
ATOM 2322 C C . GLN A 1 326 ? 34.149 -6.473 29.967 1.00 95.72 324 GLN A C 1
ATOM 2323 O O . GLN A 1 326 ? 33.208 -6.363 30.763 1.00 96.59 324 GLN A O 1
ATOM 2329 N N . TRP A 1 327 ? 35.409 -6.647 30.354 1.00 92.78 325 TRP A N 1
ATOM 2330 C CA . TRP A 1 327 ? 35.788 -6.675 31.764 1.00 93.25 325 TRP A CA 1
ATOM 2331 C C . TRP A 1 327 ? 36.022 -5.268 32.287 1.00 92.60 325 TRP A C 1
ATOM 2332 O O . TRP A 1 327 ? 36.358 -4.350 31.530 1.00 91.72 325 TRP A O 1
ATOM 2343 N N . SER A 1 328 ? 35.747 -5.093 33.568 1.00 96.33 326 SER A N 1
ATOM 2344 C CA . SER A 1 328 ? 36.093 -3.848 34.225 1.00 96.72 326 SER A CA 1
ATOM 2345 C C . SER A 1 328 ? 37.618 -3.738 34.337 1.00 95.96 326 SER A C 1
ATOM 2346 O O . SER A 1 328 ? 38.275 -4.660 34.850 1.00 95.67 326 SER A O 1
ATOM 2349 N N . PRO A 1 329 ? 38.216 -2.640 33.860 1.00 99.57 327 PRO A N 1
ATOM 2350 C CA . PRO A 1 329 ? 39.650 -2.437 34.056 1.00 99.22 327 PRO A CA 1
ATOM 2351 C C . PRO A 1 329 ? 40.011 -1.956 35.446 1.00 100.01 327 PRO A C 1
ATOM 2352 O O . PRO A 1 329 ? 41.211 -1.911 35.746 1.00 99.91 327 PRO A O 1
ATOM 2356 N N . HIS A 1 330 ? 39.035 -1.554 36.283 1.00 97.71 328 HIS A N 1
ATOM 2357 C CA . HIS A 1 330 ? 39.281 -1.166 37.669 1.00 98.66 328 HIS A CA 1
ATOM 2358 C C . HIS A 1 330 ? 38.906 -2.242 38.681 1.00 98.70 328 HIS A C 1
ATOM 2359 O O . HIS A 1 330 ? 39.129 -2.044 39.875 1.00 99.31 328 HIS A O 1
ATOM 2366 N N . ASN A 1 331 ? 38.294 -3.338 38.254 1.00 101.90 329 ASN A N 1
ATOM 2367 C CA . ASN A 1 331 ? 37.860 -4.380 39.177 1.00 102.04 329 ASN A CA 1
ATOM 2368 C C . ASN A 1 331 ? 37.987 -5.733 38.511 1.00 101.30 329 ASN A C 1
ATOM 2369 O O . ASN A 1 331 ? 37.454 -5.903 37.406 1.00 101.46 329 ASN A O 1
ATOM 2374 N N . GLU A 1 332 ? 38.655 -6.673 39.204 1.00 102.71 330 GLU A N 1
ATOM 2375 C CA . GLU A 1 332 ? 38.837 -8.049 38.722 1.00 102.65 330 GLU A CA 1
ATOM 2376 C C . GLU A 1 332 ? 37.513 -8.805 38.598 1.00 103.23 330 GLU A C 1
ATOM 2377 O O . GLU A 1 332 ? 37.217 -9.421 37.564 1.00 103.39 330 GLU A O 1
ATOM 2383 N N . THR A 1 333 ? 36.658 -8.635 39.579 1.00 106.48 331 THR A N 1
ATOM 2384 C CA . THR A 1 333 ? 35.506 -9.474 39.836 1.00 107.30 331 THR A CA 1
ATOM 2385 C C . THR A 1 333 ? 34.285 -9.133 38.954 1.00 107.71 331 THR A C 1
ATOM 2386 O O . THR A 1 333 ? 33.267 -9.833 39.024 1.00 108.37 331 THR A O 1
ATOM 2390 N N . ILE A 1 334 ? 34.378 -8.103 38.106 1.00 99.81 332 ILE A N 1
ATOM 2391 C CA . ILE A 1 334 ? 33.249 -7.403 37.509 1.00 100.35 332 ILE A CA 1
ATOM 2392 C C . ILE A 1 334 ? 33.351 -7.520 35.993 1.00 100.19 332 ILE A C 1
ATOM 2393 O O . ILE A 1 334 ? 34.413 -7.216 35.416 1.00 99.17 332 ILE A O 1
ATOM 2398 N N . LEU A 1 335 ? 32.267 -7.996 35.345 1.00 100.33 333 LEU A N 1
ATOM 2399 C CA . LEU A 1 335 ? 32.170 -7.958 33.889 1.00 99.98 333 LEU A CA 1
ATOM 2400 C C . LEU A 1 335 ? 30.811 -7.430 33.465 1.00 99.97 333 LEU A C 1
ATOM 2401 O O . LEU A 1 335 ? 29.844 -7.439 34.229 1.00 100.52 333 LEU A O 1
ATOM 2406 N N . ALA A 1 336 ? 30.732 -6.979 32.221 1.00 99.96 334 ALA A N 1
ATOM 2407 C CA . ALA A 1 336 ? 29.462 -6.492 31.716 1.00 99.25 334 ALA A CA 1
ATOM 2408 C C . ALA A 1 336 ? 29.183 -7.061 30.336 1.00 98.61 334 ALA A C 1
ATOM 2409 O O . ALA A 1 336 ? 30.104 -7.362 29.579 1.00 98.34 334 ALA A O 1
ATOM 2411 N N . SER A 1 337 ? 27.902 -7.220 30.012 1.00 101.78 335 SER A N 1
ATOM 2412 C CA . SER A 1 337 ? 27.557 -7.757 28.713 1.00 101.47 335 SER A CA 1
ATOM 2413 C C . SER A 1 337 ? 26.374 -7.002 28.135 1.00 100.78 335 SER A C 1
ATOM 2414 O O . SER A 1 337 ? 25.513 -6.541 28.877 1.00 101.11 335 SER A O 1
ATOM 2417 N N . SER A 1 338 ? 26.302 -6.940 26.797 1.00 103.27 336 SER A N 1
ATOM 2418 C CA . SER A 1 338 ? 25.246 -6.178 26.132 1.00 102.80 336 SER A CA 1
ATOM 2419 C C . SER A 1 338 ? 24.825 -6.869 24.845 1.00 102.67 336 SER A C 1
ATOM 2420 O O . SER A 1 338 ? 25.490 -7.789 24.378 1.00 103.14 336 SER A O 1
ATOM 2423 N N . GLY A 1 339 ? 23.708 -6.412 24.265 1.00 103.23 337 GLY A N 1
ATOM 2424 C CA . GLY A 1 339 ? 23.253 -6.985 23.004 1.00 103.41 337 GLY A CA 1
ATOM 2425 C C . GLY A 1 339 ? 21.880 -6.596 22.474 1.00 103.54 337 GLY A C 1
ATOM 2426 O O . GLY A 1 339 ? 21.478 -5.433 22.571 1.00 103.43 337 GLY A O 1
ATOM 2427 N N . THR A 1 340 ? 21.152 -7.570 21.905 1.00 106.95 338 THR A N 1
ATOM 2428 C CA . THR A 1 340 ? 19.928 -7.298 21.134 1.00 107.24 338 THR A CA 1
ATOM 2429 C C . THR A 1 340 ? 18.719 -6.980 22.010 1.00 107.48 338 THR A C 1
ATOM 2430 O O . THR A 1 340 ? 17.833 -6.238 21.572 1.00 107.40 338 THR A O 1
ATOM 2434 N N . ASP A 1 341 ? 18.725 -7.396 23.285 1.00 107.76 339 ASP A N 1
ATOM 2435 C CA . ASP A 1 341 ? 17.563 -7.287 24.167 1.00 108.45 339 ASP A CA 1
ATOM 2436 C C . ASP A 1 341 ? 17.372 -5.913 24.810 1.00 108.58 339 ASP A C 1
ATOM 2437 O O . ASP A 1 341 ? 16.518 -5.828 25.702 1.00 109.22 339 ASP A O 1
ATOM 2442 N N . ARG A 1 342 ? 18.157 -4.888 24.397 1.00 107.96 340 ARG A N 1
ATOM 2443 C CA . ARG A 1 342 ? 18.282 -3.483 24.833 1.00 108.34 340 ARG A CA 1
ATOM 2444 C C . ARG A 1 342 ? 18.877 -3.336 26.238 1.00 108.59 340 ARG A C 1
ATOM 2445 O O . ARG A 1 342 ? 18.919 -2.222 26.781 1.00 109.54 340 ARG A O 1
ATOM 2453 N N . ARG A 1 343 ? 19.453 -4.399 26.791 1.00 105.79 341 ARG A N 1
ATOM 2454 C CA . ARG A 1 343 ? 19.902 -4.437 28.170 1.00 106.50 341 ARG A CA 1
ATOM 2455 C C . ARG A 1 343 ? 21.415 -4.561 28.191 1.00 106.03 341 ARG A C 1
ATOM 2456 O O . ARG A 1 343 ? 21.998 -5.338 27.420 1.00 105.34 341 ARG A O 1
ATOM 2464 N N . LEU A 1 344 ? 22.052 -3.758 29.031 1.00 101.57 342 LEU A N 1
ATOM 2465 C CA . LEU A 1 344 ? 23.449 -3.946 29.368 1.00 101.14 342 LEU A CA 1
ATOM 2466 C C . LEU A 1 344 ? 23.468 -4.491 30.795 1.00 101.99 342 LEU A C 1
ATOM 2467 O O . LEU A 1 344 ? 23.292 -3.738 31.758 1.00 102.97 342 LEU A O 1
ATOM 2472 N N . ASN A 1 345 ? 23.677 -5.799 30.919 1.00 101.40 343 ASN A N 1
ATOM 2473 C CA . ASN A 1 345 ? 23.874 -6.440 32.207 1.00 102.25 343 ASN A CA 1
ATOM 2474 C C . ASN A 1 345 ? 25.270 -6.136 32.701 1.00 102.32 343 ASN A C 1
ATOM 2475 O O . ASN A 1 345 ? 26.166 -5.898 31.901 1.00 101.71 343 ASN A O 1
ATOM 2480 N N . VAL A 1 346 ? 25.438 -6.081 34.024 1.00 99.07 344 VAL A N 1
ATOM 2481 C CA . VAL A 1 346 ? 26.742 -5.956 34.676 1.00 99.41 344 VAL A CA 1
ATOM 2482 C C . VAL A 1 346 ? 26.815 -7.059 35.729 1.00 100.05 344 VAL A C 1
ATOM 2483 O O . VAL A 1 346 ? 26.027 -7.064 36.683 1.00 100.49 344 VAL A O 1
ATOM 2487 N N . TRP A 1 347 ? 27.758 -7.983 35.561 1.00 104.65 345 TRP A N 1
ATOM 2488 C CA . TRP A 1 347 ? 27.868 -9.170 36.398 1.00 104.97 345 TRP A CA 1
ATOM 2489 C C . TRP A 1 347 ? 28.961 -9.007 37.453 1.00 105.23 345 TRP A C 1
ATOM 2490 O O . TRP A 1 347 ? 29.901 -8.222 37.289 1.00 105.10 345 TRP A O 1
ATOM 2501 N N . ASP A 1 348 ? 28.829 -9.775 38.545 1.00 110.10 346 ASP A N 1
ATOM 2502 C CA . ASP A 1 348 ? 29.796 -9.788 39.650 1.00 109.97 346 ASP A CA 1
ATOM 2503 C C . ASP A 1 348 ? 30.093 -11.229 40.057 1.00 109.96 346 ASP A C 1
ATOM 2504 O O . ASP A 1 348 ? 29.275 -11.858 40.739 1.00 110.56 346 ASP A O 1
ATOM 2509 N N . LEU A 1 349 ? 31.321 -11.680 39.765 1.00 110.59 347 LEU A N 1
ATOM 2510 C CA . LEU A 1 349 ? 31.813 -13.032 40.058 1.00 110.85 347 LEU A CA 1
ATOM 2511 C C . LEU A 1 349 ? 31.920 -13.372 41.541 1.00 110.82 347 LEU A C 1
ATOM 2512 O O . LEU A 1 349 ? 31.882 -14.555 41.895 1.00 111.34 347 LEU A O 1
ATOM 2517 N N . SER A 1 350 ? 32.002 -12.375 42.423 1.00 108.84 348 SER A N 1
ATOM 2518 C CA . SER A 1 350 ? 32.145 -12.630 43.847 1.00 109.07 348 SER A CA 1
ATOM 2519 C C . SER A 1 350 ? 30.824 -12.935 44.544 1.00 109.87 348 SER A C 1
ATOM 2520 O O . SER A 1 350 ? 30.834 -13.154 45.752 1.00 110.11 348 SER A O 1
ATOM 2523 N N . LYS A 1 351 ? 29.697 -12.938 43.831 1.00 115.49 349 LYS A N 1
ATOM 2524 C CA . LYS A 1 351 ? 28.391 -13.279 44.372 1.00 116.18 349 LYS A CA 1
ATOM 2525 C C . LYS A 1 351 ? 27.840 -14.582 43.799 1.00 116.52 349 LYS A C 1
ATOM 2526 O O . LYS A 1 351 ? 26.661 -14.874 44.002 1.00 117.05 349 LYS A O 1
ATOM 2532 N N . ILE A 1 352 ? 28.671 -15.358 43.088 1.00 116.66 350 ILE A N 1
ATOM 2533 C CA . ILE A 1 352 ? 28.280 -16.646 42.510 1.00 117.33 350 ILE A CA 1
ATOM 2534 C C . ILE A 1 352 ? 28.056 -17.683 43.613 1.00 117.92 350 ILE A C 1
ATOM 2535 O O . ILE A 1 352 ? 28.852 -17.802 44.557 1.00 117.85 350 ILE A O 1
ATOM 2540 N N . GLY A 1 353 ? 26.910 -18.366 43.558 1.00 120.66 351 GLY A N 1
ATOM 2541 C CA . GLY A 1 353 ? 26.615 -19.410 44.515 1.00 121.37 351 GLY A CA 1
ATOM 2542 C C . GLY A 1 353 ? 26.071 -18.915 45.826 1.00 121.30 351 GLY A C 1
ATOM 2543 O O . GLY A 1 353 ? 25.977 -19.709 46.769 1.00 121.92 351 GLY A O 1
ATOM 2544 N N . GLU A 1 354 ? 25.695 -17.637 45.898 1.00 123.78 352 GLU A N 1
ATOM 2545 C CA . GLU A 1 354 ? 25.147 -17.020 47.096 1.00 123.63 352 GLU A CA 1
ATOM 2546 C C . GLU A 1 354 ? 23.762 -17.555 47.415 1.00 124.84 352 GLU A C 1
ATOM 2547 O O . GLU A 1 354 ? 23.026 -18.009 46.530 1.00 125.30 352 GLU A O 1
ATOM 2553 N N . GLU A 1 355 ? 23.437 -17.523 48.702 1.00 125.97 353 GLU A N 1
ATOM 2554 C CA . GLU A 1 355 ? 22.098 -17.842 49.152 1.00 126.68 353 GLU A CA 1
ATOM 2555 C C . GLU A 1 355 ? 21.169 -16.705 48.738 1.00 126.69 353 GLU A C 1
ATOM 2556 O O . GLU A 1 355 ? 21.576 -15.540 48.680 1.00 126.23 353 GLU A O 1
ATOM 2562 N N . GLN A 1 356 ? 19.949 -17.062 48.352 1.00 126.41 354 GLN A N 1
ATOM 2563 C CA . GLN A 1 356 ? 19.049 -16.125 47.714 1.00 126.50 354 GLN A CA 1
ATOM 2564 C C . GLN A 1 356 ? 17.640 -16.463 48.144 1.00 127.49 354 GLN A C 1
ATOM 2565 O O . GLN A 1 356 ? 17.310 -17.630 48.359 1.00 128.18 354 GLN A O 1
ATOM 2571 N N . SER A 1 357 ? 16.794 -15.446 48.222 1.00 130.22 355 SER A N 1
ATOM 2572 C CA . SER A 1 357 ? 15.377 -15.665 48.487 1.00 131.15 355 SER A CA 1
ATOM 2573 C C . SER A 1 357 ? 14.688 -16.016 47.168 1.00 131.20 355 SER A C 1
ATOM 2574 O O . SER A 1 357 ? 15.292 -15.880 46.094 1.00 130.50 355 SER A O 1
ATOM 2577 N N . PRO A 1 358 ? 13.454 -16.554 47.217 1.00 130.81 356 PRO A N 1
ATOM 2578 C CA . PRO A 1 358 ? 12.632 -16.618 45.988 1.00 129.81 356 PRO A CA 1
ATOM 2579 C C . PRO A 1 358 ? 12.307 -15.257 45.364 1.00 128.45 356 PRO A C 1
ATOM 2580 O O . PRO A 1 358 ? 12.288 -15.146 44.126 1.00 127.87 356 PRO A O 1
ATOM 2584 N N . GLU A 1 359 ? 12.125 -14.215 46.192 1.00 128.71 357 GLU A N 1
ATOM 2585 C CA . GLU A 1 359 ? 11.845 -12.875 45.678 1.00 128.52 357 GLU A CA 1
ATOM 2586 C C . GLU A 1 359 ? 13.080 -12.198 45.074 1.00 127.64 357 GLU A C 1
ATOM 2587 O O . GLU A 1 359 ? 12.924 -11.310 44.227 1.00 127.23 357 GLU A O 1
ATOM 2593 N N . ASP A 1 360 ? 14.306 -12.578 45.490 1.00 128.92 358 ASP A N 1
ATOM 2594 C CA . ASP A 1 360 ? 15.501 -12.077 44.790 1.00 128.16 358 ASP A CA 1
ATOM 2595 C C . ASP A 1 360 ? 15.796 -12.857 43.514 1.00 127.43 358 ASP A C 1
ATOM 2596 O O . ASP A 1 360 ? 16.273 -12.266 42.539 1.00 126.72 358 ASP A O 1
ATOM 2601 N N . ALA A 1 361 ? 15.497 -14.167 43.492 1.00 124.83 359 ALA A N 1
ATOM 2602 C CA . ALA A 1 361 ? 15.814 -15.033 42.354 1.00 124.44 359 ALA A CA 1
ATOM 2603 C C . ALA A 1 361 ? 14.903 -14.808 41.159 1.00 124.50 359 ALA A C 1
ATOM 2604 O O . ALA A 1 361 ? 15.248 -15.252 40.056 1.00 124.27 359 ALA A O 1
ATOM 2606 N N . GLU A 1 362 ? 13.737 -14.178 41.385 1.00 126.13 360 GLU A N 1
ATOM 2607 C CA . GLU A 1 362 ? 12.876 -13.658 40.324 1.00 125.99 360 GLU A CA 1
ATOM 2608 C C . GLU A 1 362 ? 13.591 -12.632 39.458 1.00 124.91 360 GLU A C 1
ATOM 2609 O O . GLU A 1 362 ? 13.426 -12.623 38.234 1.00 124.70 360 GLU A O 1
ATOM 2615 N N . ASP A 1 363 ? 14.384 -11.755 40.075 1.00 122.19 361 ASP A N 1
ATOM 2616 C CA . ASP A 1 363 ? 15.012 -10.672 39.341 1.00 121.52 361 ASP A CA 1
ATOM 2617 C C . ASP A 1 363 ? 16.302 -11.102 38.658 1.00 120.79 361 ASP A C 1
ATOM 2618 O O . ASP A 1 363 ? 16.848 -10.340 37.848 1.00 120.03 361 ASP A O 1
ATOM 2623 N N . GLY A 1 364 ? 16.805 -12.294 38.971 1.00 121.31 362 GLY A N 1
ATOM 2624 C CA . GLY A 1 364 ? 17.955 -12.839 38.298 1.00 120.62 362 GLY A CA 1
ATOM 2625 C C . GLY A 1 364 ? 18.854 -13.644 39.222 1.00 121.01 362 GLY A C 1
ATOM 2626 O O . GLY A 1 364 ? 18.493 -13.977 40.360 1.00 121.63 362 GLY A O 1
ATOM 2627 N N . PRO A 1 365 ? 20.063 -13.951 38.760 1.00 117.81 363 PRO A N 1
ATOM 2628 C CA . PRO A 1 365 ? 21.014 -14.667 39.597 1.00 117.84 363 PRO A CA 1
ATOM 2629 C C . PRO A 1 365 ? 21.669 -13.717 40.596 1.00 117.62 363 PRO A C 1
ATOM 2630 O O . PRO A 1 365 ? 21.558 -12.490 40.418 1.00 117.27 363 PRO A O 1
ATOM 2634 N N . PRO A 1 366 ? 22.321 -14.209 41.684 1.00 117.13 364 PRO A N 1
ATOM 2635 C CA . PRO A 1 366 ? 22.916 -13.259 42.663 1.00 117.06 364 PRO A CA 1
ATOM 2636 C C . PRO A 1 366 ? 24.163 -12.550 42.171 1.00 116.41 364 PRO A C 1
ATOM 2637 O O . PRO A 1 366 ? 24.463 -11.456 42.663 1.00 116.19 364 PRO A O 1
ATOM 2641 N N . GLU A 1 367 ? 24.805 -13.092 41.132 1.00 113.79 365 GLU A N 1
ATOM 2642 C CA . GLU A 1 367 ? 25.911 -12.479 40.407 1.00 113.33 365 GLU A CA 1
ATOM 2643 C C . GLU A 1 367 ? 25.490 -11.302 39.536 1.00 112.90 365 GLU A C 1
ATOM 2644 O O . GLU A 1 367 ? 26.354 -10.541 39.098 1.00 112.33 365 GLU A O 1
ATOM 2650 N N . LEU A 1 368 ? 24.204 -11.141 39.252 1.00 109.16 366 LEU A N 1
ATOM 2651 C CA . LEU A 1 368 ? 23.722 -9.997 38.493 1.00 108.87 366 LEU A CA 1
ATOM 2652 C C . LEU A 1 368 ? 23.697 -8.781 39.411 1.00 109.00 366 LEU A C 1
ATOM 2653 O O . LEU A 1 368 ? 22.913 -8.723 40.352 1.00 109.87 366 LEU A O 1
ATOM 2658 N N . LEU A 1 369 ? 24.607 -7.849 39.185 1.00 103.64 367 LEU A N 1
ATOM 2659 C CA . LEU A 1 369 ? 24.698 -6.617 39.951 1.00 104.14 367 LEU A CA 1
ATOM 2660 C C . LEU A 1 369 ? 23.786 -5.522 39.408 1.00 104.55 367 LEU A C 1
ATOM 2661 O O . LEU A 1 369 ? 23.209 -4.763 40.183 1.00 105.46 367 LEU A O 1
ATOM 2666 N N . PHE A 1 370 ? 23.647 -5.415 38.086 1.00 102.77 368 PHE A N 1
ATOM 2667 C CA . PHE A 1 370 ? 23.056 -4.225 37.488 1.00 102.87 368 PHE A CA 1
ATOM 2668 C C . PHE A 1 370 ? 22.565 -4.555 36.094 1.00 102.06 368 PHE A C 1
ATOM 2669 O O . PHE A 1 370 ? 23.275 -5.199 35.324 1.00 101.13 368 PHE A O 1
ATOM 2677 N N . ILE A 1 371 ? 21.331 -4.147 35.804 1.00 103.22 369 ILE A N 1
ATOM 2678 C CA . ILE A 1 371 ? 20.781 -4.092 34.457 1.00 102.42 369 ILE A CA 1
ATOM 2679 C C . ILE A 1 371 ? 20.628 -2.613 34.132 1.00 103.01 369 ILE A C 1
ATOM 2680 O O . ILE A 1 371 ? 19.975 -1.880 34.888 1.00 104.19 369 ILE A O 1
ATOM 2685 N N . HIS A 1 372 ? 21.242 -2.171 33.023 1.00 103.66 370 HIS A N 1
ATOM 2686 C CA . HIS A 1 372 ? 21.228 -0.754 32.652 1.00 104.68 370 HIS A CA 1
ATOM 2687 C C . HIS A 1 372 ? 19.849 -0.300 32.157 1.00 105.50 370 HIS A C 1
ATOM 2688 O O . HIS A 1 372 ? 19.119 0.348 32.922 1.00 107.19 370 HIS A O 1
ATOM 2695 N N . GLY A 1 373 ? 19.456 -0.629 30.939 1.00 105.01 371 GLY A N 1
ATOM 2696 C CA . GLY A 1 373 ? 18.098 -0.312 30.549 1.00 105.88 371 GLY A CA 1
ATOM 2697 C C . GLY A 1 373 ? 17.814 1.104 30.109 1.00 107.24 371 GLY A C 1
ATOM 2698 O O . GLY A 1 373 ? 16.654 1.520 30.127 1.00 108.14 371 GLY A O 1
ATOM 2699 N N . GLY A 1 374 ? 18.821 1.845 29.666 1.00 106.65 372 GLY A N 1
ATOM 2700 C CA . GLY A 1 374 ? 18.547 3.141 29.079 1.00 108.09 372 GLY A CA 1
ATOM 2701 C C . GLY A 1 374 ? 18.269 3.119 27.602 1.00 107.17 372 GLY A C 1
ATOM 2702 O O . GLY A 1 374 ? 17.709 4.061 27.029 1.00 108.42 372 GLY A O 1
ATOM 2703 N N . HIS A 1 375 ? 18.663 2.023 26.985 1.00 106.02 373 HIS A N 1
ATOM 2704 C CA . HIS A 1 375 ? 18.548 1.896 25.559 1.00 105.28 373 HIS A CA 1
ATOM 2705 C C . HIS A 1 375 ? 17.190 1.327 25.214 1.00 104.93 373 HIS A C 1
ATOM 2706 O O . HIS A 1 375 ? 16.679 0.437 25.905 1.00 104.27 373 HIS A O 1
ATOM 2713 N N . THR A 1 376 ? 16.594 1.915 24.176 1.00 108.25 374 THR A N 1
ATOM 2714 C CA . THR A 1 376 ? 15.331 1.512 23.589 1.00 107.99 374 THR A CA 1
ATOM 2715 C C . THR A 1 376 ? 15.529 0.781 22.266 1.00 106.95 374 THR A C 1
ATOM 2716 O O . THR A 1 376 ? 14.543 0.357 21.651 1.00 106.79 374 THR A O 1
ATOM 2720 N N . ALA A 1 377 ? 16.772 0.658 21.805 1.00 105.91 375 ALA A N 1
ATOM 2721 C CA . ALA A 1 377 ? 17.156 -0.118 20.636 1.00 104.72 375 ALA A CA 1
ATOM 2722 C C . ALA A 1 377 ? 18.334 -0.989 21.044 1.00 103.68 375 ALA A C 1
ATOM 2723 O O . ALA A 1 377 ? 18.814 -0.884 22.177 1.00 103.71 375 ALA A O 1
ATOM 2725 N N . LYS A 1 378 ? 18.762 -1.866 20.117 1.00 106.13 376 LYS A N 1
ATOM 2726 C CA . LYS A 1 378 ? 19.813 -2.857 20.357 1.00 105.13 376 LYS A CA 1
ATOM 2727 C C . LYS A 1 378 ? 21.155 -2.165 20.546 1.00 104.97 376 LYS A C 1
ATOM 2728 O O . LYS A 1 378 ? 21.544 -1.303 19.745 1.00 105.42 376 LYS A O 1
ATOM 2734 N N . ILE A 1 379 ? 21.775 -2.463 21.685 1.00 104.46 377 ILE A N 1
ATOM 2735 C CA . ILE A 1 379 ? 23.085 -1.933 22.022 1.00 103.97 377 ILE A CA 1
ATOM 2736 C C . ILE A 1 379 ? 24.097 -2.605 21.117 1.00 103.82 377 ILE A C 1
ATOM 2737 O O . ILE A 1 379 ? 24.177 -3.837 21.063 1.00 103.24 377 ILE A O 1
ATOM 2742 N N . SER A 1 380 ? 24.854 -1.800 20.387 1.00 102.85 378 SER A N 1
ATOM 2743 C CA . SER A 1 380 ? 25.810 -2.364 19.447 1.00 102.73 378 SER A CA 1
ATOM 2744 C C . SER A 1 380 ? 27.176 -2.578 20.086 1.00 101.63 378 SER A C 1
ATOM 2745 O O . SER A 1 380 ? 27.826 -3.589 19.803 1.00 100.70 378 SER A O 1
ATOM 2748 N N . ASP A 1 381 ? 27.613 -1.669 20.960 1.00 100.02 379 ASP A N 1
ATOM 2749 C CA . ASP A 1 381 ? 28.966 -1.713 21.516 1.00 99.17 379 ASP A CA 1
ATOM 2750 C C . ASP A 1 381 ? 28.970 -0.957 22.847 1.00 98.98 379 ASP A C 1
ATOM 2751 O O . ASP A 1 381 ? 28.156 -0.051 23.053 1.00 99.97 379 ASP A O 1
ATOM 2756 N N . PHE A 1 382 ? 29.918 -1.303 23.732 1.00 97.74 380 PHE A N 1
ATOM 2757 C CA . PHE A 1 382 ? 30.181 -0.471 24.905 1.00 98.13 380 PHE A CA 1
ATOM 2758 C C . PHE A 1 382 ? 31.645 -0.574 25.333 1.00 97.69 380 PHE A C 1
ATOM 2759 O O . PHE A 1 382 ? 32.256 -1.645 25.271 1.00 96.46 380 PHE A O 1
ATOM 2767 N N . SER A 1 383 ? 32.160 0.516 25.905 1.00 94.56 381 SER A N 1
ATOM 2768 C CA . SER A 1 383 ? 33.512 0.536 26.457 1.00 94.21 381 SER A CA 1
ATOM 2769 C C . SER A 1 383 ? 33.519 1.127 27.858 1.00 95.27 381 SER A C 1
ATOM 2770 O O . SER A 1 383 ? 32.830 2.117 28.133 1.00 97.02 381 SER A O 1
ATOM 2773 N N . TRP A 1 384 ? 34.305 0.520 28.741 1.00 91.67 382 TRP A N 1
ATOM 2774 C CA . TRP A 1 384 ? 34.490 1.055 30.090 1.00 92.96 382 TRP A CA 1
ATOM 2775 C C . TRP A 1 384 ? 35.543 2.151 30.077 1.00 94.54 382 TRP A C 1
ATOM 2776 O O . TRP A 1 384 ? 36.537 2.039 29.356 1.00 93.75 382 TRP A O 1
ATOM 2787 N N . ASN A 1 385 ? 35.316 3.209 30.841 1.00 90.44 383 ASN A N 1
ATOM 2788 C CA . ASN A 1 385 ? 36.271 4.314 30.932 1.00 92.42 383 ASN A CA 1
ATOM 2789 C C . ASN A 1 385 ? 37.505 3.871 31.723 1.00 91.88 383 ASN A C 1
ATOM 2790 O O . ASN A 1 385 ? 37.372 3.306 32.816 1.00 91.65 383 ASN A O 1
ATOM 2795 N N . PRO A 1 386 ? 38.718 4.087 31.198 1.00 97.29 384 PRO A N 1
ATOM 2796 C CA . PRO A 1 386 ? 39.909 3.607 31.905 1.00 96.29 384 PRO A CA 1
ATOM 2797 C C . PRO A 1 386 ? 40.383 4.529 33.004 1.00 98.58 384 PRO A C 1
ATOM 2798 O O . PRO A 1 386 ? 41.235 4.117 33.786 1.00 98.02 384 PRO A O 1
ATOM 2802 N N . ASN A 1 387 ? 39.855 5.743 33.097 1.00 98.95 385 ASN A N 1
ATOM 2803 C CA . ASN A 1 387 ? 40.365 6.769 33.990 1.00 101.32 385 ASN A CA 1
ATOM 2804 C C . ASN A 1 387 ? 39.389 7.202 35.076 1.00 103.78 385 ASN A C 1
ATOM 2805 O O . ASN A 1 387 ? 39.840 7.696 36.110 1.00 104.90 385 ASN A O 1
ATOM 2810 N N . GLU A 1 388 ? 38.075 7.070 34.855 1.00 101.87 386 GLU A N 1
ATOM 2811 C CA . GLU A 1 388 ? 37.059 7.210 35.895 1.00 103.80 386 GLU A CA 1
ATOM 2812 C C . GLU A 1 388 ? 36.426 5.851 36.128 1.00 101.50 386 GLU A C 1
ATOM 2813 O O . GLU A 1 388 ? 35.847 5.302 35.174 1.00 100.40 386 GLU A O 1
ATOM 2819 N N . PRO A 1 389 ? 36.466 5.309 37.359 1.00 103.21 387 PRO A N 1
ATOM 2820 C CA . PRO A 1 389 ? 35.935 3.960 37.603 1.00 100.94 387 PRO A CA 1
ATOM 2821 C C . PRO A 1 389 ? 34.416 3.949 37.606 1.00 101.94 387 PRO A C 1
ATOM 2822 O O . PRO A 1 389 ? 33.781 4.955 37.929 1.00 104.29 387 PRO A O 1
ATOM 2826 N N . TRP A 1 390 ? 33.872 2.829 37.112 1.00 104.76 388 TRP A N 1
ATOM 2827 C CA . TRP A 1 390 ? 32.469 2.437 36.868 1.00 104.23 388 TRP A CA 1
ATOM 2828 C C . TRP A 1 390 ? 31.732 3.216 35.776 1.00 104.37 388 TRP A C 1
ATOM 2829 O O . TRP A 1 390 ? 30.583 2.907 35.527 1.00 103.34 388 TRP A O 1
ATOM 2840 N N . VAL A 1 391 ? 32.367 4.147 35.075 1.00 100.29 389 VAL A N 1
ATOM 2841 C CA . VAL A 1 391 ? 31.735 4.931 34.013 1.00 100.14 389 VAL A CA 1
ATOM 2842 C C . VAL A 1 391 ? 31.787 4.144 32.703 1.00 97.08 389 VAL A C 1
ATOM 2843 O O . VAL A 1 391 ? 32.834 3.615 32.342 1.00 95.86 389 VAL A O 1
ATOM 2847 N N . ILE A 1 392 ? 30.634 3.965 32.043 1.00 99.04 390 ILE A N 1
ATOM 2848 C CA . ILE A 1 392 ? 30.527 3.239 30.766 1.00 97.66 390 ILE A CA 1
ATOM 2849 C C . ILE A 1 392 ? 29.895 4.160 29.720 1.00 97.71 390 ILE A C 1
ATOM 2850 O O . ILE A 1 392 ? 28.907 4.833 30.006 1.00 97.71 390 ILE A O 1
ATOM 2855 N N . CYS A 1 393 ? 30.493 4.238 28.526 1.00 97.36 391 CYS A N 1
ATOM 2856 C CA . CYS A 1 393 ? 29.772 4.683 27.328 1.00 97.57 391 CYS A CA 1
ATOM 2857 C C . CYS A 1 393 ? 29.202 3.488 26.576 1.00 97.51 391 CYS A C 1
ATOM 2858 O O . CYS A 1 393 ? 29.955 2.578 26.238 1.00 97.14 391 CYS A O 1
ATOM 2861 N N . SER A 1 394 ? 27.888 3.521 26.281 1.00 97.90 392 SER A N 1
ATOM 2862 C CA . SER A 1 394 ? 27.205 2.509 25.471 1.00 98.28 392 SER A CA 1
ATOM 2863 C C . SER A 1 394 ? 26.353 3.150 24.361 1.00 100.83 392 SER A C 1
ATOM 2864 O O . SER A 1 394 ? 25.710 4.183 24.580 1.00 101.41 392 SER A O 1
ATOM 2867 N N . VAL A 1 395 ? 26.338 2.532 23.166 1.00 97.04 393 VAL A N 1
ATOM 2868 C CA . VAL A 1 395 ? 25.716 3.104 21.963 1.00 100.48 393 VAL A CA 1
ATOM 2869 C C . VAL A 1 395 ? 24.675 2.147 21.385 1.00 101.94 393 VAL A C 1
ATOM 2870 O O . VAL A 1 395 ? 24.855 0.924 21.371 1.00 100.57 393 VAL A O 1
ATOM 2874 N N . SER A 1 396 ? 23.569 2.705 20.918 1.00 99.85 394 SER A N 1
ATOM 2875 C CA . SER A 1 396 ? 22.545 1.888 20.280 1.00 101.52 394 SER A CA 1
ATOM 2876 C C . SER A 1 396 ? 22.176 2.430 18.898 1.00 106.89 394 SER A C 1
ATOM 2877 O O . SER A 1 396 ? 22.634 3.488 18.458 1.00 109.31 394 SER A O 1
ATOM 2880 N N . GLU A 1 397 ? 21.274 1.714 18.245 1.00 102.19 395 GLU A N 1
ATOM 2881 C CA . GLU A 1 397 ? 20.982 1.880 16.825 1.00 105.54 395 GLU A CA 1
ATOM 2882 C C . GLU A 1 397 ? 19.917 2.913 16.533 1.00 104.74 395 GLU A C 1
ATOM 2883 O O . GLU A 1 397 ? 19.525 3.054 15.379 1.00 106.03 395 GLU A O 1
ATOM 2889 N N . ASP A 1 398 ? 19.446 3.637 17.538 1.00 110.42 396 ASP A N 1
ATOM 2890 C CA . ASP A 1 398 ? 18.475 4.701 17.348 1.00 110.24 396 ASP A CA 1
ATOM 2891 C C . ASP A 1 398 ? 19.123 6.072 17.499 1.00 111.11 396 ASP A C 1
ATOM 2892 O O . ASP A 1 398 ? 18.478 7.018 17.961 1.00 110.43 396 ASP A O 1
ATOM 2897 N N . ASN A 1 399 ? 20.416 6.142 17.139 1.00 112.10 397 ASN A N 1
ATOM 2898 C CA . ASN A 1 399 ? 21.417 7.211 17.272 1.00 112.98 397 ASN A CA 1
ATOM 2899 C C . ASN A 1 399 ? 21.789 7.570 18.727 1.00 110.25 397 ASN A C 1
ATOM 2900 O O . ASN A 1 399 ? 22.538 8.537 18.941 1.00 109.10 397 ASN A O 1
ATOM 2905 N N . ILE A 1 400 ? 21.347 6.807 19.725 1.00 112.52 398 ILE A N 1
ATOM 2906 C CA . ILE A 1 400 ? 21.603 7.147 21.121 1.00 108.78 398 ILE A CA 1
ATOM 2907 C C . ILE A 1 400 ? 23.007 6.686 21.493 1.00 107.10 398 ILE A C 1
ATOM 2908 O O . ILE A 1 400 ? 23.369 5.519 21.313 1.00 107.22 398 ILE A O 1
ATOM 2913 N N . MET A 1 401 ? 23.821 7.626 21.940 1.00 112.87 399 MET A N 1
ATOM 2914 C CA . MET A 1 401 ? 24.952 7.332 22.798 1.00 109.85 399 MET A CA 1
ATOM 2915 C C . MET A 1 401 ? 24.586 7.719 24.232 1.00 107.59 399 MET A C 1
ATOM 2916 O O . MET A 1 401 ? 23.997 8.787 24.462 1.00 107.29 399 MET A O 1
ATOM 2921 N N . GLN A 1 402 ? 24.838 6.810 25.178 1.00 107.72 400 GLN A N 1
ATOM 2922 C CA . GLN A 1 402 ? 24.668 7.083 26.602 1.00 105.91 400 GLN A CA 1
ATOM 2923 C C . GLN A 1 402 ? 25.993 6.896 27.324 1.00 104.83 400 GLN A C 1
ATOM 2924 O O . GLN A 1 402 ? 26.654 5.874 27.140 1.00 104.73 400 GLN A O 1
ATOM 2930 N N . VAL A 1 403 ? 26.370 7.885 28.134 1.00 107.57 401 VAL A N 1
ATOM 2931 C CA . VAL A 1 403 ? 27.508 7.807 29.050 1.00 107.02 401 VAL A CA 1
ATOM 2932 C C . VAL A 1 403 ? 26.941 7.821 30.466 1.00 106.88 401 VAL A C 1
ATOM 2933 O O . VAL A 1 403 ? 26.249 8.773 30.857 1.00 106.60 401 VAL A O 1
ATOM 2937 N N . TRP A 1 404 ? 27.170 6.740 31.209 1.00 107.81 402 TRP A N 1
ATOM 2938 C CA . TRP A 1 404 ? 26.468 6.544 32.466 1.00 107.99 402 TRP A CA 1
ATOM 2939 C C . TRP A 1 404 ? 27.394 5.940 33.509 1.00 109.13 402 TRP A C 1
ATOM 2940 O O . TRP A 1 404 ? 28.491 5.462 33.195 1.00 109.40 402 TRP A O 1
ATOM 2951 N N . GLN A 1 405 ? 26.930 5.988 34.764 1.00 106.33 403 GLN A N 1
ATOM 2952 C CA . GLN A 1 405 ? 27.624 5.359 35.885 1.00 108.48 403 GLN A CA 1
ATOM 2953 C C . GLN A 1 405 ? 26.603 5.092 36.973 1.00 109.26 403 GLN A C 1
ATOM 2954 O O . GLN A 1 405 ? 25.978 6.044 37.461 1.00 109.54 403 GLN A O 1
ATOM 2960 N N . MET A 1 406 ? 26.510 3.827 37.418 1.00 111.70 404 MET A N 1
ATOM 2961 C CA . MET A 1 406 ? 25.581 3.389 38.459 1.00 112.46 404 MET A CA 1
ATOM 2962 C C . MET A 1 406 ? 25.983 3.958 39.817 1.00 115.81 404 MET A C 1
ATOM 2963 O O . MET A 1 406 ? 27.115 4.430 40.002 1.00 117.94 404 MET A O 1
ATOM 2968 N N . ALA A 1 407 ? 25.007 3.970 40.738 1.00 116.20 405 ALA A N 1
ATOM 2969 C CA . ALA A 1 407 ? 25.156 4.652 42.024 1.00 119.80 405 ALA A CA 1
ATOM 2970 C C . ALA A 1 407 ? 26.165 3.945 42.924 1.00 122.00 405 ALA A C 1
ATOM 2971 O O . ALA A 1 407 ? 26.373 2.727 42.829 1.00 122.01 405 ALA A O 1
ATOM 2973 N N . GLU A 1 408 ? 26.844 4.762 43.754 1.00 129.17 406 GLU A N 1
ATOM 2974 C CA . GLU A 1 408 ? 28.010 4.340 44.524 1.00 132.62 406 GLU A CA 1
ATOM 2975 C C . GLU A 1 408 ? 27.641 3.375 45.640 1.00 133.98 406 GLU A C 1
ATOM 2976 O O . GLU A 1 408 ? 28.472 2.541 46.017 1.00 136.09 406 GLU A O 1
ATOM 2982 N N . ASN A 1 409 ? 26.376 3.423 46.084 1.00 140.40 407 ASN A N 1
ATOM 2983 C CA . ASN A 1 409 ? 25.838 2.538 47.091 1.00 141.40 407 ASN A CA 1
ATOM 2984 C C . ASN A 1 409 ? 25.600 1.134 46.561 1.00 140.47 407 ASN A C 1
ATOM 2985 O O . ASN A 1 409 ? 25.537 0.186 47.357 1.00 141.75 407 ASN A O 1
ATOM 2990 N N . ILE A 1 410 ? 25.423 0.974 45.255 1.00 133.48 408 ILE A N 1
ATOM 2991 C CA . ILE A 1 410 ? 25.057 -0.360 44.792 1.00 132.27 408 ILE A CA 1
ATOM 2992 C C . ILE A 1 410 ? 26.298 -1.248 44.585 1.00 133.83 408 ILE A C 1
ATOM 2993 O O . ILE A 1 410 ? 26.189 -2.475 44.705 1.00 133.30 408 ILE A O 1
ATOM 2998 N N . TYR A 1 411 ? 27.486 -0.682 44.289 1.00 124.03 409 TYR A N 1
ATOM 2999 C CA . TYR A 1 411 ? 28.646 -1.523 44.007 1.00 125.55 409 TYR A CA 1
ATOM 3000 C C . TYR A 1 411 ? 29.552 -1.702 45.204 1.00 129.90 409 TYR A C 1
ATOM 3001 O O . TYR A 1 411 ? 30.476 -2.520 45.136 1.00 131.44 409 TYR A O 1
ATOM 3010 N N . ASN A 1 412 ? 29.355 -0.909 46.253 1.00 139.42 410 ASN A N 1
ATOM 3011 C CA . ASN A 1 412 ? 30.198 -0.938 47.434 1.00 141.50 410 ASN A CA 1
ATOM 3012 C C . ASN A 1 412 ? 29.574 -1.762 48.542 1.00 141.95 410 ASN A C 1
ATOM 3013 O O . ASN A 1 412 ? 30.163 -1.840 49.635 1.00 143.77 410 ASN A O 1
ATOM 3018 N N . ASP A 1 413 ? 28.417 -2.389 48.243 1.00 153.28 411 ASP A N 1
ATOM 3019 C CA . ASP A 1 413 ? 27.563 -3.185 49.151 1.00 153.25 411 ASP A CA 1
ATOM 3020 C C . ASP A 1 413 ? 27.175 -2.398 50.396 1.00 154.61 411 ASP A C 1
ATOM 3021 O O . ASP A 1 413 ? 27.296 -2.880 51.536 1.00 157.47 411 ASP A O 1
ATOM 3026 N N . GLU A 1 414 ? 26.783 -1.141 50.183 1.00 159.18 412 GLU A N 1
ATOM 3027 C CA . GLU A 1 414 ? 26.565 -0.232 51.303 1.00 160.70 412 GLU A CA 1
ATO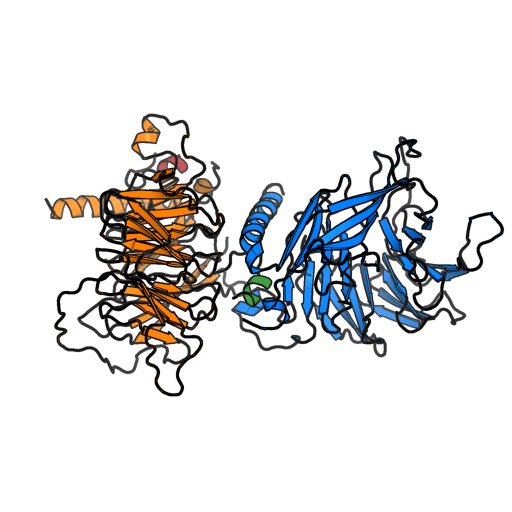M 3028 C C . GLU A 1 414 ? 25.222 0.467 51.176 1.00 160.66 412 GLU A C 1
ATOM 3029 O O . GLU A 1 414 ? 24.916 1.000 50.119 1.00 157.92 412 GLU A O 1
ATOM 3035 N N . ASP A 1 415 ? 24.446 0.496 52.257 1.00 163.22 413 ASP A N 1
ATOM 3036 C CA . ASP A 1 415 ? 23.138 1.189 52.288 1.00 163.37 413 ASP A CA 1
ATOM 3037 C C . ASP A 1 415 ? 22.710 1.609 53.711 1.00 168.77 413 ASP A C 1
ATOM 3038 O O . ASP A 1 415 ? 21.510 1.738 53.994 1.00 170.61 413 ASP A O 1
ATOM 3046 N N . CYS B 2 2 ? 17.095 -1.470 49.606 1.00 115.03 2 CYS P N 1
ATOM 3047 C CA . CYS B 2 2 ? 16.228 -1.238 48.472 1.00 113.79 2 CYS P CA 1
ATOM 3048 C C . CYS B 2 2 ? 16.912 -0.661 47.226 1.00 112.30 2 CYS P C 1
ATOM 3049 O O . CYS B 2 2 ? 16.246 -0.566 46.195 1.00 111.33 2 CYS P O 1
ATOM 3052 N N . THR B 2 3 ? 18.183 -0.240 47.292 1.00 112.60 3 THR P N 1
ATOM 3053 C CA . THR B 2 3 ? 18.834 0.226 46.063 1.00 112.04 3 THR P CA 1
ATOM 3054 C C . THR B 2 3 ? 19.505 -0.922 45.303 1.00 111.37 3 THR P C 1
ATOM 3055 O O . THR B 2 3 ? 19.425 -0.964 44.066 1.00 111.65 3 THR P O 1
ATOM 3059 N N . LYS B 2 4 ? 20.083 -1.893 46.036 1.00 117.39 4 LYS P N 1
ATOM 3060 C CA . LYS B 2 4 ? 20.590 -3.152 45.469 1.00 116.92 4 LYS P CA 1
ATOM 3061 C C . LYS B 2 4 ? 19.483 -4.010 44.872 1.00 117.16 4 LYS P C 1
ATOM 3062 O O . LYS B 2 4 ? 19.722 -4.741 43.904 1.00 117.66 4 LYS P O 1
ATOM 3068 N N . ARG B 2 5 ? 18.277 -3.953 45.445 1.00 112.68 5 ARG P N 1
ATOM 3069 C CA . ARG B 2 5 ? 17.165 -4.666 44.837 1.00 113.51 5 ARG P CA 1
ATOM 3070 C C . ARG B 2 5 ? 16.660 -3.940 43.602 1.00 111.94 5 ARG P C 1
ATOM 3071 O O . ARG B 2 5 ? 16.363 -4.592 42.599 1.00 112.65 5 ARG P O 1
ATOM 3079 N N . ALA B 2 6 ? 16.649 -2.592 43.613 1.00 107.47 6 ALA P N 1
ATOM 3080 C CA . ALA B 2 6 ? 16.175 -1.805 42.462 1.00 108.12 6 ALA P CA 1
ATOM 3081 C C . ALA B 2 6 ? 17.115 -1.833 41.253 1.00 109.30 6 ALA P C 1
ATOM 3082 O O . ALA B 2 6 ? 16.694 -1.508 40.138 1.00 110.50 6 ALA P O 1
ATOM 3084 N N . ALA B 2 7 ? 18.384 -2.198 41.460 1.00 114.43 7 ALA P N 1
ATOM 3085 C CA . ALA B 2 7 ? 19.329 -2.393 40.371 1.00 115.01 7 ALA P CA 1
ATOM 3086 C C . ALA B 2 7 ? 19.009 -3.606 39.507 1.00 113.02 7 ALA P C 1
ATOM 3087 O O . ALA B 2 7 ? 19.453 -3.670 38.353 1.00 113.90 7 ALA P O 1
ATOM 3089 N N . ARG B 2 8 ? 18.318 -4.599 40.064 1.00 114.35 8 ARG P N 1
ATOM 3090 C CA . ARG B 2 8 ? 18.001 -5.853 39.402 1.00 113.97 8 ARG P CA 1
ATOM 3091 C C . ARG B 2 8 ? 16.626 -5.849 38.763 1.00 112.63 8 ARG P C 1
ATOM 3092 O O . ARG B 2 8 ? 16.334 -6.707 37.924 1.00 112.79 8 ARG P O 1
ATOM 3100 N N . ARG B 2 9 ? 15.769 -4.915 39.138 1.00 115.86 9 ARG P N 1
ATOM 3101 C CA . ARG B 2 9 ? 14.485 -4.724 38.463 1.00 114.05 9 ARG P CA 1
ATOM 3102 C C . ARG B 2 9 ? 14.288 -3.251 38.092 1.00 111.85 9 ARG P C 1
ATOM 3103 O O . ARG B 2 9 ? 13.432 -2.574 38.694 1.00 112.43 9 ARG P O 1
ATOM 3111 N N . PRO B 2 10 ? 15.002 -2.728 37.085 1.00 116.95 10 PRO P N 1
ATOM 3112 C CA . PRO B 2 10 ? 14.816 -1.312 36.736 1.00 115.25 10 PRO P CA 1
ATOM 3113 C C . PRO B 2 10 ? 13.649 -1.007 35.793 1.00 112.04 10 PRO P C 1
ATOM 3114 O O . PRO B 2 10 ? 13.465 0.165 35.442 1.00 110.81 10 PRO P O 1
ATOM 3118 N N . TYR B 2 11 ? 12.903 -1.995 35.292 1.00 120.82 11 TYR P N 1
ATOM 3119 C CA . TYR B 2 11 ? 11.667 -1.708 34.549 1.00 118.02 11 TYR P CA 1
ATOM 3120 C C . TYR B 2 11 ? 10.427 -1.737 35.450 1.00 119.98 11 TYR P C 1
ATOM 3121 O O . TYR B 2 11 ? 9.338 -1.359 35.026 1.00 117.50 11 TYR P O 1
ATOM 3130 N N . LYS B 2 12 ? 10.565 -2.172 36.669 1.00 111.50 12 LYS P N 1
ATOM 3131 C CA . LYS B 2 12 ? 9.508 -2.086 37.646 1.00 114.33 12 LYS P CA 1
ATOM 3132 C C . LYS B 2 12 ? 9.789 -0.908 38.566 1.00 117.41 12 LYS P C 1
ATOM 3133 O O . LYS B 2 12 ? 10.961 -0.583 38.779 1.00 118.33 12 LYS P O 1
ATOM 3139 N N . PRO B 2 13 ? 8.767 -0.171 39.074 1.00 108.14 13 PRO P N 1
ATOM 3140 C CA . PRO B 2 13 ? 9.067 0.966 39.959 1.00 111.82 13 PRO P CA 1
ATOM 3141 C C . PRO B 2 13 ? 9.440 0.496 41.345 1.00 116.36 13 PRO P C 1
ATOM 3142 O O . PRO B 2 13 ? 8.964 -0.557 41.780 1.00 117.61 13 PRO P O 1
ATOM 3146 N N . CYS B 2 14 ? 10.328 1.244 41.995 1.00 109.95 14 CYS P N 1
ATOM 3147 C CA . CYS B 2 14 ? 10.869 0.836 43.312 1.00 112.43 14 CYS P CA 1
ATOM 3148 C C . CYS B 2 14 ? 9.959 1.296 44.380 1.00 115.09 14 CYS P C 1
ATOM 3149 O O . CYS B 2 14 ? 9.218 2.287 44.200 1.00 116.05 14 CYS P O 1
ATOM 3152 N N . ALA B 2 15 ? 10.033 0.610 45.514 1.00 110.99 15 ALA P N 1
ATOM 3153 C CA . ALA B 2 15 ? 9.092 0.800 46.591 1.00 112.16 15 ALA P CA 1
ATOM 3154 C C . ALA B 2 15 ? 9.798 0.399 47.923 1.00 113.26 15 ALA P C 1
ATOM 3155 O O . ALA B 2 15 ? 9.223 0.506 49.042 1.00 114.10 15 ALA P O 1
ATOM 3161 N N . CYS C 2 2 ? -18.825 3.206 25.117 1.00 124.11 2 CYS Q N 1
ATOM 3162 C CA . CYS C 2 2 ? -19.729 3.115 26.242 1.00 122.88 2 CYS Q CA 1
ATOM 3163 C C . CYS C 2 2 ? -19.107 2.515 27.507 1.00 115.39 2 CYS Q C 1
ATOM 3164 O O . CYS C 2 2 ? -19.762 2.513 28.531 1.00 114.53 2 CYS Q O 1
ATOM 3167 N N . THR C 2 3 ? -17.879 1.990 27.442 1.00 124.10 3 THR Q N 1
ATOM 3168 C CA . THR C 2 3 ? -17.227 1.493 28.658 1.00 119.44 3 THR Q CA 1
ATOM 3169 C C . THR C 2 3 ? -16.509 2.627 29.396 1.00 120.93 3 THR Q C 1
ATOM 3170 O O . THR C 2 3 ? -16.518 2.666 30.635 1.00 120.37 3 THR Q O 1
ATOM 3174 N N . LYS C 2 4 ? -15.958 3.583 28.629 1.00 116.11 4 LYS Q N 1
ATOM 3175 C CA . LYS C 2 4 ? -15.422 4.848 29.144 1.00 117.55 4 LYS Q CA 1
ATOM 3176 C C . LYS C 2 4 ? -16.502 5.709 29.795 1.00 119.60 4 LYS Q C 1
ATOM 3177 O O . LYS C 2 4 ? -16.241 6.399 30.786 1.00 119.09 4 LYS Q O 1
ATOM 3183 N N . ARG C 2 5 ? -17.728 5.664 29.269 1.00 113.28 5 ARG Q N 1
ATOM 3184 C CA . ARG C 2 5 ? -18.816 6.382 29.908 1.00 114.43 5 ARG Q CA 1
ATOM 3185 C C . ARG C 2 5 ? -19.316 5.646 31.144 1.00 111.42 5 ARG Q C 1
ATOM 3186 O O . ARG C 2 5 ? -19.627 6.298 32.137 1.00 110.15 5 ARG Q O 1
ATOM 3194 N N . ALA C 2 6 ? -19.318 4.300 31.134 1.00 113.12 6 ALA Q N 1
ATOM 3195 C CA . ALA C 2 6 ? -19.774 3.495 32.272 1.00 109.87 6 ALA Q CA 1
ATOM 3196 C C . ALA C 2 6 ? -18.820 3.530 33.465 1.00 109.91 6 ALA Q C 1
ATOM 3197 O O . ALA C 2 6 ? -19.218 3.199 34.587 1.00 107.41 6 ALA Q O 1
ATOM 3199 N N . ALA C 2 7 ? -17.558 3.900 33.233 1.00 118.19 7 ALA Q N 1
ATOM 3200 C CA . ALA C 2 7 ? -16.600 4.123 34.296 1.00 116.36 7 ALA Q CA 1
ATOM 3201 C C . ALA C 2 7 ? -16.927 5.345 35.143 1.00 113.29 7 ALA Q C 1
ATOM 3202 O O . ALA C 2 7 ? -16.514 5.413 36.307 1.00 111.70 7 ALA Q O 1
ATOM 3204 N N . ARG C 2 8 ? -17.620 6.328 34.576 1.00 115.78 8 ARG Q N 1
ATOM 3205 C CA . ARG C 2 8 ? -17.924 7.579 35.248 1.00 113.79 8 ARG Q CA 1
ATOM 3206 C C . ARG C 2 8 ? -19.282 7.582 35.929 1.00 112.92 8 ARG Q C 1
ATOM 3207 O O . ARG C 2 8 ? -19.571 8.497 36.702 1.00 111.36 8 ARG Q O 1
ATOM 3215 N N . ARG C 2 9 ? -20.143 6.626 35.615 1.00 113.56 9 ARG Q N 1
ATOM 3216 C CA . ARG C 2 9 ? -21.419 6.439 36.314 1.00 112.69 9 ARG Q CA 1
ATOM 3217 C C . ARG C 2 9 ? -21.653 4.961 36.653 1.00 113.38 9 ARG Q C 1
ATOM 3218 O O . ARG C 2 9 ? -22.525 4.318 36.041 1.00 114.84 9 ARG Q O 1
ATOM 3226 N N . PRO C 2 10 ? -20.939 4.388 37.628 1.00 111.43 10 PRO Q N 1
ATOM 3227 C CA . PRO C 2 10 ? -21.159 2.964 37.923 1.00 112.00 10 PRO Q CA 1
ATOM 3228 C C . PRO C 2 10 ? -22.324 2.653 38.870 1.00 111.67 10 PRO Q C 1
ATOM 3229 O O . PRO C 2 10 ? -22.593 1.469 39.109 1.00 112.51 10 PRO Q O 1
ATOM 3233 N N . TYR C 2 11 ? -23.012 3.642 39.446 1.00 118.58 11 TYR Q N 1
ATOM 3234 C CA . TYR C 2 11 ? -24.236 3.338 40.186 1.00 118.04 11 TYR Q CA 1
ATOM 3235 C C . TYR C 2 11 ? -25.474 3.430 39.291 1.00 118.70 11 TYR Q C 1
ATOM 3236 O O . TYR C 2 11 ? -26.571 3.070 39.714 1.00 118.26 11 TYR Q O 1
ATOM 3245 N N . LYS C 2 12 ? -25.324 3.912 38.076 1.00 115.40 12 LYS Q N 1
ATOM 3246 C CA . LYS C 2 12 ? -26.385 3.847 37.099 1.00 116.49 12 LYS Q CA 1
ATOM 3247 C C . LYS C 2 12 ? -26.099 2.697 36.146 1.00 119.04 12 LYS Q C 1
ATOM 3248 O O . LYS C 2 12 ? -24.933 2.405 35.894 1.00 120.38 12 LYS Q O 1
ATOM 3254 N N . PRO C 2 13 ? -27.110 1.956 35.632 1.00 113.76 13 PRO Q N 1
ATOM 3255 C CA . PRO C 2 13 ? -26.807 0.827 34.740 1.00 114.61 13 PRO Q CA 1
ATOM 3256 C C . PRO C 2 13 ? -26.427 1.263 33.337 1.00 115.89 13 PRO Q C 1
ATOM 3257 O O . PRO C 2 13 ? -26.955 2.249 32.814 1.00 115.12 13 PRO Q O 1
ATOM 3261 N N . CYS C 2 14 ? -25.488 0.535 32.749 1.00 114.41 14 CYS Q N 1
ATOM 3262 C CA . CYS C 2 14 ? -24.956 0.907 31.425 1.00 115.65 14 CYS Q CA 1
ATOM 3263 C C . CYS C 2 14 ? -25.879 0.458 30.350 1.00 117.16 14 CYS Q C 1
ATOM 3264 O O . CYS C 2 14 ? -26.677 -0.477 30.562 1.00 117.72 14 CYS Q O 1
ATOM 3267 N N . ALA C 2 15 ? -25.798 1.093 29.190 1.00 116.28 15 ALA Q N 1
ATOM 3268 C CA . ALA C 2 15 ? -26.778 0.849 28.156 1.00 117.22 15 ALA Q CA 1
ATOM 3269 C C . ALA C 2 15 ? -26.063 1.055 26.803 1.00 118.55 15 ALA Q C 1
ATOM 3270 O O . ALA C 2 15 ? -24.819 1.180 26.799 1.00 118.78 15 ALA Q O 1
ATOM 3273 N N . ASP D 1 11 ? -34.746 9.660 58.046 1.00 168.35 9 ASP B N 1
ATOM 3274 C CA . ASP D 1 11 ? -34.481 9.230 56.676 1.00 165.84 9 ASP B CA 1
ATOM 3275 C C . ASP D 1 11 ? -33.074 8.624 56.595 1.00 164.23 9 ASP B C 1
ATOM 3276 O O . ASP D 1 11 ? -32.392 8.705 55.570 1.00 162.23 9 ASP B O 1
ATOM 3281 N N . ASP D 1 12 ? -32.655 8.017 57.707 1.00 165.85 10 ASP B N 1
ATOM 3282 C CA . ASP D 1 12 ? -31.360 7.348 57.782 1.00 164.68 10 ASP B CA 1
ATOM 3283 C C . ASP D 1 12 ? -31.436 5.939 57.205 1.00 160.92 10 ASP B C 1
ATOM 3284 O O . ASP D 1 12 ? -30.498 5.488 56.534 1.00 158.87 10 ASP B O 1
ATOM 3289 N N . ALA D 1 13 ? -32.536 5.227 57.493 1.00 166.07 11 ALA B N 1
ATOM 3290 C CA . ALA D 1 13 ? -32.736 3.869 56.995 1.00 161.51 11 ALA B CA 1
ATOM 3291 C C . ALA D 1 13 ? -33.009 3.852 55.498 1.00 159.10 11 ALA B C 1
ATOM 3292 O O . ALA D 1 13 ? -32.636 2.890 54.815 1.00 155.20 11 ALA B O 1
ATOM 3294 N N . VAL D 1 14 ? -33.615 4.920 54.965 1.00 158.60 12 VAL B N 1
ATOM 3295 C CA . VAL D 1 14 ? -33.784 5.033 53.517 1.00 156.23 12 VAL B CA 1
ATOM 3296 C C . VAL D 1 14 ? -32.474 5.433 52.813 1.00 155.39 12 VAL B C 1
ATOM 3297 O O . VAL D 1 14 ? -32.363 5.268 51.591 1.00 152.05 12 VAL B O 1
ATOM 3301 N N . GLU D 1 15 ? -31.475 5.954 53.544 1.00 157.04 13 GLU B N 1
ATOM 3302 C CA . GLU D 1 15 ? -30.149 6.147 52.961 1.00 155.32 13 GLU B CA 1
ATOM 3303 C C . GLU D 1 15 ? -29.417 4.829 52.795 1.00 151.97 13 GLU B C 1
ATOM 3304 O O . GLU D 1 15 ? -28.671 4.670 51.824 1.00 148.50 13 GLU B O 1
ATOM 3310 N N . GLU D 1 16 ? -29.670 3.870 53.702 1.00 154.10 14 GLU B N 1
ATOM 3311 C CA . GLU D 1 16 ? -29.162 2.500 53.596 1.00 150.43 14 GLU B CA 1
ATOM 3312 C C . GLU D 1 16 ? -29.770 1.760 52.397 1.00 145.60 14 GLU B C 1
ATOM 3313 O O . GLU D 1 16 ? -29.089 0.943 51.771 1.00 141.86 14 GLU B O 1
ATOM 3319 N N . ARG D 1 17 ? -31.014 2.102 52.030 1.00 147.27 15 ARG B N 1
ATOM 3320 C CA . ARG D 1 17 ? -31.699 1.571 50.856 1.00 143.29 15 ARG B CA 1
ATOM 3321 C C . ARG D 1 17 ? -31.060 2.041 49.547 1.00 141.21 15 ARG B C 1
ATOM 3322 O O . ARG D 1 17 ? -30.983 1.267 48.576 1.00 136.86 15 ARG B O 1
ATOM 3330 N N . VAL D 1 18 ? -30.550 3.280 49.536 1.00 141.97 16 VAL B N 1
ATOM 3331 C CA . VAL D 1 18 ? -29.839 3.825 48.383 1.00 139.57 16 VAL B CA 1
ATOM 3332 C C . VAL D 1 18 ? -28.480 3.149 48.227 1.00 136.71 16 VAL B C 1
ATOM 3333 O O . VAL D 1 18 ? -28.111 2.752 47.118 1.00 132.54 16 VAL B O 1
ATOM 3337 N N . ILE D 1 19 ? -27.795 2.888 49.352 1.00 133.55 17 ILE B N 1
ATOM 3338 C CA . ILE D 1 19 ? -26.500 2.205 49.361 1.00 131.32 17 ILE B CA 1
ATOM 3339 C C . ILE D 1 19 ? -26.639 0.714 49.020 1.00 127.48 17 ILE B C 1
ATOM 3340 O O . ILE D 1 19 ? -25.826 0.177 48.254 1.00 123.94 17 ILE B O 1
ATOM 3345 N N . ASN D 1 20 ? -27.704 0.048 49.506 1.00 135.65 18 ASN B N 1
ATOM 3346 C CA . ASN D 1 20 ? -27.895 -1.387 49.240 1.00 131.97 18 ASN B CA 1
ATOM 3347 C C . ASN D 1 20 ? -28.320 -1.667 47.803 1.00 128.46 18 ASN B C 1
ATOM 3348 O O . ASN D 1 20 ? -27.946 -2.705 47.244 1.00 125.29 18 ASN B O 1
ATOM 3353 N N . GLU D 1 21 ? -29.051 -0.739 47.180 1.00 132.92 19 GLU B N 1
ATOM 3354 C CA . GLU D 1 21 ? -29.449 -0.936 45.794 1.00 129.87 19 GLU B CA 1
ATOM 3355 C C . GLU D 1 21 ? -28.377 -0.510 44.799 1.00 127.55 19 GLU B C 1
ATOM 3356 O O . GLU D 1 21 ? -28.229 -1.142 43.743 1.00 124.20 19 GLU B O 1
ATOM 3362 N N . GLU D 1 22 ? -27.608 0.540 45.105 1.00 122.56 20 GLU B N 1
ATOM 3363 C CA . GLU D 1 22 ? -26.566 0.962 44.177 1.00 120.13 20 GLU B CA 1
ATOM 3364 C C . GLU D 1 22 ? -25.329 0.078 44.236 1.00 117.74 20 GLU B C 1
ATOM 3365 O O . GLU D 1 22 ? -24.513 0.133 43.309 1.00 115.16 20 GLU B O 1
ATOM 3371 N N . TYR D 1 23 ? -25.189 -0.730 45.292 1.00 114.49 21 TYR B N 1
ATOM 3372 C CA . TYR D 1 23 ? -24.261 -1.856 45.268 1.00 112.44 21 TYR B CA 1
ATOM 3373 C C . TYR D 1 23 ? -24.679 -2.902 44.234 1.00 109.53 21 TYR B C 1
ATOM 3374 O O . TYR D 1 23 ? -23.820 -3.529 43.593 1.00 107.26 21 TYR B O 1
ATOM 3383 N N . LYS D 1 24 ? -25.994 -3.138 44.104 1.00 119.73 22 LYS B N 1
ATOM 3384 C CA . LYS D 1 24 ? -26.492 -4.206 43.242 1.00 117.71 22 LYS B CA 1
ATOM 3385 C C . LYS D 1 24 ? -26.359 -3.864 41.771 1.00 115.64 22 LYS B C 1
ATOM 3386 O O . LYS D 1 24 ? -26.141 -4.773 40.960 1.00 114.28 22 LYS B O 1
ATOM 3392 N N . ILE D 1 25 ? -26.425 -2.568 41.426 1.00 116.24 23 ILE B N 1
ATOM 3393 C CA . ILE D 1 25 ? -26.216 -2.134 40.035 1.00 114.33 23 ILE B CA 1
ATOM 3394 C C . ILE D 1 25 ? -24.739 -2.232 39.684 1.00 112.83 23 ILE B C 1
ATOM 3395 O O . ILE D 1 25 ? -24.399 -2.640 38.560 1.00 111.39 23 ILE B O 1
ATOM 3400 N N . TRP D 1 26 ? -23.857 -1.966 40.673 1.00 111.17 24 TRP B N 1
ATOM 3401 C CA . TRP D 1 26 ? -22.407 -2.140 40.549 1.00 109.85 24 TRP B CA 1
ATOM 3402 C C . TRP D 1 26 ? -22.013 -3.592 40.299 1.00 108.86 24 TRP B C 1
ATOM 3403 O O . TRP D 1 26 ? -21.106 -3.840 39.512 1.00 107.64 24 TRP B O 1
ATOM 3414 N N . LYS D 1 27 ? -22.696 -4.546 40.935 1.00 111.07 25 LYS B N 1
ATOM 3415 C CA . LYS D 1 27 ? -22.391 -5.967 40.780 1.00 110.93 25 LYS B CA 1
ATOM 3416 C C . LYS D 1 27 ? -22.788 -6.485 39.405 1.00 110.30 25 LYS B C 1
ATOM 3417 O O . LYS D 1 27 ? -22.073 -7.317 38.837 1.00 110.08 25 LYS B O 1
ATOM 3423 N N . LYS D 1 28 ? -23.886 -5.951 38.831 1.00 113.13 26 LYS B N 1
ATOM 3424 C CA . LYS D 1 28 ? -24.198 -6.162 37.415 1.00 112.68 26 LYS B CA 1
ATOM 3425 C C . LYS D 1 28 ? -23.263 -5.383 36.511 1.00 111.32 26 LYS B C 1
ATOM 3426 O O . LYS D 1 28 ? -23.102 -5.762 35.348 1.00 111.41 26 LYS B O 1
ATOM 3432 N N . ASN D 1 29 ? -22.673 -4.275 36.998 1.00 113.86 27 ASN B N 1
ATOM 3433 C CA . ASN D 1 29 ? -21.746 -3.484 36.195 1.00 112.77 27 ASN B CA 1
ATOM 3434 C C . ASN D 1 29 ? -20.323 -4.019 36.219 1.00 112.43 27 ASN B C 1
ATOM 3435 O O . ASN D 1 29 ? -19.519 -3.524 35.429 1.00 111.73 27 ASN B O 1
ATOM 3440 N N . THR D 1 30 ? -19.986 -4.914 37.163 1.00 112.09 28 THR B N 1
ATOM 3441 C CA . THR D 1 30 ? -18.632 -5.463 37.330 1.00 111.91 28 THR B CA 1
ATOM 3442 C C . THR D 1 30 ? -17.908 -6.127 36.142 1.00 112.15 28 THR B C 1
ATOM 3443 O O . THR D 1 30 ? -16.710 -5.870 36.024 1.00 111.80 28 THR B O 1
ATOM 3447 N N . PRO D 1 31 ? -18.506 -7.001 35.271 1.00 113.29 29 PRO B N 1
ATOM 3448 C CA . PRO D 1 31 ? -17.661 -7.568 34.189 1.00 114.07 29 PRO B CA 1
ATOM 3449 C C . PRO D 1 31 ? -17.384 -6.608 33.047 1.00 113.28 29 PRO B C 1
ATOM 3450 O O . PRO D 1 31 ? -16.400 -6.817 32.317 1.00 114.02 29 PRO B O 1
ATOM 3454 N N . PHE D 1 32 ? -18.139 -5.512 32.942 1.00 113.80 30 PHE B N 1
ATOM 3455 C CA . PHE D 1 32 ? -17.789 -4.482 31.979 1.00 113.28 30 PHE B CA 1
ATOM 3456 C C . PHE D 1 32 ? -16.731 -3.520 32.501 1.00 111.97 30 PHE B C 1
ATOM 3457 O O . PHE D 1 32 ? -15.997 -2.939 31.694 1.00 112.52 30 PHE B O 1
ATOM 3465 N N . LEU D 1 33 ? -16.608 -3.360 33.820 1.00 116.20 31 LEU B N 1
ATOM 3466 C CA . LEU D 1 33 ? -15.782 -2.293 34.358 1.00 115.22 31 LEU B CA 1
ATOM 3467 C C . LEU D 1 33 ? -14.476 -2.766 34.966 1.00 115.45 31 LEU B C 1
ATOM 3468 O O . LEU D 1 33 ? -13.664 -1.923 35.371 1.00 114.79 31 LEU B O 1
ATOM 3473 N N . TYR D 1 34 ? -14.283 -4.074 35.124 1.00 114.22 32 TYR B N 1
ATOM 3474 C CA . TYR D 1 34 ? -13.128 -4.604 35.828 1.00 114.58 32 TYR B CA 1
ATOM 3475 C C . TYR D 1 34 ? -12.530 -5.760 35.038 1.00 116.09 32 TYR B C 1
ATOM 3476 O O . TYR D 1 34 ? -13.242 -6.493 34.341 1.00 117.23 32 TYR B O 1
ATOM 3485 N N . ASP D 1 35 ? -11.209 -5.903 35.122 1.00 114.98 33 ASP B N 1
ATOM 3486 C CA . ASP D 1 35 ? -10.594 -7.138 34.660 1.00 117.13 33 ASP B CA 1
ATOM 3487 C C . ASP D 1 35 ? -10.363 -8.114 35.801 1.00 117.69 33 ASP B C 1
ATOM 3488 O O . ASP D 1 35 ? -9.984 -9.263 35.545 1.00 119.69 33 ASP B O 1
ATOM 3493 N N . LEU D 1 36 ? -10.650 -7.691 37.035 1.00 115.16 34 LEU B N 1
ATOM 3494 C CA . LEU D 1 36 ? -10.379 -8.417 38.276 1.00 115.66 34 LEU B CA 1
ATOM 3495 C C . LEU D 1 36 ? -11.102 -7.775 39.452 1.00 114.75 34 LEU B C 1
ATOM 3496 O O . LEU D 1 36 ? -10.899 -6.589 39.693 1.00 113.70 34 LEU B O 1
ATOM 3501 N N . VAL D 1 37 ? -11.942 -8.514 40.182 1.00 111.75 35 VAL B N 1
ATOM 3502 C CA . VAL D 1 37 ? -12.462 -8.090 41.487 1.00 111.82 35 VAL B CA 1
ATOM 3503 C C . VAL D 1 37 ? -12.291 -9.273 42.430 1.00 113.37 35 VAL B C 1
ATOM 3504 O O . VAL D 1 37 ? -12.799 -10.367 42.155 1.00 114.33 35 VAL B O 1
ATOM 3508 N N . MET D 1 38 ? -11.557 -9.072 43.523 1.00 111.36 36 MET B N 1
ATOM 3509 C CA . MET D 1 38 ? -11.561 -10.006 44.641 1.00 112.84 36 MET B CA 1
ATOM 3510 C C . MET D 1 38 ? -12.135 -9.298 45.865 1.00 113.75 36 MET B C 1
ATOM 3511 O O . MET D 1 38 ? -11.854 -8.121 46.095 1.00 113.45 36 MET B O 1
ATOM 3516 N N . THR D 1 39 ? -12.992 -9.997 46.609 1.00 109.33 37 THR B N 1
ATOM 3517 C CA . THR D 1 39 ? -13.636 -9.452 47.799 1.00 110.79 37 THR B CA 1
ATOM 3518 C C . THR D 1 39 ? -13.430 -10.421 48.953 1.00 112.81 37 THR B C 1
ATOM 3519 O O . THR D 1 39 ? -13.733 -11.611 48.818 1.00 113.17 37 THR B O 1
ATOM 3523 N N . HIS D 1 40 ? -12.897 -9.915 50.075 1.00 106.80 38 HIS B N 1
ATOM 3524 C CA . HIS D 1 40 ? -12.631 -10.720 51.263 1.00 108.26 38 HIS B CA 1
ATOM 3525 C C . HIS D 1 40 ? -13.071 -9.951 52.512 1.00 110.47 38 HIS B C 1
ATOM 3526 O O . HIS D 1 40 ? -12.617 -8.825 52.749 1.00 111.59 38 HIS B O 1
ATOM 3533 N N . ALA D 1 41 ? -13.952 -10.551 53.313 1.00 105.81 39 ALA B N 1
ATOM 3534 C CA . ALA D 1 41 ? -14.265 -9.994 54.626 1.00 107.73 39 ALA B CA 1
ATOM 3535 C C . ALA D 1 41 ? -13.163 -10.375 55.604 1.00 107.86 39 ALA B C 1
ATOM 3536 O O . ALA D 1 41 ? -12.959 -11.560 55.893 1.00 106.87 39 ALA B O 1
ATOM 3538 N N . LEU D 1 42 ? -12.499 -9.371 56.169 1.00 107.38 40 LEU B N 1
ATOM 3539 C CA . LEU D 1 42 ? -11.556 -9.603 57.246 1.00 107.92 40 LEU B CA 1
ATOM 3540 C C . LEU D 1 42 ? -12.305 -9.879 58.563 1.00 109.40 40 LEU B C 1
ATOM 3541 O O . LEU D 1 42 ? -13.526 -9.740 58.662 1.00 110.00 40 LEU B O 1
ATOM 3546 N N . GLU D 1 43 ? -11.562 -10.313 59.585 1.00 111.59 41 GLU B N 1
ATOM 3547 C CA . GLU D 1 43 ? -12.208 -10.618 60.857 1.00 112.78 41 GLU B CA 1
ATOM 3548 C C . GLU D 1 43 ? -12.528 -9.347 61.628 1.00 112.09 41 GLU B C 1
ATOM 3549 O O . GLU D 1 43 ? -13.533 -9.289 62.346 1.00 113.30 41 GLU B O 1
ATOM 3555 N N . TRP D 1 44 ? -11.725 -8.313 61.431 1.00 112.17 42 TRP B N 1
ATOM 3556 C CA . TRP D 1 44 ? -11.887 -7.004 62.036 1.00 111.68 42 TRP B CA 1
ATOM 3557 C C . TRP D 1 44 ? -11.593 -6.008 60.930 1.00 109.78 42 TRP B C 1
ATOM 3558 O O . TRP D 1 44 ? -10.835 -6.347 60.008 1.00 108.66 42 TRP B O 1
ATOM 3569 N N . PRO D 1 45 ? -12.200 -4.797 60.932 1.00 103.60 43 PRO B N 1
ATOM 3570 C CA . PRO D 1 45 ? -11.887 -3.809 59.891 1.00 101.99 43 PRO B CA 1
ATOM 3571 C C . PRO D 1 45 ? -10.491 -3.225 60.027 1.00 100.72 43 PRO B C 1
ATOM 3572 O O . PRO D 1 45 ? -9.909 -3.191 61.109 1.00 101.22 43 PRO B O 1
ATOM 3576 N N . SER D 1 46 ? -9.941 -2.804 58.893 1.00 101.40 44 SER B N 1
ATOM 3577 C CA . SER D 1 46 ? -8.609 -2.230 58.838 1.00 100.06 44 SER B CA 1
ATOM 3578 C C . SER D 1 46 ? -8.658 -0.759 58.476 1.00 99.94 44 SER B C 1
ATOM 3579 O O . SER D 1 46 ? -9.362 -0.355 57.551 1.00 99.89 44 SER B O 1
ATOM 3582 N N . LEU D 1 47 ? -7.877 0.030 59.186 1.00 97.15 45 LEU B N 1
ATOM 3583 C CA . LEU D 1 47 ? -7.679 1.426 58.852 1.00 97.83 45 LEU B CA 1
ATOM 3584 C C . LEU D 1 47 ? -6.524 1.622 57.899 1.00 96.43 45 LEU B C 1
ATOM 3585 O O . LEU D 1 47 ? -6.273 2.754 57.478 1.00 96.97 45 LEU B O 1
ATOM 3590 N N . THR D 1 48 ? -5.802 0.552 57.585 1.00 96.29 46 THR B N 1
ATOM 3591 C CA . THR D 1 48 ? -4.497 0.657 56.969 1.00 94.83 46 THR B CA 1
ATOM 3592 C C . THR D 1 48 ? -4.360 -0.432 55.903 1.00 91.90 46 THR B C 1
ATOM 3593 O O . THR D 1 48 ? -4.957 -1.513 56.009 1.00 91.93 46 THR B O 1
ATOM 3597 N N . ALA D 1 49 ? -3.625 -0.101 54.838 1.00 94.51 47 ALA B N 1
ATOM 3598 C CA . ALA D 1 49 ? -3.456 -0.982 53.681 1.00 92.06 47 ALA B CA 1
ATOM 3599 C C . ALA D 1 49 ? -2.196 -0.573 52.944 1.00 90.60 47 ALA B C 1
ATOM 3600 O O . ALA D 1 49 ? -2.134 0.540 52.399 1.00 91.48 47 ALA B O 1
ATOM 3602 N N . GLN D 1 50 ? -1.222 -1.475 52.880 1.00 92.88 48 GLN B N 1
ATOM 3603 C CA . GLN D 1 50 ? -0.045 -1.190 52.096 1.00 92.06 48 GLN B CA 1
ATOM 3604 C C . GLN D 1 50 ? 0.496 -2.481 51.522 1.00 91.36 48 GLN B C 1
ATOM 3605 O O . GLN D 1 50 ? 0.561 -3.490 52.223 1.00 91.41 48 GLN B O 1
ATOM 3611 N N . TRP D 1 51 ? 0.853 -2.444 50.236 1.00 88.51 49 TRP B N 1
ATOM 3612 C CA . TRP D 1 51 ? 1.368 -3.623 49.560 1.00 89.82 49 TRP B CA 1
ATOM 3613 C C . TRP D 1 51 ? 2.837 -3.785 49.900 1.00 89.45 49 TRP B C 1
ATOM 3614 O O . TRP D 1 51 ? 3.602 -2.821 49.806 1.00 89.44 49 TRP B O 1
ATOM 3625 N N . LEU D 1 52 ? 3.219 -4.986 50.330 1.00 95.78 50 LEU B N 1
ATOM 3626 C CA . LEU D 1 52 ? 4.627 -5.321 50.495 1.00 95.94 50 LEU B CA 1
ATOM 3627 C C . LEU D 1 52 ? 5.297 -5.407 49.118 1.00 98.90 50 LEU B C 1
ATOM 3628 O O . LEU D 1 52 ? 4.645 -5.810 48.145 1.00 101.49 50 LEU B O 1
ATOM 3633 N N . PRO D 1 53 ? 6.563 -4.966 48.974 1.00 98.89 51 PRO B N 1
ATOM 3634 C CA . PRO D 1 53 ? 7.092 -4.726 47.619 1.00 102.40 51 PRO B CA 1
ATOM 3635 C C . PRO D 1 53 ? 7.540 -5.969 46.875 1.00 104.28 51 PRO B C 1
ATOM 3636 O O . PRO D 1 53 ? 7.795 -5.880 45.665 1.00 107.03 51 PRO B O 1
ATOM 3640 N N . ASP D 1 54 ? 7.595 -7.114 47.541 1.00 106.44 52 ASP B N 1
ATOM 3641 C CA . ASP D 1 54 ? 8.039 -8.348 46.928 1.00 108.32 52 ASP B CA 1
ATOM 3642 C C . ASP D 1 54 ? 6.878 -9.067 46.258 1.00 109.87 52 ASP B C 1
ATOM 3643 O O . ASP D 1 54 ? 5.759 -9.099 46.775 1.00 109.27 52 ASP B O 1
ATOM 3648 N N . VAL D 1 55 ? 7.140 -9.610 45.077 1.00 107.77 53 VAL B N 1
ATOM 3649 C CA . VAL D 1 55 ? 6.258 -10.578 44.446 1.00 109.29 53 VAL B CA 1
ATOM 3650 C C . VAL D 1 55 ? 7.022 -11.896 44.407 1.00 110.62 53 VAL B C 1
ATOM 3651 O O . VAL D 1 55 ? 8.236 -11.913 44.165 1.00 111.23 53 VAL B O 1
ATOM 3655 N N . THR D 1 56 ? 6.370 -12.975 44.801 1.00 112.99 54 THR B N 1
ATOM 3656 C CA . THR D 1 56 ? 6.883 -14.298 44.489 1.00 115.11 54 THR B CA 1
ATOM 3657 C C . THR D 1 56 ? 5.909 -14.924 43.498 1.00 117.25 54 THR B C 1
ATOM 3658 O O . THR D 1 56 ? 4.893 -15.500 43.880 1.00 117.94 54 THR B O 1
ATOM 3662 N N . ARG D 1 57 ? 6.202 -14.784 42.230 1.00 117.59 55 ARG B N 1
ATOM 3663 C CA . ARG D 1 57 ? 5.606 -15.727 41.301 1.00 119.87 55 ARG B CA 1
ATOM 3664 C C . ARG D 1 57 ? 6.425 -17.005 41.322 1.00 121.36 55 ARG B C 1
ATOM 3665 O O . ARG D 1 57 ? 7.636 -16.957 41.114 1.00 121.87 55 ARG B O 1
ATOM 3673 N N . PRO D 1 58 ? 5.805 -18.168 41.498 1.00 126.06 56 PRO B N 1
ATOM 3674 C CA . PRO D 1 58 ? 6.386 -19.370 40.907 1.00 128.43 56 PRO B CA 1
ATOM 3675 C C . PRO D 1 58 ? 6.248 -19.305 39.393 1.00 130.70 56 PRO B C 1
ATOM 3676 O O . PRO D 1 58 ? 5.391 -18.592 38.839 1.00 130.65 56 PRO B O 1
ATOM 3680 N N . GLU D 1 59 ? 7.138 -20.045 38.716 1.00 133.55 57 GLU B N 1
ATOM 3681 C CA . GLU D 1 59 ? 6.872 -20.419 37.332 1.00 136.29 57 GLU B CA 1
ATOM 3682 C C . GLU D 1 59 ? 5.650 -21.323 37.348 1.00 137.24 57 GLU B C 1
ATOM 3683 O O . GLU D 1 59 ? 5.501 -22.163 38.246 1.00 137.19 57 GLU B O 1
ATOM 3689 N N . GLY D 1 60 ? 4.703 -20.998 36.472 1.00 141.21 58 GLY B N 1
ATOM 3690 C CA . GLY D 1 60 ? 3.351 -21.488 36.540 1.00 141.66 58 GLY B CA 1
ATOM 3691 C C . GLY D 1 60 ? 2.572 -21.044 37.778 1.00 139.53 58 GLY B C 1
ATOM 3692 O O . GLY D 1 60 ? 2.785 -19.962 38.355 1.00 137.28 58 GLY B O 1
ATOM 3693 N N . LYS D 1 61 ? 1.640 -21.934 38.161 1.00 140.04 59 LYS B N 1
ATOM 3694 C CA . LYS D 1 61 ? 0.530 -22.009 39.112 1.00 139.16 59 LYS B CA 1
ATOM 3695 C C . LYS D 1 61 ? -0.713 -21.269 38.602 1.00 138.97 59 LYS B C 1
ATOM 3696 O O . LYS D 1 61 ? -1.780 -21.415 39.213 1.00 139.02 59 LYS B O 1
ATOM 3702 N N . ASP D 1 62 ? -0.615 -20.527 37.472 1.00 139.03 60 ASP B N 1
ATOM 3703 C CA . ASP D 1 62 ? -1.482 -19.445 36.952 1.00 138.23 60 ASP B CA 1
ATOM 3704 C C . ASP D 1 62 ? -1.700 -18.292 37.940 1.00 135.41 60 ASP B C 1
ATOM 3705 O O . ASP D 1 62 ? -2.722 -17.606 37.835 1.00 134.79 60 ASP B O 1
ATOM 3710 N N . PHE D 1 63 ? -0.785 -18.058 38.896 1.00 129.81 61 PHE B N 1
ATOM 3711 C CA . PHE D 1 63 ? -0.841 -16.896 39.771 1.00 127.10 61 PHE B CA 1
ATOM 3712 C C . PHE D 1 63 ? 0.556 -16.488 40.222 1.00 125.74 61 PHE B C 1
ATOM 3713 O O . PHE D 1 63 ? 1.531 -17.234 40.101 1.00 126.67 61 PHE B O 1
ATOM 3721 N N . SER D 1 64 ? 0.607 -15.292 40.794 1.00 119.02 62 SER B N 1
ATOM 3722 C CA . SER D 1 64 ? 1.719 -14.788 41.573 1.00 117.36 62 SER B CA 1
ATOM 3723 C C . SER D 1 64 ? 1.208 -14.421 42.960 1.00 115.89 62 SER B C 1
ATOM 3724 O O . SER D 1 64 ? 0.063 -13.992 43.110 1.00 115.54 62 SER B O 1
ATOM 3727 N N . ILE D 1 65 ? 2.070 -14.561 43.967 1.00 112.59 63 ILE B N 1
ATOM 3728 C CA . ILE D 1 65 ? 1.731 -14.264 45.356 1.00 111.57 63 ILE B CA 1
ATOM 3729 C C . ILE D 1 65 ? 2.194 -12.851 45.662 1.00 109.07 63 ILE B C 1
ATOM 3730 O O . ILE D 1 65 ? 3.387 -12.542 45.565 1.00 108.10 63 ILE B O 1
ATOM 3735 N N . HIS D 1 66 ? 1.264 -12.006 46.062 1.00 106.95 64 HIS B N 1
ATOM 3736 C CA . HIS D 1 66 ? 1.559 -10.652 46.490 1.00 104.68 64 HIS B CA 1
ATOM 3737 C C . HIS D 1 66 ? 1.142 -10.479 47.950 1.00 104.08 64 HIS B C 1
ATOM 3738 O O . HIS D 1 66 ? 0.295 -11.216 48.454 1.00 105.94 64 HIS B O 1
ATOM 3745 N N . ARG D 1 67 ? 1.777 -9.543 48.663 1.00 104.37 65 ARG B N 1
ATOM 3746 C CA . ARG D 1 67 ? 1.576 -9.399 50.101 1.00 102.87 65 ARG B CA 1
ATOM 3747 C C . ARG D 1 67 ? 1.143 -7.989 50.511 1.00 99.67 65 ARG B C 1
ATOM 3748 O O . ARG D 1 67 ? 1.511 -6.997 49.872 1.00 97.99 65 ARG B O 1
ATOM 3756 N N . LEU D 1 68 ? 0.350 -7.926 51.603 1.00 98.45 66 LEU B N 1
ATOM 3757 C CA . LEU D 1 68 ? -0.355 -6.729 52.068 1.00 96.08 66 LEU B CA 1
ATOM 3758 C C . LEU D 1 68 ? -0.294 -6.547 53.582 1.00 95.46 66 LEU B C 1
ATOM 3759 O O . LEU D 1 68 ? -0.446 -7.516 54.323 1.00 97.95 66 LEU B O 1
ATOM 3764 N N . VAL D 1 69 ? -0.165 -5.299 54.050 1.00 95.07 67 VAL B N 1
ATOM 3765 C CA . VAL D 1 69 ? -0.047 -4.992 55.483 1.00 95.81 67 VAL B CA 1
ATOM 3766 C C . VAL D 1 69 ? -1.339 -4.375 56.011 1.00 97.92 67 VAL B C 1
ATOM 3767 O O . VAL D 1 69 ? -1.720 -3.264 55.615 1.00 97.65 67 VAL B O 1
ATOM 3771 N N . LEU D 1 70 ? -1.991 -5.082 56.938 1.00 96.25 68 LEU B N 1
ATOM 3772 C CA . LEU D 1 70 ? -3.258 -4.682 57.557 1.00 99.26 68 LEU B CA 1
ATOM 3773 C C . LEU D 1 70 ? -3.079 -4.476 59.063 1.00 100.76 68 LEU B C 1
ATOM 3774 O O . LEU D 1 70 ? -2.014 -4.701 59.627 1.00 99.70 68 LEU B O 1
ATOM 3779 N N . GLY D 1 71 ? -4.151 -4.054 59.720 1.00 102.14 69 GLY B N 1
ATOM 3780 C CA . GLY D 1 71 ? -4.170 -3.909 61.166 1.00 103.01 69 GLY B CA 1
ATOM 3781 C C . GLY D 1 71 ? -5.608 -3.967 61.620 1.00 104.73 69 GLY B C 1
ATOM 3782 O O . GLY D 1 71 ? -6.523 -3.996 60.800 1.00 104.65 69 GLY B O 1
ATOM 3783 N N . THR D 1 72 ? -5.815 -4.066 62.935 1.00 105.61 70 THR B N 1
ATOM 3784 C CA . THR D 1 72 ? -7.159 -4.052 63.501 1.00 107.07 70 THR B CA 1
ATOM 3785 C C . THR D 1 72 ? -7.293 -2.815 64.385 1.00 108.11 70 THR B C 1
ATOM 3786 O O . THR D 1 72 ? -6.288 -2.252 64.813 1.00 108.04 70 THR B O 1
ATOM 3790 N N . HIS D 1 73 ? -8.525 -2.363 64.667 1.00 107.72 71 HIS B N 1
ATOM 3791 C CA . HIS D 1 73 ? -8.670 -1.140 65.476 1.00 109.56 71 HIS B CA 1
ATOM 3792 C C . HIS D 1 73 ? -9.750 -1.297 66.557 1.00 111.73 71 HIS B C 1
ATOM 3793 O O . HIS D 1 73 ? -10.528 -0.374 66.836 1.00 113.29 71 HIS B O 1
ATOM 3800 N N . THR D 1 74 ? -9.766 -2.437 67.235 1.00 116.88 72 THR B N 1
ATOM 3801 C CA . THR D 1 74 ? -10.856 -2.757 68.146 1.00 118.90 72 THR B CA 1
ATOM 3802 C C . THR D 1 74 ? -10.404 -2.594 69.588 1.00 120.41 72 THR B C 1
ATOM 3803 O O . THR D 1 74 ? -9.219 -2.721 69.902 1.00 119.66 72 THR B O 1
ATOM 3807 N N . SER D 1 75 ? -11.359 -2.306 70.459 1.00 125.82 73 SER B N 1
ATOM 3808 C CA . SER D 1 75 ? -11.099 -2.269 71.888 1.00 127.61 73 SER B CA 1
ATOM 3809 C C . SER D 1 75 ? -11.631 -3.485 72.608 1.00 128.75 73 SER B C 1
ATOM 3810 O O . SER D 1 75 ? -11.402 -3.609 73.814 1.00 130.85 73 SER B O 1
ATOM 3813 N N . ASP D 1 76 ? -12.369 -4.354 71.923 1.00 132.60 74 ASP B N 1
ATOM 3814 C CA . ASP D 1 76 ? -13.043 -5.445 72.620 1.00 134.34 74 ASP B CA 1
ATOM 3815 C C . ASP D 1 76 ? -12.183 -6.689 72.740 1.00 133.52 74 ASP B C 1
ATOM 3816 O O . ASP D 1 76 ? -12.369 -7.468 73.691 1.00 135.20 74 ASP B O 1
ATOM 3821 N N . GLU D 1 77 ? -11.293 -6.906 71.779 1.00 126.96 75 GLU B N 1
ATOM 3822 C CA . GLU D 1 77 ? -10.452 -8.085 71.718 1.00 126.02 75 GLU B CA 1
ATOM 3823 C C . GLU D 1 77 ? -8.987 -7.654 71.680 1.00 124.24 75 GLU B C 1
ATOM 3824 O O . GLU D 1 77 ? -8.663 -6.462 71.682 1.00 123.89 75 GLU B O 1
ATOM 3830 N N . GLN D 1 78 ? -8.104 -8.649 71.685 1.00 123.21 76 GLN B N 1
ATOM 3831 C CA . GLN D 1 78 ? -6.684 -8.435 71.437 1.00 121.33 76 GLN B CA 1
ATOM 3832 C C . GLN D 1 78 ? -6.440 -8.004 69.988 1.00 119.68 76 GLN B C 1
ATOM 3833 O O . GLN D 1 78 ? -6.841 -8.704 69.054 1.00 119.34 76 GLN B O 1
ATOM 3839 N N . ASN D 1 79 ? -5.778 -6.859 69.810 1.00 116.05 77 ASN B N 1
ATOM 3840 C CA . ASN D 1 79 ? -5.509 -6.300 68.497 1.00 114.27 77 ASN B CA 1
ATOM 3841 C C . ASN D 1 79 ? -4.375 -7.030 67.797 1.00 112.67 77 ASN B C 1
ATOM 3842 O O . ASN D 1 79 ? -3.614 -7.775 68.403 1.00 112.75 77 ASN B O 1
ATOM 3847 N N . HIS D 1 80 ? -4.270 -6.813 66.492 1.00 113.25 78 HIS B N 1
ATOM 3848 C CA . HIS D 1 80 ? -3.345 -7.608 65.697 1.00 111.94 78 HIS B CA 1
ATOM 3849 C C . HIS D 1 80 ? -2.734 -6.787 64.566 1.00 110.21 78 HIS B C 1
ATOM 3850 O O . HIS D 1 80 ? -3.320 -5.812 64.087 1.00 110.39 78 HIS B O 1
ATOM 3857 N N . LEU D 1 81 ? -1.528 -7.193 64.167 1.00 110.96 79 LEU B N 1
ATOM 3858 C CA . LEU D 1 81 ? -0.868 -6.750 62.937 1.00 109.03 79 LEU B CA 1
ATOM 3859 C C . LEU D 1 81 ? -0.908 -7.901 61.931 1.00 108.98 79 LEU B C 1
ATOM 3860 O O . LEU D 1 81 ? -0.454 -9.009 62.230 1.00 109.30 79 LEU B O 1
ATOM 3865 N N . VAL D 1 82 ? -1.460 -7.648 60.747 1.00 104.76 80 VAL B N 1
ATOM 3866 C CA . VAL D 1 82 ? -1.829 -8.707 59.807 1.00 106.27 80 VAL B CA 1
ATOM 3867 C C . VAL D 1 82 ? -1.005 -8.569 58.524 1.00 103.95 80 VAL B C 1
ATOM 3868 O O . VAL D 1 82 ? -0.956 -7.488 57.923 1.00 101.64 80 VAL B O 1
ATOM 3872 N N . ILE D 1 83 ? -0.348 -9.658 58.107 1.00 103.45 81 ILE B N 1
ATOM 3873 C CA . ILE D 1 83 ? 0.111 -9.802 56.728 1.00 102.48 81 ILE B CA 1
ATOM 3874 C C . ILE D 1 83 ? -0.835 -10.740 55.977 1.00 107.04 81 ILE B C 1
ATOM 3875 O O . ILE D 1 83 ? -1.011 -11.900 56.361 1.00 110.29 81 ILE B O 1
ATOM 3880 N N . ALA D 1 84 ? -1.440 -10.254 54.900 1.00 100.07 82 ALA B N 1
ATOM 3881 C CA . ALA D 1 84 ? -2.237 -11.098 54.012 1.00 104.64 82 ALA B CA 1
ATOM 3882 C C . ALA D 1 84 ? -1.492 -11.396 52.708 1.00 104.68 82 ALA B C 1
ATOM 3883 O O . ALA D 1 84 ? -0.884 -10.507 52.107 1.00 100.37 82 ALA B O 1
ATOM 3885 N N . SER D 1 85 ? -1.571 -12.648 52.262 1.00 106.96 83 SER B N 1
ATOM 3886 C CA . SER D 1 85 ? -1.128 -13.044 50.932 1.00 106.18 83 SER B CA 1
ATOM 3887 C C . SER D 1 85 ? -2.311 -13.032 49.969 1.00 106.67 83 SER B C 1
ATOM 3888 O O . SER D 1 85 ? -3.360 -13.622 50.252 1.00 108.50 83 SER B O 1
ATOM 3891 N N . VAL D 1 86 ? -2.141 -12.342 48.836 1.00 110.64 84 VAL B N 1
ATOM 3892 C CA . VAL D 1 86 ? -3.180 -12.171 47.817 1.00 109.95 84 VAL B CA 1
ATOM 3893 C C . VAL D 1 86 ? -2.652 -12.704 46.491 1.00 110.21 84 VAL B C 1
ATOM 3894 O O . VAL D 1 86 ? -1.694 -12.158 45.936 1.00 109.00 84 VAL B O 1
ATOM 3898 N N . GLN D 1 87 ? -3.292 -13.750 45.974 1.00 112.46 85 GLN B N 1
ATOM 3899 C CA . GLN D 1 87 ? -2.909 -14.372 44.710 1.00 113.29 85 GLN B CA 1
ATOM 3900 C C . GLN D 1 87 ? -3.589 -13.682 43.531 1.00 112.69 85 GLN B C 1
ATOM 3901 O O . GLN D 1 87 ? -4.816 -13.688 43.431 1.00 113.20 85 GLN B O 1
ATOM 3907 N N . LEU D 1 88 ? -2.791 -13.116 42.624 1.00 117.66 86 LEU B N 1
ATOM 3908 C CA . LEU D 1 88 ? -3.300 -12.456 41.432 1.00 117.88 86 LEU B CA 1
ATOM 3909 C C . LEU D 1 88 ? -2.983 -13.285 40.192 1.00 120.09 86 LEU B C 1
ATOM 3910 O O . LEU D 1 88 ? -1.828 -13.699 40.048 1.00 120.48 86 LEU B O 1
ATOM 3915 N N . PRO D 1 89 ? -3.928 -13.510 39.268 1.00 129.17 87 PRO B N 1
ATOM 3916 C CA . PRO D 1 89 ? -3.662 -14.387 38.115 1.00 131.52 87 PRO B CA 1
ATOM 3917 C C . PRO D 1 89 ? -2.793 -13.742 37.040 1.00 132.13 87 PRO B C 1
ATOM 3918 O O . PRO D 1 89 ? -2.480 -12.551 37.086 1.00 130.81 87 PRO B O 1
ATOM 3922 N N . ASN D 1 90 ? -2.382 -14.578 36.082 1.00 142.40 88 ASN B N 1
ATOM 3923 C CA . ASN D 1 90 ? -1.598 -14.119 34.942 1.00 143.72 88 ASN B CA 1
ATOM 3924 C C . ASN D 1 90 ? -2.466 -13.306 33.987 1.00 144.90 88 ASN B C 1
ATOM 3925 O O . ASN D 1 90 ? -3.698 -13.426 33.966 1.00 145.14 88 ASN B O 1
ATOM 3930 N N . ASP D 1 91 ? -1.813 -12.442 33.220 1.00 153.30 89 ASP B N 1
ATOM 3931 C CA . ASP D 1 91 ? -2.507 -11.688 32.181 1.00 155.07 89 ASP B CA 1
ATOM 3932 C C . ASP D 1 91 ? -2.103 -12.216 30.796 1.00 158.32 89 ASP B C 1
ATOM 3933 O O . ASP D 1 91 ? -2.961 -12.589 29.990 1.00 160.35 89 ASP B O 1
ATOM 3938 N N . LYS D 1 116 ? -7.368 -16.642 45.498 1.00 113.56 114 LYS B N 1
ATOM 3939 C CA . LYS D 1 116 ? -7.421 -16.834 46.952 1.00 114.22 114 LYS B CA 1
ATOM 3940 C C . LYS D 1 116 ? -6.825 -15.666 47.739 1.00 112.13 114 LYS B C 1
ATOM 3941 O O . LYS D 1 116 ? -5.834 -15.086 47.335 1.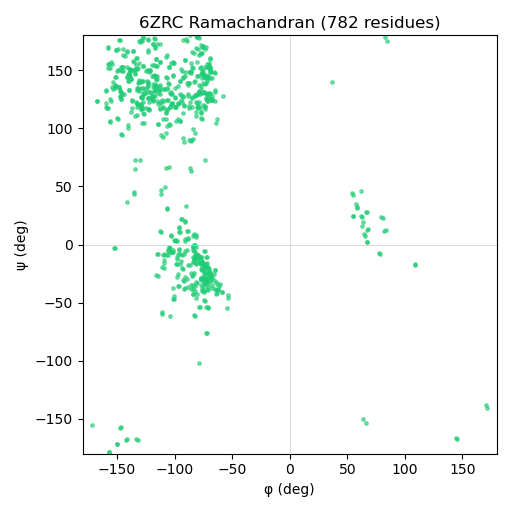00 110.80 114 LYS B O 1
ATOM 3947 N N . ILE D 1 117 ? -7.453 -15.278 48.844 1.00 112.28 115 ILE B N 1
ATOM 3948 C CA . ILE D 1 117 ? -6.849 -14.353 49.800 1.00 111.17 115 ILE B CA 1
ATOM 3949 C C . ILE D 1 117 ? -6.855 -15.026 51.168 1.00 113.26 115 ILE B C 1
ATOM 3950 O O . ILE D 1 117 ? -7.927 -15.330 51.707 1.00 114.00 115 ILE B O 1
ATOM 3955 N N . GLU D 1 118 ? -5.664 -15.267 51.720 1.00 112.93 116 GLU B N 1
ATOM 3956 C CA . GLU D 1 118 ? -5.473 -15.858 53.037 1.00 114.61 116 GLU B CA 1
ATOM 3957 C C . GLU D 1 118 ? -4.633 -14.940 53.928 1.00 113.56 116 GLU B C 1
ATOM 3958 O O . GLU D 1 118 ? -4.009 -13.978 53.469 1.00 112.06 116 GLU B O 1
ATOM 3964 N N . ILE D 1 119 ? -4.622 -15.256 55.226 1.00 115.12 117 ILE B N 1
ATOM 3965 C CA . ILE D 1 119 ? -3.877 -14.496 56.227 1.00 113.33 117 ILE B CA 1
ATOM 3966 C C . ILE D 1 119 ? -2.570 -15.226 56.512 1.00 112.07 117 ILE B C 1
ATOM 3967 O O . ILE D 1 119 ? -2.574 -16.379 56.960 1.00 112.57 117 ILE B O 1
ATOM 3972 N N . GLU D 1 120 ? -1.450 -14.564 56.231 1.00 115.19 118 GLU B N 1
ATOM 3973 C CA . GLU D 1 120 ? -0.152 -15.202 56.408 1.00 112.88 118 GLU B CA 1
ATOM 3974 C C . GLU D 1 120 ? 0.306 -15.118 57.858 1.00 110.76 118 GLU B C 1
ATOM 3975 O O . GLU D 1 120 ? 0.570 -16.140 58.503 1.00 111.02 118 GLU B O 1
ATOM 3981 N N . ILE D 1 121 ? 0.482 -13.892 58.361 1.00 116.36 119 ILE B N 1
ATOM 3982 C CA . ILE D 1 121 ? 0.938 -13.635 59.721 1.00 114.47 119 ILE B CA 1
ATOM 3983 C C . ILE D 1 121 ? -0.138 -12.853 60.476 1.00 115.26 119 ILE B C 1
ATOM 3984 O O . ILE D 1 121 ? -0.752 -11.934 59.923 1.00 115.36 119 ILE B O 1
ATOM 3989 N N . LYS D 1 122 ? -0.378 -13.233 61.737 1.00 118.70 120 LYS B N 1
ATOM 3990 C CA . LYS D 1 122 ? -1.035 -12.381 62.725 1.00 118.71 120 LYS B CA 1
ATOM 3991 C C . LYS D 1 122 ? -0.110 -12.232 63.927 1.00 117.33 120 LYS B C 1
ATOM 3992 O O . LYS D 1 122 ? 0.326 -13.231 64.510 1.00 117.89 120 LYS B O 1
ATOM 3998 N N . ILE D 1 123 ? 0.178 -10.985 64.297 1.00 119.15 121 ILE B N 1
ATOM 3999 C CA . ILE D 1 123 ? 1.100 -10.636 65.371 1.00 118.01 121 ILE B CA 1
ATOM 4000 C C . ILE D 1 123 ? 0.366 -9.695 66.309 1.00 119.24 121 ILE B C 1
ATOM 4001 O O . ILE D 1 123 ? -0.178 -8.691 65.845 1.00 119.24 121 ILE B O 1
ATOM 4006 N N . ASN D 1 124 ? 0.375 -10.007 67.616 1.00 118.12 122 ASN B N 1
ATOM 4007 C CA . ASN D 1 124 ? -0.263 -9.212 68.662 1.00 119.55 122 ASN B CA 1
ATOM 4008 C C . ASN D 1 124 ? 0.326 -7.814 68.831 1.00 118.91 122 ASN B C 1
ATOM 4009 O O . ASN D 1 124 ? 1.445 -7.636 69.315 1.00 118.83 122 ASN B O 1
ATOM 4014 N N . HIS D 1 125 ? -0.442 -6.827 68.398 1.00 114.40 123 HIS B N 1
ATOM 4015 C CA . HIS D 1 125 ? -0.121 -5.415 68.500 1.00 112.14 123 HIS B CA 1
ATOM 4016 C C . HIS D 1 125 ? -0.689 -4.848 69.804 1.00 112.30 123 HIS B C 1
ATOM 4017 O O . HIS D 1 125 ? -1.714 -5.315 70.313 1.00 114.19 123 HIS B O 1
ATOM 4024 N N . GLU D 1 126 ? 0.001 -3.856 70.365 1.00 118.47 124 GLU B N 1
ATOM 4025 C CA . GLU D 1 126 ? -0.450 -3.207 71.599 1.00 118.04 124 GLU B CA 1
ATOM 4026 C C . GLU D 1 126 ? -1.286 -1.995 71.225 1.00 117.17 124 GLU B C 1
ATOM 4027 O O . GLU D 1 126 ? -0.750 -1.003 70.724 1.00 116.69 124 GLU B O 1
ATOM 4033 N N . GLY D 1 127 ? -2.576 -2.041 71.519 1.00 115.42 125 GLY B N 1
ATOM 4034 C CA . GLY D 1 127 ? -3.435 -0.939 71.146 1.00 114.87 125 GLY B CA 1
ATOM 4035 C C . GLY D 1 127 ? -3.896 -1.017 69.707 1.00 115.54 125 GLY B C 1
ATOM 4036 O O . GLY D 1 127 ? -3.547 -1.924 68.949 1.00 116.62 125 GLY B O 1
ATOM 4037 N N . GLU D 1 128 ? -4.711 -0.026 69.341 1.00 115.84 126 GLU B N 1
ATOM 4038 C CA . GLU D 1 128 ? -5.321 0.037 68.020 1.00 116.49 126 GLU B CA 1
ATOM 4039 C C . GLU D 1 128 ? -4.280 0.412 66.966 1.00 116.71 126 GLU B C 1
ATOM 4040 O O . GLU D 1 128 ? -3.334 1.153 67.246 1.00 115.92 126 GLU B O 1
ATOM 4046 N N . VAL D 1 129 ? -4.412 -0.173 65.778 1.00 106.75 127 VAL B N 1
ATOM 4047 C CA . VAL D 1 129 ? -3.508 0.086 64.659 1.00 106.63 127 VAL B CA 1
ATOM 4048 C C . VAL D 1 129 ? -4.155 1.160 63.800 1.00 106.33 127 VAL B C 1
ATOM 4049 O O . VAL D 1 129 ? -5.137 0.894 63.100 1.00 107.16 127 VAL B O 1
ATOM 4053 N N . ASN D 1 130 ? -3.631 2.387 63.868 1.00 107.92 128 ASN B N 1
ATOM 4054 C CA . ASN D 1 130 ? -4.171 3.462 63.038 1.00 107.65 128 ASN B CA 1
ATOM 4055 C C . ASN D 1 130 ? -3.560 3.458 61.633 1.00 108.10 128 ASN B C 1
ATOM 4056 O O . ASN D 1 130 ? -4.283 3.641 60.650 1.00 108.12 128 ASN B O 1
ATOM 4061 N N . ARG D 1 131 ? -2.245 3.254 61.512 1.00 104.09 129 ARG B N 1
ATOM 4062 C CA . ARG D 1 131 ? -1.586 3.217 60.207 1.00 104.56 129 ARG B CA 1
ATOM 4063 C C . ARG D 1 131 ? -0.336 2.364 60.302 1.00 104.28 129 ARG B C 1
ATOM 4064 O O . ARG D 1 131 ? 0.444 2.574 61.226 1.00 103.56 129 ARG B O 1
ATOM 4072 N N . ALA D 1 132 ? -0.119 1.460 59.336 1.00 101.78 130 ALA B N 1
ATOM 4073 C CA . ALA D 1 132 ? 1.012 0.534 59.347 1.00 99.48 130 ALA B CA 1
ATOM 4074 C C . ALA D 1 132 ? 1.776 0.601 58.031 1.00 97.21 130 ALA B C 1
ATOM 4075 O O . ALA D 1 132 ? 1.230 0.259 56.978 1.00 96.73 130 ALA B O 1
ATOM 4077 N N . ARG D 1 133 ? 3.046 1.001 58.099 1.00 97.35 131 ARG B N 1
ATOM 4078 C CA . ARG D 1 133 ? 3.908 1.160 56.933 1.00 95.02 131 ARG B CA 1
ATOM 4079 C C . ARG D 1 133 ? 5.224 0.396 57.079 1.00 93.23 131 ARG B C 1
ATOM 4080 O O . ARG D 1 133 ? 5.832 0.392 58.160 1.00 93.85 131 ARG B O 1
ATOM 4088 N N . TYR D 1 134 ? 5.692 -0.216 55.986 1.00 101.63 132 TYR B N 1
ATOM 4089 C CA . TYR D 1 134 ? 6.984 -0.893 56.043 1.00 100.56 132 TYR B CA 1
ATOM 4090 C C . TYR D 1 134 ? 8.134 0.094 55.804 1.00 99.50 132 TYR B C 1
ATOM 4091 O O . TYR D 1 134 ? 7.985 1.083 55.091 1.00 100.09 132 TYR B O 1
ATOM 4100 N N . MET D 1 135 ? 9.279 -0.210 56.357 1.00 103.88 133 MET B N 1
ATOM 4101 C CA . MET D 1 135 ? 10.510 0.518 56.052 1.00 103.18 133 MET B CA 1
ATOM 4102 C C . MET D 1 135 ? 11.041 0.021 54.712 1.00 102.08 133 MET B C 1
ATOM 4103 O O . MET D 1 135 ? 11.089 -1.186 54.521 1.00 101.91 133 MET B O 1
ATOM 4108 N N . PRO D 1 136 ? 11.401 0.908 53.758 1.00 104.78 134 PRO B N 1
ATOM 4109 C CA . PRO D 1 136 ? 11.852 0.439 52.426 1.00 104.63 134 PRO B CA 1
ATOM 4110 C C . PRO D 1 136 ? 13.194 -0.248 52.419 1.00 103.74 134 PRO B C 1
ATOM 4111 O O . PRO D 1 136 ? 13.380 -1.189 51.644 1.00 104.08 134 PRO B O 1
ATOM 4115 N N . GLN D 1 137 ? 14.072 0.102 53.350 1.00 101.74 135 GLN B N 1
ATOM 4116 C CA . GLN D 1 137 ? 15.415 -0.453 53.389 1.00 100.46 135 GLN B CA 1
ATOM 4117 C C . GLN D 1 137 ? 15.471 -1.840 54.028 1.00 100.24 135 GLN B C 1
ATOM 4118 O O . GLN D 1 137 ? 16.496 -2.520 53.886 1.00 99.60 135 GLN B O 1
ATOM 4124 N N . ASN D 1 138 ? 14.383 -2.281 54.706 1.00 99.95 136 ASN B N 1
ATOM 4125 C CA . ASN D 1 138 ? 14.117 -3.670 55.097 1.00 101.00 136 ASN B CA 1
ATOM 4126 C C . ASN D 1 138 ? 12.607 -3.823 55.271 1.00 102.42 136 ASN B C 1
ATOM 4127 O O . ASN D 1 138 ? 12.060 -3.364 56.285 1.00 102.57 136 ASN B O 1
ATOM 4132 N N . PRO D 1 139 ? 11.898 -4.473 54.332 1.00 101.06 137 PRO B N 1
ATOM 4133 C CA . PRO D 1 139 ? 10.422 -4.553 54.426 1.00 102.44 137 PRO B CA 1
ATOM 4134 C C . PRO D 1 139 ? 9.875 -5.515 55.476 1.00 104.20 137 PRO B C 1
ATOM 4135 O O . PRO D 1 139 ? 8.651 -5.533 55.681 1.00 105.74 137 PRO B O 1
ATOM 4139 N N . CYS D 1 140 ? 10.727 -6.290 56.157 1.00 103.12 138 CYS B N 1
ATOM 4140 C CA . CYS D 1 140 ? 10.325 -7.016 57.354 1.00 104.93 138 CYS B CA 1
ATOM 4141 C C . CYS D 1 140 ? 10.038 -6.106 58.553 1.00 103.96 138 CYS B C 1
ATOM 4142 O O . CYS D 1 140 ? 9.320 -6.525 59.462 1.00 105.80 138 CYS B O 1
ATOM 4145 N N . ILE D 1 141 ? 10.602 -4.900 58.590 1.00 101.98 139 ILE B N 1
ATOM 4146 C CA . ILE D 1 141 ? 10.336 -3.935 59.650 1.00 102.22 139 ILE B CA 1
ATOM 4147 C C . ILE D 1 141 ? 9.102 -3.129 59.270 1.00 102.71 139 ILE B C 1
ATOM 4148 O O . ILE D 1 141 ? 9.022 -2.569 58.174 1.00 101.74 139 ILE B O 1
ATOM 4153 N N . ILE D 1 142 ? 8.098 -3.156 60.147 1.00 99.13 140 ILE B N 1
ATOM 4154 C CA . ILE D 1 142 ? 6.819 -2.484 59.952 1.00 100.35 140 ILE B CA 1
ATOM 4155 C C . ILE D 1 142 ? 6.677 -1.470 61.084 1.00 101.54 140 ILE B C 1
ATOM 4156 O O . ILE D 1 142 ? 6.845 -1.831 62.253 1.00 102.48 140 ILE B O 1
ATOM 4161 N N . ALA D 1 143 ? 6.398 -0.207 60.759 1.00 98.78 141 ALA B N 1
ATOM 4162 C CA . ALA D 1 143 ? 6.125 0.794 61.787 1.00 100.62 141 ALA B CA 1
ATOM 4163 C C . ALA D 1 143 ? 4.627 0.968 61.896 1.00 102.26 141 ALA B C 1
ATOM 4164 O O . ALA D 1 143 ? 3.962 1.100 60.871 1.00 102.37 141 ALA B O 1
ATOM 4166 N N . THR D 1 144 ? 4.098 1.002 63.126 1.00 103.33 142 THR B N 1
ATOM 4167 C CA . THR D 1 144 ? 2.672 1.224 63.331 1.00 104.21 142 THR B CA 1
ATOM 4168 C C . THR D 1 144 ? 2.414 2.502 64.121 1.00 104.68 142 THR B C 1
ATOM 4169 O O . THR D 1 144 ? 3.200 2.883 64.982 1.00 104.73 142 THR B O 1
ATOM 4173 N N . LYS D 1 145 ? 1.323 3.184 63.798 1.00 109.67 143 LYS B N 1
ATOM 4174 C CA . LYS D 1 145 ? 0.893 4.349 64.560 1.00 110.01 143 LYS B CA 1
ATOM 4175 C C . LYS D 1 145 ? -0.298 3.973 65.447 1.00 109.82 143 LYS B C 1
ATOM 4176 O O . LYS D 1 145 ? -1.249 3.328 64.994 1.00 109.76 143 LYS B O 1
ATOM 4182 N N . THR D 1 146 ? -0.209 4.321 66.723 1.00 116.77 144 THR B N 1
ATOM 4183 C CA . THR D 1 146 ? -1.221 3.997 67.713 1.00 116.36 144 THR B CA 1
ATOM 4184 C C . THR D 1 146 ? -1.976 5.272 68.084 1.00 116.00 144 THR B C 1
ATOM 4185 O O . THR D 1 146 ? -1.448 6.370 67.875 1.00 116.25 144 THR B O 1
ATOM 4189 N N . PRO D 1 147 ? -3.185 5.189 68.683 1.00 119.02 145 PRO B N 1
ATOM 4190 C CA . PRO D 1 147 ? -3.824 6.419 69.202 1.00 118.50 145 PRO B CA 1
ATOM 4191 C C . PRO D 1 147 ? -3.181 7.006 70.460 1.00 118.71 145 PRO B C 1
ATOM 4192 O O . PRO D 1 147 ? -3.535 8.131 70.848 1.00 118.54 145 PRO B O 1
ATOM 4196 N N . SER D 1 148 ? -2.274 6.292 71.116 1.00 123.70 146 SER B N 1
ATOM 4197 C CA . SER D 1 148 ? -1.410 6.867 72.118 1.00 124.12 146 SER B CA 1
ATOM 4198 C C . SER D 1 148 ? -0.256 7.625 71.451 1.00 125.22 146 SER B C 1
ATOM 4199 O O . SER D 1 148 ? -0.059 7.593 70.230 1.00 125.40 146 SER B O 1
ATOM 4202 N N . SER D 1 149 ? 0.590 8.243 72.275 1.00 129.14 147 SER B N 1
ATOM 4203 C CA . SER D 1 149 ? 1.548 9.235 71.795 1.00 130.20 147 SER B CA 1
ATOM 4204 C C . SER D 1 149 ? 2.855 8.638 71.241 1.00 130.54 147 SER B C 1
ATOM 4205 O O . SER D 1 149 ? 3.777 9.404 70.919 1.00 131.24 147 SER B O 1
ATOM 4208 N N . ASP D 1 150 ? 2.957 7.316 71.100 1.00 126.09 148 ASP B N 1
ATOM 4209 C CA . ASP D 1 150 ? 4.176 6.643 70.679 1.00 126.12 148 ASP B CA 1
ATOM 4210 C C . ASP D 1 150 ? 3.944 5.978 69.327 1.00 125.61 148 ASP B C 1
ATOM 4211 O O . ASP D 1 150 ? 2.835 5.972 68.794 1.00 125.48 148 ASP B O 1
ATOM 4216 N N . VAL D 1 151 ? 5.030 5.458 68.760 1.00 118.80 149 VAL B N 1
ATOM 4217 C CA . VAL D 1 151 ? 5.054 4.731 67.493 1.00 114.75 149 VAL B CA 1
ATOM 4218 C C . VAL D 1 151 ? 5.666 3.367 67.777 1.00 112.97 149 VAL B C 1
ATOM 4219 O O . VAL D 1 151 ? 6.729 3.295 68.409 1.00 114.53 149 VAL B O 1
ATOM 4223 N N . LEU D 1 152 ? 4.974 2.290 67.406 1.00 107.76 150 LEU B N 1
ATOM 4224 C CA . LEU D 1 152 ? 5.569 0.973 67.566 1.00 108.20 150 LEU B CA 1
ATOM 4225 C C . LEU D 1 152 ? 6.244 0.534 66.287 1.00 105.79 150 LEU B C 1
ATOM 4226 O O . LEU D 1 152 ? 5.895 0.976 65.198 1.00 103.55 150 LEU B O 1
ATOM 4231 N N . VAL D 1 153 ? 7.276 -0.286 66.439 1.00 109.48 151 VAL B N 1
ATOM 4232 C CA . VAL D 1 153 ? 8.043 -0.855 65.338 1.00 107.58 151 VAL B CA 1
ATOM 4233 C C . VAL D 1 153 ? 8.106 -2.355 65.583 1.00 110.39 151 VAL B C 1
ATOM 4234 O O . VAL D 1 153 ? 8.613 -2.795 66.621 1.00 111.97 151 VAL B O 1
ATOM 4238 N N . PHE D 1 154 ? 7.604 -3.134 64.641 1.00 106.91 152 PHE B N 1
ATOM 4239 C CA . PHE D 1 154 ? 7.668 -4.581 64.721 1.00 110.23 152 PHE B CA 1
ATOM 4240 C C . PHE D 1 154 ? 8.599 -5.099 63.631 1.00 108.28 152 PHE B C 1
ATOM 4241 O O . PHE D 1 154 ? 8.853 -4.422 62.638 1.00 105.39 152 PHE B O 1
ATOM 4249 N N . ASP D 1 155 ? 9.134 -6.296 63.850 1.00 114.42 153 ASP B N 1
ATOM 4250 C CA . ASP D 1 155 ? 9.875 -7.063 62.850 1.00 113.10 153 ASP B CA 1
ATOM 4251 C C . ASP D 1 155 ? 9.194 -8.419 62.810 1.00 117.31 153 ASP B C 1
ATOM 4252 O O . ASP D 1 155 ? 9.314 -9.178 63.777 1.00 118.10 153 ASP B O 1
ATOM 4257 N N . TYR D 1 156 ? 8.521 -8.738 61.684 1.00 113.07 154 TYR B N 1
ATOM 4258 C CA . TYR D 1 156 ? 7.614 -9.891 61.638 1.00 115.03 154 TYR B CA 1
ATOM 4259 C C . TYR D 1 156 ? 8.341 -11.235 61.610 1.00 115.60 154 TYR B C 1
ATOM 4260 O O . TYR D 1 156 ? 7.749 -12.253 61.981 1.00 116.71 154 TYR B O 1
ATOM 4269 N N . THR D 1 157 ? 9.624 -11.238 61.245 1.00 120.76 155 THR B N 1
ATOM 4270 C CA . THR D 1 157 ? 10.462 -12.424 61.346 1.00 120.59 155 THR B CA 1
ATOM 4271 C C . THR D 1 157 ? 10.787 -12.816 62.789 1.00 119.25 155 THR B C 1
ATOM 4272 O O . THR D 1 157 ? 11.147 -13.974 63.029 1.00 119.21 155 THR B O 1
ATOM 4276 N N . LYS D 1 158 ? 10.684 -11.890 63.748 1.00 123.11 156 LYS B N 1
ATOM 4277 C CA . LYS D 1 158 ? 10.989 -12.156 65.147 1.00 122.15 156 LYS B CA 1
ATOM 4278 C C . LYS D 1 158 ? 9.765 -12.548 65.968 1.00 125.57 156 LYS B C 1
ATOM 4279 O O . LYS D 1 158 ? 9.794 -12.407 67.196 1.00 125.68 156 LYS B O 1
ATOM 4285 N N . HIS D 1 159 ? 8.702 -13.036 65.342 1.00 122.51 157 HIS B N 1
ATOM 4286 C CA . HIS D 1 159 ? 7.471 -13.337 66.062 1.00 125.17 157 HIS B CA 1
ATOM 4287 C C . HIS D 1 159 ? 6.916 -14.674 65.639 1.00 126.73 157 HIS B C 1
ATOM 4288 O O . HIS D 1 159 ? 7.255 -15.190 64.557 1.00 126.48 157 HIS B O 1
ATOM 4295 N N . PRO D 1 160 ? 6.089 -15.319 66.477 1.00 131.07 158 PRO B N 1
ATOM 4296 C CA . PRO D 1 160 ? 5.253 -16.420 66.000 1.00 132.13 158 PRO B CA 1
ATOM 4297 C C . PRO D 1 160 ? 4.212 -15.951 64.989 1.00 131.59 158 PRO B C 1
ATOM 4298 O O . PRO D 1 160 ? 3.710 -14.823 65.057 1.00 131.19 158 PRO B O 1
ATOM 4302 N N . SER D 1 161 ? 3.902 -16.851 64.043 1.00 133.76 159 SER B N 1
ATOM 4303 C CA . SER D 1 161 ? 3.073 -16.504 62.892 1.00 130.12 159 SER B CA 1
ATOM 4304 C C . SER D 1 161 ? 1.599 -16.365 63.254 1.00 129.69 159 SER B C 1
ATOM 4305 O O . SER D 1 161 ? 0.887 -15.569 62.630 1.00 126.90 159 SER B O 1
ATOM 4308 N N . LYS D 1 162 ? 1.127 -17.100 64.254 1.00 134.57 160 LYS B N 1
ATOM 4309 C CA . LYS D 1 162 ? -0.247 -16.952 64.690 1.00 134.59 160 LYS B CA 1
ATOM 4310 C C . LYS D 1 162 ? -0.269 -16.922 66.219 1.00 139.69 160 LYS B C 1
ATOM 4311 O O . LYS D 1 162 ? 0.584 -17.541 66.855 1.00 141.48 160 LYS B O 1
ATOM 4317 N N . PRO D 1 163 ? -1.236 -16.216 66.818 1.00 138.22 161 PRO B N 1
ATOM 4318 C CA . PRO D 1 163 ? -1.419 -16.320 68.286 1.00 142.33 161 PRO B CA 1
ATOM 4319 C C . PRO D 1 163 ? -2.322 -17.475 68.710 1.00 142.36 161 PRO B C 1
ATOM 4320 O O . PRO D 1 163 ? -3.448 -17.303 69.228 1.00 143.38 161 PRO B O 1
ATOM 4324 N N . ASP D 1 164 ? -1.850 -18.693 68.456 1.00 148.85 162 ASP B N 1
ATOM 4325 C CA . ASP D 1 164 ? -2.418 -19.896 69.064 1.00 148.71 162 ASP B CA 1
ATOM 4326 C C . ASP D 1 164 ? -2.172 -19.943 70.588 1.00 151.35 162 ASP B C 1
ATOM 4327 O O . ASP D 1 164 ? -2.973 -20.585 71.294 1.00 151.88 162 ASP B O 1
ATOM 4332 N N . PRO D 1 165 ? -1.097 -19.339 71.148 1.00 148.98 163 PRO B N 1
ATOM 4333 C CA . PRO D 1 165 ? -1.226 -18.809 72.512 1.00 151.55 163 PRO B CA 1
ATOM 4334 C C . PRO D 1 165 ? -2.343 -17.783 72.624 1.00 153.30 163 PRO B C 1
ATOM 4335 O O . PRO D 1 165 ? -2.360 -16.772 71.919 1.00 152.89 163 PRO B O 1
ATOM 4339 N N . SER D 1 166 ? -3.237 -18.010 73.594 1.00 149.89 164 SER B N 1
ATOM 4340 C CA . SER D 1 166 ? -4.328 -17.100 73.937 1.00 151.54 164 SER B CA 1
ATOM 4341 C C . SER D 1 166 ? -3.917 -16.088 75.016 1.00 154.12 164 SER B C 1
ATOM 4342 O O . SER D 1 166 ? -4.742 -15.727 75.876 1.00 156.62 164 SER B O 1
ATOM 4345 N N . GLY D 1 167 ? -2.641 -15.672 75.026 1.00 147.20 165 GLY B N 1
ATOM 4346 C CA . GLY D 1 167 ? -2.140 -14.614 75.862 1.00 148.91 165 GLY B CA 1
ATOM 4347 C C . GLY D 1 167 ? -2.330 -13.289 75.163 1.00 148.11 165 GLY B C 1
ATOM 4348 O O . GLY D 1 167 ? -1.485 -12.814 74.402 1.00 145.99 165 GLY B O 1
ATOM 4349 N N . GLU D 1 168 ? -3.493 -12.714 75.423 1.00 139.79 166 GLU B N 1
ATOM 4350 C CA . GLU D 1 168 ? -3.774 -11.332 75.104 1.00 138.66 166 GLU B CA 1
ATOM 4351 C C . GLU D 1 168 ? -3.001 -10.425 76.061 1.00 140.91 166 GLU B C 1
ATOM 4352 O O . GLU D 1 168 ? -2.669 -10.809 77.193 1.00 143.82 166 GLU B O 1
ATOM 4358 N N . CYS D 1 169 ? -2.695 -9.217 75.595 1.00 134.55 167 CYS B N 1
ATOM 4359 C CA . CYS D 1 169 ? -2.339 -8.138 76.503 1.00 133.67 167 CYS B CA 1
ATOM 4360 C C . CYS D 1 169 ? -3.484 -7.142 76.695 1.00 131.64 167 CYS B C 1
ATOM 4361 O O . CYS D 1 169 ? -3.303 -6.144 77.399 1.00 129.53 167 CYS B O 1
ATOM 4364 N N . ASN D 1 170 ? -4.693 -7.451 76.160 1.00 129.84 168 ASN B N 1
ATOM 4365 C CA . ASN D 1 170 ? -5.806 -6.505 76.023 1.00 126.08 168 ASN B CA 1
ATOM 4366 C C . ASN D 1 170 ? -6.518 -6.261 77.356 1.00 126.54 168 ASN B C 1
ATOM 4367 O O . ASN D 1 170 ? -6.912 -7.221 78.025 1.00 129.93 168 ASN B O 1
ATOM 4372 N N . PRO D 1 171 ? -6.742 -5.001 77.745 1.00 122.05 169 PRO B N 1
ATOM 4373 C CA . PRO D 1 171 ? -7.376 -4.707 79.030 1.00 122.17 169 PRO B CA 1
ATOM 4374 C C . PRO D 1 171 ? -8.889 -4.848 78.969 1.00 122.24 169 PRO B C 1
ATOM 4375 O O . PRO D 1 171 ? -9.471 -5.139 77.931 1.00 121.84 169 PRO B O 1
ATOM 4379 N N . ASP D 1 172 ? -9.522 -4.629 80.127 1.00 118.01 170 ASP B N 1
ATOM 4380 C CA . ASP D 1 172 ? -10.973 -4.635 80.229 1.00 118.11 170 ASP B CA 1
ATOM 4381 C C . ASP D 1 172 ? -11.581 -3.261 80.032 1.00 114.32 170 ASP B C 1
ATOM 4382 O O . ASP D 1 172 ? -12.714 -3.160 79.535 1.00 114.23 170 ASP B O 1
ATOM 4387 N N . LEU D 1 173 ? -10.868 -2.207 80.415 1.00 116.08 171 LEU B N 1
ATOM 4388 C CA . LEU D 1 173 ? -11.267 -0.858 80.060 1.00 113.88 171 LEU B CA 1
ATOM 4389 C C . LEU D 1 173 ? -10.037 -0.094 79.610 1.00 112.07 171 LEU B C 1
ATOM 4390 O O . LEU D 1 173 ? -8.900 -0.520 79.805 1.00 111.93 171 LEU B O 1
ATOM 4395 N N . ARG D 1 174 ? -10.279 1.047 78.992 1.00 117.89 172 ARG B N 1
ATOM 4396 C CA . ARG D 1 174 ? -9.207 1.847 78.421 1.00 117.23 172 ARG B CA 1
ATOM 4397 C C . ARG D 1 174 ? -9.704 3.274 78.534 1.00 119.69 172 ARG B C 1
ATOM 4398 O O . ARG D 1 174 ? -10.639 3.667 77.841 1.00 121.70 172 ARG B O 1
ATOM 4406 N N . LEU D 1 175 ? -9.121 4.029 79.429 1.00 113.62 173 LEU B N 1
ATOM 4407 C CA . LEU D 1 175 ? -9.684 5.319 79.793 1.00 117.48 173 LEU B CA 1
ATOM 4408 C C . LEU D 1 175 ? -8.813 6.351 79.105 1.00 119.74 173 LEU B C 1
ATOM 4409 O O . LEU D 1 175 ? -7.672 6.600 79.502 1.00 118.88 173 LEU B O 1
ATOM 4414 N N . ARG D 1 176 ? -9.344 6.890 78.023 1.00 124.35 174 ARG B N 1
ATOM 4415 C CA . ARG D 1 176 ? -8.607 7.771 77.135 1.00 126.94 174 ARG B CA 1
ATOM 4416 C C . ARG D 1 176 ? -8.833 9.225 77.522 1.00 131.54 174 ARG B C 1
ATOM 4417 O O . ARG D 1 176 ? -9.978 9.689 77.575 1.00 133.82 174 ARG B O 1
ATOM 4425 N N . GLY D 1 177 ? -7.742 9.935 77.810 1.00 132.72 175 GLY B N 1
ATOM 4426 C CA . GLY D 1 177 ? -7.826 11.375 77.930 1.00 136.80 175 GLY B CA 1
ATOM 4427 C C . GLY D 1 177 ? -7.970 11.964 76.543 1.00 138.59 175 GLY B C 1
ATOM 4428 O O . GLY D 1 177 ? -7.508 11.376 75.559 1.00 135.92 175 GLY B O 1
ATOM 4429 N N . HIS D 1 178 ? -8.607 13.138 76.454 1.00 144.72 176 HIS B N 1
ATOM 4430 C CA . HIS D 1 178 ? -9.061 13.611 75.143 1.00 144.84 176 HIS B CA 1
ATOM 4431 C C . HIS D 1 178 ? -7.905 14.289 74.411 1.00 145.92 176 HIS B C 1
ATOM 4432 O O . HIS D 1 178 ? -7.594 15.461 74.639 1.00 149.42 176 HIS B O 1
ATOM 4439 N N . GLN D 1 179 ? -7.242 13.513 73.561 1.00 145.01 177 GLN B N 1
ATOM 4440 C CA . GLN D 1 179 ? -6.196 14.012 72.675 1.00 144.91 177 GLN B CA 1
ATOM 4441 C C . GLN D 1 179 ? -6.426 13.264 71.366 1.00 144.61 177 GLN B C 1
ATOM 4442 O O . GLN D 1 179 ? -5.984 12.119 71.219 1.00 142.83 177 GLN B O 1
ATOM 4448 N N . LYS D 1 180 ? -7.072 13.924 70.401 1.00 141.77 178 LYS B N 1
ATOM 4449 C CA . LYS D 1 180 ? -7.337 13.300 69.110 1.00 141.10 178 LYS B CA 1
ATOM 4450 C C . LYS D 1 180 ? -6.223 13.674 68.146 1.00 140.07 178 LYS B C 1
ATOM 4451 O O . LYS D 1 180 ? -5.992 14.858 67.881 1.00 140.39 178 LYS B O 1
ATOM 4457 N N . GLU D 1 181 ? -5.579 12.663 67.577 1.00 131.88 179 GLU B N 1
ATOM 4458 C CA . GLU D 1 181 ? -4.414 12.889 66.742 1.00 130.66 179 GLU B CA 1
ATOM 4459 C C . GLU D 1 181 ? -4.570 12.124 65.435 1.00 127.70 179 GLU B C 1
ATOM 4460 O O . GLU D 1 181 ? -5.308 11.137 65.344 1.00 126.22 179 GLU B O 1
ATOM 4466 N N . GLY D 1 182 ? -3.865 12.606 64.411 1.00 119.22 180 GLY B N 1
ATOM 4467 C CA . GLY D 1 182 ? -3.984 12.055 63.081 1.00 115.59 180 GLY B CA 1
ATOM 4468 C C . GLY D 1 182 ? -3.079 10.874 62.837 1.00 113.80 180 GLY B C 1
ATOM 4469 O O . GLY D 1 182 ? -2.327 10.427 63.704 1.00 115.53 180 GLY B O 1
ATOM 4470 N N . TYR D 1 183 ? -3.176 10.355 61.619 1.00 111.06 181 TYR B N 1
ATOM 4471 C CA . TYR D 1 183 ? -2.722 9.008 61.323 1.00 107.97 181 TYR B CA 1
ATOM 4472 C C . TYR D 1 183 ? -1.368 8.941 60.637 1.00 106.03 181 TYR B C 1
ATOM 4473 O O . TYR D 1 183 ? -0.875 7.839 60.448 1.00 103.35 181 TYR B O 1
ATOM 4482 N N . GLY D 1 184 ? -0.759 10.069 60.271 1.00 106.38 182 GLY B N 1
ATOM 4483 C CA . GLY D 1 184 ? 0.351 10.062 59.310 1.00 104.10 182 GLY B CA 1
ATOM 4484 C C . GLY D 1 184 ? 1.690 9.567 59.859 1.00 105.01 182 GLY B C 1
ATOM 4485 O O . GLY D 1 184 ? 2.072 9.867 60.991 1.00 108.97 182 GLY B O 1
ATOM 4486 N N . LEU D 1 185 ? 2.383 8.773 59.032 1.00 106.47 183 LEU B N 1
ATOM 4487 C CA . LEU D 1 185 ? 3.604 8.070 59.412 1.00 106.15 183 LEU B CA 1
ATOM 4488 C C . LEU D 1 185 ? 4.383 7.702 58.153 1.00 102.32 183 LEU B C 1
ATOM 4489 O O . LEU D 1 185 ? 3.859 6.962 57.321 1.00 98.82 183 LEU B O 1
ATOM 4494 N N . SER D 1 186 ? 5.635 8.165 58.023 1.00 104.58 184 SER B N 1
ATOM 4495 C CA . SER D 1 186 ? 6.377 7.976 56.771 1.00 100.69 184 SER B CA 1
ATOM 4496 C C . SER D 1 186 ? 7.878 7.783 56.964 1.00 101.29 184 SER B C 1
ATOM 4497 O O . SER D 1 186 ? 8.533 8.563 57.665 1.00 106.56 184 SER B O 1
ATOM 4500 N N . TRP D 1 187 ? 8.419 6.743 56.334 1.00 101.57 185 TRP B N 1
ATOM 4501 C CA . TRP D 1 187 ? 9.846 6.450 56.362 1.00 101.07 185 TRP B CA 1
ATOM 4502 C C . TRP D 1 187 ? 10.588 7.195 55.265 1.00 100.72 185 TRP B C 1
ATOM 4503 O O . TRP D 1 187 ? 10.041 7.477 54.198 1.00 98.58 185 TRP B O 1
ATOM 4514 N N . ASN D 1 188 ? 11.830 7.551 55.545 1.00 100.16 186 ASN B N 1
ATOM 4515 C CA . ASN D 1 188 ? 12.659 8.207 54.534 1.00 100.32 186 ASN B CA 1
ATOM 4516 C C . ASN D 1 188 ? 13.204 7.158 53.577 1.00 94.03 186 ASN B C 1
ATOM 4517 O O . ASN D 1 188 ? 13.996 6.295 53.991 1.00 92.52 186 ASN B O 1
ATOM 4522 N N . PRO D 1 189 ? 12.858 7.215 52.277 1.00 104.69 187 PRO B N 1
ATOM 4523 C CA . PRO D 1 189 ? 13.405 6.246 51.322 1.00 100.21 187 PRO B CA 1
ATOM 4524 C C . PRO D 1 189 ? 14.854 6.521 50.899 1.00 100.19 187 PRO B C 1
ATOM 4525 O O . PRO D 1 189 ? 15.484 5.639 50.299 1.00 96.97 187 PRO B O 1
ATOM 4529 N N . ASN D 1 190 ? 15.408 7.692 51.244 1.00 100.39 188 ASN B N 1
ATOM 4530 C CA . ASN D 1 190 ? 16.760 8.100 50.915 1.00 102.42 188 ASN B CA 1
ATOM 4531 C C . ASN D 1 190 ? 17.707 8.156 52.119 1.00 107.91 188 ASN B C 1
ATOM 4532 O O . ASN D 1 190 ? 18.910 8.367 51.913 1.00 109.90 188 ASN B O 1
ATOM 4537 N N . LEU D 1 191 ? 17.200 8.022 53.360 1.00 96.09 189 LEU B N 1
ATOM 4538 C CA . LEU D 1 191 ? 18.017 7.900 54.581 1.00 100.65 189 LEU B CA 1
ATOM 4539 C C . LEU D 1 191 ? 17.416 6.828 55.472 1.00 96.42 189 LEU B C 1
ATOM 4540 O O . LEU D 1 191 ? 16.357 7.064 56.042 1.00 98.21 189 LEU B O 1
ATOM 4545 N N . SER D 1 192 ? 18.125 5.721 55.683 1.00 99.85 190 SER B N 1
ATOM 4546 C CA . SER D 1 192 ? 17.583 4.548 56.371 1.00 95.92 190 SER B CA 1
ATOM 4547 C C . SER D 1 192 ? 17.435 4.766 57.884 1.00 100.07 190 SER B C 1
ATOM 4548 O O . SER D 1 192 ? 18.406 5.054 58.588 1.00 103.54 190 SER B O 1
ATOM 4551 N N . GLY D 1 193 ? 16.198 4.689 58.362 1.00 98.31 191 GLY B N 1
ATOM 4552 C CA . GLY D 1 193 ? 15.873 4.810 59.759 1.00 101.76 191 GLY B CA 1
ATOM 4553 C C . GLY D 1 193 ? 15.168 6.090 60.134 1.00 108.73 191 GLY B C 1
ATOM 4554 O O . GLY D 1 193 ? 14.584 6.159 61.226 1.00 111.01 191 GLY B O 1
ATOM 4555 N N . HIS D 1 194 ? 15.217 7.105 59.274 1.00 105.69 192 HIS B N 1
ATOM 4556 C CA . HIS D 1 194 ? 14.607 8.401 59.554 1.00 106.13 192 HIS B CA 1
ATOM 4557 C C . HIS D 1 194 ? 13.095 8.293 59.345 1.00 103.98 192 HIS B C 1
ATOM 4558 O O . HIS D 1 194 ? 12.628 8.087 58.223 1.00 102.99 192 HIS B O 1
ATOM 4565 N N . LEU D 1 195 ? 12.324 8.428 60.426 1.00 107.19 193 LEU B N 1
ATOM 4566 C CA . LEU D 1 195 ? 10.898 8.132 60.417 1.00 105.18 193 LEU B CA 1
ATOM 4567 C C . LEU D 1 195 ? 10.110 9.299 60.996 1.00 106.04 193 LEU B C 1
ATOM 4568 O O . LEU D 1 195 ? 10.385 9.750 62.112 1.00 107.95 193 LEU B O 1
ATOM 4573 N N . LEU D 1 196 ? 9.122 9.779 60.246 1.00 105.45 194 LEU B N 1
ATOM 4574 C CA . LEU D 1 196 ? 8.262 10.842 60.739 1.00 106.29 194 LEU B CA 1
ATOM 4575 C C . LEU D 1 196 ? 6.923 10.305 61.225 1.00 104.53 194 LEU B C 1
ATOM 4576 O O . LEU D 1 196 ? 6.470 9.242 60.800 1.00 102.22 194 LEU B O 1
ATOM 4581 N N . SER D 1 197 ? 6.282 11.080 62.106 1.00 108.31 195 SER B N 1
ATOM 4582 C CA . SER D 1 197 ? 4.933 10.778 62.563 1.00 107.11 195 SER B CA 1
ATOM 4583 C C . SER D 1 197 ? 4.217 12.038 63.017 1.00 108.89 195 SER B C 1
ATOM 4584 O O . SER D 1 197 ? 4.826 13.030 63.417 1.00 111.41 195 SER B O 1
ATOM 4587 N N . ALA D 1 198 ? 2.893 11.959 62.960 1.00 113.60 196 ALA B N 1
ATOM 4588 C CA . ALA D 1 198 ? 2.025 13.046 63.381 1.00 114.43 196 ALA B CA 1
ATOM 4589 C C . ALA D 1 198 ? 1.887 12.978 64.894 1.00 116.16 196 ALA B C 1
ATOM 4590 O O . ALA D 1 198 ? 1.235 12.074 65.429 1.00 115.31 196 ALA B O 1
ATOM 4592 N N . SER D 1 199 ? 2.471 13.948 65.583 1.00 121.08 197 SER B N 1
ATOM 4593 C CA . SER D 1 199 ? 2.529 13.891 67.031 1.00 122.77 197 SER B CA 1
ATOM 4594 C C . SER D 1 199 ? 1.280 14.554 67.616 1.00 123.21 197 SER B C 1
ATOM 4595 O O . SER D 1 199 ? 0.444 15.117 66.897 1.00 121.99 197 SER B O 1
ATOM 4598 N N . ASP D 1 200 ? 1.160 14.474 68.944 1.00 128.09 198 ASP B N 1
ATOM 4599 C CA . ASP D 1 200 ? -0.151 14.567 69.587 1.00 127.93 198 ASP B CA 1
ATOM 4600 C C . ASP D 1 200 ? -0.636 16.008 69.765 1.00 129.43 198 ASP B C 1
ATOM 4601 O O . ASP D 1 200 ? -1.793 16.314 69.449 1.00 128.53 198 ASP B O 1
ATOM 4606 N N . ASP D 1 201 ? 0.224 16.907 70.247 1.00 125.56 199 ASP B N 1
ATOM 4607 C CA . ASP D 1 201 ? -0.156 18.310 70.440 1.00 127.17 199 ASP B CA 1
ATOM 4608 C C . ASP D 1 201 ? 0.475 19.174 69.347 1.00 127.09 199 ASP B C 1
ATOM 4609 O O . ASP D 1 201 ? 1.402 19.960 69.588 1.00 129.24 199 ASP B O 1
ATOM 4614 N N . HIS D 1 202 ? -0.019 18.922 68.119 1.00 122.85 200 HIS B N 1
ATOM 4615 C CA . HIS D 1 202 ? 0.150 19.734 66.903 1.00 122.43 200 HIS B CA 1
ATOM 4616 C C . HIS D 1 202 ? 1.596 19.756 66.415 1.00 123.34 200 HIS B C 1
ATOM 4617 O O . HIS D 1 202 ? 2.038 20.727 65.792 1.00 124.35 200 HIS B O 1
ATOM 4624 N N . THR D 1 203 ? 2.350 18.702 66.697 1.00 121.57 201 THR B N 1
ATOM 4625 C CA . THR D 1 203 ? 3.746 18.635 66.311 1.00 122.56 201 THR B CA 1
ATOM 4626 C C . THR D 1 203 ? 3.972 17.464 65.364 1.00 120.52 201 THR B C 1
ATOM 4627 O O . THR D 1 203 ? 3.061 16.688 65.057 1.00 118.17 201 THR B O 1
ATOM 4631 N N . ILE D 1 204 ? 5.192 17.415 64.823 1.00 117.13 202 ILE B N 1
ATOM 4632 C CA . ILE D 1 204 ? 5.692 16.318 63.996 1.00 115.67 202 ILE B CA 1
ATOM 4633 C C . ILE D 1 204 ? 7.003 15.879 64.635 1.00 117.02 202 ILE B C 1
ATOM 4634 O O . ILE D 1 204 ? 7.848 16.724 64.942 1.00 119.23 202 ILE B O 1
ATOM 4639 N N . CYS D 1 205 ? 7.166 14.577 64.861 1.00 117.30 203 CYS B N 1
ATOM 4640 C CA . CYS D 1 205 ? 8.388 14.040 65.446 1.00 118.59 203 CYS B CA 1
ATOM 4641 C C . CYS D 1 205 ? 9.232 13.304 64.423 1.00 117.53 203 CYS B C 1
ATOM 4642 O O . CYS D 1 205 ? 8.705 12.580 63.585 1.00 115.04 203 CYS B O 1
ATOM 4645 N N . LEU D 1 206 ? 10.547 13.432 64.558 1.00 115.75 204 LEU B N 1
ATOM 4646 C CA . LEU D 1 206 ? 11.507 12.668 63.778 1.00 114.68 204 LEU B CA 1
ATOM 4647 C C . LEU D 1 206 ? 12.244 11.715 64.708 1.00 114.57 204 LEU B C 1
ATOM 4648 O O . LEU D 1 206 ? 12.701 12.119 65.781 1.00 116.55 204 LEU B O 1
ATOM 4653 N N . TRP D 1 207 ? 12.301 10.448 64.320 1.00 116.63 205 TRP B N 1
ATOM 4654 C CA . TRP D 1 207 ? 13.131 9.448 64.968 1.00 116.77 205 TRP B CA 1
ATOM 4655 C C . TRP D 1 207 ? 14.176 8.953 63.983 1.00 116.27 205 TRP B C 1
ATOM 4656 O O . TRP D 1 207 ? 13.874 8.759 62.812 1.00 114.63 205 TRP B O 1
ATOM 4667 N N . ASP D 1 208 ? 15.392 8.719 64.465 1.00 115.75 206 ASP B N 1
ATOM 4668 C CA . ASP D 1 208 ? 16.457 8.088 63.692 1.00 115.52 206 ASP B CA 1
ATOM 4669 C C . ASP D 1 208 ? 16.713 6.755 64.387 1.00 115.23 206 ASP B C 1
ATOM 4670 O O . ASP D 1 208 ? 17.316 6.717 65.463 1.00 116.58 206 ASP B O 1
ATOM 4675 N N . ILE D 1 209 ? 16.228 5.662 63.793 1.00 116.31 207 ILE B N 1
ATOM 4676 C CA . ILE D 1 209 ? 16.352 4.342 64.404 1.00 116.08 207 ILE B CA 1
ATOM 4677 C C . ILE D 1 209 ? 17.569 3.578 63.876 1.00 116.55 207 ILE B C 1
ATOM 4678 O O . ILE D 1 209 ? 17.747 2.392 64.188 1.00 116.44 207 ILE B O 1
ATOM 4683 N N . SER D 1 210 ? 18.451 4.261 63.132 1.00 122.02 208 SER B N 1
ATOM 4684 C CA . SER D 1 210 ? 19.659 3.638 62.594 1.00 122.77 208 SER B CA 1
ATOM 4685 C C . SER D 1 210 ? 20.697 3.416 63.684 1.00 124.28 208 SER B C 1
ATOM 4686 O O . SER D 1 210 ? 21.360 2.372 63.716 1.00 124.56 208 SER B O 1
ATOM 4689 N N . ALA D 1 211 ? 20.836 4.379 64.591 1.00 130.01 209 ALA B N 1
ATOM 4690 C CA . ALA D 1 211 ? 21.578 4.172 65.834 1.00 131.59 209 ALA B CA 1
ATOM 4691 C C . ALA D 1 211 ? 20.549 3.726 66.871 1.00 131.24 209 ALA B C 1
ATOM 4692 O O . ALA D 1 211 ? 19.880 4.540 67.517 1.00 131.42 209 ALA B O 1
ATOM 4694 N N . VAL D 1 212 ? 20.382 2.409 66.971 1.00 138.28 210 VAL B N 1
ATOM 4695 C CA . VAL D 1 212 ? 19.576 1.735 67.989 1.00 138.26 210 VAL B CA 1
ATOM 4696 C C . VAL D 1 212 ? 20.351 1.786 69.302 1.00 140.17 210 VAL B C 1
ATOM 4697 O O . VAL D 1 212 ? 21.595 1.740 69.274 1.00 141.20 210 VAL B O 1
ATOM 4701 N N . PRO D 1 213 ? 19.689 1.937 70.462 1.00 144.02 211 PRO B N 1
ATOM 4702 C CA . PRO D 1 213 ? 20.414 1.882 71.750 1.00 145.97 211 PRO B CA 1
ATOM 4703 C C . PRO D 1 213 ? 20.856 0.461 72.102 1.00 146.21 211 PRO B C 1
ATOM 4704 O O . PRO D 1 213 ? 20.449 -0.524 71.475 1.00 145.00 211 PRO B O 1
ATOM 4708 N N . LYS D 1 214 ? 21.697 0.380 73.149 1.00 155.18 212 LYS B N 1
ATOM 4709 C CA . LYS D 1 214 ? 22.483 -0.828 73.443 1.00 155.82 212 LYS B CA 1
ATOM 4710 C C . LYS D 1 214 ? 21.622 -1.967 74.003 1.00 155.54 212 LYS B C 1
ATOM 4711 O O . LYS D 1 214 ? 21.616 -3.066 73.437 1.00 154.83 212 LYS B O 1
ATOM 4717 N N . GLU D 1 215 ? 20.860 -1.715 75.076 1.00 156.12 213 GLU B N 1
ATOM 4718 C CA . GLU D 1 215 ? 19.796 -2.624 75.536 1.00 155.60 213 GLU B CA 1
ATOM 4719 C C . GLU D 1 215 ? 18.585 -1.833 76.026 1.00 155.30 213 GLU B C 1
ATOM 4720 O O . GLU D 1 215 ? 17.881 -2.267 76.944 1.00 155.73 213 GLU B O 1
ATOM 4726 N N . GLY D 1 216 ? 18.265 -0.714 75.379 1.00 142.47 214 GLY B N 1
ATOM 4727 C CA . GLY D 1 216 ? 17.173 0.088 75.894 1.00 142.37 214 GLY B CA 1
ATOM 4728 C C . GLY D 1 216 ? 15.829 -0.038 75.214 1.00 140.57 214 GLY B C 1
ATOM 4729 O O . GLY D 1 216 ? 14.800 -0.061 75.901 1.00 140.74 214 GLY B O 1
ATOM 4730 N N . LYS D 1 217 ? 15.823 -0.048 73.858 1.00 132.62 215 LYS B N 1
ATOM 4731 C CA . LYS D 1 217 ? 14.684 -0.230 72.924 1.00 130.38 215 LYS B CA 1
ATOM 4732 C C . LYS D 1 217 ? 13.610 0.871 73.015 1.00 130.03 215 LYS B C 1
ATOM 4733 O O . LYS D 1 217 ? 12.517 0.720 72.465 1.00 128.47 215 LYS B O 1
ATOM 4739 N N . VAL D 1 218 ? 13.935 2.004 73.633 1.00 129.28 216 VAL B N 1
ATOM 4740 C CA . VAL D 1 218 ? 13.130 3.210 73.657 1.00 129.51 216 VAL B CA 1
ATOM 4741 C C . VAL D 1 218 ? 13.954 4.218 72.887 1.00 129.91 216 VAL B C 1
ATOM 4742 O O . VAL D 1 218 ? 15.121 4.459 73.222 1.00 131.38 216 VAL B O 1
ATOM 4746 N N . VAL D 1 219 ? 13.397 4.746 71.817 1.00 122.14 217 VAL B N 1
ATOM 4747 C CA . VAL D 1 219 ? 14.079 5.748 71.019 1.00 122.27 217 VAL B CA 1
ATOM 4748 C C . VAL D 1 219 ? 13.340 7.050 71.237 1.00 123.25 217 VAL B C 1
ATOM 4749 O O . VAL D 1 219 ? 12.151 7.157 70.913 1.00 122.22 217 VAL B O 1
ATOM 4753 N N . ASP D 1 220 ? 14.028 8.036 71.796 1.00 122.09 218 ASP B N 1
ATOM 4754 C CA . ASP D 1 220 ? 13.419 9.347 71.882 1.00 123.14 218 ASP B CA 1
ATOM 4755 C C . ASP D 1 220 ? 13.570 10.075 70.553 1.00 122.30 218 ASP B C 1
ATOM 4756 O O . ASP D 1 220 ? 14.282 9.636 69.645 1.00 121.17 218 ASP B O 1
ATOM 4761 N N . ALA D 1 221 ? 12.853 11.186 70.437 1.00 119.73 219 ALA B N 1
ATOM 4762 C CA . ALA D 1 221 ? 12.753 11.898 69.175 1.00 118.99 219 ALA B CA 1
ATOM 4763 C C . ALA D 1 221 ? 14.017 12.704 68.901 1.00 120.41 219 ALA B C 1
ATOM 4764 O O . ALA D 1 221 ? 14.583 13.333 69.805 1.00 122.34 219 ALA B O 1
ATOM 4766 N N . LYS D 1 222 ? 14.478 12.629 67.648 1.00 116.04 220 LYS B N 1
ATOM 4767 C CA . LYS D 1 222 ? 15.603 13.439 67.203 1.00 117.38 220 LYS B CA 1
ATOM 4768 C C . LYS D 1 222 ? 15.202 14.904 67.095 1.00 119.03 220 LYS B C 1
ATOM 4769 O O . LYS D 1 222 ? 15.824 15.780 67.703 1.00 120.97 220 LYS B O 1
ATOM 4775 N N . THR D 1 223 ? 14.148 15.184 66.348 1.00 118.32 221 THR B N 1
ATOM 4776 C CA . THR D 1 223 ? 13.680 16.541 66.139 1.00 119.57 221 THR B CA 1
ATOM 4777 C C . THR D 1 223 ? 12.178 16.567 66.366 1.00 118.75 221 THR B C 1
ATOM 4778 O O . THR D 1 223 ? 11.497 15.550 66.218 1.00 116.92 221 THR B O 1
ATOM 4782 N N . ILE D 1 224 ? 11.674 17.716 66.810 1.00 121.41 222 ILE B N 1
ATOM 4783 C CA . ILE D 1 224 ? 10.247 17.940 67.026 1.00 120.64 222 ILE B CA 1
ATOM 4784 C C . ILE D 1 224 ? 9.889 19.236 66.312 1.00 121.28 222 ILE B C 1
ATOM 4785 O O . ILE D 1 224 ? 10.425 20.301 66.641 1.00 123.30 222 ILE B O 1
ATOM 4790 N N . PHE D 1 225 ? 8.981 19.149 65.350 1.00 118.87 223 PHE B N 1
ATOM 4791 C CA . PHE D 1 225 ? 8.699 20.239 64.428 1.00 119.00 223 PHE B CA 1
ATOM 4792 C C . PHE D 1 225 ? 7.391 20.903 64.834 1.00 118.62 223 PHE B C 1
ATOM 4793 O O . PHE D 1 225 ? 6.345 20.252 64.850 1.00 116.89 223 PHE B O 1
ATOM 4801 N N . THR D 1 226 ? 7.452 22.192 65.181 1.00 119.97 224 THR B N 1
ATOM 4802 C CA . THR D 1 226 ? 6.381 22.847 65.934 1.00 120.47 224 THR B CA 1
ATOM 4803 C C . THR D 1 226 ? 5.623 23.896 65.109 1.00 120.16 224 THR B C 1
ATOM 4804 O O . THR D 1 226 ? 5.263 24.964 65.613 1.00 121.68 224 THR B O 1
ATOM 4808 N N . GLY D 1 227 ? 5.287 23.584 63.860 1.00 121.77 225 GLY B N 1
ATOM 4809 C CA . GLY D 1 227 ? 4.744 24.608 62.979 1.00 121.53 225 GLY B CA 1
ATOM 4810 C C . GLY D 1 227 ? 3.241 24.730 62.842 1.00 120.02 225 GLY B C 1
ATOM 4811 O O . GLY D 1 227 ? 2.724 25.843 62.686 1.00 120.79 225 GLY B O 1
ATOM 4812 N N . HIS D 1 228 ? 2.533 23.605 62.882 1.00 122.26 226 HIS B N 1
ATOM 4813 C CA . HIS D 1 228 ? 1.091 23.611 62.690 1.00 120.75 226 HIS B CA 1
ATOM 4814 C C . HIS D 1 228 ? 0.375 24.082 63.953 1.00 122.13 226 HIS B C 1
ATOM 4815 O O . HIS D 1 228 ? 0.876 23.929 65.071 1.00 123.62 226 HIS B O 1
ATOM 4822 N N . THR D 1 229 ? -0.805 24.679 63.763 1.00 118.42 227 THR B N 1
ATOM 4823 C CA . THR D 1 229 ? -1.605 25.175 64.874 1.00 119.88 227 THR B CA 1
ATOM 4824 C C . THR D 1 229 ? -2.816 24.308 65.185 1.00 118.09 227 THR B C 1
ATOM 4825 O O . THR D 1 229 ? -3.543 24.610 66.136 1.00 119.45 227 THR B O 1
ATOM 4829 N N . ALA D 1 230 ? -3.083 23.278 64.389 1.00 119.87 228 ALA B N 1
ATOM 4830 C CA . ALA D 1 230 ? -4.124 22.315 64.727 1.00 118.06 228 ALA B CA 1
ATOM 4831 C C . ALA D 1 230 ? -3.579 20.908 64.531 1.00 116.17 228 ALA B C 1
ATOM 4832 O O . ALA D 1 230 ? -2.363 20.744 64.403 1.00 116.68 228 ALA B O 1
ATOM 4834 N N . VAL D 1 231 ? -4.465 19.907 64.539 1.00 117.42 229 VAL B N 1
ATOM 4835 C CA . VAL D 1 231 ? -4.095 18.492 64.623 1.00 115.89 229 VAL B CA 1
ATOM 4836 C C . VAL D 1 231 ? -3.515 18.023 63.294 1.00 114.10 229 VAL B C 1
ATOM 4837 O O . VAL D 1 231 ? -4.181 18.095 62.255 1.00 112.55 229 VAL B O 1
ATOM 4841 N N . VAL D 1 232 ? -2.259 17.574 63.327 1.00 112.06 230 VAL B N 1
ATOM 4842 C CA . VAL D 1 232 ? -1.552 17.070 62.156 1.00 110.87 230 VAL B CA 1
ATOM 4843 C C . VAL D 1 232 ? -2.120 15.715 61.770 1.00 108.25 230 VAL B C 1
ATOM 4844 O O . VAL D 1 232 ? -2.156 14.794 62.586 1.00 107.97 230 VAL B O 1
ATOM 4848 N N . GLU D 1 233 ? -2.577 15.593 60.525 1.00 111.46 231 GLU B N 1
ATOM 4849 C CA . GLU D 1 233 ? -3.234 14.374 60.082 1.00 108.99 231 GLU B CA 1
ATOM 4850 C C . GLU D 1 233 ? -2.339 13.461 59.263 1.00 107.92 231 GLU B C 1
ATOM 4851 O O . GLU D 1 233 ? -2.309 12.251 59.506 1.00 106.84 231 GLU B O 1
ATOM 4857 N N . ASP D 1 234 ? -1.622 14.006 58.285 1.00 104.81 232 ASP B N 1
ATOM 4858 C CA . ASP D 1 234 ? -0.762 13.180 57.453 1.00 103.86 232 ASP B CA 1
ATOM 4859 C C . ASP D 1 234 ? 0.547 13.898 57.193 1.00 105.72 232 ASP B C 1
ATOM 4860 O O . ASP D 1 234 ? 0.603 15.126 57.099 1.00 107.12 232 ASP B O 1
ATOM 4865 N N . VAL D 1 235 ? 1.598 13.100 57.082 1.00 100.97 233 VAL B N 1
ATOM 4866 C CA . VAL D 1 235 ? 2.951 13.580 56.870 1.00 102.50 233 VAL B CA 1
ATOM 4867 C C . VAL D 1 235 ? 3.610 12.635 55.856 1.00 100.37 233 VAL B C 1
ATOM 4868 O O . VAL D 1 235 ? 3.254 11.453 55.766 1.00 98.63 233 VAL B O 1
ATOM 4872 N N . SER D 1 236 ? 4.492 13.180 55.010 1.00 99.16 234 SER B N 1
ATOM 4873 C CA . SER D 1 236 ? 5.244 12.358 54.059 1.00 98.43 234 SER B CA 1
ATOM 4874 C C . SER D 1 236 ? 6.593 12.970 53.716 1.00 100.67 234 SER B C 1
ATOM 4875 O O . SER D 1 236 ? 6.676 14.168 53.443 1.00 102.13 234 SER B O 1
ATOM 4878 N N . TRP D 1 237 ? 7.626 12.127 53.670 1.00 99.08 235 TRP B N 1
ATOM 4879 C CA . TRP D 1 237 ? 8.922 12.522 53.120 1.00 101.62 235 TRP B CA 1
ATOM 4880 C C . TRP D 1 237 ? 8.847 12.722 51.611 1.00 101.25 235 TRP B C 1
ATOM 4881 O O . TRP D 1 237 ? 8.003 12.137 50.922 1.00 99.41 235 TRP B O 1
ATOM 4892 N N . HIS D 1 238 ? 9.731 13.581 51.111 1.00 104.05 236 HIS B N 1
ATOM 4893 C CA . HIS D 1 238 ? 9.899 13.732 49.673 1.00 103.94 236 HIS B CA 1
ATOM 4894 C C . HIS D 1 238 ? 10.591 12.497 49.119 1.00 104.70 236 HIS B C 1
ATOM 4895 O O . HIS D 1 238 ? 11.428 11.885 49.793 1.00 106.58 236 HIS B O 1
ATOM 4902 N N . LEU D 1 239 ? 10.216 12.106 47.906 1.00 101.82 237 LEU B N 1
ATOM 4903 C CA . LEU D 1 239 ? 10.707 10.842 47.385 1.00 101.85 237 LEU B CA 1
ATOM 4904 C C . LEU D 1 239 ? 12.097 10.955 46.803 1.00 103.04 237 LEU B C 1
ATOM 4905 O O . LEU D 1 239 ? 12.750 9.929 46.621 1.00 102.82 237 LEU B O 1
ATOM 4910 N N . LEU D 1 240 ? 12.567 12.167 46.517 1.00 103.53 238 LEU B N 1
ATOM 4911 C CA . LEU D 1 240 ? 13.873 12.350 45.906 1.00 104.40 238 LEU B CA 1
ATOM 4912 C C . LEU D 1 240 ? 14.881 12.998 46.844 1.00 106.55 238 LEU B C 1
ATOM 4913 O O . LEU D 1 240 ? 15.924 12.401 47.114 1.00 107.39 238 LEU B O 1
ATOM 4918 N N . HIS D 1 241 ? 14.602 14.205 47.334 1.00 105.98 239 HIS B N 1
ATOM 4919 C CA . HIS D 1 241 ? 15.471 14.877 48.294 1.00 108.45 239 HIS B CA 1
ATOM 4920 C C . HIS D 1 241 ? 15.250 14.321 49.693 1.00 109.46 239 HIS B C 1
ATOM 4921 O O . HIS D 1 241 ? 14.111 14.205 50.158 1.00 108.32 239 HIS B O 1
ATOM 4928 N N . GLU D 1 242 ? 16.349 14.009 50.367 1.00 109.28 240 GLU B N 1
ATOM 4929 C CA . GLU D 1 242 ? 16.310 13.369 51.675 1.00 110.09 240 GLU B CA 1
ATOM 4930 C C . GLU D 1 242 ? 15.990 14.324 52.820 1.00 111.16 240 GLU B C 1
ATOM 4931 O O . GLU D 1 242 ? 15.615 13.863 53.903 1.00 110.47 240 GLU B O 1
ATOM 4937 N N . SER D 1 243 ? 16.105 15.632 52.594 1.00 110.89 241 SER B N 1
ATOM 4938 C CA . SER D 1 243 ? 15.928 16.631 53.630 1.00 112.49 241 SER B CA 1
ATOM 4939 C C . SER D 1 243 ? 14.507 17.166 53.711 1.00 110.72 241 SER B C 1
ATOM 4940 O O . SER D 1 243 ? 14.123 17.690 54.763 1.00 111.92 241 SER B O 1
ATOM 4943 N N . LEU D 1 244 ? 13.721 17.034 52.637 1.00 111.77 242 LEU B N 1
ATOM 4944 C CA . LEU D 1 244 ? 12.419 17.676 52.509 1.00 110.05 242 LEU B CA 1
ATOM 4945 C C . LEU D 1 244 ? 11.300 16.742 52.934 1.00 107.81 242 LEU B C 1
ATOM 4946 O O . LEU D 1 244 ? 11.325 15.547 52.620 1.00 106.25 242 LEU B O 1
ATOM 4951 N N . PHE D 1 245 ? 10.303 17.300 53.627 1.00 106.87 243 PHE B N 1
ATOM 4952 C CA . PHE D 1 245 ? 9.055 16.587 53.840 1.00 104.30 243 PHE B CA 1
ATOM 4953 C C . PHE D 1 245 ? 7.873 17.544 53.835 1.00 103.96 243 PHE B C 1
ATOM 4954 O O . PHE D 1 245 ? 8.017 18.758 53.993 1.00 105.98 243 PHE B O 1
ATOM 4962 N N . GLY D 1 246 ? 6.691 16.963 53.665 1.00 103.84 244 GLY B N 1
ATOM 4963 C CA . GLY D 1 246 ? 5.450 17.712 53.691 1.00 103.59 244 GLY B CA 1
ATOM 4964 C C . GLY D 1 246 ? 4.493 17.214 54.760 1.00 102.81 244 GLY B C 1
ATOM 4965 O O . GLY D 1 246 ? 4.494 16.036 55.120 1.00 101.38 244 GLY B O 1
ATOM 4966 N N . SER D 1 247 ? 3.677 18.129 55.272 1.00 106.93 245 SER B N 1
ATOM 4967 C CA . SER D 1 247 ? 2.726 17.801 56.324 1.00 106.91 245 SER B CA 1
ATOM 4968 C C . SER D 1 247 ? 1.431 18.556 56.071 1.00 106.28 245 SER B C 1
ATOM 4969 O O . SER D 1 247 ? 1.451 19.677 55.556 1.00 107.36 245 SER B O 1
ATOM 4972 N N . VAL D 1 248 ? 0.300 17.916 56.382 1.00 108.69 246 VAL B N 1
ATOM 4973 C CA . VAL D 1 248 ? -1.016 18.539 56.287 1.00 108.12 246 VAL B CA 1
ATOM 4974 C C . VAL D 1 248 ? -1.736 18.375 57.625 1.00 108.75 246 VAL B C 1
ATOM 4975 O O . VAL D 1 248 ? -1.471 17.438 58.388 1.00 108.64 246 VAL B O 1
ATOM 4979 N N . ALA D 1 249 ? -2.654 19.295 57.917 1.00 110.25 247 ALA B N 1
ATOM 4980 C CA . ALA D 1 249 ? -3.270 19.315 59.233 1.00 110.84 247 ALA B CA 1
ATOM 4981 C C . ALA D 1 249 ? -4.690 19.856 59.152 1.00 110.44 247 ALA B C 1
ATOM 4982 O O . ALA D 1 249 ? -5.225 20.103 58.072 1.00 109.61 247 ALA B O 1
ATOM 4984 N N . ASP D 1 250 ? -5.283 20.079 60.321 1.00 112.17 248 ASP B N 1
ATOM 4985 C CA . ASP D 1 250 ? -6.636 20.604 60.453 1.00 112.40 248 ASP B CA 1
ATOM 4986 C C . ASP D 1 250 ? -6.685 22.122 60.537 1.00 114.77 248 ASP B C 1
ATOM 4987 O O . ASP D 1 250 ? -7.774 22.676 60.696 1.00 115.46 248 ASP B O 1
ATOM 4992 N N . ASP D 1 251 ? -5.545 22.812 60.392 1.00 113.55 249 ASP B N 1
ATOM 4993 C CA . ASP D 1 251 ? -5.496 24.272 60.337 1.00 115.99 249 ASP B CA 1
ATOM 4994 C C . ASP D 1 251 ? -5.609 24.828 58.909 1.00 115.71 249 ASP B C 1
ATOM 4995 O O . ASP D 1 251 ? -5.166 25.964 58.672 1.00 117.78 249 ASP B O 1
ATOM 5000 N N . GLN D 1 252 ? -6.130 24.007 57.973 1.00 116.60 250 GLN B N 1
ATOM 5001 C CA . GLN D 1 252 ? -6.272 24.232 56.525 1.00 115.73 250 GLN B CA 1
ATOM 5002 C C . GLN D 1 252 ? -4.930 24.510 55.836 1.00 116.35 250 GLN B C 1
ATOM 5003 O O . GLN D 1 252 ? -4.884 25.229 54.836 1.00 116.92 250 GLN B O 1
ATOM 5009 N N . LYS D 1 253 ? -3.824 23.937 56.333 1.00 113.21 251 LYS B N 1
ATOM 5010 C CA . LYS D 1 253 ? -2.500 24.319 55.849 1.00 114.45 251 LYS B CA 1
ATOM 5011 C C . LYS D 1 253 ? -1.655 23.136 55.396 1.00 112.67 251 LYS B C 1
ATOM 5012 O O . LYS D 1 253 ? -1.576 22.108 56.076 1.00 111.65 251 LYS B O 1
ATOM 5018 N N . LEU D 1 254 ? -1.021 23.305 54.241 1.00 112.35 252 LEU B N 1
ATOM 5019 C CA . LEU D 1 254 ? 0.058 22.446 53.776 1.00 111.42 252 LEU B CA 1
ATOM 5020 C C . LEU D 1 254 ? 1.385 23.134 54.074 1.00 114.13 252 LEU B C 1
ATOM 5021 O O . LEU D 1 254 ? 1.574 24.300 53.709 1.00 116.05 252 LEU B O 1
ATOM 5026 N N . MET D 1 255 ? 2.287 22.424 54.759 1.00 110.95 253 MET B N 1
ATOM 5027 C CA . MET D 1 255 ? 3.589 22.954 55.146 1.00 113.20 253 MET B CA 1
ATOM 5028 C C . MET D 1 255 ? 4.702 22.074 54.593 1.00 112.67 253 MET B C 1
ATOM 5029 O O . MET D 1 255 ? 4.603 20.844 54.621 1.00 110.85 253 MET B O 1
ATOM 5034 N N . ILE D 1 256 ? 5.757 22.724 54.094 1.00 113.42 254 ILE B N 1
ATOM 5035 C CA . ILE D 1 256 ? 6.894 22.084 53.432 1.00 112.95 254 ILE B CA 1
ATOM 5036 C C . ILE D 1 256 ? 8.138 22.404 54.245 1.00 115.42 254 ILE B C 1
ATOM 5037 O O . ILE D 1 256 ? 8.447 23.579 54.475 1.00 117.29 254 ILE B O 1
ATOM 5042 N N . TRP D 1 257 ? 8.852 21.368 54.671 1.00 112.68 255 TRP B N 1
ATOM 5043 C CA . TRP D 1 257 ? 9.904 21.490 55.668 1.00 115.25 255 TRP B CA 1
ATOM 5044 C C . TRP D 1 257 ? 11.251 21.103 55.080 1.00 115.75 255 TRP B C 1
ATOM 5045 O O . TRP D 1 257 ? 11.333 20.539 53.991 1.00 113.88 255 TRP B O 1
ATOM 5056 N N . ASP D 1 258 ? 12.308 21.385 55.847 1.00 116.21 256 ASP B N 1
ATOM 5057 C CA . ASP D 1 258 ? 13.678 20.997 55.517 1.00 117.08 256 ASP B CA 1
ATOM 5058 C C . ASP D 1 258 ? 14.412 20.706 56.821 1.00 119.32 256 ASP B C 1
ATOM 5059 O O . ASP D 1 258 ? 14.477 21.576 57.697 1.00 120.63 256 ASP B O 1
ATOM 5064 N N . THR D 1 259 ? 15.005 19.502 56.925 1.00 116.32 257 THR B N 1
ATOM 5065 C CA . THR D 1 259 ? 15.653 19.054 58.165 1.00 117.40 257 THR B CA 1
ATOM 5066 C C . THR D 1 259 ? 16.986 19.740 58.430 1.00 118.48 257 THR B C 1
ATOM 5067 O O . THR D 1 259 ? 17.457 19.713 59.571 1.00 119.45 257 THR B O 1
ATOM 5071 N N . ARG D 1 260 ? 17.599 20.350 57.413 1.00 119.64 258 ARG B N 1
ATOM 5072 C CA . ARG D 1 260 ? 18.847 21.082 57.571 1.00 120.66 258 ARG B CA 1
ATOM 5073 C C . ARG D 1 260 ? 18.654 22.495 58.114 1.00 121.90 258 ARG B C 1
ATOM 5074 O O . ARG D 1 260 ? 19.649 23.142 58.469 1.00 123.02 258 ARG B O 1
ATOM 5082 N N . SER D 1 261 ? 17.415 22.986 58.171 1.00 123.36 259 SER B N 1
ATOM 5083 C CA . SER D 1 261 ? 17.136 24.299 58.740 1.00 124.62 259 SER B CA 1
ATOM 5084 C C . SER D 1 261 ? 17.279 24.272 60.257 1.00 126.14 259 SER B C 1
ATOM 5085 O O . SER D 1 261 ? 16.864 23.316 60.918 1.00 125.86 259 SER B O 1
ATOM 5088 N N . ASN D 1 262 ? 17.876 25.332 60.806 1.00 126.07 260 ASN B N 1
ATOM 5089 C CA . ASN D 1 262 ? 18.090 25.401 62.247 1.00 127.43 260 ASN B CA 1
ATOM 5090 C C . ASN D 1 262 ? 16.826 25.745 63.029 1.00 127.82 260 ASN B C 1
ATOM 5091 O O . ASN D 1 262 ? 16.763 25.457 64.227 1.00 128.66 260 ASN B O 1
ATOM 5096 N N . ASN D 1 263 ? 15.823 26.348 62.394 1.00 129.09 261 ASN B N 1
ATOM 5097 C CA . ASN D 1 263 ? 14.577 26.701 63.068 1.00 129.25 261 ASN B CA 1
ATOM 5098 C C . ASN D 1 263 ? 13.548 25.613 62.797 1.00 127.41 261 ASN B C 1
ATOM 5099 O O . ASN D 1 263 ? 13.014 25.511 61.685 1.00 126.06 261 ASN B O 1
ATOM 5104 N N . THR D 1 264 ? 13.252 24.818 63.820 1.00 126.09 262 THR B N 1
ATOM 5105 C CA . THR D 1 264 ? 12.265 23.757 63.711 1.00 124.33 262 THR B CA 1
ATOM 5106 C C . THR D 1 264 ? 10.896 24.198 64.222 1.00 123.97 262 THR B C 1
ATOM 5107 O O . THR D 1 264 ? 10.023 23.357 64.454 1.00 122.49 262 THR B O 1
ATOM 5111 N N . SER D 1 265 ? 10.691 25.504 64.398 1.00 125.84 263 SER B N 1
ATOM 5112 C CA . SER D 1 265 ? 9.381 26.044 64.734 1.00 125.73 263 SER B CA 1
ATOM 5113 C C . SER D 1 265 ? 8.628 26.573 63.526 1.00 124.51 263 SER B C 1
ATOM 5114 O O . SER D 1 265 ? 7.394 26.598 63.537 1.00 123.50 263 SER B O 1
ATOM 5117 N N . LYS D 1 266 ? 9.339 27.018 62.500 1.00 125.43 264 LYS B N 1
ATOM 5118 C CA . LYS D 1 266 ? 8.727 27.487 61.282 1.00 124.10 264 LYS B CA 1
ATOM 5119 C C . LYS D 1 266 ? 9.170 26.588 60.138 1.00 122.45 264 LYS B C 1
ATOM 5120 O O . LYS D 1 266 ? 10.358 26.244 60.057 1.00 123.03 264 LYS B O 1
ATOM 5126 N N . PRO D 1 267 ? 8.264 26.183 59.249 1.00 122.45 265 PRO B N 1
ATOM 5127 C CA . PRO D 1 267 ? 8.679 25.460 58.046 1.00 120.81 265 PRO B CA 1
ATOM 5128 C C . PRO D 1 267 ? 9.209 26.416 56.984 1.00 121.05 265 PRO B C 1
ATOM 5129 O O . PRO D 1 267 ? 9.232 27.639 57.144 1.00 122.43 265 PRO B O 1
ATOM 5133 N N . SER D 1 268 ? 9.624 25.823 55.868 1.00 120.57 266 SER B N 1
ATOM 5134 C CA . SER D 1 268 ? 10.149 26.608 54.761 1.00 120.42 266 SER B CA 1
ATOM 5135 C C . SER D 1 268 ? 9.036 27.300 53.985 1.00 119.35 266 SER B C 1
ATOM 5136 O O . SER D 1 268 ? 9.204 28.444 53.550 1.00 120.07 266 SER B O 1
ATOM 5139 N N . HIS D 1 269 ? 7.895 26.630 53.797 1.00 121.12 267 HIS B N 1
ATOM 5140 C CA . HIS D 1 269 ? 6.764 27.204 53.075 1.00 120.01 267 HIS B CA 1
ATOM 5141 C C . HIS D 1 269 ? 5.462 26.846 53.777 1.00 119.59 267 HIS B C 1
ATOM 5142 O O . HIS D 1 269 ? 5.350 25.789 54.401 1.00 119.11 267 HIS B O 1
ATOM 5149 N N . SER D 1 270 ? 4.473 27.734 53.659 1.00 119.11 268 SER B N 1
ATOM 5150 C CA . SER D 1 270 ? 3.150 27.526 54.236 1.00 118.84 268 SER B CA 1
ATOM 5151 C C . SER D 1 270 ? 2.092 28.014 53.249 1.00 117.76 268 SER B C 1
ATOM 5152 O O . SER D 1 270 ? 2.234 29.095 52.668 1.00 118.29 268 SER B O 1
ATOM 5155 N N . VAL D 1 271 ? 1.058 27.191 53.022 1.00 118.62 269 VAL B N 1
ATOM 5156 C CA . VAL D 1 271 ? -0.035 27.481 52.093 1.00 117.23 269 VAL B CA 1
ATOM 5157 C C . VAL D 1 271 ? -1.339 27.569 52.876 1.00 117.48 269 VAL B C 1
ATOM 5158 O O . VAL D 1 271 ? -1.533 26.804 53.816 1.00 117.39 269 VAL B O 1
ATOM 5162 N N . ASP D 1 272 ? -2.248 28.462 52.478 1.00 119.59 270 ASP B N 1
ATOM 5163 C CA . ASP D 1 272 ? -3.670 28.250 52.773 1.00 119.15 270 ASP B CA 1
ATOM 5164 C C . ASP D 1 272 ? -4.249 27.345 51.685 1.00 116.38 270 ASP B C 1
ATOM 5165 O O . ASP D 1 272 ? -4.730 27.805 50.645 1.00 115.97 270 ASP B O 1
ATOM 5170 N N . ALA D 1 273 ? -4.191 26.033 51.944 1.00 117.53 271 ALA B N 1
ATOM 5171 C CA . ALA D 1 273 ? -4.389 25.012 50.917 1.00 115.13 271 ALA B CA 1
ATOM 5172 C C . ALA D 1 273 ? -5.861 24.796 50.593 1.00 114.12 271 ALA B C 1
ATOM 5173 O O . ALA D 1 273 ? -6.271 24.854 49.426 1.00 113.32 271 ALA B O 1
ATOM 5175 N N . HIS D 1 274 ? -6.660 24.519 51.617 1.00 116.72 272 HIS B N 1
ATOM 5176 C CA . HIS D 1 274 ? -8.039 24.107 51.453 1.00 115.68 272 HIS B CA 1
ATOM 5177 C C . HIS D 1 274 ? -8.936 24.966 52.325 1.00 117.38 272 HIS B C 1
ATOM 5178 O O . HIS D 1 274 ? -8.476 25.828 53.076 1.00 119.23 272 HIS B O 1
ATOM 5185 N N . THR D 1 275 ? -10.238 24.736 52.200 1.00 119.51 273 THR B N 1
ATOM 5186 C CA . THR D 1 275 ? -11.215 25.447 53.002 1.00 120.93 273 THR B CA 1
ATOM 5187 C C . THR D 1 275 ? -11.704 24.629 54.190 1.00 120.44 273 THR B C 1
ATOM 5188 O O . THR D 1 275 ? -12.552 25.114 54.947 1.00 121.82 273 THR B O 1
ATOM 5192 N N . ALA D 1 276 ? -11.170 23.430 54.396 1.00 117.05 274 ALA B N 1
ATOM 5193 C CA . ALA D 1 276 ? -11.498 22.630 55.575 1.00 116.37 274 ALA B CA 1
ATOM 5194 C C . ALA D 1 276 ? -10.262 21.830 55.968 1.00 115.50 274 ALA B C 1
ATOM 5195 O O . ALA D 1 276 ? -9.135 22.194 55.611 1.00 115.97 274 ALA B O 1
ATOM 5197 N N . GLU D 1 277 ? -10.485 20.726 56.690 1.00 112.91 275 GLU B N 1
ATOM 5198 C CA . GLU D 1 277 ? -9.406 19.916 57.252 1.00 112.21 275 GLU B CA 1
ATOM 5199 C C . GLU D 1 277 ? -8.667 19.112 56.183 1.00 110.52 275 GLU B C 1
ATOM 5200 O O . GLU D 1 277 ? -9.277 18.367 55.414 1.00 108.98 275 GLU B O 1
ATOM 5206 N N . VAL D 1 278 ? -7.349 19.258 56.143 1.00 109.36 276 VAL B N 1
ATOM 5207 C CA . VAL D 1 278 ? -6.531 18.558 55.158 1.00 108.07 276 VAL B CA 1
ATOM 5208 C C . VAL D 1 278 ? -6.061 17.241 55.764 1.00 106.88 276 VAL B C 1
ATOM 5209 O O . VAL D 1 278 ? -5.369 17.231 56.783 1.00 107.77 276 VAL B O 1
ATOM 5213 N N . ASN D 1 279 ? -6.441 16.123 55.138 1.00 106.41 277 ASN B N 1
ATOM 5214 C CA . ASN D 1 279 ? -6.301 14.814 55.761 1.00 105.27 277 ASN B CA 1
ATOM 5215 C C . ASN D 1 279 ? -5.233 13.916 55.150 1.00 104.76 277 ASN B C 1
ATOM 5216 O O . ASN D 1 279 ? -4.843 12.944 55.807 1.00 104.35 277 ASN B O 1
ATOM 5221 N N . CYS D 1 280 ? -4.736 14.216 53.939 1.00 101.45 278 CYS B N 1
ATOM 5222 C CA . CYS D 1 280 ? -3.789 13.345 53.242 1.00 100.73 278 CYS B CA 1
ATOM 5223 C C . CYS D 1 280 ? -2.979 14.145 52.235 1.00 101.42 278 CYS B C 1
ATOM 5224 O O . CYS D 1 280 ? -3.451 15.156 51.704 1.00 101.94 278 CYS B O 1
ATOM 5227 N N . LEU D 1 281 ? -1.752 13.670 51.978 1.00 99.75 279 LEU B N 1
ATOM 5228 C CA . LEU D 1 281 ? -0.933 14.201 50.894 1.00 100.19 279 LEU B CA 1
ATOM 5229 C C . LEU D 1 281 ? -0.071 13.094 50.287 1.00 99.81 279 LEU B C 1
ATOM 5230 O O . LEU D 1 281 ? 0.266 12.110 50.952 1.00 99.46 279 LEU B O 1
ATOM 5235 N N . SER D 1 282 ? 0.274 13.254 49.010 1.00 95.03 280 SER B N 1
ATOM 5236 C CA . SER D 1 282 ? 1.152 12.301 48.332 1.00 95.14 280 SER B CA 1
ATOM 5237 C C . SER D 1 282 ? 1.997 13.026 47.298 1.00 96.15 280 SER B C 1
ATOM 5238 O O . SER D 1 282 ? 1.458 13.749 46.454 1.00 96.38 280 SER B O 1
ATOM 5241 N N . PHE D 1 283 ? 3.313 12.823 47.370 1.00 93.15 281 PHE B N 1
ATOM 5242 C CA . PHE D 1 283 ? 4.243 13.369 46.385 1.00 93.88 281 PHE B CA 1
ATOM 5243 C C . PHE D 1 283 ? 4.270 12.513 45.123 1.00 93.81 281 PHE B C 1
ATOM 5244 O O . PHE D 1 283 ? 4.173 11.282 45.179 1.00 93.47 281 PHE B O 1
ATOM 5252 N N . ASN D 1 284 ? 4.446 13.181 43.983 1.00 97.79 282 ASN B N 1
ATOM 5253 C CA . ASN D 1 284 ? 4.508 12.520 42.681 1.00 97.68 282 ASN B CA 1
ATOM 5254 C C . ASN D 1 284 ? 5.850 11.825 42.530 1.00 98.39 282 ASN B C 1
ATOM 5255 O O . ASN D 1 284 ? 6.885 12.465 42.721 1.00 99.59 282 ASN B O 1
ATOM 5260 N N . PRO D 1 285 ? 5.878 10.551 42.118 1.00 99.53 283 PRO B N 1
ATOM 5261 C CA . PRO D 1 285 ? 7.165 9.862 41.961 1.00 99.97 283 PRO B CA 1
ATOM 5262 C C . PRO D 1 285 ? 7.882 10.156 40.664 1.00 100.25 283 PRO B C 1
ATOM 5263 O O . PRO D 1 285 ? 9.054 9.786 40.543 1.00 100.87 283 PRO B O 1
ATOM 5267 N N . TYR D 1 286 ? 7.248 10.858 39.726 1.00 101.44 284 TYR B N 1
ATOM 5268 C CA . TYR D 1 286 ? 7.835 11.144 38.424 1.00 101.53 284 TYR B CA 1
ATOM 5269 C C . TYR D 1 286 ? 8.211 12.608 38.281 1.00 102.17 284 TYR B C 1
ATOM 5270 O O . TYR D 1 286 ? 9.035 12.939 37.424 1.00 102.99 284 TYR B O 1
ATOM 5279 N N . SER D 1 287 ? 7.624 13.481 39.094 1.00 102.38 285 SER B N 1
ATOM 5280 C CA . SER D 1 287 ? 7.893 14.909 39.070 1.00 103.03 285 SER B CA 1
ATOM 5281 C C . SER D 1 287 ? 8.139 15.334 40.498 1.00 103.89 285 SER B C 1
ATOM 5282 O O . SER D 1 287 ? 7.269 15.174 41.357 1.00 103.46 285 SER B O 1
ATOM 5285 N N . GLU D 1 288 ? 9.329 15.859 40.747 1.00 105.39 286 GLU B N 1
ATOM 5286 C CA . GLU D 1 288 ? 9.796 16.172 42.087 1.00 106.49 286 GLU B CA 1
ATOM 5287 C C . GLU D 1 288 ? 9.179 17.436 42.671 1.00 106.80 286 GLU B C 1
ATOM 5288 O O . GLU D 1 288 ? 9.284 17.647 43.886 1.00 107.41 286 GLU B O 1
ATOM 5294 N N . PHE D 1 289 ? 8.560 18.284 41.841 1.00 107.30 287 PHE B N 1
ATOM 5295 C CA . PHE D 1 289 ? 7.928 19.516 42.291 1.00 107.51 287 PHE B CA 1
ATOM 5296 C C . PHE D 1 289 ? 6.436 19.370 42.504 1.00 106.39 287 PHE B C 1
ATOM 5297 O O . PHE D 1 289 ? 5.806 20.282 43.039 1.00 106.69 287 PHE B O 1
ATOM 5305 N N . ILE D 1 290 ? 5.869 18.243 42.110 1.00 103.34 288 ILE B N 1
ATOM 5306 C CA . ILE D 1 290 ? 4.434 18.071 41.996 1.00 102.18 288 ILE B CA 1
ATOM 5307 C C . ILE D 1 290 ? 3.992 17.187 43.151 1.00 101.59 288 ILE B C 1
ATOM 5308 O O . ILE D 1 290 ? 4.685 16.225 43.496 1.00 101.53 288 ILE B O 1
ATOM 5313 N N . LEU D 1 291 ? 2.913 17.589 43.825 1.00 103.81 289 LEU B N 1
ATOM 5314 C CA . LEU D 1 291 ? 2.301 16.793 44.879 1.00 103.11 289 LEU B CA 1
ATOM 5315 C C . LEU D 1 291 ? 0.800 17.050 44.850 1.00 102.69 289 LEU B C 1
ATOM 5316 O O . LEU D 1 291 ? 0.309 17.877 44.077 1.00 103.14 289 LEU B O 1
ATOM 5321 N N . ALA D 1 292 ? 0.068 16.342 45.705 1.00 103.79 290 ALA B N 1
ATOM 5322 C CA . ALA D 1 292 ? -1.381 16.469 45.709 1.00 103.58 290 ALA B CA 1
ATOM 5323 C C . ALA D 1 292 ? -1.920 16.272 47.117 1.00 103.42 290 ALA B C 1
ATOM 5324 O O . ALA D 1 292 ? -1.558 15.304 47.784 1.00 102.85 290 ALA B O 1
ATOM 5326 N N . THR D 1 293 ? -2.801 17.170 47.553 1.00 105.90 291 THR B N 1
ATOM 5327 C CA . THR D 1 293 ? -3.396 17.120 48.879 1.00 105.77 291 THR B CA 1
ATOM 5328 C C . THR D 1 293 ? -4.903 16.930 48.746 1.00 105.50 291 THR B C 1
ATOM 5329 O O . THR D 1 293 ? -5.547 17.662 47.991 1.00 106.11 291 THR B O 1
ATOM 5333 N N . GLY D 1 294 ? -5.466 15.980 49.495 1.00 107.07 292 GLY B N 1
ATOM 5334 C CA . GLY D 1 294 ? -6.905 15.771 49.532 1.00 106.97 292 GLY B CA 1
ATOM 5335 C C . GLY D 1 294 ? -7.447 16.058 50.920 1.00 107.01 292 GLY B C 1
ATOM 5336 O O . GLY D 1 294 ? -6.734 15.931 51.914 1.00 107.01 292 GLY B O 1
ATOM 5337 N N . SER D 1 295 ? -8.721 16.442 50.991 1.00 107.16 293 SER B N 1
ATOM 5338 C CA . SER D 1 295 ? -9.176 17.147 52.182 1.00 107.73 293 SER B CA 1
ATOM 5339 C C . SER D 1 295 ? -10.687 17.016 52.370 1.00 107.81 293 SER B C 1
ATOM 5340 O O . SER D 1 295 ? -11.397 16.389 51.574 1.00 107.37 293 SER B O 1
ATOM 5343 N N . ALA D 1 296 ? -11.173 17.670 53.433 1.00 108.93 294 ALA B N 1
ATOM 5344 C CA . ALA D 1 296 ? -12.555 17.615 53.892 1.00 109.00 294 ALA B CA 1
ATOM 5345 C C . ALA D 1 296 ? -13.469 18.575 53.166 1.00 110.20 294 ALA B C 1
ATOM 5346 O O . ALA D 1 296 ? -14.672 18.565 53.439 1.00 110.77 294 ALA B O 1
ATOM 5348 N N . ASP D 1 297 ? -12.955 19.372 52.227 1.00 110.83 295 ASP B N 1
ATOM 5349 C CA . ASP D 1 297 ? -13.787 20.203 51.363 1.00 111.88 295 ASP B CA 1
ATOM 5350 C C . ASP D 1 297 ? -14.239 19.487 50.080 1.00 111.40 295 ASP B C 1
ATOM 5351 O O . ASP D 1 297 ? -14.759 20.160 49.173 1.00 112.33 295 ASP B O 1
ATOM 5356 N N . LYS D 1 298 ? -14.035 18.148 50.010 1.00 110.86 296 LYS B N 1
ATOM 5357 C CA . LYS D 1 298 ? -14.270 17.198 48.907 1.00 110.47 296 LYS B CA 1
ATOM 5358 C C . LYS D 1 298 ? -13.436 17.506 47.661 1.00 110.85 296 LYS B C 1
ATOM 5359 O O . LYS D 1 298 ? -13.792 17.090 46.553 1.00 111.08 296 LYS B O 1
ATOM 5365 N N . THR D 1 299 ? -12.302 18.193 47.808 1.00 110.19 297 THR B N 1
ATOM 5366 C CA . THR D 1 299 ? -11.435 18.496 46.682 1.00 110.47 297 THR B CA 1
ATOM 5367 C C . THR D 1 299 ? -10.088 17.836 46.913 1.00 109.72 297 THR B C 1
ATOM 5368 O O . THR D 1 299 ? -9.638 17.686 48.057 1.00 109.16 297 THR B O 1
ATOM 5372 N N . VAL D 1 300 ? -9.471 17.408 45.814 1.00 106.76 298 VAL B N 1
ATOM 5373 C CA . VAL D 1 300 ? -8.049 17.119 45.787 1.00 106.20 298 VAL B CA 1
ATOM 5374 C C . VAL D 1 300 ? -7.377 18.298 45.107 1.00 106.81 298 VAL B C 1
ATOM 5375 O O . VAL D 1 300 ? -7.716 18.646 43.971 1.00 107.37 298 VAL B O 1
ATOM 5379 N N . ALA D 1 301 ? -6.450 18.933 45.803 1.00 107.62 299 ALA B N 1
ATOM 5380 C CA . ALA D 1 301 ? -5.725 20.043 45.215 1.00 108.43 299 ALA B CA 1
ATOM 5381 C C . ALA D 1 301 ? -4.458 19.525 44.543 1.00 108.09 299 ALA B C 1
ATOM 5382 O O . ALA D 1 301 ? -4.001 18.416 44.824 1.00 107.46 299 ALA B O 1
ATOM 5384 N N . LEU D 1 302 ? -3.928 20.314 43.603 1.00 107.12 300 LEU B N 1
ATOM 5385 C CA . LEU D 1 302 ? -2.680 20.008 42.915 1.00 106.86 300 LEU B CA 1
ATOM 5386 C C . LEU D 1 302 ? -1.711 21.168 43.092 1.00 107.94 300 LEU B C 1
ATOM 5387 O O . LEU D 1 302 ? -2.097 22.334 42.967 1.00 108.90 300 LEU B O 1
ATOM 5392 N N . TRP D 1 303 ? -0.452 20.841 43.389 1.00 106.89 301 TRP B N 1
ATOM 5393 C CA . TRP D 1 303 ? 0.535 21.813 43.857 1.00 108.21 301 TRP B CA 1
ATOM 5394 C C . TRP D 1 303 ? 1.853 21.699 43.115 1.00 108.37 301 TRP B C 1
ATOM 5395 O O . TRP D 1 303 ? 2.385 20.597 42.963 1.00 107.64 301 TRP B O 1
ATOM 5406 N N . ASP D 1 304 ? 2.400 22.843 42.706 1.00 112.45 302 ASP B N 1
ATOM 5407 C CA . ASP D 1 304 ? 3.816 22.935 42.386 1.00 113.07 302 ASP B CA 1
ATOM 5408 C C . ASP D 1 304 ? 4.578 23.395 43.624 1.00 114.51 302 ASP B C 1
ATOM 5409 O O . ASP D 1 304 ? 4.111 24.257 44.370 1.00 115.53 302 ASP B O 1
ATOM 5414 N N . LEU D 1 305 ? 5.784 22.854 43.799 1.00 112.40 303 LEU B N 1
ATOM 5415 C CA . LEU D 1 305 ? 6.602 23.226 44.946 1.00 114.02 303 LEU B CA 1
ATOM 5416 C C . LEU D 1 305 ? 7.266 24.582 44.766 1.00 115.67 303 LEU B C 1
ATOM 5417 O O . LEU D 1 305 ? 7.492 25.292 45.754 1.00 117.18 303 LEU B O 1
ATOM 5422 N N . ARG D 1 306 ? 7.570 24.964 43.532 1.00 115.42 304 ARG B N 1
ATOM 5423 C CA . ARG D 1 306 ? 8.277 26.212 43.304 1.00 116.95 304 ARG B CA 1
ATOM 5424 C C . ARG D 1 306 ? 7.354 27.422 43.285 1.00 117.56 304 ARG B C 1
ATOM 5425 O O . ARG D 1 306 ? 7.849 28.556 43.300 1.00 119.03 304 ARG B O 1
ATOM 5433 N N . ASN D 1 307 ? 6.036 27.216 43.217 1.00 118.78 305 ASN B N 1
ATOM 5434 C CA . ASN D 1 307 ? 5.078 28.293 43.481 1.00 119.60 305 ASN B CA 1
ATOM 5435 C C . ASN D 1 307 ? 3.861 27.655 44.143 1.00 118.53 305 ASN B C 1
ATOM 5436 O O . ASN D 1 307 ? 2.942 27.183 43.469 1.00 117.24 305 ASN B O 1
ATOM 5441 N N . LEU D 1 308 ? 3.859 27.678 45.470 1.00 118.38 306 LEU B N 1
ATOM 5442 C CA . LEU D 1 308 ? 2.763 27.108 46.236 1.00 117.92 306 LEU B CA 1
ATOM 5443 C C . LEU D 1 308 ? 1.574 28.049 46.365 1.00 118.47 306 LEU B C 1
ATOM 5444 O O . LEU D 1 308 ? 0.501 27.603 46.772 1.00 117.78 306 LEU B O 1
ATOM 5449 N N . LYS D 1 309 ? 1.722 29.318 45.972 1.00 120.10 307 LYS B N 1
ATOM 5450 C CA . LYS D 1 309 ? 0.633 30.287 46.046 1.00 120.82 307 LYS B CA 1
ATOM 5451 C C . LYS D 1 309 ? -0.438 30.077 44.968 1.00 119.48 307 LYS B C 1
ATOM 5452 O O . LYS D 1 309 ? -1.551 30.603 45.112 1.00 120.00 307 LYS B O 1
ATOM 5458 N N . LEU D 1 310 ? -0.140 29.324 43.900 1.00 120.54 308 LEU B N 1
ATOM 5459 C CA . LEU D 1 310 ? -1.126 28.917 42.898 1.00 119.33 308 LEU B CA 1
ATOM 5460 C C . LEU D 1 310 ? -1.419 27.429 43.060 1.00 117.67 308 LEU B C 1
ATOM 5461 O O . LEU D 1 310 ? -0.540 26.587 42.835 1.00 116.97 308 LEU B O 1
ATOM 5466 N N . LYS D 1 311 ? -2.645 27.116 43.467 1.00 117.30 309 LYS B N 1
ATOM 5467 C CA . LYS D 1 311 ? -3.166 25.766 43.322 1.00 115.65 309 LYS B CA 1
ATOM 5468 C C . LYS D 1 311 ? -3.348 25.471 41.840 1.00 115.10 309 LYS B C 1
ATOM 5469 O O . LYS D 1 311 ? -3.989 26.250 41.118 1.00 115.77 309 LYS B O 1
ATOM 5475 N N . LEU D 1 312 ? -2.735 24.377 41.375 1.00 114.23 310 LEU B N 1
ATOM 5476 C CA . LEU D 1 312 ? -2.759 24.063 39.948 1.00 113.72 310 LEU B CA 1
ATOM 5477 C C . LEU D 1 312 ? -4.121 23.524 39.508 1.00 113.29 310 LEU B C 1
ATOM 5478 O O . LEU D 1 312 ? -4.677 23.991 38.512 1.00 113.84 310 LEU B O 1
ATOM 5483 N N . HIS D 1 313 ? -4.693 22.560 40.235 1.00 112.18 311 HIS B N 1
ATOM 5484 C CA . HIS D 1 313 ? -6.006 22.055 39.847 1.00 112.01 311 HIS B CA 1
ATOM 5485 C C . HIS D 1 313 ? -6.749 21.577 41.078 1.00 111.75 311 HIS B C 1
ATOM 5486 O O . HIS D 1 313 ? -6.147 21.013 41.989 1.00 111.24 311 HIS B O 1
ATOM 5493 N N . SER D 1 314 ? -8.063 21.789 41.081 1.00 109.92 312 SER B N 1
ATOM 5494 C CA . SER D 1 314 ? -8.969 21.283 42.101 1.00 109.46 312 SER B CA 1
ATOM 5495 C C . SER D 1 314 ? -9.774 20.154 41.467 1.00 109.35 312 SER B C 1
ATOM 5496 O O . SER D 1 314 ? -10.605 20.401 40.586 1.00 110.24 312 SER B O 1
ATOM 5499 N N . PHE D 1 315 ? -9.485 18.913 41.862 1.00 107.19 313 PHE B N 1
ATOM 5500 C CA . PHE D 1 315 ? -10.258 17.764 41.401 1.00 107.43 313 PHE B CA 1
ATOM 5501 C C . PHE D 1 315 ? -11.539 17.669 42.205 1.00 107.63 313 PHE B C 1
ATOM 5502 O O . PHE D 1 315 ? -11.483 17.491 43.428 1.00 107.16 313 PHE B O 1
ATOM 5510 N N . GLU D 1 316 ? -12.691 17.756 41.525 1.00 108.86 314 GLU B N 1
ATOM 5511 C CA . GLU D 1 316 ? -13.988 17.757 42.204 1.00 109.10 314 GLU B CA 1
ATOM 5512 C C . GLU D 1 316 ? -14.892 16.684 41.612 1.00 109.68 314 GLU B C 1
ATOM 5513 O O . GLU D 1 316 ? -15.429 16.864 40.515 1.00 110.67 314 GLU B O 1
ATOM 5519 N N . SER D 1 317 ? -15.050 15.578 42.362 1.00 109.04 315 SER B N 1
ATOM 5520 C CA . SER D 1 317 ? -16.166 14.648 42.191 1.00 109.81 315 SER B CA 1
ATOM 5521 C C . SER D 1 317 ? -16.511 13.901 43.471 1.00 108.95 315 SER B C 1
ATOM 5522 O O . SER D 1 317 ? -17.445 13.095 43.442 1.00 109.47 315 SER B O 1
ATOM 5525 N N . HIS D 1 318 ? -15.774 14.085 44.565 1.00 108.72 316 HIS B N 1
ATOM 5526 C CA . HIS D 1 318 ? -16.107 13.404 45.807 1.00 107.86 316 HIS B CA 1
ATOM 5527 C C . HIS D 1 318 ? -17.289 14.093 46.456 1.00 108.14 316 HIS B C 1
ATOM 5528 O O . HIS D 1 318 ? -17.510 15.295 46.290 1.00 108.57 316 HIS B O 1
ATOM 5535 N N . LYS D 1 319 ? -18.107 13.292 47.118 1.00 110.26 317 LYS B N 1
ATOM 5536 C CA . LYS D 1 319 ? -19.316 13.800 47.736 1.00 110.46 317 LYS B CA 1
ATOM 5537 C C . LYS D 1 319 ? -19.135 14.043 49.227 1.00 109.52 317 LYS B C 1
ATOM 5538 O O . LYS D 1 319 ? -19.948 14.752 49.827 1.00 110.08 317 LYS B O 1
ATOM 5544 N N . ASP D 1 320 ? -18.090 13.476 49.826 1.00 107.64 318 ASP B N 1
ATOM 5545 C CA . ASP D 1 320 ? -17.795 13.655 51.242 1.00 106.91 318 ASP B CA 1
ATOM 5546 C C . ASP D 1 320 ? -16.272 13.748 51.407 1.00 106.21 318 ASP B C 1
ATOM 5547 O O . ASP D 1 320 ? -15.511 13.877 50.431 1.00 106.13 318 ASP B O 1
ATOM 5552 N N . GLU D 1 321 ? -15.856 13.664 52.670 1.00 105.58 319 GLU B N 1
ATOM 5553 C CA . GLU D 1 321 ? -14.504 13.965 53.114 1.00 105.15 319 GLU B CA 1
ATOM 5554 C C . GLU D 1 321 ? -13.477 12.923 52.659 1.00 104.22 319 GLU B C 1
ATOM 5555 O O . GLU D 1 321 ? -13.679 11.722 52.844 1.00 103.65 319 GLU B O 1
ATOM 5561 N N . ILE D 1 322 ? -12.373 13.407 52.051 1.00 102.48 320 ILE B N 1
ATOM 5562 C CA . ILE D 1 322 ? -11.313 12.583 51.460 1.00 101.95 320 ILE B CA 1
ATOM 5563 C C . ILE D 1 322 ? -10.270 12.263 52.529 1.00 101.25 320 ILE B C 1
ATOM 5564 O O . ILE D 1 322 ? -9.740 13.172 53.182 1.00 101.65 320 ILE B O 1
ATOM 5569 N N . PHE D 1 323 ? -9.942 10.970 52.688 1.00 100.74 321 PHE B N 1
ATOM 5570 C CA . PHE D 1 323 ? -8.976 10.541 53.689 1.00 100.08 321 PHE B CA 1
ATOM 5571 C C . PHE D 1 323 ? -7.687 9.935 53.153 1.00 99.95 321 PHE B C 1
ATOM 5572 O O . PHE D 1 323 ? -6.787 9.667 53.964 1.00 99.82 321 PHE B O 1
ATOM 5580 N N . GLN D 1 324 ? -7.573 9.685 51.842 1.00 94.78 322 GLN B N 1
ATOM 5581 C CA . GLN D 1 324 ? -6.361 9.120 51.269 1.00 94.91 322 GLN B CA 1
ATOM 5582 C C . GLN D 1 324 ? -6.227 9.608 49.826 1.00 96.40 322 GLN B C 1
ATOM 5583 O O . GLN D 1 324 ? -7.223 9.649 49.102 1.00 97.16 322 GLN B O 1
ATOM 5589 N N . VAL D 1 325 ? -5.014 10.009 49.422 1.00 94.82 323 VAL B N 1
ATOM 5590 C CA . VAL D 1 325 ? -4.692 10.278 48.021 1.00 96.55 323 VAL B CA 1
ATOM 5591 C C . VAL D 1 325 ? -3.367 9.576 47.685 1.00 96.26 323 VAL B C 1
ATOM 5592 O O . VAL D 1 325 ? -2.442 9.558 48.509 1.00 95.66 323 VAL B O 1
ATOM 5596 N N . GLN D 1 326 ? -3.316 8.864 46.542 1.00 94.25 324 GLN B N 1
ATOM 5597 C CA . GLN D 1 326 ? -2.088 8.155 46.147 1.00 93.86 324 GLN B CA 1
ATOM 5598 C C . GLN D 1 326 ? -1.815 8.276 44.649 1.00 94.93 324 GLN B C 1
ATOM 5599 O O . GLN D 1 326 ? -2.725 8.188 43.811 1.00 95.75 324 GLN B O 1
ATOM 5605 N N . TRP D 1 327 ? -0.542 8.443 44.312 1.00 93.22 325 TRP B N 1
ATOM 5606 C CA . TRP D 1 327 ? -0.130 8.460 42.918 1.00 93.50 325 TRP B CA 1
ATOM 5607 C C . TRP D 1 327 ? 0.113 7.048 42.420 1.00 93.45 325 TRP B C 1
ATOM 5608 O O . TRP D 1 327 ? 0.472 6.150 43.187 1.00 92.70 325 TRP B O 1
ATOM 5619 N N . SER D 1 328 ? -0.165 6.859 41.135 1.00 98.48 326 SER B N 1
ATOM 5620 C CA . SER D 1 328 ? 0.146 5.611 40.465 1.00 98.86 326 SER B CA 1
ATOM 5621 C C . SER D 1 328 ? 1.661 5.467 40.367 1.00 98.22 326 SER B C 1
ATOM 5622 O O . SER D 1 328 ? 2.343 6.412 39.944 1.00 98.10 326 SER B O 1
ATOM 5625 N N . PRO D 1 329 ? 2.226 4.337 40.801 1.00 102.26 327 PRO B N 1
ATOM 5626 C CA . PRO D 1 329 ? 3.654 4.111 40.599 1.00 102.15 327 PRO B CA 1
ATOM 5627 C C . PRO D 1 329 ? 4.006 3.693 39.186 1.00 102.77 327 PRO B C 1
ATOM 5628 O O . PRO D 1 329 ? 5.194 3.744 38.837 1.00 102.91 327 PRO B O 1
ATOM 5632 N N . HIS D 1 330 ? 3.034 3.302 38.357 1.00 101.21 328 HIS B N 1
ATOM 5633 C CA . HIS D 1 330 ? 3.311 2.954 36.973 1.00 102.15 328 HIS B CA 1
ATOM 5634 C C . HIS D 1 330 ? 2.940 4.058 35.997 1.00 102.43 328 HIS B C 1
ATOM 5635 O O . HIS D 1 330 ? 3.235 3.933 34.808 1.00 103.09 328 HIS B O 1
ATOM 5642 N N . ASN D 1 331 ? 2.304 5.128 36.458 1.00 103.96 329 ASN B N 1
ATOM 5643 C CA . ASN D 1 331 ? 1.885 6.187 35.552 1.00 104.25 329 ASN B CA 1
ATOM 5644 C C . ASN D 1 331 ? 2.018 7.531 36.231 1.00 103.50 329 ASN B C 1
ATOM 5645 O O . ASN D 1 331 ? 1.520 7.698 37.350 1.00 103.24 329 ASN B O 1
ATOM 5650 N N . GLU D 1 332 ? 2.681 8.463 35.519 1.00 105.61 330 GLU B N 1
ATOM 5651 C CA . GLU D 1 332 ? 2.901 9.841 35.970 1.00 105.46 330 GLU B CA 1
ATOM 5652 C C . GLU D 1 332 ? 1.592 10.599 36.144 1.00 105.60 330 GLU B C 1
ATOM 5653 O O . GLU D 1 332 ? 1.356 11.261 37.161 1.00 105.35 330 GLU B O 1
ATOM 5659 N N . THR D 1 333 ? 0.699 10.397 35.210 1.00 108.05 331 THR B N 1
ATOM 5660 C CA . THR D 1 333 ? -0.481 11.189 34.957 1.00 108.65 331 THR B CA 1
ATOM 5661 C C . THR D 1 333 ? -1.670 10.816 35.857 1.00 108.87 331 THR B C 1
ATOM 5662 O O . THR D 1 333 ? -2.684 11.519 35.859 1.00 109.38 331 THR B O 1
ATOM 5666 N N . ILE D 1 334 ? -1.551 9.768 36.670 1.00 103.00 332 ILE B N 1
ATOM 5667 C CA . ILE D 1 334 ? -2.693 9.071 37.246 1.00 103.95 332 ILE B CA 1
ATOM 5668 C C . ILE D 1 334 ? -2.591 9.167 38.764 1.00 103.24 332 ILE B C 1
ATOM 5669 O O . ILE D 1 334 ? -1.553 8.800 39.348 1.00 102.22 332 ILE B O 1
ATOM 5674 N N . LEU D 1 335 ? -3.654 9.677 39.406 1.00 99.79 333 LEU B N 1
ATOM 5675 C CA . LEU D 1 335 ? -3.765 9.661 40.857 1.00 99.04 333 LEU B CA 1
ATOM 5676 C C . LEU D 1 335 ? -5.137 9.153 41.255 1.00 100.42 333 LEU B C 1
ATOM 5677 O O . LEU D 1 335 ? -6.088 9.180 40.475 1.00 102.05 333 LEU B O 1
ATOM 5682 N N . ALA D 1 336 ? -5.244 8.702 42.493 1.00 98.82 334 ALA B N 1
ATOM 5683 C CA . ALA D 1 336 ? -6.518 8.218 42.983 1.00 99.37 334 ALA B CA 1
ATOM 5684 C C . ALA D 1 336 ? -6.811 8.782 44.366 1.00 98.03 334 ALA B C 1
ATOM 5685 O O . ALA D 1 336 ? -5.900 9.107 45.118 1.00 97.02 334 ALA B O 1
ATOM 5687 N N . SER D 1 337 ? -8.092 8.931 44.690 1.00 101.61 335 SER B N 1
ATOM 5688 C CA . SER D 1 337 ? -8.446 9.474 45.986 1.00 99.98 335 SER B CA 1
ATOM 5689 C C . SER D 1 337 ? -9.630 8.721 46.567 1.00 99.11 335 SER B C 1
ATOM 5690 O O . SER D 1 337 ? -10.449 8.195 45.822 1.00 100.23 335 SER B O 1
ATOM 5693 N N . SER D 1 338 ? -9.708 8.665 47.905 1.00 101.50 336 SER B N 1
ATOM 5694 C CA . SER D 1 338 ? -10.794 7.945 48.570 1.00 100.84 336 SER B CA 1
ATOM 5695 C C . SER D 1 338 ? -11.122 8.590 49.910 1.00 99.78 336 SER B C 1
ATOM 5696 O O . SER D 1 338 ? -10.366 9.418 50.422 1.00 99.32 336 SER B O 1
ATOM 5699 N N . GLY D 1 339 ? -12.252 8.171 50.493 1.00 101.67 337 GLY B N 1
ATOM 5700 C CA . GLY D 1 339 ? -12.696 8.687 51.779 1.00 101.02 337 GLY B CA 1
ATOM 5701 C C . GLY D 1 339 ? -14.097 8.304 52.242 1.00 101.51 337 GLY B C 1
ATOM 5702 O O . GLY D 1 339 ? -14.520 7.153 52.101 1.00 102.08 337 GLY B O 1
ATOM 5703 N N . THR D 1 340 ? -14.823 9.275 52.811 1.00 104.14 338 THR B N 1
ATOM 5704 C CA . THR D 1 340 ? -16.068 9.018 53.541 1.00 104.62 338 THR B CA 1
ATOM 5705 C C . THR D 1 340 ? -17.259 8.731 52.627 1.00 105.58 338 THR B C 1
ATOM 5706 O O . THR D 1 340 ? -18.201 8.054 53.059 1.00 106.19 338 THR B O 1
ATOM 5710 N N . ASP D 1 341 ? -17.204 9.129 51.340 1.00 103.45 339 ASP B N 1
ATOM 5711 C CA . ASP D 1 341 ? -18.350 9.032 50.435 1.00 104.73 339 ASP B CA 1
ATOM 5712 C C . ASP D 1 341 ? -18.557 7.651 49.817 1.00 105.83 339 ASP B C 1
ATOM 5713 O O . ASP D 1 341 ? -19.397 7.557 48.913 1.00 107.29 339 ASP B O 1
ATOM 5718 N N . ARG D 1 342 ? -17.786 6.628 50.245 1.00 104.00 340 ARG B N 1
ATOM 5719 C CA . ARG D 1 342 ? -17.685 5.216 49.833 1.00 105.17 340 ARG B CA 1
ATOM 5720 C C . ARG D 1 342 ? -17.122 5.030 48.425 1.00 106.15 340 ARG B C 1
ATOM 5721 O O . ARG D 1 342 ? -17.116 3.906 47.911 1.00 108.02 340 ARG B O 1
ATOM 5729 N N . ARG D 1 343 ? -16.552 6.074 47.832 1.00 102.31 341 ARG B N 1
ATOM 5730 C CA . ARG D 1 343 ? -16.118 6.084 46.450 1.00 103.67 341 ARG B CA 1
ATOM 5731 C C . ARG D 1 343 ? -14.604 6.237 46.419 1.00 102.99 341 ARG B C 1
ATOM 5732 O O . ARG D 1 343 ? -14.034 7.051 47.157 1.00 101.31 341 ARG B O 1
ATOM 5740 N N . LEU D 1 344 ? -13.949 5.429 45.589 1.00 99.63 342 LEU B N 1
ATOM 5741 C CA . LEU D 1 344 ? -12.551 5.649 45.243 1.00 99.08 342 LEU B CA 1
ATOM 5742 C C . LEU D 1 344 ? -12.529 6.217 43.825 1.00 100.89 342 LEU B C 1
ATOM 5743 O O . LEU D 1 344 ? -12.757 5.501 42.842 1.00 102.62 342 LEU B O 1
ATOM 5748 N N . ASN D 1 345 ? -12.297 7.522 43.732 1.00 100.98 343 ASN B N 1
ATOM 5749 C CA . ASN D 1 345 ? -12.087 8.170 42.453 1.00 102.56 343 ASN B CA 1
ATOM 5750 C C . ASN D 1 345 ? -10.690 7.862 41.958 1.00 103.23 343 ASN B C 1
ATOM 5751 O O . ASN D 1 345 ? -9.800 7.606 42.759 1.00 101.91 343 ASN B O 1
ATOM 5756 N N . VAL D 1 346 ? -10.522 7.806 40.634 1.00 99.18 344 VAL B N 1
ATOM 5757 C CA . VAL D 1 346 ? -9.217 7.684 39.983 1.00 100.12 344 VAL B CA 1
ATOM 5758 C C . VAL D 1 346 ? -9.148 8.784 38.930 1.00 99.86 344 VAL B C 1
ATOM 5759 O O . VAL D 1 346 ? -9.932 8.779 37.971 1.00 100.58 344 VAL B O 1
ATOM 5763 N N . TRP D 1 347 ? -8.213 9.711 39.098 1.00 107.43 345 TRP B N 1
ATOM 5764 C CA . TRP D 1 347 ? -8.100 10.892 38.255 1.00 106.51 345 TRP B CA 1
ATOM 5765 C C . TRP D 1 347 ? -6.993 10.719 37.219 1.00 106.43 345 TRP B C 1
ATOM 5766 O O . TRP D 1 347 ? -6.045 9.955 37.424 1.00 106.33 345 TRP B O 1
ATOM 5777 N N . ASP D 1 348 ? -7.110 11.475 36.109 1.00 112.67 346 ASP B N 1
ATOM 5778 C CA . ASP D 1 348 ? -6.134 11.488 35.007 1.00 112.32 346 ASP B CA 1
ATOM 5779 C C . ASP D 1 348 ? -5.826 12.934 34.631 1.00 111.39 346 ASP B C 1
ATOM 5780 O O . ASP D 1 348 ? -6.659 13.594 34.001 1.00 111.91 346 ASP B O 1
ATOM 5785 N N . LEU D 1 349 ? -4.591 13.375 34.915 1.00 112.74 347 LEU B N 1
ATOM 5786 C CA . LEU D 1 349 ? -4.112 14.740 34.664 1.00 112.29 347 LEU B CA 1
ATOM 5787 C C . LEU D 1 349 ? -4.030 15.140 33.202 1.00 112.61 347 LEU B C 1
ATOM 5788 O O . LEU D 1 349 ? -4.061 16.338 32.910 1.00 112.64 347 LEU B O 1
ATOM 5793 N N . SER D 1 350 ? -3.954 14.183 32.276 1.00 111.48 348 SER B N 1
ATOM 5794 C CA . SER D 1 350 ? -3.794 14.512 30.866 1.00 111.95 348 SER B CA 1
ATOM 5795 C C . SER D 1 350 ? -5.101 14.842 30.164 1.00 112.88 348 SER B C 1
ATOM 5796 O O . SER D 1 350 ? -5.075 15.117 28.958 1.00 113.37 348 SER B O 1
ATOM 5799 N N . LYS D 1 351 ? -6.235 14.802 30.864 1.00 119.36 349 LYS B N 1
ATOM 5800 C CA . LYS D 1 351 ? -7.531 15.130 30.289 1.00 120.39 349 LYS B CA 1
ATOM 5801 C C . LYS D 1 351 ? -8.108 16.420 30.860 1.00 120.02 349 LYS B C 1
ATOM 5802 O O . LYS D 1 351 ? -9.289 16.698 30.639 1.00 120.52 349 LYS B O 1
ATOM 5808 N N . ILE D 1 352 ? -7.302 17.186 31.610 1.00 121.34 350 ILE B N 1
ATOM 5809 C CA . ILE D 1 352 ? -7.719 18.458 32.201 1.00 121.18 350 ILE B CA 1
ATOM 5810 C C . ILE D 1 352 ? -7.905 19.495 31.095 1.00 121.78 350 ILE B C 1
ATOM 5811 O O . ILE D 1 352 ? -7.060 19.638 30.204 1.00 121.80 350 ILE B O 1
ATOM 5816 N N . GLY D 1 353 ? -9.053 20.166 31.095 1.00 125.12 351 GLY B N 1
ATOM 5817 C CA . GLY D 1 353 ? -9.310 21.163 30.085 1.00 125.82 351 GLY B CA 1
ATOM 5818 C C . GLY D 1 353 ? -9.835 20.603 28.790 1.00 126.65 351 GLY B C 1
ATOM 5819 O O . GLY D 1 353 ? -9.848 21.328 27.786 1.00 127.43 351 GLY B O 1
ATOM 5820 N N . GLU D 1 354 ? -10.242 19.331 28.775 1.00 128.03 352 GLU B N 1
ATOM 5821 C CA . GLU D 1 354 ? -10.821 18.712 27.587 1.00 128.86 352 GLU B CA 1
ATOM 5822 C C . GLU D 1 354 ? -12.205 19.266 27.284 1.00 130.08 352 GLU B C 1
ATOM 5823 O O . GLU D 1 354 ? -12.940 19.703 28.179 1.00 130.13 352 GLU B O 1
ATOM 5829 N N . GLU D 1 355 ? -12.541 19.237 26.001 1.00 129.75 353 GLU B N 1
ATOM 5830 C CA . GLU D 1 355 ? -13.878 19.573 25.551 1.00 130.67 353 GLU B CA 1
ATOM 5831 C C . GLU D 1 355 ? -14.835 18.461 25.963 1.00 131.08 353 GLU B C 1
ATOM 5832 O O . GLU D 1 355 ? -14.448 17.291 26.069 1.00 130.71 353 GLU B O 1
ATOM 5838 N N . GLN D 1 356 ? -16.059 18.849 26.297 1.00 129.72 354 GLN B N 1
ATOM 5839 C CA . GLN D 1 356 ? -16.980 17.935 26.937 1.00 130.07 354 GLN B CA 1
ATOM 5840 C C . GLN D 1 356 ? -18.380 18.276 26.486 1.00 131.36 354 GLN B C 1
ATOM 5841 O O . GLN D 1 356 ? -18.678 19.430 26.164 1.00 131.83 354 GLN B O 1
ATOM 5847 N N . SER D 1 357 ? -19.232 17.263 26.448 1.00 134.98 355 SER B N 1
ATOM 5848 C CA . SER D 1 357 ? -20.652 17.463 26.183 1.00 136.16 355 SER B CA 1
ATOM 5849 C C . SER D 1 357 ? -21.338 17.811 27.508 1.00 135.89 355 SER B C 1
ATOM 5850 O O . SER D 1 357 ? -20.709 17.691 28.575 1.00 134.85 355 SER B O 1
ATOM 5853 N N . PRO D 1 358 ? -22.595 18.323 27.469 1.00 134.66 356 PRO B N 1
ATOM 5854 C CA . PRO D 1 358 ? -23.397 18.385 28.718 1.00 134.50 356 PRO B CA 1
ATOM 5855 C C . PRO D 1 358 ? -23.674 17.024 29.363 1.00 134.32 356 PRO B C 1
ATOM 5856 O O . PRO D 1 358 ? -23.633 16.900 30.600 1.00 133.33 356 PRO B O 1
ATOM 5860 N N . GLU D 1 359 ? -23.871 15.988 28.531 1.00 132.97 357 GLU B N 1
ATOM 5861 C CA . GLU D 1 359 ? -24.127 14.633 29.018 1.00 133.27 357 GLU B CA 1
ATOM 5862 C C . GLU D 1 359 ? -22.876 13.944 29.587 1.00 132.17 357 GLU B C 1
ATOM 5863 O O . GLU D 1 359 ? -23.017 13.010 30.384 1.00 131.96 357 GLU B O 1
ATOM 5869 N N . ASP D 1 360 ? -21.657 14.339 29.175 1.00 131.96 358 ASP B N 1
ATOM 5870 C CA . ASP D 1 360 ? -20.455 13.813 29.846 1.00 131.02 358 ASP B CA 1
ATOM 5871 C C . ASP D 1 360 ? -20.148 14.561 31.140 1.00 129.59 358 ASP B C 1
ATOM 5872 O O . ASP D 1 360 ? -19.634 13.953 32.083 1.00 128.99 358 ASP B O 1
ATOM 5877 N N . ALA D 1 361 ? -20.461 15.866 31.203 1.00 128.86 359 ALA B N 1
ATOM 5878 C CA . ALA D 1 361 ? -20.145 16.697 32.367 1.00 127.71 359 ALA B CA 1
ATOM 5879 C C . ALA D 1 361 ? -21.054 16.438 33.559 1.00 127.58 359 ALA B C 1
ATOM 5880 O O . ALA D 1 361 ? -20.705 16.867 34.668 1.00 126.63 359 ALA B O 1
ATOM 5882 N N . GLU D 1 362 ? -22.221 15.802 33.326 1.00 128.65 360 GLU B N 1
ATOM 5883 C CA . GLU D 1 362 ? -23.084 15.270 34.384 1.00 128.67 360 GLU B CA 1
ATOM 5884 C C . GLU D 1 362 ? -22.365 14.253 35.254 1.00 127.82 360 GLU B C 1
ATOM 5885 O O . GLU D 1 362 ? -22.511 14.258 36.485 1.00 127.13 360 GLU B O 1
ATOM 5891 N N . ASP D 1 363 ? -21.569 13.382 34.635 1.00 121.17 361 ASP B N 1
ATOM 5892 C CA . ASP D 1 363 ? -20.947 12.305 35.377 1.00 120.81 361 ASP B CA 1
ATOM 5893 C C . ASP D 1 363 ? -19.680 12.750 36.083 1.00 119.29 361 ASP B C 1
ATOM 5894 O O . ASP D 1 363 ? -19.182 12.021 36.945 1.00 118.59 361 ASP B O 1
ATOM 5899 N N . GLY D 1 364 ? -19.165 13.931 35.751 1.00 122.81 362 GLY B N 1
ATOM 5900 C CA . GLY D 1 364 ? -18.026 14.496 36.424 1.00 121.36 362 GLY B CA 1
ATOM 5901 C C . GLY D 1 364 ? -17.126 15.288 35.487 1.00 121.26 362 GLY B C 1
ATOM 5902 O O . GLY D 1 364 ? -17.479 15.569 34.330 1.00 122.13 362 GLY B O 1
ATOM 5903 N N . PRO D 1 365 ? -15.923 15.628 35.952 1.00 118.22 363 PRO B N 1
ATOM 5904 C CA . PRO D 1 365 ? -14.978 16.373 35.114 1.00 117.74 363 PRO B CA 1
ATOM 5905 C C . PRO D 1 365 ? -14.303 15.449 34.106 1.00 118.37 363 PRO B C 1
ATOM 5906 O O . PRO D 1 365 ? -14.406 14.217 34.253 1.00 118.82 363 PRO B O 1
ATOM 5910 N N . PRO D 1 366 ? -13.655 15.975 33.035 1.00 118.81 364 PRO B N 1
ATOM 5911 C CA . PRO D 1 366 ? -13.016 15.058 32.065 1.00 119.27 364 PRO B CA 1
ATOM 5912 C C . PRO D 1 366 ? -11.754 14.393 32.577 1.00 118.77 364 PRO B C 1
ATOM 5913 O O . PRO D 1 366 ? -11.405 13.321 32.069 1.00 119.49 364 PRO B O 1
ATOM 5917 N N . GLU D 1 367 ? -11.133 14.938 33.635 1.00 115.81 365 GLU B N 1
ATOM 5918 C CA . GLU D 1 367 ? -10.021 14.295 34.322 1.00 115.21 365 GLU B CA 1
ATOM 5919 C C . GLU D 1 367 ? -10.444 13.095 35.167 1.00 115.65 365 GLU B C 1
ATOM 5920 O O . GLU D 1 367 ? -9.581 12.310 35.563 1.00 115.37 365 GLU B O 1
ATOM 5926 N N . LEU D 1 368 ? -11.730 12.944 35.476 1.00 108.79 366 LEU B N 1
ATOM 5927 C CA . LEU D 1 368 ? -12.209 11.792 36.227 1.00 109.53 366 LEU B CA 1
ATOM 5928 C C . LEU D 1 368 ? -12.249 10.579 35.303 1.00 110.92 366 LEU B C 1
ATOM 5929 O O . LEU D 1 368 ? -13.091 10.494 34.414 1.00 111.96 366 LEU B O 1
ATOM 5934 N N . LEU D 1 369 ? -11.321 9.650 35.504 1.00 106.33 367 LEU B N 1
ATOM 5935 C CA . LEU D 1 369 ? -11.273 8.436 34.702 1.00 107.82 367 LEU B CA 1
ATOM 5936 C C . LEU D 1 369 ? -12.214 7.363 35.240 1.00 109.23 367 LEU B C 1
ATOM 5937 O O . LEU D 1 369 ? -12.850 6.652 34.464 1.00 110.35 367 LEU B O 1
ATOM 5942 N N . PHE D 1 370 ? -12.329 7.235 36.561 1.00 102.88 368 PHE B N 1
ATOM 5943 C CA . PHE D 1 370 ? -12.935 6.047 37.150 1.00 103.39 368 PHE B CA 1
ATOM 5944 C C . PHE D 1 370 ? -13.403 6.353 38.562 1.00 101.88 368 PHE B C 1
ATOM 5945 O O . PHE D 1 370 ? -12.672 6.966 39.336 1.00 100.52 368 PHE B O 1
ATOM 5953 N N . ILE D 1 371 ? -14.634 5.944 38.862 1.00 103.80 369 ILE B N 1
ATOM 5954 C CA . ILE D 1 371 ? -15.184 5.867 40.210 1.00 102.33 369 ILE B CA 1
ATOM 5955 C C . ILE D 1 371 ? -15.308 4.385 40.524 1.00 103.14 369 ILE B C 1
ATOM 5956 O O . ILE D 1 371 ? -15.957 3.646 39.767 1.00 104.85 369 ILE B O 1
ATOM 5961 N N . HIS D 1 372 ? -14.675 3.942 41.620 1.00 102.02 370 HIS B N 1
ATOM 5962 C CA . HIS D 1 372 ? -14.701 2.525 41.979 1.00 103.18 370 HIS B CA 1
ATOM 5963 C C . HIS D 1 372 ? -16.071 2.084 42.515 1.00 103.98 370 HIS B C 1
ATOM 5964 O O . HIS D 1 372 ? -16.828 1.432 41.786 1.00 106.29 370 HIS B O 1
ATOM 5971 N N . GLY D 1 373 ? -16.415 2.419 43.746 1.00 103.14 371 GLY B N 1
ATOM 5972 C CA . GLY D 1 373 ? -17.763 2.130 44.192 1.00 104.11 371 GLY B CA 1
ATOM 5973 C C . GLY D 1 373 ? -18.072 0.712 44.618 1.00 106.05 371 GLY B C 1
ATOM 5974 O O . GLY D 1 373 ? -19.239 0.333 44.626 1.00 107.46 371 GLY B O 1
ATOM 5975 N N . GLY D 1 374 ? -17.079 -0.073 45.020 1.00 104.92 372 GLY B N 1
ATOM 5976 C CA . GLY D 1 374 ? -17.375 -1.396 45.535 1.00 107.10 372 GLY B CA 1
ATOM 5977 C C . GLY D 1 374 ? -17.686 -1.405 47.011 1.00 105.91 372 GLY B C 1
ATOM 5978 O O . GLY D 1 374 ? -18.283 -2.347 47.548 1.00 107.70 372 GLY B O 1
ATOM 5979 N N . HIS D 1 375 ? -17.295 -0.323 47.662 1.00 105.78 373 HIS B N 1
ATOM 5980 C CA . HIS D 1 375 ? -17.443 -0.209 49.090 1.00 104.20 373 HIS B CA 1
ATOM 5981 C C . HIS D 1 375 ? -18.798 0.390 49.435 1.00 103.55 373 HIS B C 1
ATOM 5982 O O . HIS D 1 375 ? -19.295 1.292 48.750 1.00 102.74 373 HIS B O 1
ATOM 5989 N N . THR D 1 376 ? -19.409 -0.184 50.474 1.00 105.82 374 THR B N 1
ATOM 5990 C CA . THR D 1 376 ? -20.669 0.254 51.052 1.00 105.28 374 THR B CA 1
ATOM 5991 C C . THR D 1 376 ? -20.475 0.981 52.379 1.00 103.22 374 THR B C 1
ATOM 5992 O O . THR D 1 376 ? -21.459 1.426 52.975 1.00 102.95 374 THR B O 1
ATOM 5996 N N . ALA D 1 377 ? -19.235 1.086 52.855 1.00 106.04 375 ALA B N 1
ATOM 5997 C CA . ALA D 1 377 ? -18.837 1.843 54.036 1.00 104.26 375 ALA B CA 1
ATOM 5998 C C . ALA D 1 377 ? -17.658 2.720 53.640 1.00 102.36 375 ALA B C 1
ATOM 5999 O O . ALA D 1 377 ? -17.177 2.636 52.503 1.00 102.48 375 ALA B O 1
ATOM 6001 N N . LYS D 1 378 ? -17.229 3.581 54.581 1.00 106.74 376 LYS B N 1
ATOM 6002 C CA . LYS D 1 378 ? -16.181 4.576 54.342 1.00 105.06 376 LYS B CA 1
ATOM 6003 C C . LYS D 1 378 ? -14.835 3.890 54.143 1.00 105.06 376 LYS B C 1
ATOM 6004 O O . LYS D 1 378 ? -14.437 3.027 54.938 1.00 105.89 376 LYS B O 1
ATOM 6010 N N . ILE D 1 379 ? -14.223 4.189 53.000 1.00 104.57 377 ILE B N 1
ATOM 6011 C CA . ILE D 1 379 ? -12.910 3.666 52.654 1.00 103.69 377 ILE B CA 1
ATOM 6012 C C . ILE D 1 379 ? -11.890 4.343 53.555 1.00 101.72 377 ILE B C 1
ATOM 6013 O O . ILE D 1 379 ? -11.842 5.575 53.640 1.00 97.97 377 ILE B O 1
ATOM 6018 N N . SER D 1 380 ? -11.105 3.543 54.264 1.00 107.06 378 SER B N 1
ATOM 6019 C CA . SER D 1 380 ? -10.155 4.115 55.211 1.00 103.01 378 SER B CA 1
ATOM 6020 C C . SER D 1 380 ? -8.786 4.363 54.590 1.00 97.85 378 SER B C 1
ATOM 6021 O O . SER D 1 380 ? -8.151 5.378 54.894 1.00 90.33 378 SER B O 1
ATOM 6024 N N . ASP D 1 381 ? -8.327 3.461 53.721 1.00 105.93 379 ASP B N 1
ATOM 6025 C CA . ASP D 1 381 ? -6.982 3.505 53.151 1.00 101.90 379 ASP B CA 1
ATOM 6026 C C . ASP D 1 381 ? -6.984 2.718 51.845 1.00 105.95 379 ASP B C 1
ATOM 6027 O O . ASP D 1 381 ? -7.794 1.804 51.667 1.00 109.88 379 ASP B O 1
ATOM 6032 N N . PHE D 1 382 ? -6.046 3.051 50.950 1.00 100.12 380 PHE B N 1
ATOM 6033 C CA . PHE D 1 382 ? -5.802 2.209 49.784 1.00 102.70 380 PHE B CA 1
ATOM 6034 C C . PHE D 1 382 ? -4.344 2.292 49.352 1.00 100.95 380 PHE B C 1
ATOM 6035 O O . PHE D 1 382 ? -3.721 3.353 49.429 1.00 95.95 380 PHE B O 1
ATOM 6043 N N . SER D 1 383 ? -3.845 1.201 48.767 1.00 95.90 381 SER B N 1
ATOM 6044 C CA . SER D 1 383 ? -2.507 1.180 48.190 1.00 94.98 381 SER B CA 1
ATOM 6045 C C . SER D 1 383 ? -2.538 0.600 46.782 1.00 96.62 381 SER B C 1
ATOM 6046 O O . SER D 1 383 ? -3.268 -0.361 46.503 1.00 97.60 381 SER B O 1
ATOM 6049 N N . TRP D 1 384 ? -1.755 1.207 45.893 1.00 94.21 382 TRP B N 1
ATOM 6050 C CA . TRP D 1 384 ? -1.562 0.693 44.539 1.00 95.67 382 TRP B CA 1
ATOM 6051 C C . TRP D 1 384 ? -0.494 -0.389 44.545 1.00 96.59 382 TRP B C 1
ATOM 6052 O O . TRP D 1 384 ? 0.513 -0.246 45.232 1.00 96.03 382 TRP B O 1
ATOM 6063 N N . ASN D 1 385 ? -0.701 -1.453 43.779 1.00 99.36 383 ASN B N 1
ATOM 6064 C CA . ASN D 1 385 ? 0.269 -2.553 43.703 1.00 99.58 383 ASN B CA 1
ATOM 6065 C C . ASN D 1 385 ? 1.508 -2.128 42.905 1.00 100.94 383 ASN B C 1
ATOM 6066 O O . ASN D 1 385 ? 1.380 -1.612 41.785 1.00 102.18 383 ASN B O 1
ATOM 6071 N N . PRO D 1 386 ? 2.720 -2.327 43.439 1.00 99.57 384 PRO B N 1
ATOM 6072 C CA . PRO D 1 386 ? 3.915 -1.867 42.721 1.00 100.48 384 PRO B CA 1
ATOM 6073 C C . PRO D 1 386 ? 4.395 -2.822 41.646 1.00 102.28 384 PRO B C 1
ATOM 6074 O O . PRO D 1 386 ? 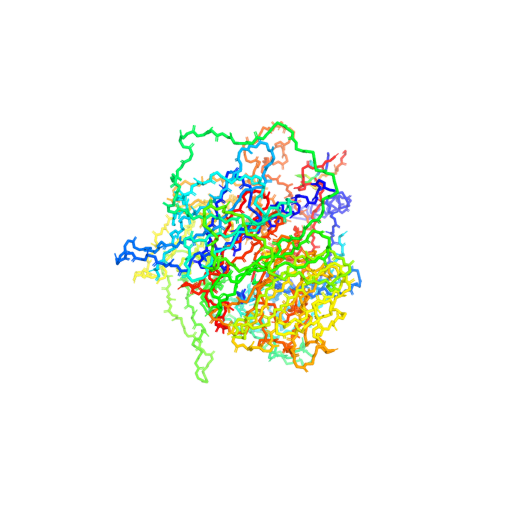5.250 -2.427 40.853 1.00 103.31 384 PRO B O 1
ATOM 6078 N N .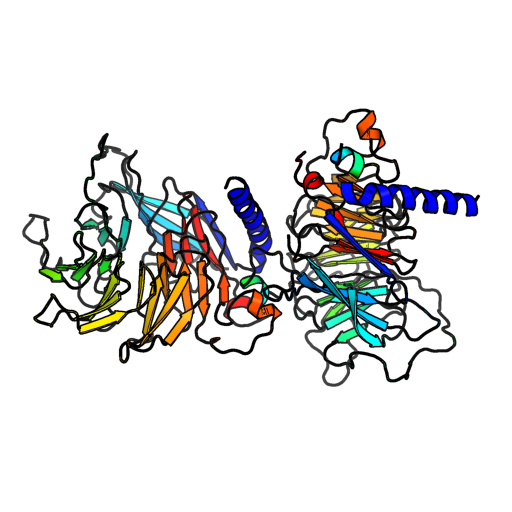 ASN D 1 387 ? 3.856 -4.040 41.577 1.00 108.06 385 ASN B N 1
ATOM 6079 C CA . ASN D 1 387 ? 4.356 -5.092 40.705 1.00 109.77 385 ASN B CA 1
ATOM 6080 C C . ASN D 1 387 ? 3.390 -5.506 39.604 1.00 111.56 385 ASN B C 1
ATOM 6081 O O . ASN D 1 387 ? 3.848 -5.982 38.561 1.00 112.02 385 ASN B O 1
ATOM 6086 N N . GLU D 1 388 ? 2.075 -5.356 39.813 1.00 114.37 386 GLU B N 1
ATOM 6087 C CA . GLU D 1 388 ? 1.069 -5.459 38.757 1.00 114.99 386 GLU B CA 1
ATOM 6088 C C . GLU D 1 388 ? 0.452 -4.088 38.546 1.00 116.61 386 GLU B C 1
ATOM 6089 O O . GLU D 1 388 ? -0.092 -3.532 39.517 1.00 115.09 386 GLU B O 1
ATOM 6095 N N . PRO D 1 389 ? 0.494 -3.530 37.323 1.00 108.27 387 PRO B N 1
ATOM 6096 C CA . PRO D 1 389 ? -0.032 -2.177 37.099 1.00 108.29 387 PRO B CA 1
ATOM 6097 C C . PRO D 1 389 ? -1.550 -2.166 37.107 1.00 109.09 387 PRO B C 1
ATOM 6098 O O . PRO D 1 389 ? -2.184 -3.179 36.804 1.00 109.25 387 PRO B O 1
ATOM 6102 N N . TRP D 1 390 ? -2.100 -1.050 37.607 1.00 107.93 388 TRP B N 1
ATOM 6103 C CA . TRP D 1 390 ? -3.511 -0.671 37.839 1.00 107.62 388 TRP B CA 1
ATOM 6104 C C . TRP D 1 390 ? -4.248 -1.470 38.916 1.00 104.68 388 TRP B C 1
ATOM 6105 O O . TRP D 1 390 ? -5.403 -1.178 39.157 1.00 103.42 388 TRP B O 1
ATOM 6116 N N . VAL D 1 391 ? -3.610 -2.401 39.614 1.00 107.67 389 VAL B N 1
ATOM 6117 C CA . VAL D 1 391 ? -4.253 -3.191 40.664 1.00 104.54 389 VAL B CA 1
ATOM 6118 C C . VAL D 1 391 ? -4.205 -2.407 41.975 1.00 102.77 389 VAL B C 1
ATOM 6119 O O . VAL D 1 391 ? -3.139 -1.944 42.386 1.00 102.66 389 VAL B O 1
ATOM 6123 N N . ILE D 1 392 ? -5.366 -2.213 42.613 1.00 98.49 390 ILE B N 1
ATOM 6124 C CA . ILE D 1 392 ? -5.477 -1.467 43.867 1.00 97.31 390 ILE B CA 1
ATOM 6125 C C . ILE D 1 392 ? -6.093 -2.379 44.929 1.00 96.25 390 ILE B C 1
ATOM 6126 O O . ILE D 1 392 ? -7.105 -3.029 44.673 1.00 95.88 390 ILE B O 1
ATOM 6131 N N . CYS D 1 393 ? -5.478 -2.446 46.122 1.00 97.77 391 CYS B N 1
ATOM 6132 C CA . CYS D 1 393 ? -6.199 -2.906 47.310 1.00 97.02 391 CYS B CA 1
ATOM 6133 C C . CYS D 1 393 ? -6.799 -1.732 48.071 1.00 98.98 391 CYS B C 1
ATOM 6134 O O . CYS D 1 393 ? -6.067 -0.824 48.442 1.00 99.20 391 CYS B O 1
ATOM 6137 N N . SER D 1 394 ? -8.115 -1.782 48.346 1.00 96.35 392 SER B N 1
ATOM 6138 C CA . SER D 1 394 ? -8.793 -0.772 49.163 1.00 97.67 392 SER B CA 1
ATOM 6139 C C . SER D 1 394 ? -9.627 -1.422 50.283 1.00 99.36 392 SER B C 1
ATOM 6140 O O . SER D 1 394 ? -10.269 -2.455 50.065 1.00 98.89 392 SER B O 1
ATOM 6143 N N . VAL D 1 395 ? -9.610 -0.820 51.492 1.00 97.05 393 VAL B N 1
ATOM 6144 C CA . VAL D 1 395 ? -10.221 -1.396 52.700 1.00 99.16 393 VAL B CA 1
ATOM 6145 C C . VAL D 1 395 ? -11.242 -0.426 53.287 1.00 100.39 393 VAL B C 1
ATOM 6146 O O . VAL D 1 395 ? -11.035 0.793 53.313 1.00 99.43 393 VAL B O 1
ATOM 6150 N N . SER D 1 396 ? -12.358 -0.970 53.753 1.00 102.19 394 SER B N 1
ATOM 6151 C CA . SER D 1 396 ? -13.399 -0.156 54.366 1.00 102.98 394 SER B CA 1
ATOM 6152 C C . SER D 1 396 ? -13.788 -0.689 55.744 1.00 105.49 394 SER B C 1
ATOM 6153 O O . SER D 1 396 ? -13.350 -1.757 56.178 1.00 106.28 394 SER B O 1
ATOM 6156 N N . GLU D 1 397 ? -14.706 0.026 56.385 1.00 105.58 395 GLU B N 1
ATOM 6157 C CA . GLU D 1 397 ? -14.999 -0.125 57.806 1.00 107.83 395 GLU B CA 1
ATOM 6158 C C . GLU D 1 397 ? -16.054 -1.165 58.106 1.00 108.91 395 GLU B C 1
ATOM 6159 O O . GLU D 1 397 ? -16.446 -1.313 59.263 1.00 110.46 395 GLU B O 1
ATOM 6165 N N . ASP D 1 398 ? -16.528 -1.877 57.100 1.00 110.63 396 ASP B N 1
ATOM 6166 C CA . ASP D 1 398 ? -17.495 -2.944 57.282 1.00 111.67 396 ASP B CA 1
ATOM 6167 C C . ASP D 1 398 ? -16.844 -4.307 57.110 1.00 111.24 396 ASP B C 1
ATOM 6168 O O . ASP D 1 398 ? -17.496 -5.243 56.636 1.00 111.27 396 ASP B O 1
ATOM 6173 N N . ASN D 1 399 ? -15.553 -4.383 57.473 1.00 115.02 397 ASN B N 1
ATOM 6174 C CA . ASN D 1 399 ? -14.546 -5.451 57.346 1.00 113.11 397 ASN B CA 1
ATOM 6175 C C . ASN D 1 399 ? -14.141 -5.810 55.916 1.00 109.87 397 ASN B C 1
ATOM 6176 O O . ASN D 1 399 ? -13.342 -6.750 55.744 1.00 105.30 397 ASN B O 1
ATOM 6181 N N . ILE D 1 400 ? -14.585 -5.069 54.904 1.00 111.36 398 ILE B N 1
ATOM 6182 C CA . ILE D 1 400 ? -14.329 -5.429 53.512 1.00 108.38 398 ILE B CA 1
ATOM 6183 C C . ILE D 1 400 ? -12.925 -4.982 53.125 1.00 106.26 398 ILE B C 1
ATOM 6184 O O . ILE D 1 400 ? -12.564 -3.809 53.267 1.00 107.87 398 ILE B O 1
ATOM 6189 N N . MET D 1 401 ? -12.113 -5.931 52.692 1.00 118.64 399 MET B N 1
ATOM 6190 C CA . MET D 1 401 ? -10.982 -5.647 51.833 1.00 115.97 399 MET B CA 1
ATOM 6191 C C . MET D 1 401 ? -11.335 -6.046 50.398 1.00 114.79 399 MET B C 1
ATOM 6192 O O . MET D 1 401 ? -11.838 -7.155 50.157 1.00 112.35 399 MET B O 1
ATOM 6197 N N . GLN D 1 402 ? -11.110 -5.132 49.453 1.00 104.69 400 GLN B N 1
ATOM 6198 C CA . GLN D 1 402 ? -11.275 -5.416 48.032 1.00 103.62 400 GLN B CA 1
ATOM 6199 C C . GLN D 1 402 ? -9.933 -5.248 47.330 1.00 101.90 400 GLN B C 1
ATOM 6200 O O . GLN D 1 402 ? -9.239 -4.257 47.553 1.00 103.21 400 GLN B O 1
ATOM 6206 N N . VAL D 1 403 ? -9.566 -6.236 46.516 1.00 108.60 401 VAL B N 1
ATOM 6207 C CA . VAL D 1 403 ? -8.424 -6.174 45.607 1.00 107.57 401 VAL B CA 1
ATOM 6208 C C . VAL D 1 403 ? -8.989 -6.174 44.186 1.00 109.06 401 VAL B C 1
ATOM 6209 O O . VAL D 1 403 ? -9.656 -7.136 43.781 1.00 107.39 401 VAL B O 1
ATOM 6213 N N . TRP D 1 404 ? -8.764 -5.087 43.443 1.00 102.12 402 TRP B N 1
ATOM 6214 C CA . TRP D 1 404 ? -9.481 -4.878 42.191 1.00 103.93 402 TRP B CA 1
ATOM 6215 C C . TRP D 1 404 ? -8.573 -4.279 41.128 1.00 105.74 402 TRP B C 1
ATOM 6216 O O . TRP D 1 404 ? -7.491 -3.774 41.434 1.00 106.30 402 TRP B O 1
ATOM 6227 N N . GLN D 1 405 ? -9.046 -4.334 39.868 1.00 106.41 403 GLN B N 1
ATOM 6228 C CA . GLN D 1 405 ? -8.363 -3.702 38.740 1.00 109.00 403 GLN B CA 1
ATOM 6229 C C . GLN D 1 405 ? -9.376 -3.418 37.646 1.00 110.47 403 GLN B C 1
ATOM 6230 O O . GLN D 1 405 ? -9.976 -4.365 37.111 1.00 109.61 403 GLN B O 1
ATOM 6236 N N . MET D 1 406 ? -9.474 -2.140 37.237 1.00 114.31 404 MET B N 1
ATOM 6237 C CA . MET D 1 406 ? -10.396 -1.673 36.207 1.00 115.39 404 MET B CA 1
ATOM 6238 C C . MET D 1 406 ? -9.975 -2.204 34.838 1.00 116.96 404 MET B C 1
ATOM 6239 O O . MET D 1 406 ? -8.825 -2.650 34.643 1.00 117.38 404 MET B O 1
ATOM 6244 N N . ALA D 1 407 ? -10.945 -2.203 33.919 1.00 119.06 405 ALA B N 1
ATOM 6245 C CA . ALA D 1 407 ? -10.810 -2.880 32.634 1.00 120.39 405 ALA B CA 1
ATOM 6246 C C . ALA D 1 407 ? -9.800 -2.179 31.731 1.00 122.15 405 ALA B C 1
ATOM 6247 O O . ALA D 1 407 ? -9.555 -0.970 31.853 1.00 123.01 405 ALA B O 1
ATOM 6249 N N . GLU D 1 408 ? -9.152 -3.006 30.890 1.00 132.58 406 GLU B N 1
ATOM 6250 C CA . GLU D 1 408 ? -7.981 -2.608 30.120 1.00 134.33 406 GLU B CA 1
ATOM 6251 C C . GLU D 1 408 ? -8.339 -1.629 29.014 1.00 136.37 406 GLU B C 1
ATOM 6252 O O . GLU D 1 408 ? -7.519 -0.773 28.676 1.00 137.60 406 GLU B O 1
ATOM 6258 N N . ASN D 1 409 ? -9.602 -1.665 28.553 1.00 141.50 407 ASN B N 1
ATOM 6259 C CA . ASN D 1 409 ? -10.113 -0.768 27.531 1.00 143.29 407 ASN B CA 1
ATOM 6260 C C . ASN D 1 409 ? -10.330 0.638 28.063 1.00 143.18 407 ASN B C 1
ATOM 6261 O O . ASN D 1 409 ? -10.316 1.600 27.282 1.00 144.45 407 ASN B O 1
ATOM 6266 N N . ILE D 1 410 ? -10.541 0.785 29.365 1.00 134.92 408 ILE B N 1
ATOM 6267 C CA . ILE D 1 410 ? -10.884 2.115 29.847 1.00 134.59 408 ILE B CA 1
ATOM 6268 C C . ILE D 1 410 ? -9.625 2.972 30.081 1.00 134.93 408 ILE B C 1
ATOM 6269 O O . ILE D 1 410 ? -9.704 4.206 29.994 1.00 134.50 408 ILE B O 1
ATOM 6274 N N . TYR D 1 411 ? -8.456 2.374 30.364 1.00 129.29 409 TYR B N 1
ATOM 6275 C CA . TYR D 1 411 ? -7.293 3.195 30.669 1.00 129.51 409 TYR B CA 1
ATOM 6276 C C . TYR D 1 411 ? -6.378 3.380 29.479 1.00 131.35 409 TYR B C 1
ATOM 6277 O O . TYR D 1 411 ? -5.390 4.113 29.602 1.00 131.33 409 TYR B O 1
ATOM 6286 N N . ASN D 1 412 ? -6.602 2.620 28.400 1.00 141.37 410 ASN B N 1
ATOM 6287 C CA . ASN D 1 412 ? -5.764 2.612 27.209 1.00 142.58 410 ASN B CA 1
ATOM 6288 C C . ASN D 1 412 ? -6.353 3.436 26.078 1.00 143.82 410 ASN B C 1
ATOM 6289 O O . ASN D 1 412 ? -5.773 3.439 24.969 1.00 145.94 410 ASN B O 1
ATOM 6294 N N . ASP D 1 413 ? -7.489 4.113 26.355 1.00 152.62 411 ASP B N 1
ATOM 6295 C CA . ASP D 1 413 ? -8.301 4.930 25.428 1.00 154.84 411 ASP B CA 1
ATOM 6296 C C . ASP D 1 413 ? -8.723 4.144 24.189 1.00 159.45 411 ASP B C 1
ATOM 6297 O O . ASP D 1 413 ? -8.670 4.637 23.046 1.00 163.99 411 ASP B O 1
ATOM 6302 N N . GLU D 1 414 ? -9.139 2.899 24.417 1.00 161.05 412 GLU B N 1
ATOM 6303 C CA . GLU D 1 414 ? -9.383 1.973 23.317 1.00 165.65 412 GLU B CA 1
ATOM 6304 C C . GLU D 1 414 ? -10.759 1.329 23.452 1.00 166.82 412 GLU B C 1
ATOM 6305 O O . GLU D 1 414 ? -11.146 0.918 24.542 1.00 162.74 412 GLU B O 1
ATOM 6311 N N . ASP D 1 415 ? -11.502 1.268 22.353 1.00 163.53 413 ASP B N 1
ATOM 6312 C CA . ASP D 1 415 ? -12.829 0.622 22.320 1.00 165.04 413 ASP B CA 1
ATOM 6313 C C . ASP D 1 415 ? -13.177 0.140 20.888 1.00 171.66 413 ASP B C 1
ATOM 6314 O O . ASP D 1 415 ? -14.357 0.006 20.525 1.00 174.76 413 ASP B O 1
#

Organism: Homo sapiens (NCBI:txid9606)

Nearest PDB structures (foldseek):
  6zrc-assembly1_P  TM=1.068E+00  e=4.116E-01  Homo sapiens
  6zrc-assembly2_Q  TM=1.077E+00  e=4.116E-01  Homo sapiens
  6zrc-assembly1_P  TM=1.077E+00  e=4.116E-01  Homo sapiens
  6zrc-assembly2_Q  TM=1.068E+00  e=4.116E-01  Homo sapiens
  6zrc-assembly2_B  TM=1.003E+00  e=1.641E-74  Homo sapiens

InterPro domains:
  IPR001680 WD40 repeat [PF00400] (172-206)
  IPR001680 WD40 repeat [PF00400] (221-256)
  IPR001680 WD40 repeat [PF00400] (264-302)
  IPR001680 WD40 repeat [PF00400] (310-346)
  IPR001680 WD40 repeat [PF00400] (367-402)
  IPR001680 WD40 repeat [PS50082] (173-208)
  IPR001680 WD40 repeat [PS50082] (223-265)
  IPR001680 WD40 repeat [PS50082] (269-305)
  IPR001680 WD40 repeat [PS50082] (313-355)
  IPR001680 WD40 repeat [PS50082] (370-404)
  IPR001680 WD40 repeat [SM00320] (112-153)
  IPR001680 WD40 repeat [SM00320] (166-206)
  IPR001680 WD40 repeat [SM00320] (216-256)
  IPR001680 WD40 repeat [SM00320] (262-302)
  IPR001680 WD40 repeat [SM00320] (306-346)
  IPR001680 WD40 repeat [SM00320] (363-403)
  IPR015943 WD40/YVTN repeat-like-containing domain superfamily [G3DSA:2.130.10.10] (1-425)
  IPR019775 WD40 repeat, conserved site [PS00678] (193-207)
  IPR019775 WD40 repeat, conserved site [PS00678] (289-303)
  IPR019775 WD40 repeat, conserved site [PS00678] (333-347)

Foldseek 3Di:
DVVVLVVLVVLLVVVVVVPVVWFPDKDKDFDPAFWLEKAWQQDKADDDDPQWIWTKMWTWHADQAAFIWTWIWIFTDGDVGDIDTFATDGDDAGFNYKAAFVVDRQWIWTDHQDFDIDIDRRVVGDRYPPVRPGPRDPDDDDDQTDAAGAKEHQPVAGQWIWDFGTQRKIFTWRCPPPDDPPRDTDTPDIAAAGNAHWHYKYAQNPDRFWIWTFFFVQKIFIAGNPDPDRDHGPDIESHDPGGWHEKEAQPVDRQWIWTFFFVQWIWIAGNVDRHDTPDTAHDAPGTWHYKYAFPVDRQKIWTFWFSQKIWIFGNVQPPPDDDPVRPVNHGRRTQDINSNGSGIWSDKYARNPDGQWIWITGRVSMIMITGTDPCSPVVHD/DVVVCVVPVVDDDD/DVVVCVVPVVDDDD/DVVVVLVVLVVVLVVVVVVPVVWFPDKDKDFDPAFWLEKAWQQDWADDDDPQWIKTKMWTWHADQPAFTWTWIWIDIDGVCDIDTFATHGDDHGFNYWAAFPVDRQWIWTDHQDFDIDIDRRVPGDRYCPPPDGPRDPDDDDDDFGAAGAKEHQNVQGQWIWDFGTQRKIFTWRCPPPDDPDRDTDTPDIAAAGNAHWHYKYAQNPDRFWIWTFFFSQKIFIAGNPDPDRHHGPDIESHDPGGWHEKEAQPVDRQWIWTFFFVQWIWIAGNVDRHDTPDTAHDAPGTWHYKYDFPVDRQKIWTFWFSQKIWIFGNVCPPPDDDPVRPVNHGRRTQDINSNGSGTWSDKYARNPDGQWIWITGRSSMIMTTHTDPCSVVVHD

GO terms:
  GO:0005634 nucleus (C, IDA)
  GO:0008094 ATP-dependent activity, acting on DNA (F, IDA)
  GO:0006338 chromatin remodeling (P, IDA)
  GO:0005515 protein binding (F, IPI)
  GO:0000781 chromosome, telomeric region (C, IDA)
  GO:0016581 NuRD complex (C, IDA)
  GO:0016589 NURF complex (C, IDA)
  GO:0033186 CAF-1 complex (C, IDA)
  GO:0035098 ESC/E(Z) complex (C, IDA)
  GO:0008285 negative regulation of cell population proliferation (P, TAS)
  GO:0005654 nucleoplasm (C, TAS)
  GO:0042826 histone deacetylase binding (F, IPI)
  GO:0005654 nucleoplasm (C, IDA)
  GO:0006335 DNA replication-dependent chromatin assembly (P, IDA)
  GO:0006338 chromatin remodeling (P, HDA)
  GO:0000785 chromatin (C, IDA)
  GO:0006355 regulation of DNA-templated transcription (P, IDA)
  GO:0042393 histone binding (F, IDA)
  GO:0000118 histone deacetylase complex (C, IDA)
  GO:0032991 protein-containing complex (C, IDA)

Sequence (790 aa):
DAVEERVINEEYKIWKKNTPFLYDLVMTHALEWPSLTAQWLPDVTRPEGKDFSIHRLVLGTHTSDEQNHLVIASVQLPNDGKIEIEIKINHEGEVNRARYMPQNPCIIATKTPSSDVLVFDYTKHPSKPDPSGECNPDLRLRGHQKEGYGLSWNPNLSGHLLSASDDHTICLWDISAVPKEGKVVDAKTIFTGHTAVVEDVSWHLLHESLFGSVADDQKLMIWDTRSNNTSKPSHSVDAHTAEVNCLSFNPYSEFILATGSADKTVALWDLRNLKLKLHSFESHKDEIFQVQWSPHNETILASSGTDRRLNVWDLSKIGEEQSPEDAEDGPPELLFIHGGHTAKISDFSWNPNEPWVICSVSEDNIMQVWQMAENIYNDEDCTKRAARRPYKPCACTKRAARRPYKPCADDAVEERVINEEYKIWKKNTPFLYDLVMTHALEWPSLTAQWLPDVTRPEGKDFSIHRLVLGTHTSDEQNHLVIASVQLPNDKIEIEIKINHEGEVNRARYMPQNPCIIATKTPSSDVLVFDYTKHPSKPDPSGECNPDLRLRGHQKEGYGLSWNPNLSGHLLSASDDHTICLWDISAVPKEGKVVDAKTIFTGHTAVVEDVSWHLLHESLFGSVADDQKLMIWDTRSNNTSKPSHSVDAHTAEVNCLSFNPYSEFILATGSADKTVALWDLRNLKLKLHSFESHKDEIFQVQWSPHNETILASSGTDRRLNVWDLSKIGEEQSPEDAEDGPPELLFIHGGHTAKISDFSWNPNEPWVICSVSEDNIMQVWQMAENIYNDED